Protein 6RXD (pdb70)

Secondary structure (DSSP, 8-state):
----GGGPPP-PPPHHHHT-PPPPPTTEEEEEEEEEEE---B--SSSSHHHHHHHHHHHHHHHT-BS-HHHHHHHHHHHHHHHHHHHHH-TTPBPHHHHHHHHHHHHHHHHHTHHHHHHHHHHT-EEEEEE-S-HHHHHHHHHHHHHHHHHTTTTTGGGBPPPSSBS-SSTTTTEEE-HHHHSTT-SB-TTS-BPPTTSHHHHHHHHHHHHHHH-HHHHHHHHHHHT-HHHHHHHHHHHTTTB-HHHHHHHHTTS--EESSTTSSTTSPP---TT--TTT-GGGS--TT-EE-SHHHHHHHHHHHHHHHHHTGGGSBTTB---GGGGSSGGGHHHHHHHHHHHHHHHHHHHSS-BTT--TTTGGGHHHHHHHHHHHHHHHTT-SEEEEEEEE-HHHHHHHHHHHT-TT---PBPS-SSS---TTT----HHHHS-TT-EEEEEEEEE-SEETTTTEEPPPEEEEEETTEEEPPPTT---SSTT---EEHHHHHHHTSTT----GGGG--/----GGGPPP-PPPHHHHH-PPPPPTTEEEEEEEEEEE---B--SSSSHHHHHHHHHHHHHHHT-BS-HHHHHHHHHHHHHHHHHHHHH-TTPBPHHHHHHHHHHHHHHHHHTHHHHHHHHHHT-EEEEEE-S-HHHHHHHHHHHHHHHHHTTTTTTT-BPPPSSBS-SSTTTTEEE-HHHHSTT-SB-TTS-BPPTTSHHHHHHHHHHHHHHH-HHHHHHHHHHHT-HHHHHHHHHHHTTTB-HHHHHHHHTTS--EESBTTSSTTPPB-B-SS--TTT-GGGB--TT-EE-SHHHHHHHHHHHHHHHHHTGGG--STT---GGGGSSGGGHHHHHHHHHHHHHHHHHHHSS-BTT--TTTGGGHHHHHHHHHHHHHHHTT-SEEEEEEEE-HHHHHHHHHHHT-TT---PBPS-SSS---TTT----HHHHS-TT-EEEEEEEEE-SEETTTTEEPPPEEEEEETTEEEPPPTTPPPSSTT---EEHHHHHHHTSTT----GGGG--

Structure (mmCIF, N/CA/C/O backbone):
data_6RXD
#
_entry.id   6RXD
#
_cell.length_a   54.660
_cell.length_b   72.940
_cell.length_c   88.160
_cell.angle_alpha   71.61
_cell.angle_beta   72.10
_cell.angle_gamma   77.17
#
_symmetry.space_group_name_H-M   'P 1'
#
loop_
_entity.id
_entity.type
_entity.pdbx_description
1 polymer 'Histidine acid phosphatase'
2 non-polymer 'ZINC ION'
3 water water
#
loop_
_atom_site.group_PDB
_atom_site.id
_atom_site.type_symbol
_atom_site.label_atom_id
_atom_site.label_alt_id
_atom_site.label_comp_id
_atom_site.label_asym_id
_atom_site.label_entity_id
_atom_site.label_seq_id
_atom_site.pdbx_PDB_ins_code
_atom_site.Cartn_x
_atom_site.Cartn_y
_atom_site.Cartn_z
_atom_site.occupancy
_atom_site.B_iso_or_equiv
_atom_site.auth_seq_id
_atom_site.auth_comp_id
_atom_site.auth_asym_id
_atom_site.auth_atom_id
_atom_site.pdbx_PDB_model_num
ATOM 1 N N . GLY A 1 7 ? -11.589 12.105 9.226 1.00 47.40 7 GLY A N 1
ATOM 2 C CA . GLY A 1 7 ? -10.304 11.477 8.965 1.00 49.43 7 GLY A CA 1
ATOM 3 C C . GLY A 1 7 ? -9.466 11.359 10.222 1.00 44.94 7 GLY A C 1
ATOM 4 O O . GLY A 1 7 ? -9.765 12.077 11.174 1.00 50.90 7 GLY A O 1
ATOM 5 N N . ARG A 1 8 ? -8.493 10.426 10.223 1.00 34.27 8 ARG A N 1
ATOM 6 C CA . ARG A 1 8 ? -7.353 10.332 11.178 1.00 29.15 8 ARG A CA 1
ATOM 7 C C . ARG A 1 8 ? -6.875 8.946 11.606 1.00 17.15 8 ARG A C 1
ATOM 8 O O . ARG A 1 8 ? -7.668 8.076 11.990 1.00 21.23 8 ARG A O 1
ATOM 16 N N . TYR A 1 9 ? -5.556 8.797 11.626 1.00 18.59 9 TYR A N 1
ATOM 17 C CA . TYR A 1 9 ? -4.898 7.567 12.033 1.00 14.65 9 TYR A CA 1
ATOM 18 C C . TYR A 1 9 ? -5.446 6.352 11.319 1.00 13.58 9 TYR A C 1
ATOM 19 O O . TYR A 1 9 ? -5.859 5.378 11.933 1.00 15.56 9 TYR A O 1
ATOM 28 N N . TYR A 1 10 ? -5.423 6.430 9.995 1.00 11.98 10 TYR A N 1
ATOM 29 C CA . TYR A 1 10 ? -5.857 5.333 9.151 1.00 11.81 10 TYR A CA 1
ATOM 30 C C . TYR A 1 10 ? -4.735 4.367 8.804 1.00 13.21 10 TYR A C 1
ATOM 31 O O . TYR A 1 10 ? -4.986 3.350 8.160 1.00 12.62 10 TYR A O 1
ATOM 40 N N . SER A 1 11 ? -3.496 4.676 9.205 1.00 11.29 11 SER A N 1
ATOM 41 C CA . SER A 1 11 ? -2.364 3.808 8.887 1.00 11.53 11 SER A CA 1
ATOM 42 C C . SER A 1 11 ? -2.309 3.598 7.371 1.00 10.09 11 SER A C 1
ATOM 43 O O . SER A 1 11 ? -2.676 4.487 6.618 1.00 10.86 11 SER A O 1
ATOM 46 N N . SER A 1 12 ? -1.867 2.436 6.910 1.00 9.58 12 SER A N 1
ATOM 47 C CA . SER A 1 12 ? -1.748 2.219 5.461 1.00 11.05 12 SER A CA 1
ATOM 48 C C . SER A 1 12 ? -3.103 2.030 4.747 1.00 14.70 12 SER A C 1
ATOM 49 O O . SER A 1 12 ? -3.143 1.722 3.560 1.00 12.76 12 SER A O 1
ATOM 52 N N . LYS A 1 13 ? -4.204 2.227 5.468 1.00 12.17 13 LYS A N 1
ATOM 53 C CA . LYS A 1 13 ? -5.526 2.293 4.837 1.00 9.80 13 LYS A CA 1
ATOM 54 C C . LYS A 1 13 ? -5.889 3.729 4.490 1.00 11.49 13 LYS A C 1
ATOM 55 O O . LYS A 1 13 ? -6.980 3.991 4.012 1.00 11.78 13 LYS A O 1
ATOM 61 N N . GLN A 1 14 ? -4.976 4.666 4.721 1.00 11.36 14 GLN A N 1
ATOM 62 C CA . GLN A 1 14 ? -5.220 6.057 4.356 1.00 11.26 14 GLN A CA 1
ATOM 63 C C . GLN A 1 14 ? -5.691 6.181 2.899 1.00 11.46 14 GLN A C 1
ATOM 64 O O . GLN A 1 14 ? -5.007 5.729 1.970 1.00 11.51 14 GLN A O 1
ATOM 70 N N . PRO A 1 15 ? -6.870 6.785 2.680 1.00 10.22 15 PRO A N 1
ATOM 71 C CA . PRO A 1 15 ? -7.240 6.969 1.272 1.00 9.39 15 PRO A CA 1
ATOM 72 C C . PRO A 1 15 ? -6.287 7.924 0.539 1.00 11.16 15 PRO A C 1
ATOM 73 O O . PRO A 1 15 ? -5.797 8.908 1.114 1.00 13.79 15 PRO A O 1
ATOM 77 N N . TYR A 1 16 ? -6.013 7.624 -0.726 1.00 11.76 16 TYR A N 1
ATOM 78 C CA . TYR A 1 16 ? -5.136 8.473 -1.523 1.00 11.04 16 TYR A CA 1
ATOM 79 C C . TYR A 1 16 ? -5.604 9.913 -1.509 1.00 11.86 16 TYR A C 1
ATOM 80 O O . TYR A 1 16 ? -6.802 10.188 -1.648 1.00 13.10 16 TYR A O 1
ATOM 89 N N . VAL A 1 17 ? -4.654 10.829 -1.344 1.00 14.24 17 VAL A N 1
ATOM 90 C CA . VAL A 1 17 ? -4.949 12.255 -1.400 1.00 12.59 17 VAL A CA 1
ATOM 91 C C . VAL A 1 17 ? -4.505 12.781 -2.760 1.00 13.52 17 VAL A C 1
ATOM 92 O O . VAL A 1 17 ? -3.316 12.945 -3.008 1.00 16.14 17 VAL A O 1
ATOM 96 N N . ALA A 1 18 ? -5.466 13.020 -3.647 1.00 16.11 18 ALA A N 1
ATOM 97 C CA . ALA A 1 18 ? -5.156 13.505 -4.996 1.00 14.87 18 ALA A CA 1
ATOM 98 C C . ALA A 1 18 ? -4.627 14.936 -4.926 1.00 22.34 18 ALA A C 1
ATOM 99 O O . ALA A 1 18 ? -5.010 15.698 -4.036 1.00 19.24 18 ALA A O 1
ATOM 101 N N . PRO A 1 19 ? -3.732 15.304 -5.854 1.00 16.49 19 PRO A N 1
ATOM 102 C CA . PRO A 1 19 ? -3.191 16.665 -5.794 1.00 18.13 19 PRO A CA 1
ATOM 103 C C . PRO A 1 19 ? -4.259 17.702 -6.110 1.00 25.20 19 PRO A C 1
ATOM 104 O O . PRO A 1 19 ? -5.136 17.458 -6.942 1.00 25.20 19 PRO A O 1
ATOM 108 N N . ASN A 1 20 ? -4.205 18.846 -5.438 1.00 25.85 20 ASN A N 1
ATOM 109 C CA . ASN A 1 20 ? -5.112 19.930 -5.786 1.00 29.79 20 ASN A CA 1
ATOM 110 C C . ASN A 1 20 ? -4.660 20.597 -7.077 1.00 28.59 20 ASN A C 1
ATOM 111 O O . ASN A 1 20 ? -3.553 20.339 -7.559 1.00 25.56 20 ASN A O 1
ATOM 116 N N . ASP A 1 21 ? -5.508 21.454 -7.633 1.00 25.69 21 ASP A N 1
ATOM 117 C CA . ASP A 1 21 ? -5.197 22.112 -8.902 1.00 29.73 21 ASP A CA 1
ATOM 118 C C . ASP A 1 21 ? -3.897 22.922 -8.870 1.00 25.21 21 ASP A C 1
ATOM 119 O O . ASP A 1 21 ? -3.185 22.998 -9.867 1.00 33.33 21 ASP A O 1
ATOM 124 N N . ALA A 1 22 ? -3.593 23.520 -7.722 1.00 28.83 22 ALA A N 1
ATOM 125 C CA . ALA A 1 22 ? -2.361 24.285 -7.561 1.00 32.49 22 ALA A CA 1
ATOM 126 C C . ALA A 1 22 ? -1.135 23.388 -7.715 1.00 35.67 22 ALA A C 1
ATOM 127 O O . ALA A 1 22 ? -0.194 23.714 -8.443 1.00 34.04 22 ALA A O 1
ATOM 129 N N . THR A 1 23 ? -1.150 22.259 -7.017 1.00 31.17 23 THR A N 1
ATOM 130 C CA . THR A 1 23 ? -0.049 21.300 -7.090 1.00 25.42 23 THR A CA 1
ATOM 131 C C . THR A 1 23 ? 0.143 20.767 -8.508 1.00 21.69 23 THR A C 1
ATOM 132 O O . THR A 1 23 ? 1.256 20.777 -9.045 1.00 24.12 23 THR A O 1
ATOM 136 N N . ALA A 1 24 ? -0.946 20.325 -9.127 1.00 20.10 24 ALA A N 1
ATOM 137 C CA . ALA A 1 24 ? -0.868 19.693 -10.440 1.00 26.45 24 ALA A CA 1
ATOM 138 C C . ALA A 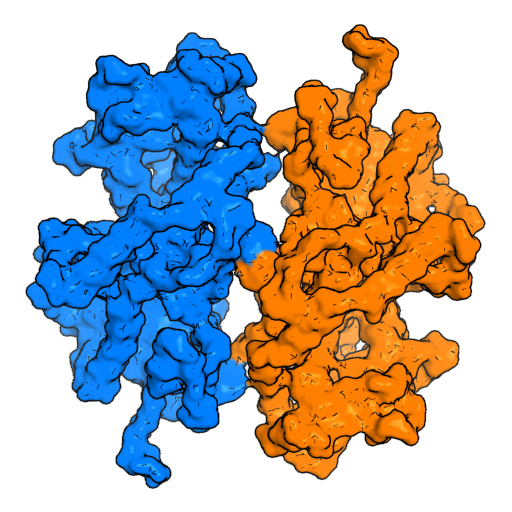1 24 ? -0.452 20.666 -11.543 1.00 27.37 24 ALA A C 1
ATOM 139 O O . ALA A 1 24 ? 0.073 20.248 -12.579 1.00 31.70 24 ALA A O 1
ATOM 141 N N . SER A 1 25 ? -0.693 21.959 -11.319 1.00 24.57 25 SER A N 1
ATOM 142 C CA . SER A 1 25 ? -0.339 22.997 -12.285 1.00 33.89 25 SER A CA 1
ATOM 143 C C . SER A 1 25 ? 1.051 23.587 -12.054 1.00 33.62 25 SER A C 1
ATOM 144 O O . SER A 1 25 ? 1.507 24.418 -12.841 1.00 35.18 25 SER A O 1
ATOM 147 N N . SER A 1 26 ? 1.725 23.168 -10.985 1.00 26.71 26 SER A N 1
ATOM 148 C CA . SER A 1 26 ? 2.986 23.801 -10.610 1.00 29.46 26 SER A CA 1
ATOM 149 C C . SER A 1 26 ? 4.201 22.873 -10.598 1.00 22.52 26 SER A C 1
ATOM 150 O O . SER A 1 26 ? 5.221 23.204 -9.996 1.00 23.75 26 SER A O 1
ATOM 153 N N . TYR A 1 27 ? 4.118 21.728 -11.270 1.00 21.60 27 TYR A N 1
ATOM 154 C CA . TYR A 1 27 ? 5.298 20.866 -11.343 1.00 16.68 27 TYR A CA 1
ATOM 155 C C . TYR A 1 27 ? 6.375 21.611 -12.119 1.00 17.09 27 TYR A C 1
ATOM 156 O O . TYR A 1 27 ? 6.075 22.305 -13.101 1.00 19.91 27 TYR A O 1
ATOM 165 N N . SER A 1 28 ? 7.625 21.476 -11.692 1.00 16.20 28 SER A N 1
ATOM 166 C CA . SER A 1 28 ? 8.702 22.236 -12.325 1.00 17.55 28 SER A CA 1
ATOM 167 C C . SER A 1 28 ? 8.877 21.900 -13.808 1.00 18.60 28 SER A C 1
ATOM 168 O O . SER A 1 28 ? 8.670 20.753 -14.230 1.00 19.79 28 SER A O 1
ATOM 171 N N . LYS A 1 29 ? 9.240 22.908 -14.601 1.00 17.17 29 LYS A N 1
ATOM 172 C CA . LYS A 1 29 ? 9.572 22.701 -16.005 1.00 16.82 29 LYS A CA 1
ATOM 173 C C . LYS A 1 29 ? 11.022 22.232 -16.140 1.00 19.02 29 LYS A C 1
ATOM 174 O O . LYS A 1 29 ? 11.902 22.680 -15.410 1.00 20.99 29 LYS A O 1
ATOM 180 N N . ALA A 1 30 ? 11.269 21.338 -17.087 1.00 20.28 30 ALA A N 1
ATOM 181 C CA . ALA A 1 30 ? 12.629 20.910 -17.371 1.00 21.25 30 ALA A CA 1
ATOM 182 C C . ALA A 1 30 ? 13.425 22.100 -17.891 1.00 19.76 30 ALA A C 1
ATOM 183 O O . ALA A 1 30 ? 12.847 23.035 -18.465 1.00 20.79 30 ALA A O 1
ATOM 185 N N . PRO A 1 31 ? 14.751 22.082 -17.684 1.00 16.56 31 PRO A N 1
ATOM 186 C CA . PRO A 1 31 ? 15.590 23.186 -18.160 1.00 21.02 31 PRO A CA 1
ATOM 187 C C . PRO A 1 31 ? 15.494 23.389 -19.670 1.00 22.24 31 PRO A C 1
ATOM 188 O O . PRO A 1 31 ? 15.165 22.460 -20.421 1.00 20.20 31 PRO A O 1
ATOM 192 N N . LYS A 1 32 ? 15.764 24.620 -20.097 1.00 23.68 32 LYS A N 1
ATOM 193 C CA . LYS A 1 32 ? 15.697 25.010 -21.501 1.00 22.51 32 LYS A CA 1
ATOM 194 C C . LYS A 1 32 ? 16.386 24.012 -22.429 1.00 21.63 32 LYS A C 1
ATOM 195 O O . LYS A 1 32 ? 17.511 23.592 -22.175 1.00 23.87 32 LYS A O 1
ATOM 201 N N . GLY A 1 33 ? 15.699 23.626 -23.498 1.00 22.06 33 GLY A N 1
ATOM 202 C CA . GLY A 1 33 ? 16.281 22.742 -24.494 1.00 22.21 33 GLY A CA 1
ATOM 203 C C . GLY A 1 33 ? 15.926 21.280 -24.306 1.00 23.29 33 GLY A C 1
ATOM 204 O O . GLY A 1 33 ? 16.187 20.456 -25.186 1.00 19.35 33 GLY A O 1
ATOM 205 N N . TYR A 1 34 ? 15.340 20.951 -23.157 1.00 17.13 34 TYR A N 1
ATOM 206 C CA . TYR A 1 34 ? 14.981 19.561 -22.858 1.00 13.96 34 TYR A CA 1
ATOM 207 C C . TYR A 1 34 ? 13.501 19.288 -23.123 1.00 19.75 34 TYR A C 1
ATOM 208 O O . TYR A 1 34 ? 12.640 20.070 -22.723 1.00 19.78 34 TYR A O 1
ATOM 217 N N . GLY A 1 35 ? 13.220 18.178 -23.805 1.00 17.82 35 GLY A N 1
ATOM 218 C CA . GLY A 1 35 ? 11.858 17.772 -24.116 1.00 19.94 35 GLY A CA 1
ATOM 219 C C . GLY A 1 35 ? 11.604 16.352 -23.639 1.00 16.99 35 GLY A C 1
ATOM 220 O O . GLY A 1 35 ? 12.548 15.580 -23.443 1.00 14.68 35 GLY A O 1
ATOM 221 N N . PRO A 1 36 ? 10.327 15.995 -23.453 1.00 17.53 36 PRO A N 1
ATOM 222 C CA . PRO A 1 36 ? 9.969 14.702 -22.857 1.00 17.24 36 PRO A CA 1
ATOM 223 C C . PRO A 1 36 ? 10.289 13.516 -23.768 1.00 18.94 36 PRO A C 1
ATOM 224 O O . PRO A 1 36 ? 10.023 13.586 -24.973 1.00 17.43 36 PRO A O 1
ATOM 228 N N . ILE A 1 37 ? 10.850 12.442 -23.208 1.00 12.84 37 ILE A N 1
ATOM 229 C CA . ILE A 1 37 ? 11.054 11.205 -23.976 1.00 14.45 37 ILE A CA 1
ATOM 230 C C . ILE A 1 37 ? 10.462 9.943 -23.326 1.00 14.76 37 ILE A C 1
ATOM 231 O O . ILE A 1 37 ? 10.290 8.928 -23.994 1.00 15.85 37 ILE A O 1
ATOM 236 N N . TYR A 1 38 ? 10.166 9.986 -22.028 1.00 14.69 38 TYR A N 1
ATOM 237 C CA . TYR A 1 38 ? 9.712 8.778 -21.349 1.00 14.06 38 TYR A CA 1
ATOM 238 C C . TYR A 1 38 ? 9.031 9.130 -20.039 1.00 17.35 38 TYR A C 1
ATOM 239 O O . TYR A 1 38 ? 9.355 10.144 -19.420 1.00 14.48 38 TYR A O 1
ATOM 248 N N . THR A 1 39 ? 8.083 8.303 -19.616 1.00 12.34 39 THR A N 1
ATOM 249 C CA . THR A 1 39 ? 7.588 8.406 -18.245 1.00 13.03 39 THR A CA 1
ATOM 250 C C . THR A 1 39 ? 7.286 7.018 -17.703 1.00 12.80 39 THR A C 1
ATOM 251 O O . THR A 1 39 ? 7.079 6.088 -18.474 1.00 14.91 39 THR A O 1
ATOM 255 N N . GLU A 1 40 ? 7.275 6.853 -16.383 1.00 11.54 40 GLU A N 1
ATOM 256 C CA . GLU A 1 40 ? 6.974 5.532 -15.837 1.00 10.70 40 GLU A CA 1
ATOM 257 C C . GLU A 1 40 ? 6.467 5.628 -14.415 1.00 13.34 40 GLU A C 1
ATOM 258 O O . GLU A 1 40 ? 6.622 6.651 -13.759 1.00 12.69 40 GLU A O 1
ATOM 264 N N . SER A 1 41 ? 5.862 4.545 -13.948 1.00 11.22 41 SER A N 1
ATOM 265 C CA . SER A 1 41 ? 5.213 4.571 -12.646 1.00 13.00 41 SER A CA 1
ATOM 266 C C . SER A 1 41 ? 5.188 3.204 -12.001 1.00 12.95 41 SER A C 1
ATOM 267 O O . SER A 1 41 ? 5.308 2.174 -12.671 1.00 14.63 41 SER A O 1
ATOM 270 N N . MET A 1 42 ? 5.031 3.191 -10.684 1.00 9.96 42 MET A N 1
ATOM 271 C CA . MET A 1 42 ? 4.536 1.993 -10.021 1.00 13.17 42 MET A CA 1
ATOM 272 C C . MET A 1 42 ? 3.556 2.482 -8.974 1.00 12.62 42 MET A C 1
ATOM 273 O O . MET A 1 42 ? 3.862 3.395 -8.199 1.00 12.36 42 MET A O 1
ATOM 278 N N . ALA A 1 43 ? 2.376 1.879 -8.959 1.00 12.22 43 ALA A N 1
ATOM 279 C CA . ALA A 1 43 ? 1.327 2.261 -8.026 1.00 11.28 43 ALA A CA 1
ATOM 280 C C . ALA A 1 43 ? 0.784 1.048 -7.309 1.00 13.30 43 ALA A C 1
ATOM 281 O O . ALA A 1 43 ? 0.608 -0.019 -7.905 1.00 14.55 43 ALA A O 1
ATOM 283 N N . ARG A 1 44 ? 0.522 1.219 -6.016 1.00 12.58 44 ARG A N 1
ATOM 284 C CA . ARG A 1 44 ? -0.222 0.241 -5.243 1.00 10.44 44 ARG A CA 1
ATOM 285 C C . ARG A 1 44 ? -1.670 0.227 -5.723 1.00 12.49 44 ARG A C 1
ATOM 286 O O . ARG A 1 44 ? -2.171 1.224 -6.238 1.00 14.79 44 ARG A O 1
ATOM 294 N N . HIS A 1 45 ? -2.336 -0.910 -5.575 1.00 12.87 45 HIS A N 1
ATOM 295 C CA . HIS A 1 45 ? -3.762 -0.994 -5.899 1.00 14.26 45 HIS A CA 1
ATOM 296 C C . HIS A 1 45 ? -4.549 0.019 -5.065 1.00 13.92 45 HIS A C 1
ATOM 297 O O . HIS A 1 45 ? -4.070 0.521 -4.044 1.00 13.12 45 HIS A O 1
ATOM 304 N N . GLY A 1 46 ? -5.773 0.304 -5.492 1.00 11.91 46 GLY A N 1
ATOM 305 C CA . GLY A 1 46 ? -6.611 1.245 -4.779 1.00 12.89 46 GLY A CA 1
ATOM 306 C C . GLY A 1 46 ? -7.301 0.603 -3.586 1.00 15.48 46 GLY A C 1
ATOM 307 O O . GLY A 1 46 ? -7.157 -0.598 -3.322 1.00 12.02 46 GLY A O 1
ATOM 308 N N . SER A 1 47 ? -8.050 1.427 -2.863 1.00 12.82 47 SER A N 1
ATOM 309 C CA . SER A 1 47 ? -8.884 0.988 -1.749 1.00 13.04 47 SER A CA 1
ATOM 310 C C . SER A 1 47 ? -9.718 -0.250 -2.065 1.00 12.19 47 SER A C 1
ATOM 311 O O . SER A 1 47 ? -10.314 -0.354 -3.138 1.00 14.51 47 SER A O 1
ATOM 314 N N . ARG A 1 48 ? -9.742 -1.174 -1.104 1.00 11.57 48 ARG A N 1
ATOM 315 C CA . ARG A 1 48 ? -10.472 -2.437 -1.193 1.00 10.91 48 ARG A CA 1
ATOM 316 C C . ARG A 1 48 ? -11.398 -2.553 -0.002 1.00 16.24 48 ARG A C 1
ATOM 317 O O . ARG A 1 48 ? -11.233 -1.841 0.983 1.00 15.87 48 ARG A O 1
ATOM 325 N N . GLY A 1 49 ? -12.361 -3.467 -0.075 1.00 16.94 49 GLY A N 1
ATOM 326 C CA . GLY A 1 49 ? -13.203 -3.735 1.079 1.00 15.82 49 GLY A CA 1
ATOM 327 C C . GLY A 1 49 ? -12.529 -4.674 2.060 1.00 16.75 49 GLY A C 1
ATOM 328 O O . GLY A 1 49 ? -11.328 -4.936 1.957 1.00 16.06 49 GLY A O 1
ATOM 329 N N . LEU A 1 50 ? -13.292 -5.175 3.030 1.00 12.66 50 LEU A N 1
ATOM 330 C CA . LEU A 1 50 ? -12.771 -6.182 3.949 1.00 11.69 50 LEU A CA 1
ATOM 331 C C . LEU A 1 50 ? -12.346 -7.407 3.153 1.00 14.61 50 LEU A C 1
ATOM 332 O O . LEU A 1 50 ? -12.974 -7.747 2.149 1.00 17.36 50 LEU A O 1
ATOM 337 N N . SER A 1 51 ? -11.277 -8.074 3.589 1.00 17.35 51 SER A N 1
ATOM 338 C CA A SER A 1 51 ? -10.746 -9.215 2.847 0.55 15.99 51 SER A CA 1
ATOM 339 C CA B SER A 1 51 ? -10.751 -9.213 2.844 0.45 16.27 51 SER A CA 1
ATOM 340 C C . SER A 1 51 ? -11.667 -10.427 2.958 1.00 16.11 51 SER A C 1
ATOM 341 O O . SER A 1 51 ? -11.742 -11.250 2.043 1.00 16.76 51 SER A O 1
ATOM 346 N N . SER A 1 52 ? -12.374 -10.530 4.081 1.00 14.48 52 SER A N 1
ATOM 347 C CA . SER A 1 52 ? -13.316 -11.619 4.301 1.00 14.20 52 SER A CA 1
ATOM 348 C C . SER A 1 52 ? -14.284 -11.271 5.421 1.00 15.16 52 SER A C 1
ATOM 349 O O . SER A 1 52 ? -14.130 -10.243 6.087 1.00 14.40 52 SER A O 1
ATOM 352 N N . TYR A 1 53 ? -15.298 -12.114 5.598 1.00 13.84 53 TYR A N 1
ATOM 353 C CA . TYR A 1 53 ? -16.261 -11.965 6.680 1.00 13.21 53 TYR A CA 1
ATOM 354 C C . TYR A 1 53 ? -15.567 -12.411 7.958 1.00 18.19 53 TYR A C 1
ATOM 355 O O . TYR A 1 53 ? -15.500 -13.609 8.267 1.00 15.39 53 TYR A O 1
ATOM 364 N N . LYS A 1 54 ? -15.028 -11.444 8.691 1.00 12.97 54 LYS A N 1
ATOM 365 C CA . LYS A 1 54 ? -14.092 -11.752 9.769 1.00 12.81 54 LYS A CA 1
ATOM 366 C C . LYS A 1 54 ? -14.171 -10.725 10.892 1.00 12.11 54 LYS A C 1
ATOM 367 O O . LYS A 1 54 ? -14.730 -11.019 11.954 1.00 13.71 54 LYS A O 1
ATOM 373 N N . TYR A 1 55 ? -13.614 -9.534 10.670 1.00 14.64 55 TYR A N 1
ATOM 374 C CA . TYR A 1 55 ? -13.658 -8.484 11.688 1.00 10.64 55 TYR A CA 1
ATOM 375 C C . TYR A 1 55 ? -15.104 -8.089 11.962 1.00 12.97 55 TYR A C 1
ATOM 376 O O . TYR A 1 55 ? -15.513 -7.895 13.116 1.00 13.49 55 TYR A O 1
ATOM 385 N N . ASP A 1 56 ? -15.874 -7.952 10.888 1.00 12.85 56 ASP A N 1
ATOM 386 C CA . ASP A 1 56 ? -17.292 -7.649 11.018 1.00 10.97 56 ASP A CA 1
ATOM 387 C C . ASP A 1 56 ? -18.085 -8.828 11.578 1.00 13.10 56 ASP A C 1
ATOM 388 O O . ASP A 1 56 ? -19.021 -8.641 12.363 1.00 14.77 56 ASP A O 1
ATOM 393 N N . ALA A 1 57 ? -17.687 -10.043 11.203 1.00 13.38 57 ALA A N 1
ATOM 394 C CA . ALA A 1 57 ? -18.338 -11.241 11.723 1.00 11.39 57 ALA A CA 1
ATOM 395 C C . ALA A 1 57 ? -18.136 -11.352 13.230 1.00 13.90 57 ALA A C 1
ATOM 396 O O . ALA A 1 57 ? -19.094 -11.522 13.993 1.00 13.49 57 ALA A O 1
ATOM 398 N N . LEU A 1 58 ? -16.878 -11.276 13.654 1.00 13.55 58 LEU A N 1
ATOM 399 C CA . LEU A 1 58 ? -16.554 -11.512 15.056 1.00 11.92 58 LEU A CA 1
ATOM 400 C C . LEU A 1 58 ? -17.190 -10.471 15.963 1.00 12.57 58 LEU A C 1
ATOM 401 O O . LEU A 1 58 ? -17.665 -10.796 17.060 1.00 12.86 58 LEU A O 1
ATOM 406 N N . LEU A 1 59 ? -17.200 -9.213 15.520 1.00 11.48 59 LEU A N 1
ATOM 407 C CA . LEU A 1 59 ? -17.791 -8.176 16.339 1.00 9.21 59 LEU A CA 1
ATOM 408 C C . LEU A 1 59 ? -19.312 -8.311 16.425 1.00 12.21 59 LEU A C 1
ATOM 409 O O . LEU A 1 59 ? -19.904 -7.973 17.444 1.00 13.09 59 LEU A O 1
ATOM 414 N N . MET A 1 60 ? -19.946 -8.817 15.368 1.00 12.02 60 MET A N 1
ATOM 415 C CA . MET A 1 60 ? -21.376 -9.146 15.467 1.00 12.91 60 MET A CA 1
ATOM 416 C C . MET A 1 60 ? -21.645 -10.321 16.406 1.00 11.21 60 MET A C 1
ATOM 417 O O . MET A 1 60 ? -22.634 -10.315 17.126 1.00 13.47 60 MET A O 1
ATOM 422 N N . ARG A 1 61 ? -20.776 -11.331 16.419 1.00 10.66 61 ARG A N 1
ATOM 423 C CA . ARG A 1 61 ? -20.951 -12.414 17.388 1.00 13.88 61 ARG A CA 1
ATOM 424 C C . ARG A 1 61 ? -20.830 -11.866 18.813 1.00 11.53 61 ARG A C 1
ATOM 425 O O . ARG A 1 61 ? -21.590 -12.252 19.705 1.00 13.31 61 ARG A O 1
ATOM 433 N N . MET A 1 62 ? -19.900 -10.938 19.019 1.00 12.33 62 MET A N 1
ATOM 434 C CA . MET A 1 62 ? -19.729 -10.311 20.328 1.00 11.45 62 MET A CA 1
ATOM 435 C C . MET A 1 62 ? -20.979 -9.505 20.682 1.00 12.03 62 MET A C 1
ATOM 436 O O . MET A 1 62 ? -21.458 -9.535 21.829 1.00 13.37 62 MET A O 1
ATOM 441 N N . ALA A 1 63 ? -21.529 -8.818 19.685 1.00 14.51 63 ALA A N 1
ATOM 442 C CA . ALA A 1 63 ? -22.705 -7.986 19.885 1.00 13.68 63 ALA A CA 1
ATOM 443 C C . ALA A 1 63 ? -23.900 -8.829 20.283 1.00 13.58 63 ALA A C 1
ATOM 444 O O . ALA A 1 63 ? -24.698 -8.422 21.137 1.00 16.05 63 ALA A O 1
ATOM 446 N N . GLU A 1 64 ? -24.027 -10.009 19.674 1.00 12.67 64 GLU A N 1
ATOM 447 C CA . GLU A 1 64 ? -25.157 -10.878 19.985 1.00 14.88 64 GLU A CA 1
ATOM 448 C C . GLU A 1 64 ? -25.090 -11.349 21.442 1.00 16.43 64 GLU A C 1
ATOM 449 O O . GLU A 1 64 ? -26.112 -11.419 22.138 1.00 14.91 64 GLU A O 1
ATOM 455 N N . THR A 1 65 ? -23.884 -11.652 21.912 1.00 14.41 65 THR A N 1
ATOM 456 C CA . THR A 1 65 ? -23.699 -12.050 23.305 1.00 14.18 65 THR A CA 1
ATOM 457 C C . THR A 1 65 ? -23.979 -10.882 24.260 1.00 12.82 65 THR A C 1
ATOM 458 O O . THR A 1 65 ? -24.652 -11.040 25.285 1.00 16.46 65 THR A O 1
ATOM 462 N N . ALA A 1 66 ? -23.474 -9.700 23.919 1.00 13.77 66 ALA A N 1
ATOM 463 C CA . ALA A 1 66 ? -23.766 -8.507 24.715 1.00 16.75 66 ALA A CA 1
ATOM 464 C C . ALA A 1 66 ? -25.268 -8.227 24.806 1.00 16.81 66 ALA A C 1
ATOM 465 O O . ALA A 1 66 ? -25.775 -7.838 25.858 1.00 17.02 66 ALA A O 1
ATOM 467 N N . ALA A 1 67 ? -25.982 -8.413 23.702 1.00 15.05 67 ALA A N 1
ATOM 468 C CA . ALA A 1 67 ? -27.428 -8.195 23.709 1.00 17.54 67 ALA A CA 1
ATOM 469 C C . ALA A 1 67 ? -28.124 -9.188 24.630 1.00 20.66 67 ALA A C 1
ATOM 470 O O . ALA A 1 67 ? -29.046 -8.829 25.368 1.00 22.66 67 ALA A O 1
ATOM 472 N N . ARG A 1 68 ? -27.688 -10.440 24.574 1.00 17.04 68 ARG A N 1
ATOM 473 C CA . ARG A 1 68 ? -28.260 -11.487 25.419 1.00 17.35 68 ARG A CA 1
ATOM 474 C C . ARG A 1 68 ? -27.983 -11.236 26.899 1.00 19.71 68 ARG A C 1
ATOM 475 O O . ARG A 1 68 ? -28.844 -11.482 27.751 1.00 23.91 68 ARG A O 1
ATOM 483 N N . ASP A 1 69 ? -26.776 -10.772 27.205 1.00 19.11 69 ASP A N 1
ATOM 484 C CA . ASP A 1 69 ? -26.323 -10.666 28.591 1.00 18.11 69 ASP A CA 1
ATOM 485 C C . ASP A 1 69 ? -26.403 -9.257 29.192 1.00 19.80 69 ASP A C 1
ATOM 486 O O . ASP A 1 69 ? -25.918 -9.027 30.298 1.00 22.24 69 ASP A O 1
ATOM 491 N N . GLY A 1 70 ? -27.021 -8.325 28.478 1.00 16.70 70 GLY A N 1
ATOM 492 C CA . GLY A 1 70 ? -27.150 -6.962 28.976 1.00 19.99 70 GLY A CA 1
ATOM 493 C C . GLY A 1 70 ? -25.803 -6.270 29.091 1.00 20.95 70 GLY A C 1
ATOM 494 O O . GLY A 1 70 ? -25.547 -5.518 30.045 1.00 18.89 70 GLY A O 1
ATOM 495 N N . GLY A 1 71 ? -24.946 -6.506 28.104 1.00 16.43 71 GLY A N 1
ATOM 496 C CA . GLY A 1 71 ? -23.590 -5.979 28.126 1.00 15.32 71 GLY A CA 1
ATOM 497 C C . GLY A 1 71 ? -23.347 -4.673 27.390 1.00 16.91 71 GLY A C 1
ATOM 498 O O . GLY A 1 71 ? -22.215 -4.194 27.354 1.00 14.65 71 GLY A O 1
ATOM 499 N N . PHE A 1 72 ? -24.379 -4.094 26.781 1.00 14.14 72 PHE A N 1
ATOM 500 C CA . PHE A 1 72 ? -24.226 -2.774 26.183 1.00 15.04 72 PHE A CA 1
ATOM 501 C C . PHE A 1 72 ? -24.525 -1.698 27.218 1.00 16.36 72 PHE A C 1
ATOM 502 O O . PHE A 1 72 ? -25.308 -1.916 28.152 1.00 17.34 72 PHE A O 1
ATOM 510 N N . LYS A 1 73 ? -23.909 -0.533 27.052 1.00 15.21 73 LYS A N 1
ATOM 511 C CA . LYS A 1 73 ? -24.133 0.565 27.995 1.00 18.46 73 LYS A CA 1
ATOM 512 C C . LYS A 1 73 ? -25.542 1.154 27.935 1.00 22.64 73 LYS A C 1
ATOM 513 O O . LYS A 1 73 ? -26.049 1.676 28.935 1.00 21.65 73 LYS A O 1
ATOM 519 N N . SER A 1 74 ? -26.179 1.057 26.771 1.00 16.59 74 SER A N 1
ATOM 520 C CA . SER A 1 74 ? -27.569 1.496 26.617 1.00 21.25 74 SER A CA 1
ATOM 521 C C . SER A 1 74 ? -28.218 0.838 25.405 1.00 19.03 74 SER A C 1
ATOM 522 O O . SER A 1 74 ? -27.530 0.250 24.560 1.00 17.01 74 SER A O 1
ATOM 525 N N . GLU A 1 75 ? -29.544 0.943 25.330 1.00 18.04 75 GLU A N 1
ATOM 526 C CA . GLU A 1 75 ? -30.304 0.425 24.198 1.00 19.98 75 GLU A CA 1
ATOM 527 C C . GLU A 1 75 ? -29.950 1.159 22.917 1.00 19.34 75 GLU A C 1
ATOM 528 O O . GLU A 1 75 ? -29.838 0.547 21.852 1.00 19.65 75 GLU A O 1
ATOM 534 N N . ALA A 1 76 ? -29.791 2.476 23.005 1.00 20.08 76 ALA A N 1
ATOM 535 C CA . ALA A 1 76 ? -29.380 3.249 21.837 1.00 19.74 76 ALA A CA 1
ATOM 536 C C . ALA A 1 76 ? -27.983 2.856 21.359 1.00 18.20 76 ALA A C 1
ATOM 537 O O . ALA A 1 76 ? -27.739 2.761 20.162 1.00 15.46 76 ALA A O 1
ATOM 539 N N . ILE A 1 77 ? -27.064 2.638 22.296 1.00 16.65 77 ILE A N 1
ATOM 540 C CA . ILE A 1 77 ? -25.702 2.215 21.946 1.00 14.07 77 ILE A CA 1
ATOM 541 C C . ILE A 1 77 ? -25.682 0.826 21.287 1.00 12.26 77 ILE A C 1
ATOM 542 O O . ILE A 1 77 ? -24.966 0.602 20.300 1.00 15.40 77 ILE A O 1
ATOM 547 N N . LYS A 1 78 ? -26.480 -0.096 21.821 1.00 14.68 78 LYS A N 1
ATOM 548 C CA . LYS A 1 78 ? -26.646 -1.423 21.229 1.00 11.36 78 LYS A CA 1
ATOM 549 C C . LYS A 1 78 ? -27.108 -1.293 19.790 1.00 15.26 78 LYS A C 1
ATOM 550 O O . LYS A 1 78 ? -26.499 -1.842 18.872 1.00 15.51 78 LYS A O 1
ATOM 556 N N . ALA A 1 79 ? -28.209 -0.571 19.593 1.00 14.92 79 ALA A N 1
ATOM 557 C CA . ALA A 1 79 ? -28.768 -0.439 18.252 1.00 15.70 79 ALA A CA 1
ATOM 558 C C . ALA A 1 79 ? -27.778 0.172 17.271 1.00 17.50 79 ALA A C 1
ATOM 559 O O . ALA A 1 79 ? -27.698 -0.250 16.119 1.00 16.05 79 ALA A O 1
ATOM 561 N N . GLU A 1 80 ? -27.024 1.165 17.729 1.00 14.22 80 GLU A N 1
ATOM 562 C CA A GLU A 1 80 ? -26.089 1.848 16.836 0.66 17.17 80 GLU A CA 1
ATOM 563 C CA B GLU A 1 80 ? -26.048 1.872 16.914 0.34 17.13 80 GLU A CA 1
ATOM 564 C C . GLU A 1 80 ? -24.921 0.944 16.458 1.00 14.13 80 GLU A C 1
ATOM 565 O O . GLU A 1 80 ? -24.507 0.925 15.286 1.00 13.21 80 GLU A O 1
ATOM 576 N N . PHE A 1 81 ? -24.418 0.176 17.414 1.00 14.43 81 PHE A N 1
ATOM 577 C CA . PHE A 1 81 ? -23.304 -0.736 17.154 1.00 12.75 81 PHE A CA 1
ATOM 578 C C . PHE A 1 81 ? -23.719 -1.806 16.140 1.00 13.56 81 PHE A C 1
ATOM 579 O O . PHE A 1 81 ? -23.015 -2.058 15.162 1.00 13.16 81 PHE A O 1
ATOM 587 N N . VAL A 1 82 ? -24.884 -2.418 16.347 1.00 13.49 82 VAL A N 1
ATOM 588 C CA A VAL A 1 82 ? -25.326 -3.450 15.423 0.28 15.30 82 VAL A CA 1
ATOM 589 C CA B VAL A 1 82 ? -25.379 -3.447 15.437 0.72 16.30 82 VAL A CA 1
ATOM 590 C C . VAL A 1 82 ? -25.662 -2.861 14.045 1.00 14.46 82 VAL A C 1
ATOM 591 O O . VAL A 1 82 ? -25.422 -3.501 13.022 1.00 15.37 82 VAL A O 1
ATOM 598 N N . LYS A 1 83 ? -26.161 -1.625 14.002 1.00 13.35 83 LYS A N 1
ATOM 599 C CA . LYS A 1 83 ? -26.416 -0.963 12.711 1.00 14.15 83 LYS A CA 1
ATOM 600 C C . LYS A 1 83 ? -25.118 -0.741 11.932 1.00 14.64 83 LYS A C 1
ATOM 601 O O . LYS A 1 83 ? -25.065 -0.927 10.710 1.00 14.89 83 LYS A O 1
ATOM 607 N N . ASN A 1 84 ? -24.070 -0.328 12.639 1.00 12.39 84 ASN A N 1
ATOM 608 C CA . ASN A 1 84 ? -22.784 -0.074 11.987 1.00 10.91 84 ASN A CA 1
ATOM 609 C C . ASN A 1 84 ? -22.224 -1.362 11.399 1.00 11.82 84 ASN A C 1
ATOM 610 O O . ASN A 1 84 ? -21.775 -1.400 10.245 1.00 13.61 84 ASN A O 1
ATOM 615 N N . LEU A 1 85 ? -22.280 -2.427 12.191 1.00 11.30 85 LEU A N 1
ATOM 616 C CA . LEU A 1 85 ? -21.760 -3.723 11.740 1.00 13.73 85 LEU A CA 1
ATOM 617 C C . LEU A 1 85 ? -22.564 -4.260 10.566 1.00 14.44 85 LEU A C 1
ATOM 618 O O . LEU A 1 85 ? -21.992 -4.664 9.560 1.00 14.18 85 LEU A O 1
ATOM 623 N N . SER A 1 86 ? -23.897 -4.250 10.672 1.00 12.10 86 SER A N 1
ATOM 624 C CA A SER A 1 86 ? -24.762 -4.719 9.587 0.51 14.56 86 SER A CA 1
ATOM 625 C CA B SER A 1 86 ? -24.715 -4.765 9.577 0.49 13.27 86 SER A CA 1
ATOM 626 C C . SER A 1 86 ? -24.513 -3.939 8.307 1.00 17.68 86 SER A C 1
ATOM 627 O O . SER A 1 86 ? -24.507 -4.494 7.209 1.00 16.00 86 SER A O 1
ATOM 632 N N . GLY A 1 87 ? -24.307 -2.630 8.459 1.00 14.50 87 GLY A N 1
ATOM 633 C CA . GLY A 1 87 ? -24.071 -1.759 7.322 1.00 16.43 87 GLY A CA 1
ATOM 634 C C . GLY A 1 87 ? -22.782 -2.059 6.572 1.00 15.71 87 GLY A C 1
ATOM 635 O O . GLY A 1 87 ? -22.789 -2.134 5.345 1.00 14.21 87 GLY A O 1
ATOM 636 N N . ILE A 1 88 ? -21.669 -2.223 7.287 1.00 12.49 88 ILE A N 1
ATOM 637 C CA . ILE A 1 88 ? -20.410 -2.496 6.592 1.00 12.50 88 ILE A CA 1
ATOM 638 C C . ILE A 1 88 ? -20.409 -3.907 5.996 1.00 14.93 88 ILE A C 1
ATOM 639 O O . ILE A 1 88 ? -19.841 -4.155 4.925 1.00 14.87 88 ILE A O 1
ATOM 644 N N . THR A 1 89 ? -21.083 -4.829 6.668 1.00 13.63 89 THR A N 1
ATOM 645 C CA . THR A 1 89 ? -21.209 -6.176 6.129 1.00 12.04 89 THR A CA 1
ATOM 646 C C . THR A 1 89 ? -22.029 -6.150 4.842 1.00 12.38 89 THR A C 1
ATOM 647 O O . THR A 1 89 ? -21.637 -6.734 3.830 1.00 13.52 89 THR A O 1
ATOM 651 N N . ALA A 1 90 ? -23.153 -5.437 4.866 1.00 12.22 90 ALA A N 1
ATOM 652 C CA . ALA A 1 90 ? -23.993 -5.342 3.680 1.00 12.89 90 ALA A CA 1
ATOM 653 C C . ALA A 1 90 ? -23.268 -4.688 2.510 1.00 12.75 90 ALA A C 1
ATOM 654 O O . ALA A 1 90 ? -23.462 -5.075 1.364 1.00 16.15 90 ALA A O 1
ATOM 656 N N . ALA A 1 91 ? -22.440 -3.691 2.792 1.00 12.12 91 ALA A N 1
ATOM 657 C CA . ALA A 1 91 ? -21.673 -3.030 1.744 1.00 15.76 91 ALA A CA 1
ATOM 658 C C . ALA A 1 91 ? -20.689 -4.011 1.100 1.00 14.75 91 ALA A C 1
ATOM 659 O O . ALA A 1 91 ? -20.504 -4.028 -0.126 1.00 15.46 91 ALA A O 1
ATOM 661 N N . ASN A 1 92 ? -20.055 -4.825 1.932 1.00 12.26 92 ASN A N 1
ATOM 662 C CA . ASN A 1 92 ? -19.126 -5.832 1.432 1.00 13.12 92 ASN A CA 1
ATOM 663 C C . ASN A 1 92 ? -19.788 -6.983 0.691 1.00 15.15 92 ASN A C 1
ATOM 664 O O . ASN A 1 92 ? -19.244 -7.491 -0.296 1.00 15.74 92 ASN A O 1
ATOM 669 N N . VAL A 1 93 ? -20.964 -7.388 1.150 1.00 16.01 93 VAL A N 1
ATOM 670 C CA . VAL A 1 93 ? -21.690 -8.456 0.477 1.00 15.34 93 VAL A CA 1
ATOM 671 C C . VAL A 1 93 ? -22.050 -8.015 -0.936 1.00 15.57 93 VAL A C 1
ATOM 672 O O . VAL A 1 93 ? -21.879 -8.760 -1.905 1.00 17.73 93 VAL A O 1
ATOM 676 N N . GLU A 1 94 ? -22.487 -6.771 -1.062 1.00 14.70 94 GLU A N 1
ATOM 677 C CA . GLU A 1 94 ? -22.852 -6.248 -2.372 1.00 18.25 94 GLU A CA 1
ATOM 678 C C . GLU A 1 94 ? -21.654 -6.091 -3.304 1.00 16.37 94 GLU A C 1
ATOM 679 O O . GLU A 1 94 ? -21.730 -6.417 -4.490 1.00 21.98 94 GLU A O 1
ATOM 685 N N . ASN A 1 95 ? -20.552 -5.579 -2.778 1.00 17.74 95 ASN A N 1
ATOM 686 C CA A ASN A 1 95 ? -19.356 -5.335 -3.575 0.49 20.79 95 ASN A CA 1
ATOM 687 C CA B ASN A 1 95 ? -19.375 -5.353 -3.604 0.51 21.28 95 ASN A CA 1
ATOM 688 C C . ASN A 1 95 ? -18.603 -6.627 -3.881 1.00 22.28 95 ASN A C 1
ATOM 689 O O . ASN A 1 95 ? -17.949 -6.753 -4.916 1.00 23.60 95 ASN A O 1
ATOM 698 N N . GLY A 1 96 ? -18.704 -7.579 -2.962 1.00 17.81 96 GLY A N 1
ATOM 699 C CA . GLY A 1 96 ? -17.902 -8.780 -3.006 1.00 17.59 96 GLY A CA 1
ATOM 700 C C . GLY A 1 96 ? -16.762 -8.525 -2.046 1.00 16.23 96 GLY A C 1
ATOM 701 O O . GLY A 1 96 ? -16.093 -7.491 -2.129 1.00 17.64 96 GLY A O 1
ATOM 702 N N . TYR A 1 97 ? -16.549 -9.432 -1.107 1.00 14.72 97 TYR A N 1
ATOM 703 C CA . TYR A 1 97 ? -15.440 -9.241 -0.188 1.00 15.70 97 TYR A CA 1
ATOM 704 C C . TYR A 1 97 ? -14.110 -9.211 -0.943 1.00 19.41 97 TYR A C 1
ATOM 705 O O . TYR A 1 97 ? -13.913 -9.960 -1.912 1.00 18.18 97 TYR A O 1
ATOM 714 N N . GLY A 1 98 ? -13.229 -8.304 -0.516 1.00 14.88 98 GLY A N 1
ATOM 715 C CA . GLY A 1 98 ? -11.889 -8.182 -1.067 1.00 16.26 98 GLY A CA 1
ATOM 716 C C . GLY A 1 98 ? -11.787 -7.321 -2.310 1.00 19.89 98 GLY A C 1
ATOM 717 O O . GLY A 1 98 ? -10.685 -7.008 -2.762 1.00 21.38 98 GLY A O 1
ATOM 718 N N . MET A 1 99 ? -12.929 -6.929 -2.864 1.00 15.70 99 MET A N 1
ATOM 719 C CA . MET A 1 99 ? -12.933 -6.237 -4.150 1.00 14.10 99 MET A CA 1
ATOM 720 C C . MET A 1 99 ? -12.569 -4.759 -4.029 1.00 13.75 99 MET A C 1
ATOM 721 O O . MET A 1 99 ? -12.661 -4.171 -2.947 1.00 14.03 99 MET A O 1
ATOM 726 N N . LEU A 1 100 ? -12.137 -4.168 -5.142 1.00 15.88 100 LEU A N 1
ATOM 727 C CA A LEU A 1 100 ? -11.890 -2.729 -5.205 0.57 13.69 100 LEU A CA 1
ATOM 728 C CA B LEU A 1 100 ? -11.881 -2.735 -5.196 0.43 13.71 100 LEU A CA 1
ATOM 729 C C . LEU A 1 100 ? -13.166 -2.005 -4.834 1.00 15.47 100 LEU A C 1
ATOM 730 O O . LEU A 1 100 ? -14.253 -2.418 -5.230 1.00 17.50 100 LEU A O 1
ATOM 739 N N . THR A 1 101 ? -13.039 -0.924 -4.080 1.00 15.13 101 THR A N 1
ATOM 740 C CA . THR A 1 101 ? -14.202 -0.108 -3.756 1.00 14.27 101 THR A CA 1
ATOM 741 C C . THR A 1 101 ? -14.372 0.976 -4.817 1.00 16.70 101 THR A C 1
ATOM 742 O O . THR A 1 101 ? -13.499 1.151 -5.673 1.00 16.09 101 THR A O 1
ATOM 746 N N . GLY A 1 102 ? -15.497 1.697 -4.771 1.00 16.67 102 GLY A N 1
ATOM 747 C CA . GLY A 1 102 ? -15.702 2.824 -5.662 1.00 17.32 102 GLY A CA 1
ATOM 748 C C . GLY A 1 102 ? -14.590 3.847 -5.513 1.00 16.45 102 GLY A C 1
ATOM 749 O O . GLY A 1 102 ? -14.121 4.424 -6.501 1.00 15.75 102 GLY A O 1
ATOM 750 N N . GLN A 1 103 ? -14.169 4.080 -4.274 1.00 13.11 103 GLN A N 1
ATOM 751 C CA . GLN A 1 103 ? -13.069 5.004 -4.021 1.00 13.49 103 GLN A CA 1
ATOM 752 C C . GLN A 1 103 ? -11.780 4.509 -4.675 1.00 15.72 103 GLN A C 1
ATOM 753 O O . GLN A 1 103 ? -11.023 5.292 -5.251 1.00 12.86 103 GLN A O 1
ATOM 759 N N . GLY A 1 104 ? -11.521 3.207 -4.566 1.00 12.15 104 GLY A N 1
ATOM 760 C CA . GLY A 1 104 ? -10.302 2.638 -5.140 1.00 12.51 104 GLY A CA 1
ATOM 761 C C . GLY A 1 104 ? -10.267 2.780 -6.653 1.00 14.95 104 GLY A C 1
ATOM 762 O O . GLY A 1 104 ? -9.215 2.993 -7.256 1.00 14.72 104 GLY A O 1
ATOM 763 N N . ALA A 1 105 ? -11.427 2.649 -7.276 1.00 13.02 105 ALA A N 1
ATOM 764 C CA . ALA A 1 105 ? -11.530 2.835 -8.713 1.00 14.52 105 ALA A CA 1
ATOM 765 C C . ALA A 1 105 ? -11.265 4.296 -9.071 1.00 13.46 105 ALA A C 1
ATOM 766 O O . ALA A 1 105 ? -10.522 4.601 -10.031 1.00 16.60 105 ALA A O 1
ATOM 768 N N . GLN A 1 106 ? -11.875 5.203 -8.309 1.00 15.31 106 GLN A N 1
ATOM 769 C CA . GLN A 1 106 ? -11.716 6.637 -8.559 1.00 17.98 106 GLN A CA 1
ATOM 770 C C . GLN A 1 106 ? -10.282 7.102 -8.365 1.00 18.01 106 GLN A C 1
ATOM 771 O O . GLN A 1 106 ? -9.816 7.989 -9.094 1.00 16.83 106 GLN A O 1
ATOM 777 N N . GLN A 1 107 ? -9.590 6.510 -7.392 1.00 14.48 107 GLN A N 1
ATOM 778 C CA . GLN A 1 107 ? -8.183 6.844 -7.134 1.00 12.38 107 GLN A CA 1
ATOM 779 C C . GLN A 1 107 ? -7.365 6.630 -8.387 1.00 12.91 107 GLN A C 1
ATOM 780 O O . GLN A 1 107 ? -6.667 7.528 -8.843 1.00 14.47 107 GLN A O 1
ATOM 786 N N . HIS A 1 108 ? -7.473 5.436 -8.954 1.00 15.68 108 HIS A N 1
ATOM 787 C CA . HIS A 1 108 ? -6.688 5.096 -10.133 1.00 12.10 108 HIS A CA 1
ATOM 788 C C . HIS A 1 108 ? -7.156 5.802 -11.397 1.00 14.22 108 HIS A C 1
ATOM 789 O O . HIS A 1 108 ? -6.342 6.173 -12.243 1.00 14.90 108 HIS A O 1
ATOM 796 N N . TYR A 1 109 ? -8.459 6.016 -11.515 1.00 15.71 109 TYR A N 1
ATOM 797 C CA . TYR A 1 109 ? -8.980 6.775 -12.648 1.00 14.56 109 TYR A CA 1
ATOM 798 C C . TYR A 1 109 ? -8.346 8.170 -12.672 1.00 12.94 109 TYR A C 1
ATOM 799 O O . TYR A 1 109 ? -7.889 8.640 -13.715 1.00 14.32 109 TYR A O 1
ATOM 808 N N . GLY A 1 110 ? -8.287 8.820 -11.512 1.00 14.76 110 GLY A N 1
ATOM 809 C CA . GLY A 1 110 ? -7.727 10.160 -11.435 1.00 17.17 110 GLY A CA 1
ATOM 810 C C . GLY A 1 110 ? -6.232 10.181 -11.679 1.00 13.94 110 GLY A C 1
ATOM 811 O O . GLY A 1 110 ? -5.712 11.060 -12.364 1.00 15.40 110 GLY A O 1
ATOM 812 N N . ILE A 1 111 ? -5.527 9.209 -11.116 1.00 11.19 111 ILE A N 1
ATOM 813 C CA . ILE A 1 111 ? -4.085 9.121 -11.329 1.00 13.21 111 ILE A CA 1
ATOM 814 C C . ILE A 1 111 ? -3.789 8.959 -12.829 1.00 13.80 111 ILE A C 1
ATOM 815 O O . ILE A 1 111 ? -2.874 9.601 -13.360 1.00 15.22 111 ILE A O 1
ATOM 820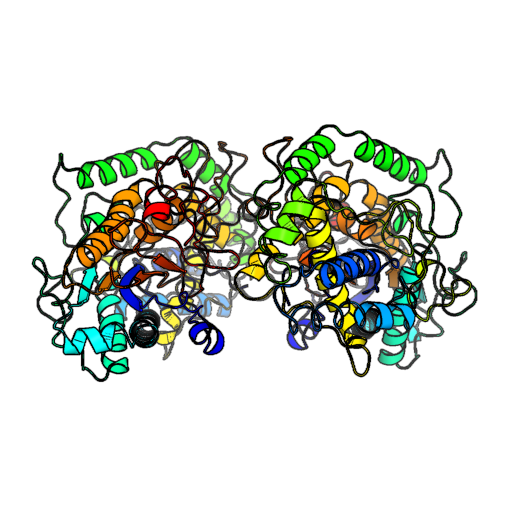 N N . GLY A 1 112 ? -4.579 8.126 -13.505 1.00 13.17 112 GLY A N 1
ATOM 821 C CA . GLY A 1 112 ? -4.448 7.926 -14.947 1.00 11.31 112 GLY A CA 1
ATOM 822 C C . GLY A 1 112 ? -4.751 9.162 -15.779 1.00 15.37 112 GLY A C 1
ATOM 823 O O . GLY A 1 112 ? -4.002 9.479 -16.712 1.00 17.81 112 GLY A O 1
ATOM 824 N N . GLU A 1 113 ? -5.847 9.852 -15.460 1.00 16.04 113 GLU A N 1
ATOM 825 C CA . GLU A 1 113 ? -6.163 11.131 -16.108 1.00 15.08 113 GLU A CA 1
ATOM 826 C C . GLU A 1 113 ? -4.984 12.087 -16.010 1.00 15.88 113 GLU A C 1
ATOM 827 O O . GLU A 1 113 ? -4.571 12.693 -17.001 1.00 16.21 113 GLU A O 1
ATOM 833 N N . ARG A 1 114 ? -4.459 12.250 -14.797 1.00 15.33 114 ARG A N 1
ATOM 834 C CA . ARG A 1 114 ? -3.399 13.225 -14.571 1.00 13.46 114 ARG A CA 1
ATOM 835 C C . ARG A 1 114 ? -2.048 12.776 -15.133 1.00 15.84 114 ARG A C 1
ATOM 836 O O . ARG A 1 114 ? -1.191 13.607 -15.435 1.00 17.84 114 ARG A O 1
ATOM 844 N N . ALA A 1 115 ? -1.855 11.468 -15.281 1.00 15.48 115 ALA A N 1
ATOM 845 C CA . ALA A 1 115 ? -0.645 10.976 -15.931 1.00 16.44 115 ALA A CA 1
ATOM 846 C C . ALA A 1 115 ? -0.610 11.422 -17.395 1.00 17.46 115 ALA A C 1
ATOM 847 O O . ALA A 1 115 ? 0.433 11.857 -17.897 1.00 16.26 115 ALA A O 1
ATOM 849 N N . TYR A 1 116 ? -1.741 11.332 -18.085 1.00 15.35 116 TYR A N 1
ATOM 850 C CA . TYR A 1 116 ? -1.769 11.841 -19.452 1.00 15.18 116 TYR A CA 1
ATOM 851 C C . TYR A 1 116 ? -1.556 13.350 -19.462 1.00 19.43 116 TYR A C 1
ATOM 852 O O . TYR A 1 116 ? -0.762 13.871 -20.252 1.00 16.80 116 TYR A O 1
ATOM 861 N N . GLN A 1 117 ? -2.275 14.043 -18.585 1.00 18.94 117 GLN A N 1
ATOM 862 C CA . GLN A 1 117 ? -2.280 15.501 -18.582 1.00 20.57 117 GLN A CA 1
ATOM 863 C C . GLN A 1 117 ? -0.896 16.088 -18.327 1.00 21.00 117 GLN A C 1
ATOM 864 O O . GLN A 1 117 ? -0.493 17.053 -18.988 1.00 20.00 117 GLN A O 1
ATOM 870 N N . ARG A 1 118 ? -0.159 15.489 -17.395 1.00 16.71 118 ARG A N 1
ATOM 871 C CA . ARG A 1 118 ? 1.178 15.976 -17.068 1.00 16.45 118 ARG A CA 1
ATOM 872 C C . ARG A 1 118 ? 2.147 15.787 -18.225 1.00 22.41 118 ARG A C 1
ATOM 873 O O . ARG A 1 118 ? 3.083 16.573 -18.404 1.00 23.74 118 ARG A O 1
ATOM 881 N N . ASN A 1 119 ? 1.925 14.736 -19.007 1.00 16.98 119 ASN A N 1
ATOM 882 C CA . ASN A 1 119 ? 2.812 14.430 -20.115 1.00 16.55 119 ASN A CA 1
ATOM 883 C C . ASN A 1 119 ? 2.091 14.470 -21.437 1.00 18.02 119 ASN A C 1
ATOM 884 O O . ASN A 1 119 ? 2.335 13.641 -22.308 1.00 17.51 119 ASN A O 1
ATOM 889 N N . ARG A 1 120 ? 1.215 15.455 -21.577 1.00 17.99 120 ARG A N 1
ATOM 890 C CA . ARG A 1 120 ? 0.446 15.636 -22.798 1.00 21.72 120 ARG A CA 1
ATOM 891 C C . ARG A 1 120 ? 1.345 15.708 -24.034 1.00 23.00 120 ARG A C 1
ATOM 892 O O . ARG A 1 120 ? 1.057 15.075 -25.053 1.00 21.41 120 ARG A O 1
ATOM 900 N N . SER A 1 121 ? 2.447 16.451 -23.947 1.00 19.11 121 SER A N 1
ATOM 901 C CA . SER A 1 121 ? 3.329 16.581 -25.104 1.00 20.86 121 SER A CA 1
ATOM 902 C C . SER A 1 121 ? 3.924 15.230 -25.499 1.00 21.27 121 SER A C 1
ATOM 903 O O . SER A 1 121 ? 3.910 14.858 -26.675 1.00 20.26 121 SER A O 1
ATOM 906 N N . LEU A 1 122 ? 4.428 14.493 -24.513 1.00 17.44 122 LEU A N 1
ATOM 907 C CA . LEU A 1 122 ? 4.984 13.161 -24.756 1.00 16.05 122 LEU A CA 1
ATOM 908 C C . LEU A 1 122 ? 3.996 12.240 -25.456 1.00 17.67 122 LEU A C 1
ATOM 909 O O . LEU A 1 122 ? 4.326 11.570 -26.439 1.00 18.16 122 LEU A O 1
ATOM 914 N N . PHE A 1 123 ? 2.773 12.202 -24.948 1.00 15.89 123 PHE A N 1
ATOM 915 C CA . PHE A 1 123 ? 1.803 11.256 -25.469 1.00 16.15 123 PHE A CA 1
ATOM 916 C C . PHE A 1 123 ? 1.178 11.691 -26.782 1.00 19.58 123 PHE A C 1
ATOM 917 O O . PHE A 1 123 ? 0.840 10.846 -27.602 1.00 21.69 123 PHE A O 1
ATOM 925 N N . ASP A 1 124 ? 1.035 12.995 -26.994 1.00 19.37 124 ASP A N 1
ATOM 926 C CA . ASP A 1 124 ? 0.585 13.471 -28.305 1.00 19.88 124 ASP A CA 1
ATOM 927 C C . ASP A 1 124 ? 1.619 13.173 -29.388 1.00 19.29 124 ASP A C 1
ATOM 928 O O . ASP A 1 124 ? 1.259 12.864 -30.524 1.00 20.19 124 ASP A O 1
ATOM 933 N N . GLN A 1 125 ? 2.904 13.262 -29.049 1.00 19.27 125 GLN A N 1
ATOM 934 C CA A GLN A 1 125 ? 3.958 12.884 -29.985 0.50 22.42 125 GLN A CA 1
ATOM 935 C CA B GLN A 1 125 ? 3.958 12.884 -29.985 0.50 22.42 125 GLN A CA 1
ATOM 936 C C . GLN A 1 125 ? 3.908 11.387 -30.258 1.00 21.66 125 GLN A C 1
ATOM 937 O O . GLN A 1 125 ? 4.053 10.950 -31.397 1.00 23.48 125 GLN A O 1
ATOM 948 N N . ALA A 1 126 ? 3.695 10.606 -29.203 1.00 18.24 126 ALA A N 1
ATOM 949 C CA . ALA A 1 126 ? 3.612 9.150 -29.319 1.00 20.38 126 ALA A CA 1
ATOM 950 C C . ALA A 1 126 ? 2.469 8.731 -30.228 1.00 21.58 126 ALA A C 1
ATOM 951 O O . ALA A 1 126 ? 2.615 7.810 -31.029 1.00 24.31 126 ALA A O 1
ATOM 953 N N . ALA A 1 127 ? 1.327 9.401 -30.089 1.00 21.79 127 ALA A N 1
ATOM 954 C CA . ALA A 1 127 ? 0.170 9.127 -30.943 1.00 19.93 127 ALA A CA 1
ATOM 955 C C . ALA A 1 127 ? 0.506 9.357 -32.409 1.00 24.71 127 ALA A C 1
ATOM 956 O O . ALA A 1 127 ? -0.016 8.675 -33.286 1.00 26.25 127 ALA A O 1
ATOM 958 N N . ALA A 1 128 ? 1.381 10.319 -32.673 1.00 21.22 128 ALA A N 1
ATOM 959 C CA . ALA A 1 128 ? 1.758 10.640 -34.054 1.00 23.20 128 ALA A CA 1
ATOM 960 C C . ALA A 1 128 ? 2.918 9.782 -34.582 1.00 28.63 128 ALA A C 1
ATOM 961 O O . ALA A 1 128 ? 3.010 9.520 -35.789 1.00 31.88 128 ALA A O 1
ATOM 963 N N . ASP A 1 129 ? 3.808 9.361 -33.685 1.00 23.89 129 ASP A N 1
ATOM 964 C CA . ASP A 1 129 ? 5.074 8.727 -34.077 1.00 28.93 129 ASP A CA 1
ATOM 965 C C . ASP A 1 129 ? 5.130 7.228 -33.805 1.00 29.12 129 ASP A C 1
ATOM 966 O O . ASP A 1 129 ? 6.140 6.584 -34.083 1.00 34.63 129 ASP A O 1
ATOM 971 N N . GLY A 1 130 ? 4.054 6.677 -33.254 1.00 35.06 130 GLY A N 1
ATOM 972 C CA . GLY A 1 130 ? 3.990 5.250 -33.003 1.00 35.23 130 GLY A CA 1
ATOM 973 C C . GLY A 1 130 ? 4.578 4.808 -31.674 1.00 32.27 130 GLY A C 1
ATOM 974 O O . GLY A 1 130 ? 4.912 3.638 -31.499 1.00 36.27 130 GLY A O 1
ATOM 975 N N . GLY A 1 131 ? 4.698 5.732 -30.729 1.00 25.91 131 GLY A N 1
ATOM 976 C CA . GLY A 1 131 ? 5.234 5.387 -29.422 1.00 24.73 131 GLY A CA 1
ATOM 977 C C . GLY A 1 131 ? 4.249 4.491 -28.700 1.00 25.61 131 GLY A C 1
ATOM 978 O O . GLY A 1 131 ? 3.043 4.681 -28.843 1.00 30.34 131 GLY A O 1
ATOM 979 N N . THR A 1 132 ? 4.741 3.514 -27.941 1.00 19.74 132 THR A N 1
ATOM 980 C CA . THR A 1 132 ? 3.836 2.567 -27.293 1.00 19.76 132 THR A CA 1
ATOM 981 C C . THR A 1 132 ? 3.849 2.653 -25.769 1.00 21.90 132 THR A C 1
ATOM 982 O O . THR A 1 132 ? 4.827 3.104 -25.151 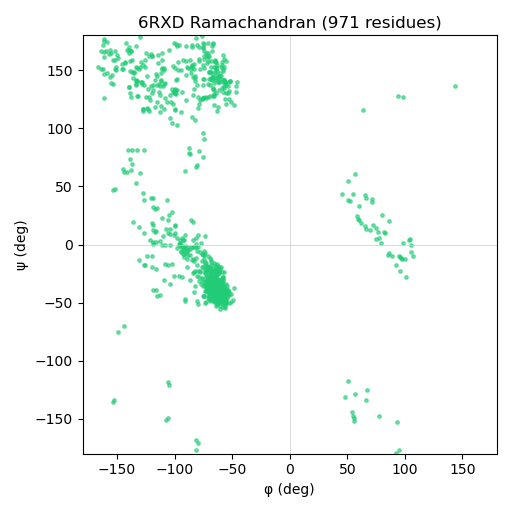1.00 21.57 132 THR A O 1
ATOM 986 N N . ILE A 1 133 ? 2.751 2.205 -25.173 1.00 15.97 133 ILE A N 1
ATOM 987 C CA . ILE A 1 133 ? 2.584 2.238 -23.721 1.00 14.65 133 ILE A CA 1
ATOM 988 C C . ILE A 1 133 ? 2.533 0.808 -23.187 1.00 19.69 133 ILE A C 1
ATOM 989 O O . ILE A 1 133 ? 1.794 -0.028 -23.714 1.00 18.50 133 ILE A O 1
ATOM 994 N N . ALA A 1 134 ? 3.313 0.513 -22.151 1.00 17.02 134 ALA A N 1
ATOM 995 C CA . ALA A 1 134 ? 3.282 -0.826 -21.549 1.00 14.20 134 ALA A CA 1
ATOM 996 C C . ALA A 1 134 ? 2.581 -0.781 -20.208 1.00 16.52 134 ALA A C 1
ATOM 997 O O . ALA A 1 134 ? 2.982 -0.020 -19.331 1.00 15.42 134 ALA A O 1
ATOM 999 N N . TYR A 1 135 ? 1.529 -1.583 -20.056 1.00 15.32 135 TYR A N 1
ATOM 1000 C CA . TYR A 1 135 ? 0.841 -1.723 -18.776 1.00 14.23 135 TYR A CA 1
ATOM 1001 C C . TYR A 1 135 ? 1.283 -3.023 -18.132 1.00 14.60 135 TYR A C 1
ATOM 1002 O O . TYR A 1 135 ? 1.342 -4.057 -18.797 1.00 16.31 135 TYR A O 1
ATOM 1011 N N . GLN A 1 136 ? 1.607 -2.980 -16.844 1.00 14.73 136 GLN A N 1
ATOM 1012 C CA . GLN A 1 136 ? 2.046 -4.184 -16.148 1.00 14.06 136 GLN A CA 1
ATOM 1013 C C . GLN A 1 136 ? 1.371 -4.307 -14.804 1.00 14.77 136 GLN A C 1
ATOM 1014 O O . GLN A 1 136 ? 1.073 -3.302 -14.165 1.00 15.08 136 GLN A O 1
ATOM 1020 N N . SER A 1 137 ? 1.131 -5.545 -14.382 1.00 13.63 137 SER A N 1
ATOM 1021 C CA . SER A 1 137 ? 0.703 -5.793 -13.009 1.00 13.46 137 SER A CA 1
ATOM 1022 C C . SER A 1 137 ? 1.391 -7.029 -12.437 1.00 15.51 137 SER A C 1
ATOM 1023 O O . SER A 1 137 ? 2.068 -7.756 -13.151 1.00 16.57 137 SER A O 1
ATOM 1026 N N . SER A 1 138 ? 1.235 -7.241 -11.132 1.00 14.43 138 SER A N 1
ATOM 1027 C CA . SER A 1 138 ? 1.788 -8.413 -10.479 1.00 12.83 138 SER A CA 1
ATOM 1028 C C . SER A 1 138 ? 1.070 -9.668 -10.956 1.00 16.87 138 SER A C 1
ATOM 1029 O O . SER A 1 138 ? 1.595 -10.777 -10.829 1.00 19.60 138 SER A O 1
ATOM 1032 N N . GLY A 1 139 ? -0.144 -9.498 -11.477 1.00 18.76 139 GLY A N 1
ATOM 1033 C CA . GLY A 1 139 ? -0.964 -10.638 -11.865 1.00 15.13 139 GLY A CA 1
ATOM 1034 C C . GLY A 1 139 ? -2.070 -10.858 -10.853 1.00 18.07 139 GLY A C 1
ATOM 1035 O O . GLY A 1 139 ? -2.955 -11.704 -11.039 1.00 22.21 139 GLY A O 1
ATOM 1036 N N . GLU A 1 140 ? -2.020 -10.102 -9.764 1.00 15.78 140 GLU A N 1
ATOM 1037 C CA . GLU A 1 140 ? -3.064 -10.196 -8.747 1.00 16.47 140 GLU A CA 1
ATOM 1038 C C . GLU A 1 140 ? -4.259 -9.366 -9.220 1.00 18.08 140 GLU A C 1
ATOM 1039 O O . GLU A 1 140 ? -4.086 -8.266 -9.734 1.00 19.05 140 GLU A O 1
ATOM 1045 N N . ALA A 1 141 ? -5.467 -9.892 -9.047 1.00 17.51 141 ALA A N 1
ATOM 1046 C CA . ALA A 1 141 ? -6.647 -9.297 -9.668 1.00 20.34 141 ALA A CA 1
ATOM 1047 C C . ALA A 1 141 ? -6.940 -7.853 -9.266 1.00 15.61 141 ALA A C 1
ATOM 1048 O O . ALA A 1 141 ? -7.308 -7.044 -10.113 1.00 18.08 141 ALA A O 1
ATOM 1050 N N . ARG A 1 142 ? -6.795 -7.520 -7.984 1.00 15.44 142 ARG A N 1
ATOM 1051 C CA . ARG A 1 142 ? -7.065 -6.148 -7.549 1.00 16.99 142 ARG A CA 1
ATOM 1052 C C . ARG A 1 142 ? -6.029 -5.156 -8.083 1.00 18.25 142 ARG A C 1
ATOM 1053 O O . ARG A 1 142 ? -6.357 -4.001 -8.353 1.00 17.39 142 ARG A O 1
ATOM 1061 N N . ALA A 1 143 ? -4.788 -5.604 -8.246 1.00 15.78 143 ALA A N 1
ATOM 1062 C CA . ALA A 1 143 ? -3.768 -4.739 -8.842 1.00 18.00 143 ALA A CA 1
ATOM 1063 C C . ALA A 1 143 ? -4.080 -4.506 -10.322 1.00 15.71 143 ALA A C 1
ATOM 1064 O O . ALA A 1 143 ? -3.975 -3.389 -10.829 1.00 16.89 143 ALA A O 1
ATOM 1066 N N . THR A 1 144 ? -4.493 -5.566 -11.006 1.00 15.53 144 THR A N 1
ATOM 1067 C CA . THR A 1 144 ? -4.832 -5.472 -12.421 1.00 17.32 144 THR A CA 1
ATOM 1068 C C . THR A 1 144 ? -6.068 -4.588 -12.596 1.00 16.72 144 THR A C 1
ATOM 1069 O O . THR A 1 144 ? -6.099 -3.713 -13.470 1.00 16.98 144 THR A O 1
ATOM 1073 N N . GLU A 1 145 ? -7.075 -4.794 -11.747 1.00 17.94 145 GLU A N 1
ATOM 1074 C CA . GLU A 1 145 ? -8.286 -3.975 -11.810 1.00 17.34 145 GLU A CA 1
ATOM 1075 C C . GLU A 1 145 ? -8.010 -2.506 -11.503 1.00 16.34 145 GLU A C 1
ATOM 1076 O O . GLU A 1 145 ? -8.642 -1.613 -12.065 1.00 15.55 145 GLU A O 1
ATOM 1082 N N . SER A 1 146 ? -7.069 -2.251 -10.603 1.00 14.90 146 SER A N 1
ATOM 1083 C CA . SER A 1 146 ? -6.650 -0.874 -10.364 1.00 13.15 146 SER A CA 1
ATOM 1084 C C . SER A 1 146 ? -6.054 -0.300 -11.637 1.00 16.27 146 SER A C 1
ATOM 1085 O O . SER A 1 146 ? -6.399 0.812 -12.052 1.00 15.48 146 SER A O 1
ATOM 1088 N N . GLY A 1 147 ? -5.178 -1.077 -12.267 1.00 16.05 147 GLY A N 1
ATOM 1089 C CA . GLY A 1 147 ? -4.606 -0.699 -13.545 1.00 15.36 147 GLY A CA 1
ATOM 1090 C C . GLY A 1 147 ? -5.667 -0.427 -14.598 1.00 14.36 147 GLY A C 1
ATOM 1091 O O . GLY A 1 147 ? -5.536 0.513 -15.386 1.00 16.99 147 GLY A O 1
ATOM 1092 N N . GLU A 1 148 ? -6.724 -1.234 -14.611 1.00 15.17 148 GLU A N 1
ATOM 1093 C CA . GLU A 1 148 ? -7.781 -1.063 -15.606 1.00 17.03 148 GLU A CA 1
ATOM 1094 C C . GLU A 1 148 ? -8.475 0.282 -15.433 1.00 16.13 148 GLU A C 1
ATOM 1095 O O . GLU A 1 148 ? -8.836 0.938 -16.405 1.00 19.01 148 GLU A O 1
ATOM 1101 N N . ASN A 1 149 ? -8.641 0.706 -14.185 1.00 15.52 149 ASN A N 1
ATOM 1102 C CA . ASN A 1 149 ? -9.217 2.020 -13.937 1.00 13.21 149 ASN A CA 1
ATOM 1103 C C . ASN A 1 149 ? -8.285 3.166 -14.319 1.00 16.47 149 ASN A C 1
ATOM 1104 O O . ASN A 1 149 ? -8.735 4.187 -14.834 1.00 17.30 149 ASN A O 1
ATOM 1109 N N . PHE A 1 150 ? -6.991 2.997 -14.060 1.00 14.92 150 PHE A N 1
ATOM 1110 C CA . PHE A 1 150 ? -5.990 3.961 -14.495 1.00 15.64 150 PHE A CA 1
ATOM 1111 C C . PHE A 1 150 ? -6.071 4.079 -16.020 1.00 15.10 150 PHE A C 1
ATOM 1112 O O . PHE A 1 150 ? -6.059 5.183 -16.580 1.00 15.96 150 PHE A O 1
ATOM 1120 N N . GLU A 1 151 ? -6.141 2.932 -16.687 1.00 16.64 151 GLU A N 1
ATOM 1121 C CA . GLU A 1 151 ? -6.192 2.898 -18.142 1.00 18.57 151 GLU A CA 1
ATOM 1122 C C . GLU A 1 151 ? -7.430 3.626 -18.682 1.00 17.78 151 GLU A C 1
ATOM 1123 O O . GLU A 1 151 ? -7.343 4.393 -19.638 1.00 18.98 151 GLU A O 1
ATOM 1129 N N . LYS A 1 152 ? -8.573 3.406 -18.041 1.00 18.60 152 LYS A N 1
ATOM 1130 C CA . LYS A 1 152 ? -9.801 4.101 -18.406 0.85 19.39 152 LYS A CA 1
ATOM 1131 C C . LYS A 1 152 ? -9.681 5.613 -18.252 1.00 17.91 152 LYS A C 1
ATOM 1132 O O . LYS A 1 152 ? -10.085 6.366 -19.135 1.00 21.38 152 LYS A O 1
ATOM 1138 N N . GLY A 1 153 ? -9.121 6.053 -17.127 1.00 15.82 153 GLY A N 1
ATOM 1139 C CA . GLY A 1 153 ? -8.920 7.468 -16.889 1.00 16.17 153 GLY A CA 1
ATOM 1140 C C . GLY A 1 153 ? -7.950 8.084 -17.878 1.00 17.31 153 GLY A C 1
ATOM 1141 O O . GLY A 1 153 ? -8.184 9.184 -18.375 1.00 17.75 153 GLY A O 1
ATOM 1142 N N . PHE A 1 154 ? -6.855 7.381 -18.147 1.00 14.86 154 PHE A N 1
ATOM 1143 C CA . PHE A 1 154 ? -5.856 7.849 -19.095 1.00 15.56 154 PHE A CA 1
ATOM 1144 C C . PHE A 1 154 ? -6.486 8.010 -20.473 1.00 18.39 154 PHE A C 1
ATOM 1145 O O . PHE A 1 154 ? -6.267 9.017 -21.161 1.00 19.15 154 PHE A O 1
ATOM 1153 N N . ASN A 1 155 ? -7.258 7.013 -20.886 1.00 17.66 155 ASN A N 1
ATOM 1154 C CA . ASN A 1 155 ? -7.881 7.053 -22.204 1.00 18.52 155 ASN A CA 1
ATOM 1155 C C . ASN A 1 155 ? -8.964 8.122 -22.336 1.00 20.90 155 ASN A C 1
ATOM 1156 O O . ASN A 1 155 ? -9.104 8.727 -23.397 1.00 23.87 155 ASN A O 1
ATOM 1161 N N . GLU A 1 156 ? -9.729 8.352 -21.270 1.00 17.72 156 GLU A N 1
ATOM 1162 C CA . GLU A 1 156 ? -10.735 9.409 -21.288 1.00 21.67 156 GLU A CA 1
ATOM 1163 C C . GLU A 1 156 ? -10.057 10.771 -21.428 1.00 24.64 156 GLU A C 1
ATOM 1164 O O . GLU A 1 156 ? -10.493 11.613 -22.212 1.00 24.47 156 GLU A O 1
ATOM 1170 N N . ALA A 1 157 ? -8.979 10.981 -20.676 1.00 18.98 157 ALA A N 1
ATOM 1171 C CA . ALA A 1 157 ? -8.279 12.261 -20.704 1.00 17.70 157 ALA A CA 1
ATOM 1172 C C . ALA A 1 157 ? -7.654 12.560 -22.070 1.00 21.94 157 ALA A C 1
ATOM 1173 O O . ALA A 1 157 ? -7.494 13.718 -22.446 1.00 21.89 157 ALA A O 1
ATOM 1175 N N . SER A 1 158 ? -7.295 11.513 -22.804 1.00 20.79 158 SER A N 1
ATOM 1176 C CA . SER A 1 158 ? -6.625 11.682 -24.088 1.00 20.96 158 SER A CA 1
ATOM 1177 C C . SER A 1 158 ? -7.579 11.424 -25.245 1.00 20.58 158 SER A C 1
ATOM 1178 O O . SER A 1 158 ? -7.152 11.336 -26.398 1.00 25.07 158 SER A O 1
ATOM 1181 N N . GLY A 1 159 ? -8.864 11.279 -24.933 1.00 21.83 159 GLY A N 1
ATOM 1182 C CA . GLY A 1 159 ? -9.878 11.104 -25.963 1.00 26.72 159 GLY A CA 1
ATOM 1183 C C . GLY A 1 159 ? -9.678 9.874 -26.830 1.00 27.87 159 GLY A C 1
ATOM 1184 O O . GLY A 1 159 ? -10.010 9.885 -28.022 1.00 28.15 159 GLY A O 1
ATOM 1185 N N . GLY A 1 160 ? -9.132 8.817 -26.234 1.00 23.82 160 GLY A N 1
ATOM 1186 C CA . GLY A 1 160 ? -8.947 7.550 -26.922 1.00 28.96 160 GLY A CA 1
ATOM 1187 C C . GLY A 1 160 ? -7.806 7.503 -27.927 1.00 28.14 160 GLY A C 1
ATOM 1188 O O . GLY A 1 160 ? -7.617 6.491 -28.606 1.00 27.32 160 GLY A O 1
ATOM 1189 N N . ARG A 1 161 ? -7.032 8.580 -28.013 1.00 24.27 161 ARG A N 1
ATOM 1190 C CA . ARG A 1 161 ? -6.010 8.702 -29.054 1.00 23.73 161 ARG A CA 1
ATOM 1191 C C . ARG A 1 161 ? -4.773 7.828 -28.835 1.00 25.88 161 ARG A C 1
ATOM 1192 O O . ARG A 1 161 ? -3.908 7.747 -29.721 1.00 24.15 161 ARG A O 1
ATOM 1200 N N . LEU A 1 162 ? -4.684 7.184 -27.668 1.00 21.77 162 LEU A N 1
ATOM 1201 C CA . LEU A 1 162 ? -3.564 6.280 -27.375 1.00 18.93 162 LEU A CA 1
ATOM 1202 C C . LEU A 1 162 ? -3.988 4.814 -27.267 1.00 21.15 162 LEU A C 1
ATOM 1203 O O . LEU A 1 162 ? -3.160 3.947 -26.987 1.00 22.75 162 LEU A O 1
ATOM 1208 N N . ILE A 1 163 ? -5.265 4.534 -27.514 1.00 20.04 163 ILE A N 1
ATOM 1209 C CA . ILE A 1 163 ? -5.768 3.165 -27.456 1.00 25.17 163 ILE A CA 1
ATOM 1210 C C . ILE A 1 163 ? -5.030 2.223 -28.424 1.00 26.25 163 ILE A C 1
ATOM 1211 O O . ILE A 1 163 ? -4.745 1.072 -28.090 1.00 29.02 163 ILE A O 1
ATOM 1216 N N . GLY A 1 164 ? -4.691 2.716 -29.608 1.00 22.69 164 GLY A N 1
ATOM 1217 C CA . GLY A 1 164 ? -3.971 1.906 -30.578 1.00 22.70 164 GLY A CA 1
ATOM 1218 C C . GLY A 1 164 ? -2.477 1.851 -30.303 1.00 28.41 164 GLY A C 1
ATOM 1219 O O . GLY A 1 164 ? -1.735 1.205 -31.043 1.00 28.49 164 GLY A O 1
ATOM 1220 N N . ASN A 1 165 ? -2.036 2.526 -29.241 1.00 23.41 165 ASN A N 1
ATOM 1221 C CA . ASN A 1 165 ? -0.610 2.588 -28.895 1.00 22.55 165 ASN A CA 1
ATOM 1222 C C . ASN A 1 165 ? -0.220 1.732 -27.691 1.00 24.46 165 ASN A C 1
ATOM 1223 O O . ASN A 1 165 ? 0.793 1.991 -27.061 1.00 27.65 165 ASN A O 1
ATOM 1228 N N . VAL A 1 166 ? -1.022 0.728 -27.355 1.00 23.02 166 VAL A N 1
ATOM 1229 C CA . VAL A 1 166 ? -0.717 -0.106 -26.193 1.00 22.82 166 VAL A CA 1
ATOM 1230 C C . VAL A 1 166 ? 0.083 -1.331 -26.622 1.00 25.18 166 VAL A C 1
ATOM 1231 O O . VAL A 1 166 ? -0.286 -2.002 -27.587 1.00 27.96 166 VAL A O 1
ATOM 1235 N N . SER A 1 167 ? 1.183 -1.609 -25.924 1.00 21.14 167 SER A N 1
ATOM 1236 C CA . SER A 1 167 ? 1.962 -2.814 -26.204 1.00 23.81 167 SER A CA 1
ATOM 1237 C C . SER A 1 167 ? 1.143 -4.056 -25.856 1.00 23.95 167 SER A C 1
ATOM 1238 O O . SER A 1 167 ? 0.585 -4.155 -24.761 1.00 22.81 167 SER A O 1
ATOM 1241 N N . ALA A 1 168 ? 1.070 -5.002 -26.784 1.00 27.76 168 ALA A N 1
ATOM 1242 C CA . ALA A 1 168 ? 0.380 -6.262 -26.522 1.00 24.70 168 ALA A CA 1
ATOM 1243 C C . ALA A 1 168 ? 1.234 -7.106 -25.585 1.00 23.01 168 ALA A C 1
ATOM 1244 O O . ALA A 1 168 ? 2.420 -7.324 -25.854 1.00 23.02 168 ALA A O 1
ATOM 1246 N N . PRO A 1 169 ? 0.645 -7.577 -24.471 1.00 23.92 169 PRO A N 1
ATOM 1247 C CA . PRO A 1 169 ? 1.428 -8.418 -23.555 1.00 23.45 169 PRO A CA 1
ATOM 1248 C C . PRO A 1 169 ? 1.802 -9.763 -24.160 1.00 24.52 169 PRO A C 1
ATOM 1249 O O . PRO A 1 169 ? 1.036 -10.310 -24.958 1.00 27.97 169 PRO A O 1
ATOM 1253 N N . THR A 1 170 ? 2.970 -10.278 -23.785 1.00 22.26 170 THR A N 1
ATOM 1254 C CA . THR A 1 170 ? 3.342 -11.647 -24.131 1.00 24.91 170 THR A CA 1
ATOM 1255 C C . THR A 1 170 ? 2.741 -12.614 -23.119 1.00 25.81 170 THR A C 1
ATOM 1256 O O . THR A 1 170 ? 2.530 -13.786 -23.421 1.00 27.54 170 THR A O 1
ATOM 1260 N N . ASN A 1 171 ? 2.469 -12.111 -21.916 1.00 26.09 171 ASN A N 1
ATOM 1261 C CA . ASN A 1 171 ? 1.816 -12.897 -20.871 1.00 25.82 171 ASN A CA 1
ATOM 1262 C C . ASN A 1 171 ? 0.738 -12.076 -20.157 1.00 24.94 171 ASN A C 1
ATOM 1263 O O . ASN A 1 171 ? 0.974 -11.540 -19.069 1.00 24.15 171 ASN A O 1
ATOM 1268 N N . PRO A 1 172 ? -0.456 -11.978 -20.768 1.00 24.26 172 PRO A N 1
ATOM 1269 C CA . PRO A 1 172 ? -1.498 -11.089 -20.245 1.00 22.10 172 PRO A CA 1
ATOM 1270 C C . PRO A 1 172 ? -2.115 -11.557 -18.929 1.00 24.01 172 PRO A C 1
ATOM 1271 O O . PRO A 1 172 ? -2.237 -12.763 -18.685 1.00 24.45 172 PRO A O 1
ATOM 1275 N N . ALA A 1 173 ? -2.528 -10.598 -18.106 1.00 19.24 173 ALA A N 1
ATOM 1276 C CA . ALA A 1 173 ? -3.192 -10.896 -16.835 1.00 22.38 173 ALA A CA 1
ATOM 1277 C C . ALA A 1 173 ? -4.455 -11.744 -17.020 1.00 27.88 173 ALA A C 1
ATOM 1278 O O . ALA A 1 173 ? -4.716 -12.658 -16.232 1.00 28.01 173 ALA A O 1
ATOM 1280 N N . ASP A 1 174 ? -5.246 -11.414 -18.041 1.00 27.08 174 ASP A N 1
ATOM 1281 C CA . ASP A 1 174 ? -6.388 -12.236 -18.445 1.00 27.23 174 ASP A CA 1
ATOM 1282 C C . ASP A 1 174 ? -6.792 -11.875 -19.876 1.00 29.78 174 ASP A C 1
ATOM 1283 O O . ASP A 1 174 ? -6.212 -10.972 -20.466 1.00 26.70 174 ASP A O 1
ATOM 1288 N N . SER A 1 175 ? -7.780 -12.573 -20.434 1.00 29.24 175 SER A N 1
ATOM 1289 C CA . SER A 1 175 ? -8.157 -12.368 -21.830 1.00 30.77 175 SER A CA 1
ATOM 1290 C C . SER A 1 175 ? -9.295 -11.368 -21.986 1.00 31.62 175 SER A C 1
ATOM 1291 O O . SER A 1 175 ? -9.719 -11.070 -23.103 1.00 38.46 175 SER A O 1
ATOM 1294 N N . GLY A 1 176 ? -9.789 -10.855 -20.865 1.00 29.69 176 GLY A N 1
ATOM 1295 C CA . GLY A 1 176 ? -10.896 -9.913 -20.885 1.00 33.99 176 GLY A CA 1
ATOM 1296 C C . GLY A 1 176 ? -10.476 -8.482 -20.593 1.00 29.97 176 GLY A C 1
ATOM 1297 O O . GLY A 1 176 ? -9.688 -7.893 -21.341 1.00 26.55 176 GLY A O 1
ATOM 1298 N N . ASN A 1 177 ? -11.006 -7.924 -19.507 1.00 27.12 177 ASN A N 1
ATOM 1299 C CA . ASN A 1 177 ? -10.729 -6.541 -19.129 1.00 26.40 177 ASN A CA 1
ATOM 1300 C C . ASN A 1 177 ? -9.259 -6.270 -18.846 1.00 25.98 177 ASN A C 1
ATOM 1301 O O . ASN A 1 177 ? -8.802 -5.131 -18.952 1.00 24.95 177 ASN A O 1
ATOM 1306 N N . GLY A 1 178 ? -8.518 -7.315 -18.493 1.00 24.55 178 GLY A N 1
ATOM 1307 C CA . GLY A 1 178 ? -7.102 -7.158 -18.195 1.00 24.07 178 GLY A CA 1
ATOM 1308 C C . GLY A 1 178 ? -6.146 -7.543 -19.310 1.00 22.44 178 GLY A C 1
ATOM 1309 O O . GLY A 1 178 ? -4.954 -7.730 -19.060 1.00 22.15 178 GLY A O 1
ATOM 1310 N N . LYS A 1 179 ? -6.655 -7.647 -20.541 1.00 20.25 179 LYS A N 1
ATOM 1311 C CA . LYS A 1 179 ? -5.850 -8.091 -21.683 1.00 22.49 179 LYS A CA 1
ATOM 1312 C C . LYS A 1 179 ? -4.637 -7.217 -22.010 1.00 22.78 179 LYS A C 1
ATOM 1313 O O . LYS A 1 179 ? -3.705 -7.672 -22.676 1.00 24.10 179 LYS A O 1
ATOM 1319 N N . ASP A 1 180 ? -4.643 -5.968 -21.559 1.00 20.40 180 ASP A N 1
ATOM 1320 C CA . ASP A 1 180 ? -3.540 -5.069 -21.876 1.00 20.87 180 ASP A CA 1
ATOM 1321 C C . ASP A 1 180 ? -2.399 -5.148 -20.874 1.00 20.45 180 ASP A C 1
ATOM 1322 O O . ASP A 1 180 ? -1.358 -4.515 -21.065 1.00 19.60 180 ASP A O 1
ATOM 1327 N N . PHE A 1 181 ? -2.590 -5.932 -19.817 1.00 18.91 181 PHE A N 1
ATOM 1328 C CA . PHE A 1 181 ? -1.636 -5.966 -18.711 1.00 17.17 181 PHE A CA 1
ATOM 1329 C C . PHE A 1 181 ? -0.673 -7.142 -18.742 1.00 18.66 181 PHE A C 1
ATOM 1330 O O . PHE A 1 181 ? -1.085 -8.294 -18.662 1.00 22.52 181 PHE A O 1
ATOM 1338 N N . GLN A 1 182 ? 0.613 -6.830 -18.872 1.00 17.13 182 GLN A N 1
ATOM 1339 C CA . GLN A 1 182 ? 1.671 -7.831 -18.831 1.00 17.44 182 GLN A CA 1
ATOM 1340 C C . GLN A 1 182 ? 1.973 -8.218 -17.385 1.00 17.76 182 GLN A C 1
ATOM 1341 O O . GLN A 1 182 ? 2.238 -7.361 -16.555 1.00 18.03 182 GLN A O 1
ATOM 1347 N N . LYS A 1 183 ? 1.940 -9.510 -17.082 1.00 16.14 183 LYS A N 1
ATOM 1348 C CA . LYS A 1 183 ? 2.281 -9.961 -15.737 1.00 16.78 183 LYS A CA 1
ATOM 1349 C C . LYS A 1 183 ? 3.795 -9.907 -15.535 1.00 15.90 183 LYS A C 1
ATOM 1350 O O . LYS A 1 183 ? 4.561 -10.440 -16.349 1.00 18.59 183 LYS A O 1
ATOM 1356 N N . ASN A 1 184 ? 4.229 -9.226 -14.477 1.00 16.94 184 ASN A N 1
ATOM 1357 C CA . ASN A 1 184 ? 5.655 -9.141 -14.159 1.00 14.82 184 ASN A CA 1
ATOM 1358 C C . ASN A 1 184 ? 5.894 -9.289 -12.661 1.00 17.07 184 ASN A C 1
ATOM 1359 O O . ASN A 1 184 ? 6.216 -8.318 -11.974 1.00 18.09 184 ASN A O 1
ATOM 1364 N N . PRO A 1 185 ? 5.758 -10.515 -12.145 1.00 17.28 185 PRO A N 1
ATOM 1365 C CA . PRO A 1 185 ? 5.874 -10.673 -10.694 1.00 13.65 185 PRO A CA 1
ATOM 1366 C C . PRO A 1 185 ? 7.321 -10.600 -10.196 1.00 16.82 185 PRO A C 1
ATOM 1367 O O . PRO A 1 185 ? 7.519 -10.544 -8.982 1.00 16.12 185 PRO A O 1
ATOM 1371 N N . ASP A 1 186 ? 8.309 -10.589 -11.092 1.00 17.33 186 ASP A N 1
ATOM 1372 C CA . ASP A 1 186 ? 9.690 -10.425 -10.653 1.00 16.56 186 ASP A CA 1
ATOM 1373 C C . ASP A 1 186 ? 9.938 -8.997 -10.201 1.00 16.41 186 ASP A C 1
ATOM 1374 O O . ASP A 1 186 ? 10.761 -8.746 -9.325 1.00 17.08 186 ASP A O 1
ATOM 1379 N N . THR A 1 187 ? 9.219 -8.057 -10.794 1.00 14.42 187 THR A N 1
ATOM 1380 C CA . THR A 1 187 ? 9.401 -6.661 -10.392 1.00 14.62 187 THR A CA 1
ATOM 1381 C C . THR A 1 187 ? 8.247 -6.141 -9.548 1.00 16.25 187 THR A C 1
ATOM 1382 O O . THR A 1 187 ? 8.387 -5.120 -8.887 1.00 14.52 187 THR A O 1
ATOM 1386 N N . LEU A 1 188 ? 7.109 -6.830 -9.575 1.00 12.26 188 LEU A N 1
ATOM 1387 C CA . LEU A 1 188 ? 5.932 -6.347 -8.868 1.00 16.59 188 LEU A CA 1
ATOM 1388 C C . LEU A 1 188 ? 5.394 -7.319 -7.814 1.00 16.95 188 LEU A C 1
ATOM 1389 O O . LEU A 1 188 ? 4.359 -7.064 -7.200 1.00 14.04 188 LEU A O 1
ATOM 1394 N N . TYR A 1 189 ? 6.098 -8.425 -7.609 1.00 13.36 189 TYR A N 1
ATOM 1395 C CA . TYR A 1 189 ? 5.748 -9.359 -6.541 1.00 13.73 189 TYR A CA 1
ATOM 1396 C C . TYR A 1 189 ? 7.018 -10.076 -6.096 1.00 16.89 189 TYR A C 1
ATOM 1397 O O . TYR A 1 189 ? 7.043 -11.299 -5.950 1.00 16.40 189 TYR A O 1
ATOM 1406 N N . PHE A 1 190 ? 8.074 -9.294 -5.874 1.00 15.73 190 PHE A N 1
ATOM 1407 C CA . PHE A 1 190 ? 9.400 -9.838 -5.588 1.00 14.47 190 PHE A CA 1
ATOM 1408 C C . PHE A 1 190 ? 9.531 -10.393 -4.179 1.00 15.15 190 PHE A C 1
ATOM 1409 O O . PHE A 1 190 ? 10.557 -10.983 -3.835 1.00 16.13 190 PHE A O 1
ATOM 1417 N N . HIS A 1 191 ? 8.492 -10.217 -3.369 1.00 14.18 191 HIS A N 1
ATOM 1418 C CA . HIS A 1 191 ? 8.569 -10.540 -1.947 1.00 15.33 191 HIS A CA 1
ATOM 1419 C C . HIS A 1 191 ? 8.161 -11.986 -1.658 1.00 19.08 191 HIS A C 1
ATOM 1420 O O . HIS A 1 191 ? 8.302 -12.461 -0.535 1.00 18.00 191 HIS A O 1
ATOM 1427 N N . LYS A 1 192 ? 7.664 -12.685 -2.674 1.00 16.51 192 LYS A N 1
ATOM 1428 C CA . LYS A 1 192 ? 7.206 -14.071 -2.485 1.00 14.79 192 LYS A CA 1
ATOM 1429 C C . LYS A 1 192 ? 7.616 -14.962 -3.624 1.00 17.57 192 LYS A C 1
ATOM 1430 O O . LYS A 1 192 ? 7.717 -14.517 -4.765 1.00 20.05 192 LYS A O 1
ATOM 1436 N N . VAL A 1 193 ? 7.828 -16.238 -3.316 1.00 18.20 193 VAL A N 1
ATOM 1437 C CA . VAL A 1 193 ? 8.146 -17.211 -4.349 1.00 17.21 193 VAL A CA 1
ATOM 1438 C C . VAL A 1 193 ? 6.908 -17.512 -5.183 1.00 19.39 193 VAL A C 1
ATOM 1439 O O . VAL A 1 193 ? 6.982 -17.642 -6.409 1.00 20.99 193 VAL A O 1
ATOM 1443 N N . GLN A 1 194 ? 5.764 -17.604 -4.512 1.00 20.31 194 GLN A N 1
ATOM 1444 C CA . GLN A 1 194 ? 4.504 -17.896 -5.181 1.00 23.82 194 GLN A CA 1
ATOM 1445 C C . GLN A 1 194 ? 3.923 -16.652 -5.842 1.00 22.32 194 GLN A C 1
ATOM 1446 O O . GLN A 1 194 ? 3.587 -15.681 -5.159 1.00 23.44 194 GLN A O 1
ATOM 1452 N N . ASN A 1 195 ? 3.798 -16.692 -7.168 1.00 20.11 195 ASN A N 1
ATOM 1453 C CA . ASN A 1 195 ? 3.212 -15.597 -7.930 1.00 19.96 195 ASN A CA 1
ATOM 1454 C C . ASN A 1 195 ? 1.696 -15.609 -7.833 1.00 20.76 195 ASN A C 1
ATOM 1455 O O . ASN A 1 195 ? 1.093 -16.671 -7.659 1.00 22.83 195 ASN A O 1
ATOM 1460 N N . PRO A 1 196 ? 1.065 -14.432 -7.941 1.00 19.78 196 PRO A N 1
ATOM 1461 C CA . PRO A 1 196 ? -0.399 -14.348 -7.829 1.00 19.50 196 PRO A CA 1
ATOM 1462 C C . PRO A 1 196 ? -1.157 -15.190 -8.865 1.00 21.00 196 PRO A C 1
ATOM 1463 O O . PRO A 1 196 ? -2.275 -15.619 -8.581 1.00 24.26 196 PRO A O 1
ATOM 1467 N N . ASP A 1 197 ? -0.575 -15.418 -10.039 1.00 20.61 197 ASP A N 1
ATOM 1468 C CA . ASP A 1 197 ? -1.263 -16.155 -11.104 1.00 27.91 197 ASP A CA 1
ATOM 1469 C C . ASP A 1 197 ? -1.199 -17.676 -10.936 1.00 28.50 197 ASP A C 1
ATOM 1470 O O . ASP A 1 197 ? -1.632 -18.423 -11.811 1.00 28.51 197 ASP A O 1
ATOM 1475 N N . GLY A 1 198 ? -0.640 -18.132 -9.823 1.00 26.81 198 GLY A N 1
ATOM 1476 C CA . GLY A 1 198 ? -0.560 -19.558 -9.566 1.00 25.40 198 GLY A CA 1
ATOM 1477 C C . GLY A 1 198 ? 0.748 -20.204 -9.977 1.00 32.58 198 GLY A C 1
ATOM 1478 O O . GLY A 1 198 ? 0.988 -21.367 -9.658 1.00 34.86 198 GLY A O 1
ATOM 1479 N N . THR A 1 199 ? 1.587 -19.467 -10.704 1.00 28.76 199 THR A N 1
ATOM 1480 C CA . THR A 1 199 ? 2.928 -19.944 -11.020 1.00 22.98 199 THR A CA 1
ATOM 1481 C C . THR A 1 199 ? 3.879 -19.609 -9.871 1.00 24.77 199 THR A C 1
ATOM 1482 O O . THR A 1 199 ? 3.512 -18.881 -8.950 1.00 23.85 199 THR A O 1
ATOM 1486 N N . SER A 1 200 ? 5.092 -20.153 -9.918 1.00 25.74 200 SER A N 1
ATOM 1487 C CA . SER A 1 200 ? 6.097 -19.835 -8.908 1.00 28.91 200 SER A CA 1
ATOM 1488 C C . SER A 1 200 ? 7.428 -19.469 -9.545 1.00 24.48 200 SER A C 1
ATOM 1489 O O . SER A 1 200 ? 7.752 -19.935 -10.639 1.00 27.00 200 SER A O 1
ATOM 1492 N N . LYS A 1 201 ? 8.193 -18.625 -8.860 1.00 22.55 201 LYS A N 1
ATOM 1493 C CA . LYS A 1 201 ? 9.532 -18.287 -9.316 1.00 21.73 201 LYS A CA 1
ATOM 1494 C C . LYS A 1 201 ? 10.384 -19.552 -9.367 1.00 27.31 201 LYS A C 1
ATOM 1495 O O . LYS A 1 201 ? 10.170 -20.483 -8.586 1.00 24.21 201 LYS A O 1
ATOM 1501 N N . VAL A 1 202 ? 11.320 -19.594 -10.311 1.00 26.52 202 VAL A N 1
ATOM 1502 C CA . VAL A 1 202 ? 12.071 -20.814 -10.615 1.00 25.69 202 VAL A CA 1
ATOM 1503 C C . VAL A 1 202 ? 13.330 -20.900 -9.768 1.00 23.20 202 VAL A C 1
ATOM 1504 O O . VAL A 1 202 ? 14.147 -19.984 -9.795 1.00 25.39 202 VAL A O 1
ATOM 1508 N N . PRO A 1 203 ? 13.496 -22.005 -9.013 1.00 28.41 203 PRO A N 1
ATOM 1509 C CA . PRO A 1 203 ? 14.694 -22.134 -8.172 1.00 23.99 203 PRO A CA 1
ATOM 1510 C C . PRO A 1 203 ? 15.964 -22.001 -8.996 1.00 31.44 203 PRO A C 1
ATOM 1511 O O . PRO A 1 203 ? 16.015 -22.506 -10.122 1.00 30.71 203 PRO A O 1
ATOM 1515 N N . GLY A 1 204 ? 16.963 -21.311 -8.457 1.00 34.44 204 GLY A N 1
ATOM 1516 C CA . GLY A 1 204 ? 18.206 -21.098 -9.177 1.00 35.21 204 GLY A CA 1
ATOM 1517 C C . GLY A 1 204 ? 18.274 -19.778 -9.924 1.00 35.17 204 GLY A C 1
ATOM 1518 O O . GLY A 1 204 ? 19.334 -19.394 -10.417 1.00 39.91 204 GLY A O 1
ATOM 1519 N N . THR A 1 205 ? 17.136 -19.093 -10.016 1.00 25.74 205 THR A N 1
ATOM 1520 C CA . THR A 1 205 ? 17.078 -17.763 -10.611 1.00 29.46 205 THR A CA 1
ATOM 1521 C C . THR A 1 205 ? 17.237 -16.718 -9.518 1.00 25.41 205 THR A C 1
ATOM 1522 O O . THR A 1 205 ? 16.987 -16.995 -8.338 1.00 22.34 205 THR A O 1
ATOM 1526 N N . LYS A 1 206 ? 17.646 -15.519 -9.911 1.00 21.78 206 LYS A N 1
ATOM 1527 C CA . LYS A 1 206 ? 17.780 -14.418 -8.970 0.88 21.51 206 LYS A CA 1
ATOM 1528 C C . LYS A 1 206 ? 16.454 -14.117 -8.280 1.00 20.23 206 LYS A C 1
ATOM 1529 O O . LYS A 1 206 ? 16.411 -13.917 -7.068 1.00 19.41 206 LYS A O 1
ATOM 1535 N N . ALA A 1 207 ? 15.371 -14.100 -9.050 1.00 18.34 207 ALA A N 1
ATOM 1536 C CA . ALA A 1 207 ? 14.066 -13.762 -8.484 1.00 20.71 207 ALA A CA 1
ATOM 1537 C C . ALA A 1 207 ? 13.685 -14.722 -7.355 1.00 22.50 207 ALA A C 1
ATOM 1538 O O . ALA A 1 207 ? 13.182 -14.298 -6.313 1.00 20.75 207 ALA A O 1
ATOM 1540 N N . TYR A 1 208 ? 13.944 -16.012 -7.553 1.00 18.79 208 TYR A N 1
ATOM 1541 C CA . TYR A 1 208 ? 13.615 -16.999 -6.532 1.00 20.82 208 TYR A CA 1
ATOM 1542 C C . TYR A 1 208 ? 14.388 -16.748 -5.242 1.00 19.42 208 TYR A C 1
ATOM 1543 O O . TYR A 1 208 ? 13.809 -16.763 -4.154 1.00 20.75 208 TYR A O 1
ATOM 1552 N N . ASP A 1 209 ? 15.698 -16.530 -5.360 1.00 17.62 209 ASP A N 1
ATOM 1553 C CA . ASP A 1 209 ? 16.539 -16.357 -4.182 1.00 19.19 209 ASP A CA 1
ATOM 1554 C C . ASP A 1 209 ? 16.169 -15.095 -3.415 1.00 19.58 209 ASP A C 1
ATOM 1555 O O . ASP A 1 209 ? 16.152 -15.089 -2.187 1.00 20.15 209 ASP A O 1
ATOM 1560 N N . ILE A 1 210 ? 15.873 -14.026 -4.145 1.00 16.40 210 ILE A N 1
ATOM 1561 C CA . ILE A 1 210 ? 15.475 -12.772 -3.509 1.00 18.39 210 ILE A CA 1
ATOM 1562 C C . ILE A 1 210 ? 14.255 -12.982 -2.624 1.00 19.18 210 ILE A C 1
ATOM 1563 O O . ILE A 1 210 ? 14.246 -12.589 -1.461 1.00 18.30 210 ILE A O 1
ATOM 1568 N N . ALA A 1 211 ? 13.234 -13.636 -3.168 1.00 16.51 211 ALA A N 1
ATOM 1569 C CA . ALA A 1 211 ? 11.999 -13.865 -2.435 1.00 18.87 211 ALA A CA 1
ATOM 1570 C C . ALA A 1 211 ? 12.183 -14.879 -1.315 1.00 18.79 211 ALA A C 1
ATOM 1571 O O . ALA A 1 211 ? 11.713 -14.671 -0.199 1.00 19.36 211 ALA A O 1
ATOM 1573 N N . ASN A 1 212 ? 12.850 -15.992 -1.619 1.00 18.46 212 ASN A N 1
ATOM 1574 C CA . ASN A 1 212 ? 13.027 -17.054 -0.639 1.00 21.26 212 ASN A CA 1
ATOM 1575 C C . ASN A 1 212 ? 13.894 -16.634 0.551 1.00 18.46 212 ASN A C 1
ATOM 1576 O O . ASN A 1 212 ? 13.546 -16.907 1.708 1.00 19.89 212 ASN A O 1
ATOM 1581 N N . ASN A 1 213 ? 15.021 -15.987 0.269 1.00 18.86 213 ASN A N 1
ATOM 1582 C CA . ASN A 1 213 ? 15.894 -15.515 1.341 1.00 19.63 213 ASN A CA 1
ATOM 1583 C C . ASN A 1 213 ? 15.168 -14.497 2.214 1.00 21.44 213 ASN A C 1
ATOM 1584 O O . ASN A 1 213 ? 15.316 -14.504 3.431 1.00 18.89 213 ASN A O 1
ATOM 1589 N N . TYR A 1 214 ? 14.351 -13.648 1.597 1.00 18.99 214 TYR A N 1
ATOM 1590 C CA . TYR A 1 214 ? 13.588 -12.670 2.369 1.00 16.71 214 TYR A CA 1
ATOM 1591 C C . TYR A 1 214 ? 12.541 -13.329 3.275 1.00 15.25 214 TYR A C 1
ATOM 1592 O O . TYR A 1 214 ? 12.436 -12.987 4.455 1.00 18.12 214 TYR A O 1
ATOM 1601 N N . GLN A 1 215 ? 11.764 -14.264 2.738 1.00 16.24 215 GLN A N 1
ATOM 1602 C CA . GLN A 1 215 ? 10.756 -14.936 3.561 1.00 18.18 215 GLN A CA 1
ATOM 1603 C C . GLN A 1 215 ? 11.397 -15.704 4.719 1.00 21.99 215 GLN A C 1
ATOM 1604 O O . GLN A 1 215 ? 10.882 -15.685 5.841 1.00 18.58 215 GLN A O 1
ATOM 1610 N N . ASN A 1 216 ? 12.519 -16.370 4.453 1.00 20.54 216 ASN A N 1
ATOM 1611 C CA . ASN A 1 216 ? 13.252 -17.054 5.520 1.00 22.38 216 ASN A CA 1
ATOM 1612 C C . ASN A 1 216 ? 13.807 -16.076 6.552 1.00 21.65 216 ASN A C 1
ATOM 1613 O O . ASN A 1 216 ? 13.781 -16.344 7.758 1.00 20.62 216 ASN A O 1
ATOM 1618 N N . PHE A 1 217 ? 14.280 -14.930 6.077 1.00 19.17 217 PHE A N 1
ATOM 1619 C CA . PHE A 1 217 ? 14.812 -13.914 6.973 1.00 22.41 217 PHE A CA 1
ATOM 1620 C C . PHE A 1 217 ? 13.778 -13.416 7.976 1.00 19.41 217 PHE A C 1
ATOM 1621 O O . PHE A 1 217 ? 14.006 -13.468 9.189 1.00 23.06 217 PHE A O 1
ATOM 1629 N N . VAL A 1 218 ? 12.641 -12.936 7.480 1.00 21.49 218 VAL A N 1
ATOM 1630 C CA . VAL A 1 218 ? 11.633 -12.369 8.372 1.00 18.51 218 VAL A CA 1
ATOM 1631 C C . VAL A 1 218 ? 10.997 -13.416 9.284 1.00 21.97 218 VAL A C 1
ATOM 1632 O O . VAL A 1 218 ? 10.631 -13.108 10.418 1.00 21.80 218 VAL A O 1
ATOM 1636 N N . ALA A 1 219 ? 10.893 -14.655 8.805 1.00 22.15 219 ALA A N 1
ATOM 1637 C CA . ALA A 1 219 ? 10.294 -15.716 9.607 1.00 21.78 219 ALA A CA 1
ATOM 1638 C C . ALA A 1 219 ? 11.145 -16.052 10.826 1.00 22.23 219 ALA A C 1
ATOM 1639 O O . ALA A 1 219 ? 10.612 -16.410 11.879 1.00 26.15 219 ALA A O 1
ATOM 1641 N N . ASN A 1 220 ? 12.462 -15.930 10.683 1.00 20.69 220 ASN A N 1
ATOM 1642 C CA . ASN A 1 220 ? 13.388 -16.415 11.701 1.00 24.05 220 ASN A CA 1
ATOM 1643 C C . ASN A 1 220 ? 14.244 -15.362 12.389 1.00 22.22 220 ASN A C 1
ATOM 1644 O O . ASN A 1 220 ? 15.076 -15.703 13.214 1.00 25.36 220 ASN A O 1
ATOM 1649 N N . ASP A 1 221 ? 14.057 -14.088 12.057 1.00 17.28 221 ASP A N 1
ATOM 1650 C CA . ASP A 1 221 ? 14.922 -13.057 12.630 1.00 22.13 221 ASP A CA 1
ATOM 1651 C C . ASP A 1 221 ? 14.576 -12.765 14.091 1.00 21.71 221 ASP A C 1
ATOM 1652 O O . ASP A 1 221 ? 13.429 -12.456 14.419 1.00 19.23 221 ASP A O 1
ATOM 1657 N N . ALA A 1 222 ? 15.583 -12.854 14.959 1.00 20.02 222 ALA A N 1
ATOM 1658 C CA . ALA A 1 222 ? 15.380 -12.713 16.400 1.00 20.51 222 ALA A CA 1
ATOM 1659 C C . ALA A 1 222 ? 15.046 -11.281 16.814 1.00 18.30 222 ALA A C 1
ATOM 1660 O O . ALA A 1 222 ? 14.293 -11.069 17.765 1.00 22.22 222 ALA A O 1
ATOM 1662 N N . THR A 1 223 ? 15.613 -10.301 16.114 1.00 15.57 223 THR A N 1
ATOM 1663 C CA . THR A 1 223 ? 15.369 -8.906 16.468 1.00 13.32 223 THR A CA 1
ATOM 1664 C C . THR A 1 223 ? 13.938 -8.520 16.151 1.00 14.50 223 THR A C 1
ATOM 1665 O O . THR A 1 223 ? 13.243 -7.944 16.989 1.00 17.70 223 THR A O 1
ATOM 1669 N N . ILE A 1 224 ? 13.495 -8.841 14.937 1.00 15.70 224 ILE A N 1
ATOM 1670 C CA . ILE A 1 224 ? 12.109 -8.579 14.547 1.00 12.61 224 ILE A CA 1
ATOM 1671 C C . ILE A 1 224 ? 11.129 -9.270 15.494 1.00 15.05 224 ILE A C 1
ATOM 1672 O O . ILE A 1 224 ? 10.152 -8.663 15.930 1.00 16.73 224 ILE A O 1
ATOM 1677 N N . ALA A 1 225 ? 11.398 -10.531 15.820 1.00 15.32 225 ALA A N 1
ATOM 1678 C CA . ALA A 1 225 ? 10.530 -11.291 16.709 1.00 21.71 225 ALA A CA 1
ATOM 1679 C C . ALA A 1 225 ? 10.465 -10.651 18.094 1.00 17.99 225 ALA A C 1
ATOM 1680 O O . ALA A 1 225 ? 9.384 -10.521 18.671 1.00 20.28 225 ALA A O 1
ATOM 1682 N N . GLY A 1 226 ? 11.618 -10.244 18.618 1.00 17.78 226 GLY A N 1
ATOM 1683 C CA . GLY A 1 226 ? 11.669 -9.651 19.946 1.00 15.84 226 GLY A CA 1
ATOM 1684 C C . GLY A 1 226 ? 11.017 -8.280 19.996 1.00 16.08 226 GLY A C 1
ATOM 1685 O O . GLY A 1 226 ? 10.317 -7.963 20.953 1.00 18.16 226 GLY A O 1
ATOM 1686 N N . ALA A 1 227 ? 11.263 -7.462 18.974 1.00 16.12 227 ALA A N 1
ATOM 1687 C CA . ALA A 1 227 ? 10.691 -6.123 18.924 1.00 13.53 227 ALA A CA 1
ATOM 1688 C C . ALA A 1 227 ? 9.175 -6.210 18.838 1.00 14.68 227 ALA A C 1
ATOM 1689 O O . ALA A 1 227 ? 8.454 -5.420 19.463 1.00 19.16 227 ALA A O 1
ATOM 1691 N N . GLU A 1 228 ? 8.691 -7.156 18.039 1.00 19.26 228 GLU A N 1
ATOM 1692 C CA . GLU A 1 228 ? 7.254 -7.327 17.877 1.00 16.88 228 GLU A CA 1
ATOM 1693 C C . GLU A 1 228 ? 6.593 -7.827 19.157 1.00 19.31 228 GLU A C 1
ATOM 1694 O O . GLU A 1 228 ? 5.464 -7.439 19.454 1.00 18.47 228 GLU A O 1
ATOM 1700 N N . LYS A 1 229 ? 7.283 -8.684 19.909 1.00 19.14 229 LYS A N 1
ATOM 1701 C CA . LYS A 1 229 ? 6.781 -9.088 21.223 1.00 17.69 229 LYS A CA 1
ATOM 1702 C C . LYS A 1 229 ? 6.670 -7.888 22.160 1.00 18.62 229 LYS A C 1
ATOM 1703 O O . LYS A 1 229 ? 5.653 -7.703 22.833 1.00 23.16 229 LYS A O 1
ATOM 1709 N N . THR A 1 230 ? 7.717 -7.066 22.191 1.00 16.52 230 THR A N 1
ATOM 1710 C CA . THR A 1 230 ? 7.717 -5.865 23.017 1.00 17.26 230 THR A CA 1
ATOM 1711 C C . THR A 1 230 ? 6.520 -4.982 22.661 1.00 17.11 230 THR A C 1
ATOM 1712 O O . THR A 1 230 ? 5.811 -4.478 23.535 1.00 19.62 230 THR A O 1
ATOM 1716 N N . ILE A 1 231 ? 6.287 -4.816 21.367 1.00 13.84 231 ILE A N 1
ATOM 1717 C CA . ILE A 1 231 ? 5.193 -3.969 20.917 1.00 14.88 231 ILE A CA 1
ATOM 1718 C C . ILE A 1 231 ? 3.846 -4.619 21.218 1.00 17.47 231 ILE A C 1
ATOM 1719 O O . ILE A 1 231 ? 2.905 -3.948 21.649 1.00 17.43 231 ILE A O 1
ATOM 1724 N N . GLY A 1 232 ? 3.764 -5.932 21.027 1.00 18.45 232 GLY A N 1
ATOM 1725 C CA . GLY A 1 232 ? 2.533 -6.656 21.302 1.00 18.29 232 GLY A CA 1
ATOM 1726 C C . GLY A 1 232 ? 2.141 -6.631 22.767 1.00 23.45 232 GLY A C 1
ATOM 1727 O O . GLY A 1 232 ? 0.962 -6.753 23.108 1.00 25.49 232 GLY A O 1
ATOM 1728 N N . ASP A 1 233 ? 3.128 -6.484 23.644 1.00 20.01 233 ASP A N 1
ATOM 1729 C CA . ASP A 1 233 ? 2.858 -6.462 25.075 1.00 21.99 233 ASP A CA 1
ATOM 1730 C C . ASP A 1 233 ? 2.671 -5.046 25.612 1.00 21.78 233 ASP A C 1
ATOM 1731 O O . ASP A 1 233 ? 2.531 -4.851 26.819 1.00 24.07 233 ASP A O 1
ATOM 1736 N N . ASN A 1 234 ? 2.665 -4.061 24.720 1.00 20.38 234 ASN A N 1
ATOM 1737 C CA . ASN A 1 234 ? 2.576 -2.665 25.145 1.00 17.91 234 ASN A CA 1
ATOM 1738 C C . ASN A 1 234 ? 1.358 -2.397 26.025 1.00 19.20 234 ASN A C 1
ATOM 1739 O O . ASN A 1 234 ? 0.221 -2.623 25.607 1.00 18.45 234 ASN A O 1
ATOM 1744 N N . VAL A 1 235 ? 1.595 -1.920 27.243 1.00 19.96 235 VAL A N 1
ATOM 1745 C CA . VAL A 1 235 ? 0.513 -1.736 28.210 1.00 21.34 235 VAL A CA 1
ATOM 1746 C C . VAL A 1 235 ? -0.435 -0.612 27.799 1.00 19.84 235 VAL A C 1
ATOM 1747 O O . VAL A 1 235 ? -1.646 -0.678 28.046 1.00 23.04 235 VAL A O 1
ATOM 1751 N N . ASP A 1 236 ? 0.106 0.428 27.172 1.00 21.25 236 ASP A N 1
ATOM 1752 C CA . ASP A 1 236 ? -0.722 1.551 26.745 1.00 19.83 236 ASP A CA 1
ATOM 1753 C C . ASP A 1 236 ? -1.693 1.186 25.611 1.00 18.69 236 ASP A C 1
ATOM 1754 O O . ASP A 1 236 ? -2.804 1.731 25.543 1.00 19.88 236 ASP A O 1
ATOM 1759 N N . VAL A 1 237 ? -1.297 0.260 24.742 1.00 19.03 237 VAL A N 1
ATOM 1760 C CA . VAL A 1 237 ? -2.227 -0.236 23.725 1.00 16.42 237 VAL A CA 1
ATOM 1761 C C . VAL A 1 237 ? -3.359 -1.015 24.399 1.00 15.74 237 VAL A C 1
ATOM 1762 O O . VAL A 1 237 ? -4.527 -0.899 24.007 1.00 14.05 237 VAL A O 1
ATOM 1766 N N . LYS A 1 238 ? -3.020 -1.786 25.431 1.00 16.32 238 LYS A N 1
ATOM 1767 C CA . LYS A 1 238 ? -4.043 -2.522 26.173 1.00 16.95 238 LYS A CA 1
ATOM 1768 C C . LYS A 1 238 ? -4.986 -1.558 26.886 1.00 17.38 238 LYS A C 1
ATOM 1769 O O . LYS A 1 238 ? -6.201 -1.774 26.937 1.00 15.44 238 LYS A O 1
ATOM 1775 N N . ARG A 1 239 ? -4.429 -0.483 27.432 1.00 16.07 239 ARG A N 1
ATOM 1776 C CA A ARG A 1 239 ? -5.236 0.546 28.073 0.41 17.71 239 ARG A CA 1
ATOM 1777 C CA B ARG A 1 239 ? -5.256 0.535 28.074 0.59 16.24 239 ARG A CA 1
ATOM 1778 C C . ARG A 1 239 ? -6.180 1.191 27.051 1.00 16.97 239 ARG A C 1
ATOM 1779 O O . ARG A 1 239 ? -7.365 1.386 27.318 1.00 16.54 239 ARG A O 1
ATOM 1794 N N . ALA A 1 240 ? -5.646 1.504 25.873 1.00 13.01 240 ALA A N 1
ATOM 1795 C CA . ALA A 1 240 ? -6.431 2.119 24.802 1.00 13.97 240 ALA A CA 1
ATOM 1796 C C . ALA A 1 240 ? -7.532 1.186 24.336 1.00 14.39 240 ALA A C 1
ATOM 1797 O O . ALA A 1 240 ? -8.620 1.626 23.967 1.00 14.47 240 ALA A O 1
ATOM 1799 N N . SER A 1 241 ? -7.246 -0.109 24.362 1.00 13.61 241 SER A N 1
ATOM 1800 C CA . SER A 1 241 ? -8.236 -1.096 23.954 1.00 13.64 241 SER A CA 1
ATOM 1801 C C . SER A 1 241 ? -9.436 -1.060 24.891 1.00 14.83 241 SER A C 1
ATOM 1802 O O . SER A 1 241 ? -10.582 -1.076 24.451 1.00 14.92 241 SER A O 1
ATOM 1805 N N . HIS A 1 242 ? -9.167 -1.035 26.190 1.00 13.49 242 HIS A N 1
ATOM 1806 C CA . HIS A 1 242 ? -10.234 -0.958 27.161 1.00 11.20 242 HIS A CA 1
ATOM 1807 C C . HIS A 1 242 ? -11.008 0.349 27.014 1.00 13.46 242 HIS A C 1
ATOM 1808 O O . HIS A 1 242 ? -12.242 0.362 27.050 1.00 16.03 242 HIS A O 1
ATOM 1815 N N . ASP A 1 243 ? -10.277 1.449 26.859 1.00 13.37 243 ASP A N 1
ATOM 1816 C CA A ASP A 1 243 ? -10.869 2.775 26.697 0.52 13.51 243 ASP A CA 1
ATOM 1817 C CA B ASP A 1 243 ? -10.908 2.760 26.720 0.48 13.63 243 ASP A CA 1
ATOM 1818 C C . ASP A 1 243 ? -11.874 2.789 25.544 1.00 16.63 243 ASP A C 1
ATOM 1819 O O . ASP A 1 243 ? -13.020 3.249 25.678 1.00 15.26 243 ASP A O 1
ATOM 1828 N N . LEU A 1 244 ? -11.431 2.278 24.406 1.00 14.32 244 LEU A N 1
ATOM 1829 C CA . LEU A 1 244 ? -12.248 2.280 23.207 1.00 15.42 244 LEU A CA 1
ATOM 1830 C C . LEU A 1 244 ? -13.534 1.510 23.430 1.00 13.83 244 LEU A C 1
ATOM 1831 O O . LEU A 1 244 ? -14.624 1.987 23.120 1.00 13.58 244 LEU A O 1
ATOM 1836 N N . LEU A 1 245 ? -13.404 0.308 23.973 1.00 11.52 245 LEU A N 1
ATOM 1837 C CA . LEU A 1 245 ? -14.555 -0.582 24.102 1.00 12.87 245 LEU A CA 1
ATOM 1838 C C . LEU A 1 245 ? -15.531 -0.115 25.169 1.00 14.80 245 LEU A C 1
ATOM 1839 O O . LEU A 1 245 ? -16.713 -0.450 25.116 1.00 13.31 245 LEU A O 1
ATOM 1844 N N . SER A 1 246 ? -15.058 0.672 26.130 1.00 13.18 246 SER A N 1
ATOM 1845 C CA A SER A 1 246 ? -15.915 1.104 27.230 0.47 15.31 246 SER A CA 1
ATOM 1846 C CA B SER A 1 246 ? -15.924 1.092 27.233 0.53 15.16 246 SER A CA 1
ATOM 1847 C C . SER A 1 246 ? -16.976 2.115 26.802 1.00 14.43 246 SER A C 1
ATOM 1848 O O . SER A 1 246 ? -17.895 2.403 27.556 1.00 17.78 246 SER A O 1
ATOM 1853 N N . GLN A 1 247 ? -16.844 2.643 25.581 1.00 12.26 247 GLN A N 1
ATOM 1854 C CA . GLN A 1 247 ? -17.857 3.521 24.993 1.00 14.52 247 GLN A CA 1
ATOM 1855 C C . GLN A 1 247 ? -19.104 2.741 24.658 1.00 16.94 247 GLN A C 1
ATOM 1856 O O . GLN A 1 247 ? -20.188 3.307 24.508 1.00 17.03 247 GLN A O 1
ATOM 1862 N N . ILE A 1 248 ? -18.932 1.437 24.481 1.00 14.24 248 ILE A N 1
ATOM 1863 C CA . ILE A 1 248 ? -19.988 0.591 23.949 1.00 15.54 248 ILE A CA 1
ATOM 1864 C C . ILE A 1 248 ? -20.451 -0.428 24.981 1.00 12.79 248 ILE A C 1
ATOM 1865 O O . ILE A 1 248 ? -21.651 -0.640 25.171 1.00 15.90 248 ILE A O 1
ATOM 1870 N N . PHE A 1 249 ? -19.497 -1.058 25.661 1.00 13.24 249 PHE A N 1
ATOM 1871 C CA . PHE A 1 249 ? -19.805 -2.196 26.517 1.00 12.79 249 PHE A CA 1
ATOM 1872 C C . PHE A 1 249 ? -19.618 -1.848 27.981 1.00 12.01 249 PHE A C 1
ATOM 1873 O O . PHE A 1 249 ? -18.785 -1.003 28.325 1.00 15.20 249 PHE A O 1
ATOM 1881 N N . THR A 1 250 ? -20.375 -2.519 28.850 1.00 13.67 250 THR A N 1
ATOM 1882 C CA . THR A 1 250 ? -20.263 -2.267 30.289 1.00 14.59 250 THR A CA 1
ATOM 1883 C C . THR A 1 250 ? -18.965 -2.795 30.872 1.00 18.71 250 THR A C 1
ATOM 1884 O O . THR A 1 250 ? -18.342 -3.695 30.316 1.00 18.08 250 THR A O 1
ATOM 1888 N N . GLU A 1 251 ? -18.575 -2.240 32.014 1.00 19.82 251 GLU A N 1
ATOM 1889 C CA . GLU A 1 251 ? -17.389 -2.705 32.726 1.00 16.77 251 GLU A CA 1
ATOM 1890 C C . GLU A 1 251 ? -17.497 -4.173 33.065 1.00 17.79 251 GLU A C 1
ATOM 1891 O O . GLU A 1 251 ? -16.541 -4.937 32.921 1.00 21.01 251 GLU A O 1
ATOM 1897 N N . GLU A 1 252 ? -18.679 -4.564 33.522 1.00 20.01 252 GLU A N 1
ATOM 1898 C CA . GLU A 1 252 ? -18.944 -5.947 33.887 1.00 20.37 252 GLU A CA 1
ATOM 1899 C C . GLU A 1 252 ? -18.779 -6.894 32.693 1.00 20.60 252 GLU A C 1
ATOM 1900 O O . GLU A 1 252 ? -18.198 -7.969 32.812 1.00 21.00 252 GLU A O 1
ATOM 1906 N N . PHE A 1 253 ? -19.273 -6.487 31.531 1.00 16.64 253 PHE A N 1
ATOM 1907 C CA . PHE A 1 253 ? -19.124 -7.310 30.336 1.00 14.34 253 PHE A CA 1
ATOM 1908 C C . PHE A 1 253 ? -17.649 -7.434 29.945 1.00 18.66 253 PHE A C 1
ATOM 1909 O O . PHE A 1 253 ? -17.149 -8.529 29.677 1.00 17.80 253 PHE A O 1
ATOM 1917 N N . LEU A 1 254 ? -16.945 -6.312 29.937 1.00 16.12 254 LEU A N 1
ATOM 1918 C CA . LEU A 1 254 ? -15.549 -6.309 29.511 1.00 15.01 254 LEU A CA 1
ATOM 1919 C C . LEU A 1 254 ? -14.665 -7.026 30.519 1.00 19.84 254 LEU A C 1
ATOM 1920 O O . LEU A 1 254 ? -13.645 -7.585 30.155 1.00 19.19 254 LEU A O 1
ATOM 1925 N N . ALA A 1 255 ? -15.054 -7.005 31.789 1.00 20.72 255 ALA A N 1
ATOM 1926 C CA . ALA A 1 255 ? -14.285 -7.721 32.801 1.00 21.02 255 ALA A CA 1
ATOM 1927 C C . ALA A 1 255 ? -14.357 -9.230 32.580 1.00 23.26 255 ALA A C 1
ATOM 1928 O O . ALA A 1 255 ? -13.379 -9.940 32.803 1.00 26.54 255 ALA A O 1
ATOM 1930 N N . LYS A 1 256 ? -15.518 -9.723 32.152 1.00 22.35 256 LYS A N 1
ATOM 1931 C CA . LYS A 1 256 ? -15.642 -11.137 31.808 1.00 19.2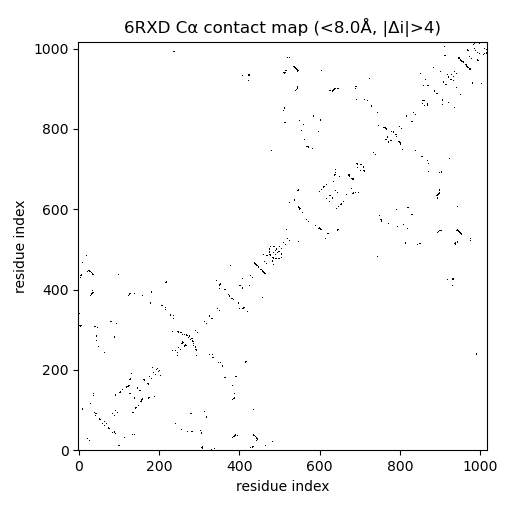0 256 LYS A CA 1
ATOM 1932 C C . LYS A 1 256 ? -14.810 -11.513 30.590 1.00 26.22 256 LYS A C 1
ATOM 1933 O O . LYS A 1 256 ? -14.308 -12.631 30.495 1.00 24.16 256 LYS A O 1
ATOM 1939 N N . LEU A 1 257 ? -14.677 -10.585 29.647 1.00 23.03 257 LEU A N 1
ATOM 1940 C CA . LEU A 1 257 ? -13.828 -10.821 28.489 1.00 23.46 257 LEU A CA 1
ATOM 1941 C C . LEU A 1 257 ? -12.364 -10.909 28.929 1.00 20.79 257 LEU A C 1
ATOM 1942 O O . LEU A 1 257 ? -11.657 -11.838 28.554 1.00 25.67 257 LEU A O 1
ATOM 1947 N N . GLU A 1 258 ? -11.931 -9.956 29.750 1.00 25.62 258 GLU A N 1
ATOM 1948 C CA . GLU A 1 258 ? -10.532 -9.906 30.189 1.00 28.81 258 GLU A CA 1
ATOM 1949 C C . GLU A 1 258 ? -10.071 -11.080 31.056 1.00 37.63 258 GLU A C 1
ATOM 1950 O O . GLU A 1 258 ? -8.873 -11.368 31.117 1.00 38.23 258 GLU A O 1
ATOM 1956 N N . ASN A 1 259 ? -11.003 -11.763 31.716 1.00 33.58 259 ASN A N 1
ATOM 1957 C CA . ASN A 1 259 ? -10.619 -12.946 32.486 1.00 40.14 259 ASN A CA 1
ATOM 1958 C C . ASN A 1 259 ? -11.121 -14.271 31.901 1.00 38.10 259 ASN A C 1
ATOM 1959 O O . ASN A 1 259 ? -11.251 -15.269 32.615 1.00 36.97 259 ASN A O 1
ATOM 1964 N N . GLY A 1 260 ? -11.403 -14.268 30.598 1.00 30.23 260 GLY A N 1
ATOM 1965 C CA . GLY A 1 260 ? -11.581 -15.497 29.838 1.00 29.77 260 GLY A CA 1
ATOM 1966 C C . GLY A 1 260 ? -12.934 -16.174 29.890 1.00 29.48 260 GLY A C 1
ATOM 1967 O O . GLY A 1 260 ? -13.090 -17.302 29.413 1.00 37.25 260 GLY A O 1
ATOM 1968 N N . GLU A 1 261 ? -13.920 -15.497 30.465 1.00 25.95 261 GLU A N 1
ATOM 1969 C CA . GLU A 1 261 ? -15.269 -16.039 30.510 1.00 27.39 261 GLU A CA 1
ATOM 1970 C C . GLU A 1 261 ? -15.947 -15.908 29.154 1.00 25.64 261 GLU A C 1
ATOM 1971 O O . GLU A 1 261 ? -16.828 -16.702 28.811 1.00 29.49 261 GLU A O 1
ATOM 1977 N N . TYR A 1 262 ? -15.544 -14.895 28.391 1.00 20.99 262 TYR A N 1
ATOM 1978 C CA . TYR A 1 262 ? -16.068 -14.707 27.046 1.00 20.23 262 TYR A CA 1
ATOM 1979 C C . TYR A 1 262 ? -14.984 -14.966 26.021 1.00 20.84 262 TYR A C 1
ATOM 1980 O O . TYR A 1 262 ? -13.809 -14.673 26.250 1.00 23.63 262 TYR A O 1
ATOM 1989 N N . LYS A 1 263 ? -15.409 -15.480 24.876 1.00 20.88 263 LYS A N 1
ATOM 1990 C CA A LYS A 1 263 ? -14.504 -15.851 23.802 0.55 25.13 263 LYS A CA 1
ATOM 1991 C CA B LYS A 1 263 ? -14.511 -15.898 23.815 0.45 25.85 263 LYS A CA 1
ATOM 1992 C C . LYS A 1 263 ? -15.378 -16.062 22.573 1.00 26.76 263 LYS A C 1
ATOM 1993 O O . LYS A 1 263 ? -16.386 -16.763 22.628 1.00 32.40 263 LYS A O 1
ATOM 2004 N N . TRP A 1 264 ? -15.020 -15.429 21.462 1.00 12.54 264 TRP A N 1
ATOM 2005 C CA . TRP A 1 264 ? -15.835 -15.594 20.259 1.00 12.89 264 TRP A CA 1
ATOM 2006 C C . TRP A 1 264 ? -15.031 -16.117 19.102 1.00 18.02 264 TRP A C 1
ATOM 2007 O O . TRP A 1 264 ? -13.929 -15.634 18.845 1.00 16.12 264 TRP A O 1
ATOM 2018 N N . TYR A 1 265 ? -15.583 -17.115 18.417 1.00 16.17 265 TYR A N 1
ATOM 2019 C CA . TYR A 1 265 ? -14.971 -17.656 17.211 1.00 11.42 265 TYR A CA 1
ATOM 2020 C C . TYR A 1 265 ? -15.815 -17.299 16.012 1.00 16.87 265 TYR A C 1
ATOM 2021 O O . TYR A 1 265 ? -17.004 -17.003 16.136 1.00 15.08 265 TYR A O 1
ATOM 2030 N N . ASN A 1 266 ? -15.194 -17.336 14.843 1.00 14.27 266 ASN A N 1
ATOM 2031 C CA . ASN A 1 266 ? -15.869 -16.958 13.610 1.00 12.10 266 ASN A CA 1
ATOM 2032 C C . ASN A 1 266 ? -16.722 -18.103 13.059 1.00 17.94 266 ASN A C 1
ATOM 2033 O O . ASN A 1 266 ? -16.446 -18.657 11.992 1.00 14.17 266 ASN A O 1
ATOM 2038 N N . THR A 1 267 ? -17.774 -18.432 13.804 1.00 14.04 267 THR A N 1
ATOM 2039 C CA . THR A 1 267 ? -18.677 -19.524 13.462 1.00 16.15 267 THR A CA 1
ATOM 2040 C C . THR A 1 267 ? -20.118 -19.028 13.517 1.00 14.02 267 THR A C 1
ATOM 2041 O O . THR A 1 267 ? -20.369 -17.876 13.867 1.00 14.48 267 THR A O 1
ATOM 2045 N N . THR A 1 268 ? -21.061 -19.913 13.199 1.00 14.78 268 THR A N 1
ATOM 2046 C CA . THR A 1 268 ? -22.471 -19.544 13.139 1.00 14.33 268 THR A CA 1
ATOM 2047 C C . THR A 1 268 ? -23.006 -18.989 14.456 1.00 18.51 268 THR A C 1
ATOM 2048 O O . THR A 1 268 ? -23.839 -18.084 14.446 1.00 22.15 268 THR A O 1
ATOM 2052 N N . ASP A 1 269 ? -22.533 -19.518 15.580 1.00 15.62 269 ASP A N 1
ATOM 2053 C CA . ASP A 1 269 ? -23.024 -19.062 16.883 1.00 18.84 269 ASP A CA 1
ATOM 2054 C C . ASP A 1 269 ? -21.954 -18.451 17.775 1.00 18.15 269 ASP A C 1
ATOM 2055 O O . ASP A 1 269 ? -22.178 -18.248 18.971 1.00 19.03 269 ASP A O 1
ATOM 2060 N N . GLY A 1 270 ? -20.790 -18.175 17.197 1.00 16.42 270 GLY A N 1
ATOM 2061 C CA . GLY A 1 270 ? -19.709 -17.540 17.931 1.00 17.29 270 GLY A CA 1
ATOM 2062 C C . GLY A 1 270 ? -18.928 -18.485 18.822 1.00 16.64 270 GLY A C 1
ATOM 2063 O O . GLY A 1 270 ? -18.010 -18.061 19.515 1.00 17.87 270 GLY A O 1
ATOM 2064 N N . THR A 1 271 ? -19.284 -19.768 18.813 1.00 17.40 271 THR A N 1
ATOM 2065 C CA . THR A 1 271 ? -18.576 -20.731 19.637 1.00 17.75 271 THR A CA 1
ATOM 2066 C C . THR A 1 271 ? -17.767 -21.705 18.796 1.00 16.95 271 THR A C 1
ATOM 2067 O O . THR A 1 271 ? -17.960 -21.820 17.579 1.00 17.56 271 THR A O 1
ATOM 2071 N N . LYS A 1 272 ? -16.858 -22.415 19.448 1.00 17.43 272 LYS A N 1
ATOM 2072 C CA A LYS A 1 272 ? -15.982 -23.352 18.759 0.47 19.04 272 LYS A CA 1
ATOM 2073 C CA B LYS A 1 272 ? -15.981 -23.345 18.748 0.53 18.96 272 LYS A CA 1
ATOM 2074 C C . LYS A 1 272 ? -16.762 -24.481 18.100 1.00 16.24 272 LYS A C 1
ATOM 2075 O O . LYS A 1 272 ? -16.362 -25.001 17.058 1.00 18.40 272 LYS A O 1
ATOM 2086 N N . LYS A 1 273 ? -17.886 -24.857 18.704 1.00 17.66 273 LYS A N 1
ATOM 2087 C CA . LYS A 1 273 ? -18.691 -25.952 18.158 1.00 17.65 273 LYS A CA 1
ATOM 2088 C C . LYS A 1 273 ? -19.668 -25.477 17.076 1.00 17.46 273 LYS A C 1
ATOM 2089 O O . LYS A 1 273 ? -20.385 -26.287 16.481 1.00 17.57 273 LYS A O 1
ATOM 2095 N N . GLY A 1 274 ? -19.692 -24.172 16.821 1.00 17.14 274 GLY A N 1
ATOM 2096 C CA . GLY A 1 274 ? -20.527 -23.646 15.758 1.00 15.11 274 GLY A CA 1
ATOM 2097 C C . GLY A 1 274 ? -20.033 -24.104 14.399 1.00 16.83 274 GLY A C 1
ATOM 2098 O O . GLY A 1 274 ? -18.952 -24.681 14.278 1.00 19.73 274 GLY A O 1
ATOM 2099 N N . GLY A 1 275 ? -20.825 -23.839 13.367 1.00 18.41 275 GLY A N 1
ATOM 2100 C CA . GLY A 1 275 ? -20.461 -24.262 12.032 1.00 18.87 275 GLY A CA 1
ATOM 2101 C C . GLY A 1 275 ? -19.846 -23.137 11.239 1.00 21.75 275 GLY A C 1
ATOM 2102 O O . GLY A 1 275 ? -19.808 -21.989 11.689 1.00 19.20 275 GLY A O 1
ATOM 2103 N N . LYS A 1 276 ? -19.341 -23.462 10.056 1.00 20.90 276 LYS A N 1
ATOM 2104 C CA A LYS A 1 276 ? -18.834 -22.461 9.132 0.53 17.89 276 LYS A CA 1
ATOM 2105 C CA B LYS A 1 276 ? -18.808 -22.410 9.209 0.47 15.70 276 LYS A CA 1
ATOM 2106 C C . LYS A 1 276 ? -19.921 -21.437 8.849 1.00 17.06 276 LYS A C 1
ATOM 2107 O O . LYS A 1 276 ? -21.072 -21.816 8.644 1.00 22.17 276 LYS A O 1
ATOM 2118 N N . ASN A 1 277 ? -19.567 -20.161 8.831 1.00 17.87 277 ASN A N 1
ATOM 2119 C CA . ASN A 1 277 ? -20.571 -19.118 8.653 1.00 18.94 277 ASN A CA 1
ATOM 2120 C C . ASN A 1 277 ? -20.384 -18.360 7.345 1.00 20.81 277 ASN A C 1
ATOM 2121 O O . ASN A 1 277 ? -19.336 -18.442 6.706 1.00 26.40 277 ASN A O 1
ATOM 2126 N N . CYS A 1 278 ? -21.426 -17.649 6.939 1.00 19.71 278 CYS A N 1
ATOM 2127 C CA A CYS A 1 278 ? -21.401 -16.847 5.723 0.60 19.63 278 CYS A CA 1
ATOM 2128 C CA B CYS A 1 278 ? -21.372 -16.826 5.740 0.40 18.94 278 CYS A CA 1
ATOM 2129 C C . CYS A 1 278 ? -22.087 -15.523 6.027 1.00 18.02 278 CYS A C 1
ATOM 2130 O O . CYS A 1 278 ? -23.068 -15.500 6.767 1.00 20.01 278 CYS A O 1
ATOM 2135 N N . ALA A 1 279 ? -21.573 -14.430 5.466 1.00 16.41 279 ALA A N 1
ATOM 2136 C CA . ALA A 1 279 ? -22.196 -13.121 5.656 1.00 13.62 279 ALA A CA 1
ATOM 2137 C C . ALA A 1 279 ? -23.664 -13.156 5.218 1.00 18.36 279 ALA A C 1
ATOM 2138 O O . ALA A 1 279 ? -23.989 -13.783 4.205 1.00 19.03 279 ALA A O 1
ATOM 2140 N N . PRO A 1 280 ? -24.554 -12.493 5.981 1.00 18.60 280 PRO A N 1
ATOM 2141 C CA . PRO A 1 280 ? -25.980 -12.469 5.624 1.00 20.96 280 PRO A CA 1
ATOM 2142 C C . PRO A 1 280 ? -26.182 -11.945 4.205 1.00 20.99 280 PRO A C 1
ATOM 2143 O O . PRO A 1 280 ? -25.611 -10.906 3.854 1.00 17.70 280 PRO A O 1
ATOM 2147 N N . GLY A 1 281 ? -26.960 -12.667 3.399 1.00 22.86 281 GLY A N 1
ATOM 2148 C CA . GLY A 1 281 ? -27.267 -12.242 2.041 1.00 24.51 281 GLY A CA 1
ATOM 2149 C C . GLY A 1 281 ? -26.256 -12.659 0.990 1.00 21.33 281 GLY A C 1
ATOM 2150 O O . GLY A 1 281 ? -26.473 -12.478 -0.212 1.00 26.35 281 GLY A O 1
ATOM 2151 N N . ALA A 1 282 ? -25.139 -13.223 1.432 1.00 20.67 282 ALA A N 1
ATOM 2152 C CA . ALA A 1 282 ? -24.084 -13.607 0.512 1.00 19.62 282 ALA A CA 1
ATOM 2153 C C . ALA A 1 282 ? -24.314 -14.994 -0.076 1.00 24.39 282 ALA A C 1
ATOM 2154 O O . ALA A 1 282 ? -24.909 -15.860 0.564 1.00 26.30 282 ALA A O 1
ATOM 2156 N N . ASP A 1 283 ? -23.817 -15.190 -1.293 1.00 22.47 283 ASP A N 1
ATOM 2157 C CA . ASP A 1 283 ? -23.856 -16.479 -1.971 1.00 26.38 283 ASP A CA 1
ATOM 2158 C C . ASP A 1 283 ? -22.454 -17.061 -1.899 1.00 25.20 283 ASP A C 1
ATOM 2159 O O . ASP A 1 283 ? -21.540 -16.569 -2.571 1.00 27.81 283 ASP A O 1
ATOM 2164 N N . ALA A 1 284 ? -22.288 -18.109 -1.096 1.00 25.85 284 ALA A N 1
ATOM 2165 C CA . ALA A 1 284 ? -20.973 -18.699 -0.845 1.00 32.05 284 ALA A CA 1
ATOM 2166 C C . ALA A 1 284 ? -20.273 -19.180 -2.115 1.00 34.48 284 ALA A C 1
ATOM 2167 O O . ALA A 1 284 ? -19.042 -19.193 -2.183 1.00 38.12 284 ALA A O 1
ATOM 2169 N N . SER A 1 285 ? -21.050 -19.584 -3.118 1.00 31.16 285 SER A N 1
ATOM 2170 C CA . SER A 1 285 ? -20.465 -20.122 -4.346 1.00 34.23 285 SER A CA 1
ATOM 2171 C C . SER A 1 285 ? -19.929 -19.023 -5.262 1.00 35.31 285 SER A C 1
ATOM 2172 O O . SER A 1 285 ? -19.057 -19.270 -6.094 1.00 41.94 285 SER A O 1
ATOM 2175 N N . LYS A 1 286 ? -20.450 -17.812 -5.109 1.00 27.60 286 LYS A N 1
ATOM 2176 C CA . LYS A 1 286 ? -19.998 -16.692 -5.923 1.00 29.38 286 LYS A CA 1
ATOM 2177 C C . LYS A 1 286 ? -19.014 -15.794 -5.173 1.00 29.69 286 LYS A C 1
ATOM 2178 O O . LYS A 1 286 ? -18.171 -15.142 -5.784 1.00 29.99 286 LYS A O 1
ATOM 2184 N N . ASP A 1 287 ? -19.118 -15.770 -3.848 1.00 25.29 287 ASP A N 1
ATOM 2185 C CA . ASP A 1 287 ? -18.188 -14.983 -3.039 1.00 20.28 287 ASP A CA 1
ATOM 2186 C C . ASP A 1 287 ? -17.658 -15.806 -1.865 1.00 21.52 287 ASP A C 1
ATOM 2187 O O . ASP A 1 287 ? -18.134 -15.663 -0.739 1.00 22.73 287 ASP A O 1
ATOM 2192 N N . PRO A 1 288 ? -16.648 -16.657 -2.122 1.00 26.32 288 PRO A N 1
ATOM 2193 C CA . PRO A 1 288 ? -16.084 -17.546 -1.096 1.00 24.77 288 PRO A CA 1
ATOM 2194 C C . PRO A 1 288 ? -15.549 -16.780 0.109 1.00 20.10 288 PRO A C 1
ATOM 2195 O O . PRO A 1 288 ? -15.523 -17.310 1.224 1.00 24.65 288 PRO A O 1
ATOM 2199 N N . ASP A 1 289 ? -15.124 -15.543 -0.120 1.00 20.10 289 ASP A N 1
ATOM 2200 C CA . ASP A 1 289 ? -14.561 -14.727 0.948 1.00 20.22 289 ASP A CA 1
ATOM 2201 C C . ASP A 1 289 ? -15.628 -14.199 1.895 1.00 21.78 289 ASP A C 1
ATOM 2202 O O . ASP A 1 289 ? -15.311 -13.644 2.945 1.00 20.02 289 ASP A O 1
ATOM 2207 N N . ALA A 1 290 ? -16.896 -14.389 1.543 1.00 19.80 290 ALA A N 1
ATOM 2208 C CA . ALA A 1 290 ? -17.979 -14.016 2.452 1.00 18.80 290 ALA A CA 1
ATOM 2209 C C . ALA A 1 290 ? -18.158 -15.056 3.556 1.00 15.44 290 ALA A C 1
ATOM 2210 O O . ALA A 1 290 ? -18.943 -14.868 4.486 1.00 17.62 290 ALA A O 1
ATOM 2212 N N . CYS A 1 291 ? -17.421 -16.155 3.444 1.00 18.56 291 CYS A N 1
ATOM 2213 C CA . CYS A 1 291 ? -17.403 -17.182 4.461 1.00 21.05 291 CYS A CA 1
ATOM 2214 C C . CYS A 1 291 ? -16.022 -17.199 5.101 1.00 25.78 291 CYS A C 1
ATOM 2215 O O . CYS A 1 291 ? -15.037 -17.542 4.448 1.00 31.06 291 CYS A O 1
ATOM 2218 N N . GLY A 1 292 ? -15.955 -16.841 6.379 1.00 21.59 292 GLY A N 1
ATOM 2219 C CA . GLY A 1 292 ? -14.679 -16.670 7.052 1.00 23.16 292 GLY A CA 1
ATOM 2220 C C . GLY A 1 292 ? -14.094 -17.950 7.619 1.00 23.46 292 GLY A C 1
ATOM 2221 O O . GLY A 1 292 ? -14.744 -18.997 7.630 1.00 20.17 292 GLY A O 1
ATOM 2222 N N . GLU A 1 293 ? -12.855 -17.865 8.092 1.00 19.99 293 GLU A N 1
ATOM 2223 C CA . GLU A 1 293 ? -12.195 -19.017 8.695 1.00 17.15 293 GLU A CA 1
ATOM 2224 C C . GLU A 1 293 ? -12.620 -19.123 10.145 1.00 15.54 293 GLU A C 1
ATOM 2225 O O . GLU A 1 293 ? -12.596 -18.135 10.869 1.00 14.53 293 GLU A O 1
ATOM 2231 N N . VAL A 1 294 ? -12.974 -20.330 10.577 1.00 14.19 294 VAL A N 1
ATOM 2232 C CA . VAL A 1 294 ? -13.565 -20.506 11.900 1.00 13.14 294 VAL A CA 1
ATOM 2233 C C . VAL A 1 294 ? -12.578 -20.298 13.039 1.00 15.62 294 VAL A C 1
ATOM 2234 O O . VAL A 1 294 ? -12.984 -20.060 14.161 1.00 15.99 294 VAL A O 1
ATOM 2238 N N . SER A 1 295 ? -11.281 -20.380 12.771 1.00 12.65 295 SER A N 1
ATOM 2239 C CA A SER A 1 295 ? -10.282 -20.268 13.827 0.58 13.45 295 SER A CA 1
ATOM 2240 C CA B SER A 1 295 ? -10.339 -20.280 13.877 0.42 12.90 295 SER A CA 1
ATOM 2241 C C . SER A 1 295 ? -10.066 -18.827 14.261 1.00 15.60 295 SER A C 1
ATOM 2242 O O . SER A 1 295 ? -9.492 -18.571 15.313 1.00 16.26 295 SER A O 1
ATOM 2247 N N . LYS A 1 296 ? -10.506 -17.885 13.426 1.00 14.72 296 LYS A N 1
ATOM 2248 C CA . LYS A 1 296 ? -10.394 -16.466 13.764 1.00 17.21 296 LYS A CA 1
ATOM 2249 C C . LYS A 1 296 ? -11.224 -16.202 15.027 1.00 16.18 296 LYS A C 1
ATOM 2250 O O . LYS A 1 296 ? -12.336 -16.734 15.173 1.00 13.31 296 LYS A O 1
ATOM 2256 N N . LYS A 1 297 ? -10.700 -15.375 15.931 1.00 15.78 297 LYS A N 1
ATOM 2257 C CA . LYS A 1 297 ? -11.306 -15.248 17.254 1.00 13.51 297 LYS A CA 1
ATOM 2258 C C . LYS A 1 297 ? -11.076 -13.910 17.955 1.00 14.50 297 LYS A C 1
ATOM 2259 O O . LYS A 1 297 ? -10.154 -13.161 17.617 1.00 15.14 297 LYS A O 1
ATOM 2265 N N . ILE A 1 298 ? -11.948 -13.618 18.919 1.00 11.92 298 ILE A N 1
ATOM 2266 C CA . ILE A 1 298 ? -11.761 -12.512 19.852 1.00 11.42 298 ILE A CA 1
ATOM 2267 C C . ILE A 1 298 ? -11.644 -13.142 21.242 1.00 14.93 298 ILE A C 1
ATOM 2268 O O . ILE A 1 298 ? -12.578 -13.811 21.704 1.00 14.52 298 ILE A O 1
ATOM 2273 N N . LYS A 1 299 ? -10.505 -12.965 21.910 1.00 13.48 299 LYS A N 1
ATOM 2274 C CA A LYS A 1 299 ? -10.367 -13.539 23.248 0.51 18.27 299 LYS A CA 1
ATOM 2275 C CA B LYS A 1 299 ? -10.284 -13.558 23.231 0.49 18.47 299 LYS A CA 1
ATOM 2276 C C . LYS A 1 299 ? -9.889 -12.530 24.279 1.00 19.28 299 LYS A C 1
ATOM 2277 O O . LYS A 1 299 ? -9.649 -12.871 25.434 1.00 18.44 299 LYS A O 1
ATOM 2288 N N . SER A 1 300 ? -9.793 -11.274 23.873 1.00 15.65 300 SER A N 1
ATOM 2289 C CA . SER A 1 300 ? -9.362 -10.239 24.788 1.00 13.86 300 SER A CA 1
ATOM 2290 C C . SER A 1 300 ? -9.882 -8.907 24.322 1.00 12.35 300 SER A C 1
ATOM 2291 O O . SER A 1 300 ? -10.319 -8.778 23.173 1.00 14.49 300 SER A O 1
ATOM 2294 N N . GLU A 1 301 ? -9.782 -7.901 25.191 1.00 12.86 301 GLU A N 1
ATOM 2295 C CA . GLU A 1 301 ? -10.111 -6.535 24.780 1.00 12.06 301 GLU A CA 1
ATOM 2296 C C . GLU A 1 301 ? -9.243 -6.051 23.625 1.00 12.48 301 GLU A C 1
ATOM 2297 O O . GLU A 1 301 ? -9.738 -5.382 22.724 1.00 14.45 301 GLU A O 1
ATOM 2303 N N . TYR A 1 302 ? -7.949 -6.365 23.663 1.00 12.77 302 TYR A N 1
ATOM 2304 C CA . TYR A 1 302 ? -7.076 -6.047 22.543 1.00 14.69 302 TYR A CA 1
ATOM 2305 C C . TYR A 1 302 ? -7.651 -6.549 21.218 1.00 14.25 302 TYR A C 1
ATOM 2306 O O . TYR A 1 302 ? -7.711 -5.796 20.255 1.00 14.51 302 TYR A O 1
ATOM 2315 N N . ASP A 1 303 ? -8.063 -7.815 21.166 1.00 12.74 303 ASP A N 1
ATOM 2316 C CA . ASP A 1 303 ? -8.620 -8.371 19.937 1.00 11.30 303 ASP A CA 1
ATOM 2317 C C . ASP A 1 303 ? -9.849 -7.618 19.464 1.00 11.15 303 ASP A C 1
ATOM 2318 O O . ASP A 1 303 ? -9.970 -7.311 18.273 1.00 12.90 303 ASP A O 1
ATOM 2323 N N . ALA A 1 304 ? -10.781 -7.358 20.375 1.00 12.56 304 ALA A N 1
ATOM 2324 C CA . ALA A 1 304 ? -12.017 -6.677 19.992 1.00 13.14 304 ALA A CA 1
ATOM 2325 C C . ALA A 1 304 ? -11.753 -5.249 19.531 1.00 11.89 304 ALA A C 1
ATOM 2326 O O . ALA A 1 304 ? -12.313 -4.806 18.522 1.00 11.63 304 ALA A O 1
ATOM 2328 N N . ALA A 1 305 ? -10.888 -4.532 20.248 1.00 11.67 305 ALA A N 1
ATOM 2329 C CA . ALA A 1 305 ? -10.597 -3.143 19.901 1.00 11.70 305 ALA A CA 1
ATOM 2330 C C . ALA A 1 305 ? -9.861 -3.050 18.567 1.00 14.25 305 ALA A C 1
ATOM 2331 O O . ALA A 1 305 ? -10.153 -2.170 17.747 1.00 11.74 305 ALA A O 1
ATOM 2333 N N . MET A 1 306 ? -8.894 -3.941 18.345 1.00 10.75 306 MET A N 1
ATOM 2334 C CA . MET A 1 306 ? -8.173 -3.918 17.081 0.93 11.38 306 MET A CA 1
ATOM 2335 C C . MET A 1 306 ? -9.092 -4.309 15.932 1.00 12.79 306 MET A C 1
ATOM 2336 O O . MET A 1 306 ? -8.945 -3.791 14.829 1.00 12.90 306 MET A O 1
ATOM 2341 N N . ASP A 1 307 ? -10.048 -5.199 16.178 1.00 11.55 307 ASP A N 1
ATOM 2342 C CA . ASP A 1 307 ? -11.038 -5.510 15.146 1.00 14.19 307 ASP A CA 1
ATOM 2343 C C . ASP A 1 307 ? -11.904 -4.290 14.835 1.00 12.56 307 ASP A C 1
ATOM 2344 O O . ASP A 1 307 ? -12.184 -4.010 13.661 1.00 11.07 307 ASP A O 1
ATOM 2349 N N . LEU A 1 308 ? -12.293 -3.554 15.872 1.00 12.26 308 LEU A N 1
ATOM 2350 C CA . LEU A 1 308 ? -13.108 -2.352 15.691 1.00 10.98 308 LEU A CA 1
ATOM 2351 C C . LEU A 1 308 ? -12.302 -1.285 14.950 1.00 11.83 308 LEU A C 1
ATOM 2352 O O . LEU A 1 308 ? -12.825 -0.605 14.061 1.00 13.05 308 LEU A O 1
ATOM 2357 N N . TYR A 1 309 ? -11.027 -1.147 15.309 1.00 9.54 309 TYR A N 1
ATOM 2358 C CA . TYR A 1 309 ? -10.148 -0.227 14.596 1.00 11.11 309 TYR A CA 1
ATOM 2359 C C . TYR A 1 309 ? -10.017 -0.630 13.131 1.00 10.90 309 TYR A C 1
ATOM 2360 O O . TYR A 1 309 ? -10.025 0.224 12.245 1.00 10.99 309 TYR A O 1
ATOM 2369 N N . ASN A 1 310 ? -9.904 -1.929 12.856 1.00 8.86 310 ASN A N 1
ATOM 2370 C CA . ASN A 1 310 ? -9.827 -2.367 11.461 1.00 10.41 310 ASN A CA 1
ATOM 2371 C C . ASN A 1 310 ? -11.086 -2.016 10.667 1.00 12.23 310 ASN A C 1
ATOM 2372 O O . ASN A 1 310 ? -11.015 -1.737 9.465 1.00 12.11 310 ASN A O 1
ATOM 2377 N N . LEU A 1 311 ? -12.238 -2.025 11.326 1.00 10.20 311 LEU A N 1
ATOM 2378 C CA . LEU A 1 311 ? -13.465 -1.636 10.626 1.00 11.09 311 LEU A CA 1
ATOM 2379 C C . LEU A 1 311 ? -13.481 -0.136 10.376 1.00 13.62 311 LEU A C 1
ATOM 2380 O O . LEU A 1 311 ? -13.909 0.313 9.316 1.00 12.93 311 LEU A O 1
ATOM 2385 N N . TYR A 1 312 ? -12.998 0.634 11.344 1.00 10.83 312 TYR A N 1
ATOM 2386 C CA . TYR A 1 312 ? -12.891 2.088 11.203 1.00 12.04 312 TYR A CA 1
ATOM 2387 C C . TYR A 1 312 ? -12.022 2.483 10.013 1.00 13.13 312 TYR A C 1
ATOM 2388 O O . TYR A 1 312 ? -12.387 3.377 9.220 1.00 13.10 312 TYR A O 1
ATOM 2397 N N . ILE A 1 313 ? -10.877 1.830 9.863 1.00 10.22 313 ILE A N 1
ATOM 2398 C CA . ILE A 1 313 ? -10.005 2.226 8.773 1.00 10.36 313 ILE A CA 1
ATOM 2399 C C . ILE A 1 313 ? -10.503 1.732 7.416 1.00 11.83 313 ILE A C 1
ATOM 2400 O O . ILE A 1 313 ? -10.360 2.429 6.409 1.00 14.17 313 ILE A O 1
ATOM 2405 N N . ILE A 1 314 ? -11.103 0.544 7.376 1.00 11.37 314 ILE A N 1
ATOM 2406 C CA . ILE A 1 314 ? -11.661 0.058 6.111 1.00 10.36 314 ILE A CA 1
ATOM 2407 C C . ILE A 1 314 ? -12.899 0.878 5.720 1.00 11.19 314 ILE A C 1
ATOM 2408 O O . ILE A 1 314 ? -13.166 1.086 4.543 1.00 12.31 314 ILE A O 1
ATOM 2413 N N . ALA A 1 315 ? -13.646 1.346 6.716 1.00 11.65 315 ALA A N 1
ATOM 2414 C CA . ALA A 1 315 ? -14.816 2.193 6.466 1.00 13.15 315 ALA A CA 1
ATOM 2415 C C . ALA A 1 315 ? -14.422 3.432 5.680 1.00 17.43 315 ALA A C 1
ATOM 2416 O O . ALA A 1 315 ? -15.167 3.875 4.806 1.00 14.68 315 ALA A O 1
ATOM 2418 N N . ALA A 1 316 ? -13.255 3.996 5.982 1.00 12.92 316 ALA A N 1
ATOM 2419 C CA . ALA A 1 316 ? -12.781 5.166 5.236 1.00 12.28 316 ALA A CA 1
ATOM 2420 C C . ALA A 1 316 ? -12.556 4.819 3.769 1.00 13.37 316 ALA A C 1
ATOM 2421 O O . ALA A 1 316 ? -12.792 5.641 2.879 1.00 15.77 316 ALA A O 1
ATOM 2423 N N . ASP A 1 317 ? -12.067 3.607 3.523 1.00 10.98 317 ASP A N 1
ATOM 2424 C CA . ASP A 1 317 ? -11.801 3.137 2.164 1.00 10.79 317 ASP A CA 1
ATOM 2425 C C . ASP A 1 317 ? -13.095 2.817 1.452 1.00 11.35 317 ASP A C 1
ATOM 2426 O O . ASP A 1 317 ? -13.142 2.797 0.219 1.00 13.61 317 ASP A O 1
ATOM 2431 N N . MET A 1 318 ? -14.147 2.569 2.232 1.00 10.74 318 MET A N 1
ATOM 2432 C CA . MET A 1 318 ? -15.457 2.232 1.679 1.00 10.83 318 MET A CA 1
ATOM 2433 C C . MET A 1 318 ? -16.406 3.422 1.719 1.00 12.87 318 MET A C 1
ATOM 2434 O O . MET A 1 318 ? -17.631 3.262 1.799 1.00 14.51 318 MET A O 1
ATOM 2439 N N . HIS A 1 319 ? -15.836 4.618 1.667 1.00 12.43 319 HIS A N 1
ATOM 2440 C CA . HIS A 1 319 ? -16.631 5.840 1.700 1.00 13.00 319 HIS A CA 1
ATOM 2441 C C . HIS A 1 319 ? -17.757 5.842 0.669 1.00 14.07 319 HIS A C 1
ATOM 2442 O O . HIS A 1 319 ? -18.879 6.260 0.968 1.00 14.61 319 HIS A O 1
ATOM 2449 N N . ASN A 1 320 ? -17.472 5.384 -0.548 1.00 13.63 320 ASN A N 1
ATOM 2450 C CA . ASN A 1 320 ? -18.489 5.443 -1.600 1.00 14.07 320 ASN A CA 1
ATOM 2451 C C . ASN A 1 320 ? -19.648 4.491 -1.347 1.00 16.95 320 ASN A C 1
ATOM 2452 O O . ASN A 1 320 ? -20.738 4.686 -1.864 1.00 19.35 320 ASN A O 1
ATOM 2457 N N . GLU A 1 321 ? -19.396 3.447 -0.570 1.00 13.62 321 GLU A N 1
ATOM 2458 C CA . GLU A 1 321 ? -20.406 2.458 -0.250 1.00 16.19 321 GLU A CA 1
ATOM 2459 C C . GLU A 1 321 ? -21.126 2.825 1.036 1.00 14.83 321 GLU A C 1
ATOM 2460 O O . GLU A 1 321 ? -22.054 2.140 1.449 1.00 15.12 321 GLU A O 1
ATOM 2466 N N . ASN A 1 322 ? -20.679 3.894 1.686 1.00 14.75 322 ASN A N 1
ATOM 2467 C CA . ASN A 1 322 ? -21.273 4.304 2.954 1.00 13.61 322 ASN A CA 1
ATOM 2468 C C . ASN A 1 322 ? -22.438 5.220 2.639 1.00 16.31 322 ASN A C 1
ATOM 2469 O O . ASN A 1 322 ? -22.304 6.443 2.648 1.00 18.54 322 ASN A O 1
ATOM 2474 N N . THR A 1 323 ? -23.582 4.616 2.346 1.00 15.88 323 THR A N 1
ATOM 2475 C CA . THR A 1 323 ? -24.632 5.349 1.655 1.00 18.22 323 THR A CA 1
ATOM 2476 C C . THR A 1 323 ? -25.960 4.620 1.704 1.00 20.28 323 THR A C 1
ATOM 2477 O O . THR A 1 323 ? -26.014 3.388 1.803 1.00 19.64 323 THR A O 1
ATOM 2481 N N . GLY A 1 324 ? -27.034 5.400 1.637 1.00 21.46 324 GLY A N 1
ATOM 2482 C CA . GLY A 1 324 ? -28.377 4.859 1.563 1.00 24.03 324 GLY A CA 1
ATOM 2483 C C . GLY A 1 324 ? -28.720 3.813 2.602 1.00 22.38 324 GLY A C 1
ATOM 2484 O O . GLY A 1 324 ? -28.690 4.071 3.802 1.00 23.91 324 GLY A O 1
ATOM 2485 N N . ASP A 1 325 ? -29.019 2.615 2.113 1.00 20.53 325 ASP A N 1
ATOM 2486 C CA . ASP A 1 325 ? -29.557 1.527 2.914 1.00 24.31 325 ASP A CA 1
ATOM 2487 C C . ASP A 1 325 ? -28.454 0.730 3.631 1.00 27.17 325 ASP A C 1
ATOM 2488 O O . ASP A 1 325 ? -28.721 -0.186 4.409 1.00 23.60 325 ASP A O 1
ATOM 2493 N N . HIS A 1 326 ? -27.201 1.099 3.394 1.00 18.22 326 HIS A N 1
ATOM 2494 C CA . HIS A 1 326 ? -26.115 0.451 4.123 1.00 20.47 326 HIS A CA 1
ATOM 2495 C C . HIS A 1 326 ? -25.069 1.471 4.566 1.00 19.09 326 HIS A C 1
ATOM 2496 O O . HIS A 1 326 ? -23.917 1.446 4.133 1.00 18.14 326 HIS A O 1
ATOM 2503 N N . THR A 1 327 ? -25.494 2.379 5.439 1.00 19.31 327 THR A N 1
ATOM 2504 C CA . THR A 1 327 ? -24.574 3.339 6.029 1.00 13.75 327 THR A CA 1
ATOM 2505 C C . THR A 1 327 ? -23.899 2.769 7.275 1.00 16.31 327 THR A C 1
ATOM 2506 O O . THR A 1 327 ? -24.383 1.819 7.893 1.00 15.86 327 THR A O 1
ATOM 2510 N N . PHE A 1 328 ? -22.758 3.347 7.620 1.00 14.89 328 PHE A N 1
ATOM 2511 C CA . PHE A 1 328 ? -22.048 2.967 8.833 1.00 13.33 328 PHE A CA 1
ATOM 2512 C C . PHE A 1 328 ? -21.275 4.193 9.307 1.00 13.18 328 PHE A C 1
ATOM 2513 O O . PHE A 1 328 ? -20.921 5.059 8.505 1.00 17.07 328 PHE A O 1
ATOM 2521 N N . ALA A 1 329 ? -21.029 4.274 10.612 1.00 14.06 329 ALA A N 1
ATOM 2522 C CA . ALA A 1 329 ? -20.410 5.457 11.190 1.00 14.36 329 ALA A CA 1
ATOM 2523 C C . ALA A 1 329 ? -19.425 5.074 12.289 1.00 17.65 329 ALA A C 1
ATOM 2524 O O . ALA A 1 329 ? -19.597 5.435 13.459 1.00 17.56 329 ALA A O 1
ATOM 2526 N N . PHE A 1 330 ? -18.391 4.329 11.910 1.00 15.90 330 PHE A N 1
ATOM 2527 C CA . PHE A 1 330 ? -17.394 3.879 12.878 1.00 13.14 330 PHE A CA 1
ATOM 2528 C C . PHE A 1 330 ? -16.533 5.022 13.395 1.00 17.38 330 PHE A C 1
ATOM 2529 O O . PHE A 1 330 ? -15.946 4.925 14.486 1.00 15.98 330 PHE A O 1
ATOM 2537 N N . ASP A 1 331 ? -16.475 6.118 12.640 1.00 16.64 331 ASP A N 1
ATOM 2538 C CA . ASP A 1 331 ? -15.699 7.264 13.093 1.00 19.87 331 ASP A CA 1
ATOM 2539 C C . ASP A 1 331 ? -16.215 7.840 14.411 1.00 15.90 331 ASP A C 1
ATOM 2540 O O . ASP A 1 331 ? -15.454 8.469 15.142 1.00 18.34 331 ASP A O 1
ATOM 2545 N N . GLN A 1 332 ? -17.486 7.592 14.737 1.00 15.40 332 GLN A N 1
ATOM 2546 C CA A GLN A 1 332 ? -18.088 8.059 15.985 0.41 17.56 332 GLN A CA 1
ATOM 2547 C CA B GLN A 1 332 ? -18.046 8.107 15.981 0.59 17.34 332 GLN A CA 1
ATOM 2548 C C . GLN A 1 332 ? -17.385 7.523 17.226 1.00 15.09 332 GLN A C 1
ATOM 2549 O O . GLN A 1 332 ? -17.497 8.104 18.307 1.00 17.49 332 GLN A O 1
ATOM 2560 N N . TYR A 1 333 ? -16.699 6.388 17.083 1.00 14.35 333 TYR A N 1
ATOM 2561 C CA . TYR A 1 333 ? -16.036 5.760 18.223 1.00 15.00 333 TYR A CA 1
ATOM 2562 C C . TYR A 1 333 ? -14.610 6.250 18.377 1.00 16.09 333 TYR A C 1
ATOM 2563 O O . TYR A 1 333 ? -13.911 5.851 19.310 1.00 14.00 333 TYR A O 1
ATOM 2572 N N . PHE A 1 334 ? -14.179 7.120 17.468 1.00 12.32 334 PHE A N 1
ATOM 2573 C CA . PHE A 1 334 ? -12.785 7.569 17.479 1.00 13.80 334 PHE A CA 1
ATOM 2574 C C . PHE A 1 334 ? -12.659 9.093 17.495 1.00 19.46 334 PHE A C 1
ATOM 2575 O O . PHE A 1 334 ? -11.767 9.656 16.859 1.00 21.80 334 PHE A O 1
ATOM 2583 N N . GLN A 1 335 ? -13.548 9.737 18.244 1.00 18.31 335 GLN A N 1
ATOM 2584 C CA . GLN A 1 335 ? -13.617 11.200 18.335 1.00 21.51 335 GLN A CA 1
ATOM 2585 C C . GLN A 1 335 ? -12.977 11.688 19.629 1.00 27.14 335 GLN A C 1
ATOM 2586 O O . GLN A 1 335 ? -12.934 10.957 20.616 1.00 19.10 335 GLN A O 1
ATOM 2592 N N . GLY A 1 336 ? -12.483 12.923 19.625 1.00 30.45 336 GLY A N 1
ATOM 2593 C CA . GLY A 1 336 ? -11.908 13.506 20.825 1.00 28.45 336 GLY A CA 1
ATOM 2594 C C . GLY A 1 336 ? -10.781 12.677 21.397 1.00 22.49 336 GLY A C 1
ATOM 2595 O O . GLY A 1 336 ? -9.855 12.293 20.680 1.00 26.54 336 GLY A O 1
ATOM 2596 N N . ALA A 1 337 ? -10.866 12.376 22.690 1.00 27.16 337 ALA A N 1
ATOM 2597 C CA . ALA A 1 337 ? -9.817 11.623 23.366 1.00 23.29 337 ALA A CA 1
ATOM 2598 C C . ALA A 1 337 ? -9.629 10.224 22.774 1.00 23.11 337 ALA A C 1
ATOM 2599 O O . ALA A 1 337 ? -8.552 9.636 22.869 1.00 27.03 337 ALA A O 1
ATOM 2601 N N . TYR A 1 338 ? -10.679 9.701 22.147 1.00 20.86 338 TYR A N 1
ATOM 2602 C CA . TYR A 1 338 ? -10.612 8.377 21.533 1.00 17.11 338 TYR A CA 1
ATOM 2603 C C . TYR A 1 338 ? -9.801 8.368 20.237 1.00 16.17 338 TYR A C 1
ATOM 2604 O O . TYR A 1 338 ? -9.357 7.316 19.788 1.00 17.97 338 TYR A O 1
ATOM 2613 N N . ALA A 1 339 ? -9.586 9.541 19.647 1.00 17.36 339 ALA A N 1
ATOM 2614 C CA . ALA A 1 339 ? -8.726 9.634 18.466 1.00 23.51 339 ALA A CA 1
ATOM 2615 C C . ALA A 1 339 ? -7.303 9.236 18.837 1.00 24.73 339 ALA A C 1
ATOM 2616 O O . ALA A 1 339 ? -6.572 8.659 18.029 1.00 20.96 339 ALA A O 1
ATOM 2618 N N . ASP A 1 340 ? -6.908 9.541 20.068 1.00 22.91 340 ASP A N 1
ATOM 2619 C CA . ASP A 1 340 ? -5.586 9.149 20.537 1.00 23.79 340 ASP A CA 1
ATOM 2620 C C . ASP A 1 340 ? -5.477 7.637 20.688 1.00 21.96 340 ASP A C 1
ATOM 2621 O O . ASP A 1 340 ? -4.381 7.071 20.623 1.00 21.46 340 ASP A O 1
ATOM 2626 N N . ASP A 1 341 ? -6.610 6.974 20.886 1.00 17.99 341 ASP A N 1
ATOM 2627 C CA . ASP A 1 341 ? -6.598 5.521 20.887 1.00 16.67 341 ASP A CA 1
ATOM 2628 C C . ASP A 1 341 ? -6.334 5.019 19.469 1.00 17.13 341 ASP A C 1
ATOM 2629 O O . ASP A 1 341 ? -5.552 4.093 19.280 1.00 16.46 341 ASP A O 1
ATOM 2634 N N . ALA A 1 342 ? -6.992 5.627 18.479 1.00 14.29 342 ALA A N 1
ATOM 2635 C CA . ALA A 1 342 ? -6.732 5.283 17.075 1.00 13.49 342 ALA A CA 1
ATOM 2636 C C . ALA A 1 342 ? -5.247 5.410 16.746 1.00 15.22 342 ALA A C 1
ATOM 2637 O O . ALA A 1 342 ? -4.690 4.582 16.019 1.00 16.21 342 ALA A O 1
ATOM 2639 N N . ARG A 1 343 ? -4.606 6.445 17.282 1.00 14.36 343 ARG A N 1
ATOM 2640 C CA A ARG A 1 343 ? -3.180 6.657 17.042 0.43 14.89 343 ARG A CA 1
ATOM 2641 C CA B ARG A 1 343 ? -3.185 6.664 17.045 0.57 14.90 343 ARG A CA 1
ATOM 2642 C C . ARG A 1 343 ? -2.358 5.504 17.612 1.00 13.68 343 ARG A C 1
ATOM 2643 O O . ARG A 1 343 ? -1.394 5.064 16.998 1.00 15.00 343 ARG A O 1
ATOM 2658 N N . MET A 1 344 ? -2.749 5.005 18.787 1.00 13.81 344 MET A N 1
ATOM 2659 C CA . MET A 1 344 ? -2.081 3.842 19.375 0.94 16.85 344 MET A CA 1
ATOM 2660 C C . MET A 1 344 ? -2.249 2.604 18.491 1.00 14.01 344 MET A C 1
ATOM 2661 O O . MET A 1 344 ? -1.303 1.841 18.295 1.00 13.81 344 MET A O 1
ATOM 2666 N N . PHE A 1 345 ? -3.463 2.380 17.989 1.00 12.08 345 PHE A N 1
ATOM 2667 C CA . PHE A 1 345 ? -3.728 1.215 17.142 1.00 12.35 345 PHE A CA 1
ATOM 2668 C C . PHE A 1 345 ? -3.001 1.327 15.808 1.00 14.33 345 PHE A C 1
ATOM 2669 O O . PHE A 1 345 ? -2.498 0.333 15.276 1.00 12.69 345 PHE A O 1
ATOM 2677 N N . ALA A 1 346 ? -2.949 2.544 15.272 1.00 11.48 346 ALA A N 1
ATOM 2678 C CA . ALA A 1 346 ? -2.181 2.804 14.060 1.00 11.46 346 ALA A CA 1
ATOM 2679 C C . ALA A 1 346 ? -0.710 2.488 14.263 1.00 13.57 346 ALA A C 1
ATOM 2680 O O . ALA A 1 346 ? -0.060 1.961 13.367 1.00 13.43 346 ALA A O 1
ATOM 2682 N N . TRP A 1 347 ? -0.173 2.831 15.428 1.00 10.56 347 TRP A N 1
ATOM 2683 C CA . TRP A 1 347 ? 1.227 2.504 15.690 1.00 11.46 347 TRP A CA 1
ATOM 2684 C C . TRP A 1 347 ? 1.417 1.005 15.732 1.00 14.00 347 TRP A C 1
ATOM 2685 O O . TRP A 1 347 ? 2.377 0.490 15.173 1.00 13.70 347 TRP A O 1
ATOM 2696 N N . ALA A 1 348 ? 0.510 0.303 16.406 1.00 12.26 348 ALA A N 1
ATOM 2697 C CA . ALA A 1 348 ? 0.598 -1.153 16.474 1.00 14.53 348 ALA A CA 1
ATOM 2698 C C . ALA A 1 348 ? 0.618 -1.769 15.062 1.00 13.74 348 ALA A C 1
ATOM 2699 O O . ALA A 1 348 ? 1.414 -2.671 14.789 1.00 17.49 348 ALA A O 1
ATOM 2701 N N . LEU A 1 349 ? -0.235 -1.283 14.164 1.00 12.40 349 LEU A N 1
ATOM 2702 C CA . LEU A 1 349 ? -0.237 -1.805 12.792 1.00 14.00 349 LEU A CA 1
ATOM 2703 C C . LEU A 1 349 ? 1.010 -1.385 12.010 1.00 14.26 349 LEU A C 1
ATOM 2704 O O . LEU A 1 349 ? 1.625 -2.203 11.301 1.00 13.09 349 LEU A O 1
ATOM 2709 N N . ASP A 1 350 ? 1.374 -0.112 12.129 1.00 9.86 350 ASP A N 1
ATOM 2710 C CA . ASP A 1 350 ? 2.516 0.407 11.394 1.00 9.69 350 ASP A CA 1
ATOM 2711 C C . ASP A 1 350 ? 3.780 -0.311 11.823 1.00 12.67 350 ASP A C 1
ATOM 2712 O O . ASP A 1 350 ? 4.639 -0.574 11.004 1.00 13.67 350 ASP A O 1
ATOM 2717 N N . ALA A 1 351 ? 3.903 -0.609 13.115 1.00 10.17 351 ALA A N 1
ATOM 2718 C CA . ALA A 1 351 ? 5.111 -1.276 13.600 1.00 12.15 351 ALA A CA 1
ATOM 2719 C C . ALA A 1 351 ? 5.373 -2.619 12.920 1.00 13.47 351 ALA A C 1
ATOM 2720 O O . ALA A 1 351 ? 6.519 -2.967 12.605 1.00 12.35 351 ALA A O 1
ATOM 2722 N N . GLU A 1 352 ? 4.322 -3.390 12.702 1.00 12.00 352 GLU A N 1
ATOM 2723 C CA A GLU A 1 352 ? 4.479 -4.687 12.063 0.45 14.98 352 GLU A CA 1
ATOM 2724 C CA B GLU A 1 352 ? 4.479 -4.690 12.064 0.55 14.80 352 GLU A CA 1
ATOM 2725 C C . GLU A 1 352 ? 4.966 -4.524 10.630 1.00 14.20 352 GLU A C 1
ATOM 2726 O O . GLU A 1 352 ? 5.867 -5.233 10.183 1.00 15.38 352 GLU A O 1
ATOM 2737 N N . ASP A 1 353 ? 4.365 -3.584 9.913 1.00 11.57 353 ASP A N 1
ATOM 2738 C CA . ASP A 1 353 ? 4.783 -3.331 8.531 1.00 10.66 353 ASP A CA 1
ATOM 2739 C C . ASP A 1 353 ? 6.205 -2.782 8.490 1.00 9.65 353 ASP A C 1
ATOM 2740 O O . ASP A 1 353 ? 7.015 -3.187 7.658 1.00 12.38 353 ASP A O 1
ATOM 2745 N N . PHE A 1 354 ? 6.498 -1.847 9.391 1.00 9.72 354 PHE A N 1
ATOM 2746 C CA . PHE A 1 354 ? 7.814 -1.233 9.448 1.00 10.94 354 PHE A CA 1
ATOM 2747 C C . PHE A 1 354 ? 8.914 -2.276 9.616 1.00 11.28 354 PHE A C 1
ATOM 2748 O O . PHE A 1 354 ? 9.926 -2.238 8.910 1.00 11.72 354 PHE A O 1
ATOM 2756 N N . TYR A 1 355 ? 8.723 -3.191 10.563 1.00 10.71 355 TYR A N 1
ATOM 2757 C CA . TYR A 1 355 ? 9.746 -4.190 10.870 1.00 9.87 355 TYR A CA 1
ATOM 2758 C C . TYR A 1 355 ? 9.888 -5.297 9.832 1.00 9.77 355 TYR A C 1
ATOM 2759 O O . TYR A 1 355 ? 10.989 -5.819 9.634 1.00 13.86 355 TYR A O 1
ATOM 2768 N N . GLU A 1 356 ? 8.785 -5.664 9.187 1.00 11.73 356 GLU A N 1
ATOM 2769 C CA . GLU A 1 356 ? 8.790 -6.811 8.288 1.00 12.66 356 GLU A CA 1
ATOM 2770 C C . GLU A 1 356 ? 8.999 -6.418 6.832 1.00 12.53 356 GLU A C 1
ATOM 2771 O O . GLU A 1 356 ? 9.507 -7.204 6.035 1.00 16.68 356 GLU A O 1
ATOM 2777 N N . LYS A 1 357 ? 8.607 -5.190 6.487 1.00 12.00 357 LYS A N 1
ATOM 2778 C CA . LYS A 1 357 ? 8.556 -4.764 5.087 0.97 10.48 357 LYS A CA 1
ATOM 2779 C C . LYS A 1 357 ? 9.220 -3.419 4.789 1.00 11.75 357 LYS A C 1
ATOM 2780 O O . LYS A 1 357 ? 9.451 -3.088 3.623 1.00 12.99 357 LYS A O 1
ATOM 2786 N N . GLY A 1 358 ? 9.520 -2.654 5.829 1.00 12.86 358 GLY A N 1
ATOM 2787 C CA . GLY A 1 358 ? 10.067 -1.320 5.657 1.00 12.34 358 GLY A CA 1
ATOM 2788 C C . GLY A 1 358 ? 11.537 -1.268 6.029 1.00 12.47 358 GLY A C 1
ATOM 2789 O O . GLY A 1 358 ? 12.243 -2.270 5.918 1.00 14.56 358 GLY A O 1
ATOM 2790 N N . PRO A 1 359 ? 12.008 -0.100 6.486 1.00 9.97 359 PRO A N 1
ATOM 2791 C CA . PRO A 1 359 ? 13.428 0.049 6.836 1.00 10.43 359 PRO A CA 1
ATOM 2792 C C . PRO A 1 359 ? 13.845 -0.924 7.945 1.00 11.46 359 PRO A C 1
ATOM 2793 O O . PRO A 1 359 ? 15.000 -1.380 7.977 1.00 15.20 359 PRO A O 1
ATOM 2797 N N . SER A 1 360 ? 12.905 -1.225 8.843 1.00 11.13 360 SER A N 1
ATOM 2798 C CA . SER A 1 360 ? 13.142 -2.167 9.941 1.00 12.64 360 SER A CA 1
ATOM 2799 C C . SER A 1 360 ? 14.353 -1.739 10.771 1.00 12.50 360 SER A C 1
ATOM 2800 O O . SER A 1 360 ? 14.634 -0.547 10.895 1.00 12.88 360 SER A O 1
ATOM 2803 N N . TYR A 1 361 ? 15.063 -2.704 11.346 1.00 12.83 361 TYR A N 1
ATOM 2804 C CA . TYR A 1 361 ? 16.098 -2.394 12.334 1.00 13.69 361 TYR A CA 1
ATOM 2805 C C . TYR A 1 361 ? 17.487 -2.151 11.739 1.00 15.13 361 TYR A C 1
ATOM 2806 O O . TYR A 1 361 ? 17.824 -2.682 10.680 1.00 13.63 361 TYR A O 1
ATOM 2815 N N . ALA A 1 362 ? 18.288 -1.348 12.435 1.00 13.92 362 ALA A N 1
ATOM 2816 C CA . ALA A 1 362 ? 19.634 -1.008 11.973 1.00 16.33 362 ALA A CA 1
ATOM 2817 C C . ALA A 1 362 ? 20.544 -2.231 11.999 1.00 17.29 362 ALA A C 1
ATOM 2818 O O . ALA A 1 362 ? 20.470 -3.042 12.917 1.00 21.06 362 ALA A O 1
ATOM 2820 N N . GLY A 1 363 ? 21.405 -2.349 10.994 1.00 18.09 363 GLY A N 1
ATOM 2821 C CA . GLY A 1 363 ? 22.322 -3.473 10.920 1.00 22.76 363 GLY A CA 1
ATOM 2822 C C . GLY A 1 363 ? 21.931 -4.501 9.873 1.00 24.70 363 GLY A C 1
ATOM 2823 O O . GLY A 1 363 ? 22.618 -5.511 9.710 1.00 26.14 363 GLY A O 1
ATOM 2824 N N . GLN A 1 364 ? 20.822 -4.262 9.175 1.00 21.31 364 GLN A N 1
ATOM 2825 C CA . GLN A 1 364 ? 20.389 -5.146 8.098 1.00 16.88 364 GLN A CA 1
ATOM 2826 C C . GLN A 1 364 ? 19.772 -4.343 6.951 1.00 14.89 364 GLN A C 1
ATOM 2827 O O . GLN A 1 364 ? 19.303 -3.214 7.154 1.00 16.59 364 GLN A O 1
ATOM 2833 N N . ASN A 1 365 ? 19.778 -4.917 5.751 1.00 16.82 365 ASN A N 1
ATOM 2834 C CA . ASN A 1 365 ? 19.000 -4.356 4.645 1.00 17.11 365 ASN A CA 1
ATOM 2835 C C . ASN A 1 365 ? 18.175 -5.424 3.952 1.00 19.70 365 ASN A C 1
ATOM 2836 O O . ASN A 1 365 ? 17.691 -5.217 2.838 1.00 19.34 365 ASN A O 1
ATOM 2841 N N . GLU A 1 366 ? 18.032 -6.572 4.609 1.00 15.20 366 GLU A N 1
ATOM 2842 C CA A GLU A 1 366 ? 17.309 -7.711 4.051 0.50 18.85 366 GLU A CA 1
ATOM 2843 C CA B GLU A 1 366 ? 17.318 -7.694 4.015 0.50 18.85 366 GLU A CA 1
ATOM 2844 C C . GLU A 1 366 ? 15.839 -7.400 3.814 1.00 20.04 366 GLU A C 1
ATOM 2845 O O . GLU A 1 366 ? 15.220 -7.931 2.893 1.00 18.51 366 GLU A O 1
ATOM 2856 N N . THR A 1 367 ? 15.269 -6.547 4.656 1.00 14.65 367 THR A N 1
ATOM 2857 C CA . THR A 1 367 ? 13.845 -6.243 4.513 1.00 14.34 367 THR A CA 1
ATOM 2858 C C . THR A 1 367 ? 13.497 -5.460 3.249 1.00 17.53 367 THR A C 1
ATOM 2859 O O . THR A 1 367 ? 12.388 -5.579 2.742 1.00 19.15 367 THR A O 1
ATOM 2863 N N . TYR A 1 368 ? 14.425 -4.649 2.740 1.00 14.85 368 TYR A N 1
ATOM 2864 C CA . TYR A 1 368 ? 14.081 -3.824 1.583 1.00 14.24 368 TYR A CA 1
ATOM 2865 C C . TYR A 1 368 ? 14.955 -3.970 0.352 1.00 16.69 368 TYR A C 1
ATOM 2866 O O . TYR A 1 368 ? 14.608 -3.453 -0.712 1.00 14.58 368 TYR A O 1
ATOM 2875 N N . SER A 1 369 ? 16.076 -4.674 0.482 1.00 14.31 369 SER A N 1
ATOM 2876 C CA . SER A 1 369 ? 16.926 -4.936 -0.679 1.00 17.10 369 SER A CA 1
ATOM 2877 C C . SER A 1 369 ? 16.151 -5.711 -1.739 1.00 18.83 369 SER A C 1
ATOM 2878 O O . SER A 1 369 ? 16.524 -5.718 -2.921 1.00 16.70 369 SER A O 1
ATOM 2881 N N . ILE A 1 370 ? 15.056 -6.347 -1.322 1.00 15.19 370 ILE A N 1
ATOM 2882 C CA . ILE A 1 370 ? 14.231 -7.135 -2.230 1.00 11.44 370 ILE A CA 1
ATOM 2883 C C . ILE A 1 370 ? 13.634 -6.295 -3.357 1.00 12.42 370 ILE A C 1
ATOM 2884 O O . ILE A 1 370 ? 13.230 -6.835 -4.385 1.00 14.21 370 ILE A O 1
ATOM 2889 N N . ALA A 1 371 ? 13.573 -4.976 -3.168 1.00 15.20 371 ALA A N 1
ATOM 2890 C CA . ALA A 1 371 ? 12.964 -4.114 -4.184 1.00 12.08 371 ALA A CA 1
ATOM 2891 C C . ALA A 1 371 ? 13.939 -3.798 -5.321 1.00 13.87 371 ALA A C 1
ATOM 2892 O O . ALA A 1 371 ? 13.582 -3.111 -6.274 1.00 14.35 371 ALA A O 1
ATOM 2894 N N . GLN A 1 372 ? 15.168 -4.292 -5.217 1.00 13.05 372 GLN A N 1
ATOM 2895 C CA . GLN A 1 372 ? 16.169 -4.020 -6.250 1.00 14.84 372 GLN A CA 1
ATOM 2896 C C . GLN A 1 372 ? 15.737 -4.356 -7.692 1.00 15.18 372 GLN A C 1
ATOM 2897 O O . GLN A 1 372 ? 16.020 -3.576 -8.597 1.00 16.94 372 GLN A O 1
ATOM 2903 N N . PRO A 1 373 ? 15.034 -5.489 -7.910 1.00 15.28 373 PRO A N 1
ATOM 2904 C CA . PRO A 1 373 ? 14.605 -5.766 -9.289 1.00 14.74 373 PRO A CA 1
ATOM 2905 C C . PRO A 1 373 ? 13.708 -4.672 -9.859 1.00 15.59 373 PRO A C 1
ATOM 2906 O O . PRO A 1 373 ? 13.730 -4.450 -11.076 1.00 13.34 373 PRO A O 1
ATOM 2910 N N . LEU A 1 374 ? 12.908 -4.024 -9.014 1.00 14.17 374 LEU A N 1
ATOM 2911 C CA . LEU A 1 374 ? 12.025 -2.962 -9.490 1.00 14.79 374 LEU A CA 1
ATOM 2912 C C . LEU A 1 374 ? 12.821 -1.696 -9.788 1.00 11.35 374 LEU A C 1
ATOM 2913 O O . LEU A 1 374 ? 12.623 -1.047 -10.825 1.00 13.30 374 LEU A O 1
ATOM 2918 N N . LEU A 1 375 ? 13.731 -1.344 -8.887 1.00 12.04 375 LEU A N 1
ATOM 2919 C CA . LEU A 1 375 ? 14.620 -0.208 -9.123 1.00 13.13 375 LEU A CA 1
ATOM 2920 C C . LEU A 1 375 ? 15.476 -0.461 -10.368 1.00 16.43 375 LEU A C 1
ATOM 2921 O O . LEU A 1 375 ? 15.652 0.436 -11.192 1.00 14.79 375 LEU A O 1
ATOM 2926 N N . ASP A 1 376 ? 15.983 -1.684 -10.520 1.00 13.26 376 ASP A N 1
ATOM 2927 C CA . ASP A 1 376 ? 16.693 -2.053 -11.746 1.00 14.04 376 ASP A CA 1
ATOM 2928 C C . ASP A 1 376 ? 15.821 -1.796 -12.971 1.00 15.27 376 ASP A C 1
ATOM 2929 O O . ASP A 1 376 ? 16.291 -1.250 -13.967 1.00 15.46 376 ASP A O 1
ATOM 2934 N N . ASP A 1 377 ? 14.554 -2.188 -12.912 1.00 13.20 377 ASP A N 1
ATOM 2935 C CA . ASP A 1 377 ? 13.688 -2.031 -14.077 1.00 14.38 377 ASP A CA 1
ATOM 2936 C C . ASP A 1 377 ? 13.314 -0.572 -14.329 1.00 16.14 377 ASP A C 1
ATOM 2937 O O . ASP A 1 377 ? 13.111 -0.169 -15.481 1.00 16.62 377 ASP A O 1
ATOM 2942 N N . PHE A 1 378 ? 13.216 0.212 -13.259 1.00 13.47 378 PHE A N 1
ATOM 2943 C CA . PHE A 1 378 ? 12.951 1.649 -13.402 1.00 10.99 378 PHE A CA 1
ATOM 2944 C C . PHE A 1 378 ? 14.049 2.283 -14.247 1.00 17.41 378 PHE A C 1
ATOM 2945 O O . PHE A 1 378 ? 13.786 3.145 -15.086 1.00 17.62 378 PHE A O 1
ATOM 2953 N N . LEU A 1 379 ? 15.282 1.837 -14.051 1.00 12.65 379 LEU A N 1
ATOM 2954 C CA . LEU A 1 379 ? 16.402 2.395 -14.804 1.00 12.24 379 LEU A CA 1
ATOM 2955 C C . LEU A 1 379 ? 16.517 1.737 -16.174 1.00 13.00 379 LEU A C 1
ATOM 2956 O O . LEU A 1 379 ? 16.769 2.406 -17.180 1.00 16.48 379 LEU A O 1
ATOM 2961 N N . ASN A 1 380 ? 16.319 0.422 -16.216 1.00 13.28 380 ASN A N 1
ATOM 2962 C CA . ASN A 1 380 ? 16.480 -0.322 -17.466 1.00 13.58 380 ASN A CA 1
ATOM 2963 C C . ASN A 1 380 ? 15.484 0.078 -18.550 1.00 17.10 380 ASN A C 1
ATOM 2964 O O . ASN A 1 380 ? 15.818 0.068 -19.733 1.00 18.01 380 ASN A O 1
ATOM 2969 N N . THR A 1 381 ? 14.255 0.394 -18.159 1.00 14.74 381 THR A N 1
ATOM 2970 C CA . THR A 1 381 ? 13.255 0.798 -19.142 1.00 15.73 381 THR A CA 1
ATOM 2971 C C . THR A 1 381 ? 13.538 2.203 -19.677 1.00 13.80 381 THR A C 1
ATOM 2972 O O . THR A 1 381 ? 13.161 2.527 -20.808 1.00 16.04 381 THR A O 1
ATOM 2976 N N . ILE A 1 382 ? 14.197 3.037 -18.875 1.00 13.57 382 ILE A N 1
ATOM 2977 C CA . ILE A 1 382 ? 14.656 4.324 -19.380 1.00 12.73 382 ILE A CA 1
ATOM 2978 C C . ILE A 1 382 ? 15.724 4.067 -20.442 1.00 16.87 382 ILE A C 1
ATOM 2979 O O . ILE A 1 382 ? 15.653 4.616 -21.542 1.00 15.63 382 ILE A O 1
ATOM 2984 N N . ASP A 1 383 ? 16.707 3.225 -20.122 1.00 17.88 383 ASP A N 1
ATOM 2985 C CA . ASP A 1 383 ? 17.743 2.883 -21.097 1.00 17.29 383 ASP A CA 1
ATOM 2986 C C . ASP A 1 383 ? 17.145 2.349 -22.401 1.00 14.92 383 ASP A C 1
ATOM 2987 O O . ASP A 1 383 ? 17.586 2.728 -23.491 1.00 18.57 383 ASP A O 1
ATOM 2992 N N . ALA A 1 384 ? 16.147 1.473 -22.306 1.00 17.25 384 ALA A N 1
ATOM 2993 C CA . ALA A 1 384 ? 15.539 0.904 -23.517 1.00 17.17 384 ALA A CA 1
ATOM 2994 C C . ALA A 1 384 ? 15.005 1.994 -24.446 1.00 18.40 384 ALA A C 1
ATOM 2995 O O . ALA A 1 384 ? 15.137 1.908 -25.667 1.00 18.99 384 ALA A O 1
ATOM 2997 N N . ARG A 1 385 ? 14.410 3.024 -23.854 1.00 17.70 385 ARG A N 1
ATOM 2998 C CA . ARG A 1 385 ? 13.845 4.140 -24.609 1.00 16.26 385 ARG A CA 1
ATOM 2999 C C . ARG A 1 385 ? 14.946 5.040 -25.166 1.00 14.78 385 ARG A C 1
ATOM 3000 O O . ARG A 1 385 ? 14.961 5.364 -26.362 1.00 17.18 385 ARG A O 1
ATOM 3008 N N . VAL A 1 386 ? 15.867 5.440 -24.293 1.00 16.34 386 VAL A N 1
ATOM 3009 C CA . VAL A 1 386 ? 17.012 6.267 -24.687 1.00 16.75 386 VAL A CA 1
ATOM 3010 C C . VAL A 1 386 ? 17.778 5.584 -25.814 1.00 23.13 386 VAL A C 1
ATOM 3011 O O . VAL A 1 386 ? 18.246 6.241 -26.754 1.00 19.71 386 VAL A O 1
ATOM 3015 N N . ASN A 1 387 ? 17.880 4.260 -25.727 1.00 18.27 387 ASN A N 1
ATOM 3016 C CA . ASN A 1 387 ? 18.596 3.474 -26.727 1.00 21.70 387 ASN A CA 1
ATOM 3017 C C . ASN A 1 387 ? 17.791 3.106 -27.969 1.00 18.60 387 ASN A C 1
ATOM 3018 O O . ASN A 1 387 ? 18.154 2.167 -28.678 1.00 19.88 387 ASN A O 1
ATOM 3023 N N . GLY A 1 388 ? 16.705 3.830 -28.227 1.00 18.35 388 GLY A N 1
ATOM 3024 C CA . GLY A 1 388 ? 16.019 3.731 -29.506 1.00 18.89 388 GLY A CA 1
ATOM 3025 C C . GLY A 1 388 ? 14.729 2.937 -29.505 1.00 18.97 388 GLY A C 1
ATOM 3026 O O . GLY A 1 388 ? 14.124 2.734 -30.557 1.00 22.72 388 GLY A O 1
ATOM 3027 N N . GLY A 1 389 ? 14.311 2.477 -28.328 1.00 15.41 389 GLY A N 1
ATOM 3028 C CA . GLY A 1 389 ? 13.072 1.735 -28.192 1.00 14.92 389 GLY A CA 1
ATOM 3029 C C . GLY A 1 389 ? 11.838 2.595 -28.358 1.00 17.87 389 GLY A C 1
ATOM 3030 O O . GLY A 1 389 ? 11.904 3.824 -28.252 1.00 20.51 389 GLY A O 1
ATOM 3031 N N . SER A 1 390 ? 10.702 1.954 -28.606 1.00 18.00 390 SER A N 1
ATOM 3032 C CA A SER A 1 390 ? 9.461 2.658 -28.906 0.59 21.90 390 SER A CA 1
ATOM 3033 C CA B SER A 1 390 ? 9.484 2.708 -28.886 0.41 21.12 390 SER A CA 1
ATOM 3034 C C . SER A 1 390 ? 8.509 2.746 -27.716 1.00 21.05 390 SER A C 1
ATOM 3035 O O . SER A 1 390 ? 7.423 3.297 -27.833 1.00 25.88 390 SER A O 1
ATOM 3040 N N . THR A 1 391 ? 8.906 2.186 -26.579 1.00 20.14 391 THR A N 1
ATOM 3041 C CA . THR A 1 391 ? 8.030 2.231 -25.406 1.00 17.60 391 THR A CA 1
ATOM 3042 C C . THR A 1 391 ? 8.230 3.546 -24.661 1.00 20.19 391 THR A C 1
ATOM 3043 O O . THR A 1 391 ? 9.279 3.770 -24.055 1.00 21.74 391 THR A O 1
ATOM 3047 N N . VAL A 1 392 ? 7.229 4.423 -24.722 1.00 16.32 392 VAL A N 1
ATOM 3048 C CA . VAL A 1 392 ? 7.361 5.762 -24.151 1.00 15.92 392 VAL A CA 1
ATOM 3049 C C . VAL A 1 392 ? 6.883 5.825 -22.701 1.00 14.88 392 VAL A C 1
ATOM 3050 O O . VAL A 1 392 ? 7.100 6.823 -22.014 1.00 15.83 392 VAL A O 1
ATOM 3054 N N . ALA A 1 393 ? 6.224 4.768 -22.244 1.00 14.27 393 ALA A N 1
ATOM 3055 C CA . ALA A 1 393 ? 5.758 4.727 -20.854 1.00 13.04 393 ALA A CA 1
ATOM 3056 C C . ALA A 1 393 ? 5.574 3.310 -20.357 1.00 13.66 393 ALA A C 1
ATOM 3057 O O . ALA A 1 393 ? 5.153 2.424 -21.107 1.00 15.67 393 ALA A O 1
ATOM 3059 N N . THR A 1 394 ? 5.885 3.096 -19.079 1.00 13.41 394 THR A N 1
ATOM 3060 C CA . THR A 1 394 ? 5.608 1.821 -18.444 1.00 12.42 394 THR A CA 1
ATOM 3061 C C . THR A 1 394 ? 4.831 2.134 -17.182 1.00 13.10 394 THR A C 1
ATOM 3062 O O . THR A 1 394 ? 5.354 2.805 -16.290 1.00 12.63 394 THR A O 1
ATOM 3066 N N . PHE A 1 395 ? 3.573 1.690 -17.131 1.00 15.34 395 PHE A N 1
ATOM 3067 C CA . PHE A 1 395 ? 2.705 1.923 -15.975 1.00 17.50 395 PHE A CA 1
ATOM 3068 C C . PHE A 1 395 ? 2.491 0.598 -15.244 1.00 16.29 395 PHE A C 1
ATOM 3069 O O . PHE A 1 395 ? 1.931 -0.349 -15.809 1.00 14.40 395 PHE A O 1
ATOM 3077 N N . ARG A 1 396 ? 2.948 0.528 -13.993 1.00 12.65 396 ARG A N 1
ATOM 3078 C CA . ARG A 1 396 ? 2.962 -0.725 -13.232 1.00 11.95 396 ARG A CA 1
ATOM 3079 C C . ARG A 1 396 ? 2.036 -0.637 -12.031 1.00 16.35 396 ARG A C 1
ATOM 3080 O O . ARG A 1 396 ? 1.930 0.424 -11.406 1.00 11.90 396 ARG A O 1
ATOM 3088 N N . PHE A 1 397 ? 1.402 -1.764 -11.700 1.00 13.79 397 PHE A N 1
ATOM 3089 C CA . PHE A 1 397 ? 0.403 -1.823 -10.630 1.00 12.69 397 PHE A CA 1
ATOM 3090 C C . PHE A 1 397 ? 0.670 -2.999 -9.716 1.00 12.80 397 PHE A C 1
ATOM 3091 O O . PHE A 1 397 ? 0.833 -4.125 -10.176 1.00 13.90 397 PHE A O 1
ATOM 3099 N N . ALA A 1 398 ? 0.745 -2.727 -8.415 1.00 12.73 398 ALA A N 1
ATOM 3100 C CA . ALA A 1 398 ? 1.234 -3.721 -7.473 1.00 11.37 398 ALA A CA 1
ATOM 3101 C C . ALA A 1 398 ? 0.664 -3.504 -6.074 1.00 12.89 398 ALA A C 1
ATOM 3102 O O . ALA A 1 398 ? -0.524 -3.238 -5.924 1.00 13.42 398 ALA A O 1
ATOM 3104 N N . HIS A 1 399 ? 1.515 -3.592 -5.056 1.00 12.27 399 HIS A N 1
ATOM 3105 C CA . HIS A 1 399 ? 1.048 -3.785 -3.679 1.00 9.96 399 HIS A CA 1
ATOM 3106 C C . HIS A 1 399 ? 1.801 -2.981 -2.636 1.00 11.16 399 HIS A C 1
ATOM 3107 O O . HIS A 1 399 ? 2.875 -2.441 -2.903 1.00 12.71 399 HIS A O 1
ATOM 3114 N N . ALA A 1 400 ? 1.257 -2.926 -1.424 1.00 11.57 400 ALA A N 1
ATOM 3115 C CA . ALA A 1 400 ? 1.990 -2.305 -0.325 1.00 9.85 400 ALA A CA 1
ATOM 3116 C C . ALA A 1 400 ? 3.305 -3.027 -0.103 1.00 12.40 400 ALA A C 1
ATOM 3117 O O . ALA A 1 400 ? 4.309 -2.415 0.276 1.00 12.70 400 ALA A O 1
ATOM 3119 N N . GLU A 1 401 ? 3.296 -4.338 -0.336 1.00 12.30 401 GLU A N 1
ATOM 3120 C CA . GLU A 1 401 ? 4.496 -5.147 -0.183 1.00 12.89 401 GLU A CA 1
ATOM 3121 C C . GLU A 1 401 ? 5.537 -4.816 -1.241 1.00 13.67 401 GLU A C 1
ATOM 3122 O O . GLU A 1 401 ? 6.697 -5.223 -1.127 1.00 14.01 401 GLU A O 1
ATOM 3128 N N . THR A 1 402 ? 5.109 -4.107 -2.282 1.00 11.19 402 THR A N 1
ATOM 3129 C CA . THR A 1 402 ? 6.021 -3.610 -3.311 1.00 10.33 402 THR A CA 1
ATOM 3130 C C . THR A 1 402 ? 6.506 -2.218 -2.939 1.00 12.99 402 THR A C 1
ATOM 3131 O O . THR A 1 402 ? 7.696 -1.917 -3.021 1.00 13.04 402 THR A O 1
ATOM 3135 N N . MET A 1 403 ? 5.572 -1.359 -2.541 1.00 12.60 403 MET A N 1
ATOM 3136 C CA . MET A 1 403 ? 5.893 0.037 -2.254 1.00 10.48 403 MET A CA 1
ATOM 3137 C C . MET A 1 403 ? 6.764 0.239 -1.009 1.00 9.96 403 MET A C 1
ATOM 3138 O O . MET A 1 403 ? 7.695 1.040 -1.037 1.00 11.94 403 MET A O 1
ATOM 3143 N N . MET A 1 404 ? 6.476 -0.480 0.073 1.00 9.98 404 MET A N 1
ATOM 3144 C CA . MET A 1 404 ? 7.223 -0.252 1.311 1.00 9.90 404 MET A CA 1
ATOM 3145 C C . MET A 1 404 ? 8.723 -0.505 1.139 1.00 9.24 404 MET A C 1
ATOM 3146 O O . MET A 1 404 ? 9.536 0.329 1.517 1.00 11.79 404 MET A O 1
ATOM 3151 N N . PRO A 1 405 ? 9.109 -1.652 0.568 1.00 10.81 405 PRO A N 1
ATOM 3152 C CA . PRO A 1 405 ? 10.565 -1.793 0.415 1.00 9.59 405 PRO A CA 1
ATOM 3153 C C . PRO A 1 405 ? 11.137 -0.884 -0.671 1.00 13.27 405 PRO A C 1
ATOM 3154 O O . PRO A 1 405 ? 12.279 -0.441 -0.547 1.00 12.21 405 PRO A O 1
ATOM 3158 N N . PHE A 1 406 ? 10.354 -0.592 -1.704 1.00 13.06 406 PHE A N 1
ATOM 3159 C CA . PHE A 1 406 ? 10.813 0.290 -2.779 1.00 11.98 406 PHE A CA 1
ATOM 3160 C C . PHE A 1 406 ? 11.130 1.671 -2.209 1.00 13.54 406 PHE A C 1
ATOM 3161 O O . PHE A 1 406 ? 12.192 2.234 -2.481 1.00 11.51 406 PHE A O 1
ATOM 3169 N N . ALA A 1 407 ? 10.223 2.194 -1.383 1.00 10.20 407 ALA A N 1
ATOM 3170 C CA . ALA A 1 407 ? 10.442 3.482 -0.703 1.00 12.29 407 ALA A CA 1
ATOM 3171 C C . ALA A 1 407 ? 11.683 3.473 0.185 1.00 11.74 407 ALA A C 1
ATOM 3172 O O . ALA A 1 407 ? 12.433 4.445 0.228 1.00 11.09 407 ALA A O 1
ATOM 3174 N N . ALA A 1 408 ? 11.890 2.375 0.908 1.00 10.84 408 ALA A N 1
ATOM 3175 C CA . ALA A 1 408 ? 13.042 2.261 1.788 1.00 13.08 408 ALA A CA 1
ATOM 3176 C C . ALA A 1 408 ? 14.336 2.178 0.980 1.00 11.54 408 ALA A C 1
ATOM 3177 O O . ALA A 1 408 ? 15.350 2.791 1.351 1.00 12.85 408 ALA A O 1
ATOM 3179 N N . LEU A 1 409 ? 14.307 1.438 -0.128 1.00 10.94 409 LEU A N 1
ATOM 3180 C CA . LEU A 1 409 ? 15.506 1.294 -0.968 1.00 9.30 409 LEU A CA 1
ATOM 3181 C C . LEU A 1 409 ? 15.867 2.624 -1.636 1.00 11.40 409 LEU A C 1
ATOM 3182 O O . LEU A 1 409 ? 17.047 2.971 -1.744 1.00 13.94 409 LEU A O 1
ATOM 3187 N N . LEU A 1 410 ? 14.853 3.364 -2.080 1.00 11.12 410 LEU A N 1
ATOM 3188 C CA . LEU A 1 410 ? 15.062 4.676 -2.697 1.00 13.31 410 LEU A CA 1
ATOM 3189 C C . LEU A 1 410 ? 15.375 5.758 -1.677 1.00 18.38 410 LEU A C 1
ATOM 3190 O O . LEU A 1 410 ? 15.876 6.825 -2.038 1.00 16.08 410 LEU A O 1
ATOM 3195 N N . GLY A 1 411 ? 15.045 5.509 -0.414 1.00 14.05 411 GLY A N 1
ATOM 3196 C CA . GLY A 1 411 ? 15.252 6.524 0.611 1.00 12.30 411 GLY A CA 1
ATOM 3197 C C . GLY A 1 411 ? 14.280 7.681 0.473 1.00 12.30 411 GLY A C 1
ATOM 3198 O O . GLY A 1 411 ? 14.641 8.837 0.709 1.00 13.69 411 GLY A O 1
ATOM 3199 N N . LEU A 1 412 ? 13.043 7.361 0.088 1.00 11.36 412 LEU A N 1
ATOM 3200 C CA . LEU A 1 412 ? 11.984 8.358 -0.047 1.00 11.05 412 LEU A CA 1
ATOM 3201 C C . LEU A 1 412 ? 11.640 8.963 1.311 1.00 10.66 412 LEU A C 1
ATOM 3202 O O . LEU A 1 412 ? 11.878 8.357 2.355 1.00 10.67 412 LEU A O 1
ATOM 3207 N N . PRO A 1 413 ? 11.068 10.180 1.309 1.00 11.27 413 PRO A N 1
ATOM 3208 C CA . PRO A 1 413 ? 10.734 10.820 2.587 1.00 15.18 413 PRO A CA 1
ATOM 3209 C C . PRO A 1 413 ? 9.800 9.943 3.412 1.00 10.26 413 PRO A C 1
ATOM 3210 O O . PRO A 1 413 ? 8.848 9.354 2.863 1.00 14.06 413 PRO A O 1
ATOM 3214 N N . GLY A 1 414 ? 10.082 9.838 4.710 1.00 11.78 414 GLY A N 1
ATOM 3215 C CA . GLY A 1 414 ? 9.337 8.931 5.570 1.00 11.86 414 GLY A CA 1
ATOM 3216 C C . GLY A 1 414 ? 9.997 7.574 5.768 1.00 11.39 414 GLY A C 1
ATOM 3217 O O . GLY A 1 414 ? 9.709 6.896 6.753 1.00 11.75 414 GLY A O 1
ATOM 3218 N N . SER A 1 415 ? 10.866 7.168 4.843 1.00 12.16 415 SER A N 1
ATOM 3219 C CA . SER A 1 415 ? 11.465 5.831 4.887 1.00 12.23 415 SER A CA 1
ATOM 3220 C C . SER A 1 415 ? 12.971 5.897 5.030 1.00 10.64 415 SER A C 1
ATOM 3221 O O . SER A 1 415 ? 13.677 5.024 4.524 1.00 14.87 415 SER A O 1
ATOM 3224 N N . THR A 1 416 ? 13.461 6.921 5.724 1.00 11.02 416 THR A N 1
ATOM 3225 C CA . THR A 1 416 ? 14.907 7.136 5.830 1.00 12.57 416 THR A CA 1
ATOM 3226 C C . THR A 1 416 ? 15.497 6.722 7.181 1.00 14.43 416 THR A C 1
ATOM 3227 O O . THR A 1 416 ? 16.705 6.827 7.387 1.00 17.15 416 THR A O 1
ATOM 3231 N N . GLN A 1 417 ? 14.661 6.234 8.092 1.00 11.69 417 GLN A N 1
ATOM 3232 C CA . GLN A 1 417 ? 15.114 5.973 9.458 1.00 11.25 417 GLN A CA 1
ATOM 3233 C C . GLN A 1 417 ? 14.885 4.525 9.885 1.00 9.63 417 GLN A C 1
ATOM 3234 O O . GLN A 1 417 ? 13.744 4.054 9.971 1.00 10.87 417 GLN A O 1
ATOM 3240 N N . GLN A 1 418 ? 15.968 3.815 10.166 1.00 12.02 418 GLN A N 1
ATOM 3241 C CA . GLN A 1 418 ? 15.827 2.488 10.744 1.00 13.61 418 GLN A CA 1
ATOM 3242 C C . GLN A 1 418 ? 15.690 2.562 12.251 1.00 13.25 418 GLN A C 1
ATOM 3243 O O . GLN A 1 418 ? 16.122 3.526 12.869 1.00 14.91 418 GLN A O 1
ATOM 3249 N N . ALA A 1 419 ? 15.056 1.543 12.830 1.00 10.89 419 ALA A N 1
ATOM 3250 C CA . ALA A 1 419 ? 14.926 1.437 14.281 1.00 12.18 419 ALA A CA 1
ATOM 3251 C C . ALA A 1 419 ? 16.250 1.018 14.883 1.00 16.82 419 ALA A C 1
ATOM 3252 O O . ALA A 1 419 ? 17.118 0.504 14.168 1.00 16.94 419 ALA A O 1
ATOM 3254 N N . PRO A 1 420 ? 16.411 1.219 16.202 1.00 14.82 420 PRO A N 1
ATOM 3255 C CA . PRO A 1 420 ? 17.650 0.781 16.844 1.00 18.76 420 PRO A CA 1
ATOM 3256 C C . PRO A 1 420 ? 17.780 -0.728 16.743 1.00 17.86 420 PRO A C 1
ATOM 3257 O O . PRO A 1 420 ? 16.768 -1.420 16.600 1.00 20.54 420 PRO A O 1
ATOM 3261 N N . ALA A 1 421 ? 19.009 -1.228 16.792 1.00 19.64 421 ALA A N 1
ATOM 3262 C CA . ALA A 1 421 ? 19.243 -2.660 16.782 1.00 25.03 421 ALA A CA 1
ATOM 3263 C C . ALA A 1 421 ? 18.969 -3.197 18.180 1.00 25.87 421 ALA A C 1
ATOM 3264 O O . ALA A 1 421 ? 19.893 -3.418 18.966 1.00 27.91 421 ALA A O 1
ATOM 3266 N N . SER A 1 422 ? 17.692 -3.405 18.483 1.00 18.23 422 SER A N 1
ATOM 3267 C CA . SER A 1 422 ? 17.259 -3.677 19.848 1.00 17.95 422 SER A CA 1
ATOM 3268 C C . SER A 1 422 ? 15.881 -4.317 19.854 1.00 19.72 422 SER A C 1
ATOM 3269 O O . SER A 1 422 ? 15.052 -4.014 18.996 1.00 20.51 422 SER A O 1
ATOM 3272 N N . THR A 1 423 ? 15.630 -5.200 20.818 1.00 20.83 423 THR A N 1
ATOM 3273 C CA . THR A 1 423 ? 14.292 -5.776 20.977 1.00 17.42 423 THR A CA 1
ATOM 3274 C C . THR A 1 423 ? 13.456 -5.011 21.999 1.00 17.45 423 THR A C 1
ATOM 3275 O O . THR A 1 423 ? 12.267 -5.288 22.170 1.00 20.57 423 THR A O 1
ATOM 3279 N N . THR A 1 424 ? 14.075 -4.041 22.668 1.00 17.45 424 THR A N 1
ATOM 3280 C CA . THR A 1 424 ? 13.383 -3.232 23.674 1.00 17.86 424 THR A CA 1
ATOM 3281 C C . THR A 1 424 ? 13.283 -1.746 23.295 1.00 18.95 424 THR A C 1
ATOM 3282 O O . THR A 1 424 ? 12.261 -1.104 23.534 1.00 22.10 424 THR A O 1
ATOM 3286 N N . ASP A 1 425 ? 14.347 -1.206 22.711 1.00 17.80 425 ASP A N 1
ATOM 3287 C CA . ASP A 1 425 ? 14.356 0.171 22.210 1.00 19.69 425 ASP A CA 1
ATOM 3288 C C . ASP A 1 425 ? 13.797 0.141 20.787 1.00 16.02 425 ASP A C 1
ATOM 3289 O O . ASP A 1 425 ? 14.550 0.182 19.808 1.00 17.98 425 ASP A O 1
ATOM 3294 N N . VAL A 1 426 ? 12.472 0.043 20.681 1.00 13.88 426 VAL A N 1
ATOM 3295 C CA . VAL A 1 426 ? 11.818 -0.256 19.407 1.00 11.35 426 VAL A CA 1
ATOM 3296 C C . VAL A 1 426 ? 11.293 0.978 18.683 1.00 13.20 426 VAL A C 1
ATOM 3297 O O . VAL A 1 426 ? 11.274 2.075 19.236 1.00 16.73 426 VAL A O 1
ATOM 3301 N N . TYR A 1 427 ? 10.872 0.756 17.435 1.00 11.32 427 TYR A N 1
ATOM 3302 C CA . TYR A 1 427 ? 10.191 1.743 16.605 1.00 12.44 427 TYR A CA 1
ATOM 3303 C C . TYR A 1 427 ? 8.980 2.337 17.315 1.00 11.62 427 TYR A C 1
ATOM 3304 O O . TYR A 1 427 ? 8.094 1.606 17.767 1.00 12.61 427 TYR A O 1
ATOM 3313 N N . THR A 1 428 ? 8.944 3.666 17.417 1.00 10.71 428 THR A N 1
ATOM 3314 C CA . THR A 1 428 ? 7.792 4.356 17.969 1.00 13.13 428 THR A CA 1
ATOM 3315 C C . THR A 1 428 ? 7.533 5.592 17.143 1.00 13.04 428 THR A C 1
ATOM 3316 O O . THR A 1 428 ? 8.384 6.021 16.370 1.00 12.10 428 THR A O 1
ATOM 3320 N N . TYR A 1 429 ? 6.352 6.169 17.316 1.00 10.93 429 TYR A N 1
ATOM 3321 C CA . TYR A 1 429 ? 6.028 7.406 16.638 1.00 10.77 429 TYR A CA 1
ATOM 3322 C C . TYR A 1 429 ? 6.906 8.565 17.109 1.00 11.80 429 TYR A C 1
ATOM 3323 O O . TYR A 1 429 ? 7.115 9.531 16.366 1.00 17.29 429 TYR A O 1
ATOM 3332 N N . GLY A 1 430 ? 7.432 8.468 18.328 1.00 12.71 430 GLY A N 1
ATOM 3333 C CA . GLY A 1 430 ? 8.325 9.490 18.845 1.00 12.07 430 GLY A CA 1
ATOM 3334 C C . GLY A 1 430 ? 9.751 9.413 18.322 1.00 13.46 430 GLY A C 1
ATOM 3335 O O . GLY A 1 430 ? 10.457 10.428 18.322 1.00 11.36 430 GLY A O 1
ATOM 3336 N N . ASN A 1 431 ? 10.187 8.232 17.874 1.00 11.53 431 ASN A N 1
ATOM 3337 C CA . ASN A 1 431 ? 11.578 8.081 17.422 1.00 12.67 431 ASN A CA 1
ATOM 3338 C C . ASN A 1 431 ? 11.772 7.741 15.943 1.00 11.85 431 ASN A C 1
ATOM 3339 O O . ASN A 1 431 ? 12.869 7.388 15.519 1.00 12.63 431 ASN A O 1
ATOM 3344 N N . ASN A 1 432 ? 10.711 7.843 15.156 1.00 11.26 432 ASN A N 1
ATOM 3345 C CA . ASN A 1 432 ? 10.802 7.456 13.757 1.00 9.83 432 ASN A CA 1
ATOM 3346 C C . ASN A 1 432 ? 9.757 8.170 12.911 1.00 10.61 432 ASN A C 1
ATOM 3347 O O . ASN A 1 432 ? 8.601 8.302 13.309 1.00 13.25 432 ASN A O 1
ATOM 3352 N N . GLU A 1 433 ? 10.167 8.599 11.726 1.00 12.71 433 GLU A N 1
ATOM 3353 C CA . GLU A 1 433 ? 9.286 9.339 10.832 1.00 12.24 433 GLU A CA 1
ATOM 3354 C C . GLU A 1 433 ? 8.348 8.441 10.014 1.00 11.49 433 GLU A C 1
ATOM 3355 O O . GLU A 1 433 ? 7.418 8.947 9.378 1.00 10.88 433 GLU A O 1
ATOM 3361 N N . TRP A 1 434 ? 8.578 7.128 10.018 1.00 10.49 434 TRP A N 1
ATOM 3362 C CA . TRP A 1 434 ? 7.781 6.220 9.182 1.00 11.12 434 TRP A CA 1
ATOM 3363 C C . TRP A 1 434 ? 6.316 6.161 9.610 1.00 9.24 434 TRP A C 1
ATOM 3364 O O . TRP A 1 434 ? 5.999 5.921 10.780 1.00 10.80 434 TRP A O 1
ATOM 3375 N N . ARG A 1 435 ? 5.421 6.373 8.652 1.00 10.00 435 ARG A N 1
ATOM 3376 C CA . ARG A 1 435 ? 3.982 6.202 8.892 1.00 8.53 435 ARG A CA 1
ATOM 3377 C C . ARG A 1 435 ? 3.369 5.535 7.683 1.00 11.75 435 ARG A C 1
ATOM 3378 O O . ARG A 1 435 ? 3.657 5.922 6.545 1.00 12.38 435 ARG A O 1
ATOM 3386 N N . GLY A 1 436 ? 2.510 4.546 7.908 1.00 10.08 436 GLY A N 1
ATOM 3387 C CA . GLY A 1 436 ? 1.821 3.915 6.793 1.00 13.48 436 GLY A CA 1
ATOM 3388 C C . GLY A 1 436 ? 1.040 4.906 5.957 1.00 12.24 436 GLY A C 1
ATOM 3389 O O . GLY A 1 436 ? 0.995 4.802 4.719 1.00 10.95 436 GLY A O 1
ATOM 3390 N N . GLU A 1 437 ? 0.442 5.884 6.626 1.00 11.02 437 GLU A N 1
ATOM 3391 C CA . GLU A 1 437 ? -0.466 6.815 5.959 1.00 10.64 437 GLU A CA 1
ATOM 3392 C C . GLU A 1 437 ? 0.253 7.656 4.912 1.00 14.45 437 GLU A C 1
ATOM 3393 O O . GLU A 1 437 ? -0.366 8.116 3.956 1.00 11.96 437 GLU A O 1
ATOM 3399 N N . SER A 1 438 ? 1.555 7.867 5.087 1.00 10.08 438 SER A N 1
ATOM 3400 C CA . SER A 1 438 ? 2.297 8.722 4.163 0.96 12.49 438 SER A CA 1
ATOM 3401 C C . SER A 1 438 ? 3.261 7.935 3.274 1.00 14.69 438 SER A C 1
ATOM 3402 O O . SER A 1 438 ? 3.506 8.305 2.114 1.00 15.32 438 SER A O 1
ATOM 3405 N N . VAL A 1 439 ? 3.785 6.831 3.793 1.00 11.91 439 VAL A N 1
ATOM 3406 C CA . VAL A 1 439 ? 4.668 5.994 2.995 1.00 13.09 439 VAL A CA 1
ATOM 3407 C C . VAL A 1 439 ? 3.902 5.178 1.961 1.00 11.66 439 VAL A C 1
ATOM 3408 O O . VAL A 1 439 ? 4.295 5.097 0.785 1.00 13.41 439 VAL A O 1
ATOM 3412 N N . THR A 1 440 ? 2.792 4.593 2.392 1.00 10.92 440 THR A N 1
ATOM 3413 C CA . THR A 1 440 ? 2.058 3.668 1.536 1.00 10.96 440 THR A CA 1
ATOM 3414 C C . THR A 1 440 ? 0.543 3.762 1.714 1.00 14.53 440 THR A C 1
ATOM 3415 O O . THR A 1 440 ? -0.121 2.807 2.118 1.00 13.34 440 THR A O 1
ATOM 3419 N N . PRO A 1 441 ? -0.024 4.929 1.398 1.00 9.60 441 PRO A N 1
ATOM 3420 C CA . PRO A 1 441 ? -1.483 5.027 1.430 1.00 12.53 441 PRO A CA 1
ATOM 3421 C C . PRO A 1 441 ? -2.060 4.156 0.332 1.00 12.01 441 PRO A C 1
ATOM 3422 O O . PRO A 1 441 ? -1.325 3.608 -0.497 1.00 11.47 441 PRO A O 1
ATOM 3426 N N . MET A 1 442 ? -3.378 4.018 0.317 1.00 10.58 442 MET A N 1
ATOM 3427 C CA . MET A 1 442 ? -3.998 3.381 -0.824 1.00 10.50 442 MET A CA 1
ATOM 3428 C C . MET A 1 442 ? -3.622 4.147 -2.092 1.00 10.36 442 MET A C 1
ATOM 3429 O O . MET A 1 442 ? -3.534 5.391 -2.083 1.00 11.40 442 MET A O 1
ATOM 3434 N N . ALA A 1 443 ? -3.382 3.401 -3.170 1.00 12.89 443 ALA A N 1
ATOM 3435 C CA . ALA A 1 443 ? -2.947 3.942 -4.466 1.00 10.34 443 ALA A CA 1
ATOM 3436 C C . ALA A 1 443 ? -1.625 4.707 -4.419 1.00 10.84 443 ALA A C 1
ATOM 3437 O O . ALA A 1 443 ? -1.336 5.508 -5.299 1.00 11.89 443 ALA A O 1
ATOM 3439 N N . ALA A 1 444 ? -0.809 4.448 -3.406 1.00 10.77 444 ALA A N 1
ATOM 3440 C CA . ALA A 1 444 ? 0.512 5.071 -3.333 1.00 9.60 444 ALA A CA 1
ATOM 3441 C C . ALA A 1 444 ? 1.249 4.841 -4.638 1.00 8.72 444 ALA A C 1
ATOM 3442 O O . ALA A 1 444 ? 1.181 3.763 -5.202 1.00 11.93 444 ALA A O 1
ATOM 3444 N N . ASN A 1 445 ? 1.972 5.849 -5.110 1.00 10.31 445 ASN A N 1
ATOM 3445 C CA . ASN A 1 445 ? 2.661 5.682 -6.372 1.00 11.46 445 ASN A CA 1
ATOM 3446 C C . ASN A 1 445 ? 3.920 6.522 -6.501 1.00 11.39 445 ASN A C 1
ATOM 3447 O O . ASN A 1 445 ? 4.038 7.604 -5.916 1.00 10.28 445 ASN A O 1
ATOM 3452 N N . VAL A 1 446 ? 4.859 6.001 -7.277 1.00 11.17 446 VAL A N 1
ATOM 3453 C CA . VAL A 1 446 ? 6.055 6.738 -7.628 1.00 9.58 446 VAL A CA 1
ATOM 3454 C C . VAL A 1 446 ? 6.034 6.885 -9.138 1.00 12.27 446 VAL A C 1
ATOM 3455 O O . VAL A 1 446 ? 5.767 5.919 -9.846 1.00 14.15 446 VAL A O 1
ATOM 3459 N N . GLN A 1 447 ? 6.284 8.092 -9.631 1.00 9.93 447 GLN A N 1
ATOM 3460 C CA . GLN A 1 447 ? 6.355 8.325 -11.074 1.00 10.67 447 GLN A CA 1
ATOM 3461 C C . GLN A 1 447 ? 7.653 9.056 -11.407 1.00 13.40 447 GLN A C 1
ATOM 3462 O O . GLN A 1 447 ? 8.080 9.947 -10.662 1.00 12.14 447 GLN A O 1
ATOM 3468 N N . TRP A 1 448 ? 8.293 8.681 -12.510 1.00 11.45 448 TRP A N 1
ATOM 3469 C CA . TRP A 1 448 ? 9.474 9.415 -12.967 1.00 11.71 448 TRP A CA 1
ATOM 3470 C C . TRP A 1 448 ? 9.199 9.939 -14.356 1.00 13.15 448 TRP A C 1
ATOM 3471 O O . TRP A 1 448 ? 8.681 9.197 -15.203 1.00 13.60 448 TRP A O 1
ATOM 3482 N N . ASP A 1 449 ? 9.580 11.193 -14.599 1.00 11.13 449 ASP A N 1
ATOM 3483 C CA . ASP A 1 449 ? 9.540 11.767 -15.944 1.00 10.15 449 ASP A CA 1
ATOM 3484 C C . ASP A 1 449 ? 10.957 11.916 -16.470 1.00 13.71 449 ASP A C 1
ATOM 3485 O O . ASP A 1 449 ? 11.848 12.327 -15.729 1.00 13.96 449 ASP A O 1
ATOM 3490 N N . VAL A 1 450 ? 11.160 11.601 -17.751 1.00 11.01 450 VAL A N 1
ATOM 3491 C CA . VAL A 1 450 ? 12.492 11.675 -18.336 1.00 10.55 450 VAL A CA 1
ATOM 3492 C C . VAL A 1 450 ? 12.472 12.559 -19.568 1.00 14.74 450 VAL A C 1
ATOM 3493 O O . VAL A 1 450 ? 11.659 12.357 -20.473 1.00 15.24 450 VAL A O 1
ATOM 3497 N N . TYR A 1 451 ? 13.357 13.548 -19.587 1.00 12.88 451 TYR A N 1
ATOM 3498 C CA . TYR A 1 451 ? 13.457 14.463 -20.714 1.00 13.19 451 TYR A CA 1
ATOM 3499 C C . TYR A 1 451 ? 14.857 14.370 -21.309 1.00 17.17 451 TYR A C 1
ATOM 3500 O O . TYR A 1 451 ? 15.785 13.869 -20.666 1.00 15.37 451 TYR A O 1
ATOM 3509 N N . ALA A 1 452 ? 15.020 14.851 -22.539 1.00 15.07 452 ALA A N 1
ATOM 3510 C CA . ALA A 1 452 ? 16.333 14.817 -23.176 1.00 14.53 452 ALA A CA 1
ATOM 3511 C C . ALA A 1 452 ? 16.527 16.046 -24.031 1.00 15.63 452 ALA A C 1
ATOM 3512 O O . ALA A 1 452 ? 15.557 16.621 -24.533 1.00 17.32 452 ALA A O 1
ATOM 3514 N N . ARG A 1 453 ? 17.782 16.452 -24.179 1.00 14.49 453 ARG A N 1
ATOM 3515 C CA . ARG A 1 453 ? 18.134 17.506 -25.118 1.00 16.15 453 ARG A CA 1
ATOM 3516 C C . ARG A 1 453 ? 18.652 16.833 -26.384 1.00 17.45 453 ARG A C 1
ATOM 3517 O O . ARG A 1 453 ? 19.525 15.954 -26.316 1.00 20.57 453 ARG A O 1
ATOM 3525 N N . LYS A 1 454 ? 18.109 17.234 -27.535 1.00 20.62 454 LYS A N 1
ATOM 3526 C CA . LYS A 1 454 ? 18.430 16.596 -28.809 1.00 25.63 454 LYS A CA 1
ATOM 3527 C C . LYS A 1 454 ? 19.806 16.955 -29.366 1.00 24.35 454 LYS A C 1
ATOM 3528 O O . LYS A 1 454 ? 20.340 18.034 -29.104 1.00 25.47 454 LYS A O 1
ATOM 3534 N N . GLY A 1 455 ? 20.370 16.035 -30.144 1.00 31.40 455 GLY A N 1
ATOM 3535 C CA . GLY A 1 455 ? 21.609 16.294 -30.851 1.00 32.34 455 GLY A CA 1
ATOM 3536 C C . GLY A 1 455 ? 22.862 15.838 -30.132 1.00 30.29 455 GLY A C 1
ATOM 3537 O O . GLY A 1 455 ? 22.811 15.232 -29.058 1.00 32.15 455 GLY A O 1
ATOM 3538 N N . GLU A 1 456 ? 24.001 16.124 -30.742 1.00 29.32 456 GLU A N 1
ATOM 3539 C CA A GLU A 1 456 ? 25.285 15.797 -30.144 0.50 30.21 456 GLU A CA 1
ATOM 3540 C CA B GLU A 1 456 ? 25.285 15.797 -30.144 0.50 30.21 456 GLU A CA 1
ATOM 3541 C C . GLU A 1 456 ? 25.878 17.037 -29.502 1.00 29.62 456 GLU A C 1
ATOM 3542 O O . GLU A 1 456 ? 25.872 18.116 -30.102 1.00 30.29 456 GLU A O 1
ATOM 3553 N N . ASP A 1 457 ? 26.375 16.885 -28.278 1.00 26.48 457 ASP A N 1
ATOM 3554 C CA . ASP A 1 457 ? 27.074 17.974 -27.614 1.00 31.13 457 ASP A CA 1
ATOM 3555 C C . ASP A 1 457 ? 28.348 18.241 -28.409 1.00 29.47 457 ASP A C 1
ATOM 3556 O O . ASP A 1 457 ? 29.187 17.349 -28.538 1.00 30.56 457 ASP A O 1
ATOM 3561 N N . PRO A 1 458 ? 28.500 19.471 -28.938 1.00 30.36 458 PRO A N 1
ATOM 3562 C CA . PRO A 1 458 ? 29.663 19.830 -29.765 1.00 32.17 458 PRO A CA 1
ATOM 3563 C C . PRO A 1 458 ? 30.989 19.610 -29.040 1.00 32.08 458 PRO A C 1
ATOM 3564 O O . PRO A 1 458 ? 32.026 19.435 -29.685 1.00 36.18 458 PRO A O 1
ATOM 3568 N N . ALA A 1 459 ? 30.943 19.615 -27.710 1.00 34.18 459 ALA A N 1
ATOM 3569 C CA . ALA A 1 459 ? 32.136 19.464 -26.885 1.00 35.60 459 ALA A CA 1
ATOM 3570 C C . ALA A 1 459 ? 32.549 18.007 -26.683 1.00 38.55 459 ALA A C 1
ATOM 3571 O O . ALA A 1 459 ? 33.709 17.724 -26.383 1.00 39.73 459 ALA A O 1
ATOM 3573 N N . THR A 1 460 ? 31.594 17.092 -26.826 1.00 36.71 460 THR A N 1
ATOM 3574 C CA . THR A 1 460 ? 31.844 15.672 -26.581 1.00 36.07 460 THR A CA 1
ATOM 3575 C C . THR A 1 460 ? 31.606 14.822 -27.818 1.00 35.53 460 THR A C 1
ATOM 3576 O O . THR A 1 460 ? 32.081 13.686 -27.901 1.00 39.72 460 THR A O 1
ATOM 3580 N N . GLY A 1 461 ? 30.855 15.363 -28.772 1.00 28.95 461 GLY A N 1
ATOM 3581 C CA . GLY A 1 461 ? 30.454 14.598 -29.939 1.00 34.84 461 GLY A CA 1
ATOM 3582 C C . GLY A 1 461 ? 29.516 13.454 -29.591 1.00 33.11 461 GLY A C 1
ATOM 3583 O O . GLY A 1 461 ? 29.286 12.567 -30.414 1.00 31.96 461 GLY A O 1
ATOM 3584 N N . GLN A 1 462 ? 28.977 13.472 -28.373 1.00 28.58 462 GLN A N 1
ATOM 3585 C CA . GLN A 1 462 ? 28.027 12.448 -27.937 1.00 24.15 462 GLN A CA 1
ATOM 3586 C C . GLN A 1 462 ? 26.699 13.079 -27.545 1.00 22.60 462 GLN A C 1
ATOM 3587 O O . GLN A 1 462 ? 26.623 14.286 -27.326 1.00 25.02 462 GLN A O 1
ATOM 3593 N N . ARG A 1 463 ? 25.655 12.265 -27.455 1.00 18.17 463 ARG A N 1
ATOM 3594 C CA . ARG A 1 463 ? 24.346 12.767 -27.053 1.00 15.38 463 ARG A CA 1
ATOM 3595 C C . ARG A 1 463 ? 24.362 13.294 -25.618 1.00 21.18 463 ARG A C 1
ATOM 3596 O O . ARG A 1 463 ? 25.164 12.844 -24.787 1.00 21.02 463 ARG A O 1
ATOM 3604 N N . TYR A 1 464 ? 23.502 14.271 -25.346 1.00 16.92 464 TYR A N 1
ATOM 3605 C CA . TYR A 1 464 ? 23.372 14.833 -24.002 1.00 17.81 464 TYR A CA 1
ATOM 3606 C C . TYR A 1 464 ? 22.725 13.807 -23.073 1.00 19.27 464 TYR A C 1
ATOM 3607 O O . TYR A 1 464 ? 21.819 13.083 -23.473 1.00 19.76 464 TYR A O 1
ATOM 3616 N N . THR A 1 465 ? 23.179 13.758 -21.825 1.00 13.63 465 THR A N 1
ATOM 3617 C CA . THR A 1 465 ? 22.621 12.828 -20.853 1.00 12.75 465 THR A CA 1
ATOM 3618 C C . THR A 1 465 ? 21.166 13.184 -20.556 1.00 13.86 465 THR A C 1
ATOM 3619 O O . THR A 1 465 ? 20.857 14.346 -20.302 1.00 15.58 465 THR A O 1
ATOM 3623 N N . PRO A 1 466 ? 20.268 12.183 -20.567 1.00 13.88 466 PRO A N 1
ATOM 3624 C CA . PRO A 1 466 ? 18.855 12.418 -20.226 1.00 11.46 466 PRO A CA 1
ATOM 3625 C C . PRO A 1 466 ? 18.708 12.835 -18.767 1.00 12.81 466 PRO A C 1
ATOM 3626 O O . PRO A 1 466 ? 19.595 12.567 -17.959 1.00 14.03 466 PRO A O 1
ATOM 3630 N N . ILE A 1 467 ? 17.599 13.486 -18.437 1.00 10.84 467 ILE A N 1
ATOM 3631 C CA . ILE A 1 467 ? 17.388 13.961 -17.075 1.00 9.98 467 ILE A CA 1
ATOM 3632 C C . ILE A 1 467 ? 16.047 13.473 -16.543 1.00 11.58 467 ILE A C 1
ATOM 3633 O O . ILE A 1 467 ? 15.128 13.178 -17.309 1.00 13.74 467 ILE A O 1
ATOM 3638 N N . VAL A 1 468 ? 15.948 13.357 -15.221 1.00 10.58 468 VAL A N 1
ATOM 3639 C CA . VAL A 1 468 ? 14.823 12.662 -14.621 1.00 11.15 468 VAL A CA 1
ATOM 3640 C C . VAL A 1 468 ? 14.291 13.443 -13.429 1.00 13.53 468 VAL A C 1
ATOM 3641 O O . VAL A 1 468 ? 15.071 14.017 -12.667 1.00 12.51 468 VAL A O 1
ATOM 3645 N N . ARG A 1 469 ? 12.972 13.428 -13.247 1.00 11.79 469 ARG A N 1
ATOM 3646 C CA . ARG A 1 469 ? 12.316 14.112 -12.131 1.00 13.42 469 ARG A CA 1
ATOM 3647 C C . ARG A 1 469 ? 11.302 13.152 -11.516 1.00 12.35 469 ARG A C 1
ATOM 3648 O O . ARG A 1 469 ? 10.632 12.432 -12.244 1.00 13.35 469 ARG A O 1
ATOM 3656 N N . MET A 1 470 ? 11.189 13.142 -10.186 1.00 8.80 470 MET A N 1
ATOM 3657 C CA . MET A 1 470 ? 10.285 12.213 -9.494 1.00 11.21 470 MET A CA 1
ATOM 3658 C C . MET A 1 470 ? 9.091 12.891 -8.815 1.00 13.19 470 MET A C 1
ATOM 3659 O O . MET A 1 470 ? 9.224 13.988 -8.248 1.00 11.50 470 MET A O 1
ATOM 3664 N N . LEU A 1 471 ? 7.931 12.230 -8.898 1.00 10.56 471 LEU A N 1
ATOM 3665 C CA . LEU A 1 471 ? 6.753 12.540 -8.078 1.00 10.66 471 LEU A CA 1
ATOM 3666 C C . LEU A 1 471 ? 6.464 11.344 -7.182 1.00 13.97 471 LEU A C 1
ATOM 3667 O O . LEU A 1 471 ? 6.525 10.208 -7.637 1.00 12.55 471 LEU A O 1
ATOM 3672 N N . TYR A 1 472 ? 6.147 11.593 -5.911 1.00 11.34 472 TYR A N 1
ATOM 3673 C CA . TYR A 1 472 ? 5.811 10.540 -4.956 1.00 11.49 472 TYR A CA 1
ATOM 3674 C C . TYR A 1 472 ? 4.436 10.911 -4.419 1.00 11.37 472 TYR A C 1
ATOM 3675 O O . TYR A 1 472 ? 4.258 11.991 -3.829 1.00 11.00 472 TYR A O 1
ATOM 3684 N N . ASN A 1 473 ? 3.455 10.051 -4.670 1.00 10.56 473 ASN A N 1
ATOM 3685 C CA . ASN A 1 473 ? 2.060 10.364 -4.388 1.00 10.53 473 ASN A CA 1
ATOM 3686 C C . ASN A 1 473 ? 1.660 11.715 -4.990 1.00 12.61 473 ASN A C 1
ATOM 3687 O O . ASN A 1 473 ? 0.900 12.496 -4.400 1.00 13.84 473 ASN A O 1
ATOM 3692 N N . GLU A 1 474 ? 2.192 11.952 -6.189 1.00 10.39 474 GLU A N 1
ATOM 3693 C CA . GLU A 1 474 ? 1.942 13.144 -6.994 1.00 15.11 474 GLU A CA 1
ATOM 3694 C C . GLU A 1 474 ? 2.452 14.455 -6.400 1.00 15.03 474 GLU A C 1
ATOM 3695 O O . GLU A 1 474 ? 2.081 15.537 -6.856 1.00 13.97 474 GLU A O 1
ATOM 3701 N N . ASN A 1 475 ? 3.331 14.359 -5.405 1.00 13.34 475 ASN A N 1
ATOM 3702 C CA . ASN A 1 475 ? 4.093 15.519 -4.957 1.00 11.92 475 ASN A CA 1
ATOM 3703 C C . ASN A 1 475 ? 5.477 15.451 -5.576 1.00 13.07 475 ASN A C 1
ATOM 3704 O O . ASN A 1 475 ? 6.120 14.405 -5.534 1.00 12.20 475 ASN A O 1
ATOM 3709 N N . GLU A 1 476 ? 5.935 16.553 -6.157 1.00 13.81 476 GLU A N 1
ATOM 3710 C CA . GLU A 1 476 ? 7.295 16.589 -6.697 1.00 13.66 476 GLU A CA 1
ATOM 3711 C C . GLU A 1 476 ? 8.282 16.606 -5.548 1.00 14.70 476 GLU A C 1
ATOM 3712 O O . GLU A 1 476 ? 8.182 17.436 -4.631 1.00 16.86 476 GLU A O 1
ATOM 3718 N N . VAL A 1 477 ? 9.235 15.677 -5.585 1.00 13.58 477 VAL A N 1
ATOM 3719 C CA . VAL A 1 477 ? 10.212 15.550 -4.515 1.00 13.09 477 VAL A CA 1
ATOM 3720 C C . VAL A 1 477 ? 11.604 15.415 -5.106 1.00 13.45 477 VAL A C 1
ATOM 3721 O O . VAL A 1 477 ? 11.764 14.942 -6.232 1.00 14.04 477 VAL A O 1
ATOM 3725 N N . PRO A 1 478 ? 12.618 15.842 -4.347 1.00 13.06 478 PRO A N 1
ATOM 3726 C CA . PRO A 1 478 ? 13.994 15.547 -4.743 1.00 11.12 478 PRO A CA 1
ATOM 3727 C C . PRO A 1 478 ? 14.253 14.059 -4.618 1.00 13.08 478 PRO A C 1
ATOM 3728 O O . PRO A 1 478 ? 13.554 13.360 -3.878 1.00 15.58 478 PRO A O 1
ATOM 3732 N N . PHE A 1 479 ? 15.246 13.570 -5.342 1.00 12.71 479 PHE A N 1
ATOM 3733 C CA . PHE A 1 479 ? 15.788 12.256 -5.044 1.00 12.42 479 PHE A CA 1
ATOM 3734 C C . PHE A 1 479 ? 16.561 12.347 -3.732 1.00 16.17 479 PHE A C 1
ATOM 3735 O O . PHE A 1 479 ? 16.702 13.441 -3.164 1.00 15.78 479 PHE A O 1
ATOM 3743 N N . ARG A 1 480 ? 17.026 11.208 -3.225 1.00 14.11 480 ARG A N 1
ATOM 3744 C CA . ARG A 1 480 ? 17.671 11.152 -1.911 1.00 14.29 480 ARG A CA 1
ATOM 3745 C C . ARG A 1 480 ? 18.868 12.088 -1.839 1.00 17.62 480 ARG A C 1
ATOM 3746 O O . ARG A 1 480 ? 19.489 12.389 -2.859 1.00 17.14 480 ARG A O 1
ATOM 3754 N N . SER A 1 481 ? 19.181 12.552 -0.631 1.00 16.41 481 SER A N 1
ATOM 3755 C CA . SER A 1 481 ? 20.105 13.672 -0.433 1.00 17.49 481 SER A CA 1
ATOM 3756 C C . SER A 1 481 ? 21.508 13.467 -1.000 1.00 16.29 481 SER A C 1
ATOM 3757 O O . SER A 1 481 ? 22.209 14.437 -1.285 1.00 17.32 481 SER A O 1
ATOM 3760 N N . GLU A 1 482 ? 21.928 12.219 -1.176 1.00 15.34 482 GLU A N 1
ATOM 3761 C CA . GLU A 1 482 ? 23.242 11.982 -1.764 1.00 17.94 482 GLU A CA 1
ATOM 3762 C C . GLU A 1 482 ? 23.287 12.396 -3.237 1.00 18.46 482 GLU A C 1
ATOM 3763 O O . GLU A 1 482 ? 24.358 12.708 -3.778 1.00 18.26 482 GLU A O 1
ATOM 3769 N N . CYS A 1 483 ? 22.127 12.390 -3.892 1.00 13.01 483 CYS A N 1
ATOM 3770 C CA . CYS A 1 483 ? 22.057 12.699 -5.322 1.00 15.43 483 CYS A CA 1
ATOM 3771 C C . CYS A 1 483 ? 22.217 14.183 -5.604 1.00 16.35 483 CYS A C 1
ATOM 3772 O O . CYS A 1 483 ? 21.627 15.012 -4.915 1.00 16.00 483 CYS A O 1
ATOM 3775 N N . THR A 1 484 ? 22.993 14.511 -6.638 1.00 13.91 484 THR A N 1
ATOM 3776 C CA . THR A 1 484 ? 23.203 15.901 -7.046 1.00 13.28 484 THR A CA 1
ATOM 3777 C C . THR A 1 484 ? 22.367 16.206 -8.280 1.00 11.60 484 THR A C 1
ATOM 3778 O O . THR A 1 484 ? 22.509 15.524 -9.287 1.00 12.31 484 THR A O 1
ATOM 3782 N N . PRO A 1 485 ? 21.489 17.227 -8.209 1.00 14.39 485 PRO A N 1
ATOM 3783 C CA . PRO A 1 485 ? 20.669 17.541 -9.389 1.00 14.13 485 PRO A CA 1
ATOM 3784 C C . PRO A 1 485 ? 21.441 18.278 -10.473 1.00 16.16 485 PRO A C 1
ATOM 3785 O O . PRO A 1 485 ? 22.628 18.569 -10.307 1.00 14.94 485 PRO A O 1
ATOM 3789 N N . VAL A 1 486 ? 20.774 18.586 -11.581 1.00 13.42 486 VAL A N 1
ATOM 3790 C CA . VAL A 1 486 ? 21.477 19.124 -12.745 1.00 12.92 486 VAL A CA 1
ATOM 3791 C C . VAL A 1 486 ? 21.953 20.557 -12.548 1.00 14.17 486 VAL A C 1
ATOM 3792 O O . VAL A 1 486 ? 22.822 21.040 -13.276 1.00 14.74 486 VAL A O 1
ATOM 3796 N N . ALA A 1 487 ? 21.377 21.238 -11.565 1.00 12.50 487 ALA A N 1
ATOM 3797 C CA . ALA A 1 487 ? 21.744 22.616 -11.268 1.00 13.81 487 ALA A CA 1
ATOM 3798 C C . ALA A 1 487 ? 21.267 22.933 -9.865 1.00 16.52 487 ALA A C 1
ATOM 3799 O O . ALA A 1 487 ? 20.391 22.246 -9.344 1.00 14.34 487 ALA A O 1
ATOM 3801 N N . ASP A 1 488 ? 21.815 23.980 -9.253 1.00 15.83 488 ASP A N 1
ATOM 3802 C CA . ASP A 1 488 ? 21.255 24.433 -7.987 1.00 16.19 488 ASP A CA 1
ATOM 3803 C C . ASP A 1 488 ? 19.779 24.754 -8.186 1.00 13.98 488 ASP A C 1
ATOM 3804 O O . ASP A 1 488 ? 19.384 25.258 -9.244 1.00 18.09 488 ASP A O 1
ATOM 3809 N N . GLY A 1 489 ? 18.967 24.422 -7.187 1.00 15.86 489 GLY A N 1
ATOM 3810 C CA . GLY A 1 489 ? 17.556 24.757 -7.202 1.00 17.47 489 GLY A CA 1
ATOM 3811 C C . GLY A 1 489 ? 16.701 23.905 -8.128 1.00 17.75 489 GLY A C 1
ATOM 3812 O O . GLY A 1 489 ? 15.556 24.254 -8.411 1.00 23.04 489 GLY A O 1
ATOM 3813 N N . SER A 1 490 ? 17.249 22.786 -8.597 1.00 17.82 490 SER A N 1
ATOM 3814 C CA . SER A 1 490 ? 16.522 21.928 -9.527 1.00 15.37 490 SER A CA 1
ATOM 3815 C C . SER A 1 490 ? 16.133 20.614 -8.867 1.00 14.43 490 SER A C 1
ATOM 3816 O O . SER A 1 490 ? 16.822 20.140 -7.955 1.00 14.18 490 SER A O 1
ATOM 3819 N N . THR A 1 491 ? 15.020 20.045 -9.334 1.00 14.05 491 THR A N 1
ATOM 3820 C CA . THR A 1 491 ? 14.602 18.694 -8.954 1.00 13.19 491 THR A CA 1
ATOM 3821 C C . THR A 1 491 ? 14.796 17.707 -10.095 1.00 12.23 491 THR A C 1
ATOM 3822 O O . THR A 1 491 ? 14.270 16.593 -10.050 1.00 13.79 491 THR A O 1
ATOM 3826 N N . TRP A 1 492 ? 15.535 18.118 -11.127 1.00 11.37 492 TRP A N 1
ATOM 3827 C CA . TRP A 1 492 ? 15.896 17.232 -12.228 1.00 13.04 492 TRP A CA 1
ATOM 3828 C C . TRP A 1 492 ? 17.309 16.697 -12.020 1.00 13.64 492 TRP A C 1
ATOM 3829 O O . TRP A 1 492 ? 18.191 17.431 -11.577 1.00 13.87 492 TRP A O 1
ATOM 3840 N N . TYR A 1 493 ? 17.511 15.422 -12.368 1.00 12.72 493 TYR A N 1
ATOM 3841 C CA . TYR A 1 493 ? 18.787 14.734 -12.157 1.00 11.54 493 TYR A CA 1
ATOM 3842 C C . TYR A 1 493 ? 19.211 13.989 -13.411 1.00 10.77 493 TYR A C 1
ATOM 3843 O O . TYR A 1 493 ? 18.381 13.349 -14.072 1.00 12.02 493 TYR A O 1
ATOM 3852 N N . LYS A 1 494 ? 20.507 14.022 -13.710 1.00 10.90 494 LYS A N 1
ATOM 3853 C CA . LYS A 1 494 ? 21.036 13.248 -14.832 1.00 11.09 494 LYS A CA 1
ATOM 3854 C C . LYS A 1 494 ? 20.839 11.754 -14.605 1.00 12.66 494 LYS A C 1
ATOM 3855 O O . LYS A 1 494 ? 20.956 11.263 -13.471 1.00 13.91 494 LYS A O 1
ATOM 3861 N N . LEU A 1 495 ? 20.555 11.037 -15.688 1.00 10.75 495 LEU A N 1
ATOM 3862 C CA . LEU A 1 495 ? 20.416 9.585 -15.618 1.00 12.34 495 LEU A CA 1
ATOM 3863 C C . LEU A 1 495 ? 21.705 8.936 -15.114 1.00 12.77 495 LEU A C 1
ATOM 3864 O O . LEU A 1 495 ? 21.667 7.980 -14.335 1.00 15.69 495 LEU A O 1
ATOM 3869 N N . THR A 1 496 ? 22.841 9.458 -15.556 1.00 13.07 496 THR A N 1
ATOM 3870 C CA . THR A 1 496 ? 24.132 8.944 -15.096 1.00 15.92 496 THR A CA 1
ATOM 3871 C C . THR A 1 496 ? 24.252 9.093 -13.578 1.00 15.77 496 THR A C 1
ATOM 3872 O O . THR A 1 496 ? 24.759 8.202 -12.890 1.00 17.65 496 THR A O 1
ATOM 3876 N N . GLU A 1 497 ? 23.780 10.225 -13.063 1.00 12.56 497 GLU A N 1
ATOM 3877 C CA . GLU A 1 497 ? 23.862 10.499 -11.635 1.00 13.25 497 GLU A CA 1
ATOM 3878 C C . GLU A 1 497 ? 22.988 9.529 -10.856 1.00 17.16 497 GLU A C 1
ATOM 3879 O O . GLU A 1 497 ? 23.415 9.003 -9.824 1.00 14.66 497 GLU A O 1
ATOM 3885 N N . LEU A 1 498 ? 21.769 9.284 -11.339 1.00 12.47 498 LEU A N 1
ATOM 3886 C CA . LEU A 1 498 ? 20.874 8.354 -10.650 1.00 13.13 498 LEU A CA 1
ATOM 3887 C C . LEU A 1 498 ? 21.450 6.949 -10.620 1.00 14.92 498 LEU A C 1
ATOM 3888 O O . LEU A 1 498 ? 21.329 6.252 -9.614 1.00 15.30 498 LEU A O 1
ATOM 3893 N N . LYS A 1 499 ? 22.082 6.526 -11.708 1.00 13.44 499 LYS A N 1
ATOM 3894 C CA . LYS A 1 499 ? 22.630 5.172 -11.749 1.00 16.51 499 LYS A CA 1
ATOM 3895 C C . LYS A 1 499 ? 23.722 4.985 -10.706 1.00 19.33 499 LYS A C 1
ATOM 3896 O O . LYS A 1 499 ? 23.898 3.897 -10.149 1.00 24.99 499 LYS A O 1
ATOM 3902 N N . SER A 1 500 ? 24.454 6.056 -10.434 1.00 17.92 500 SER A N 1
ATOM 3903 C CA . SER A 1 500 ? 25.464 6.018 -9.390 1.00 14.63 500 SER A CA 1
ATOM 3904 C C . SER A 1 500 ? 24.862 6.201 -8.006 1.00 18.24 500 SER A C 1
ATOM 3905 O O . SER A 1 500 ? 25.139 5.426 -7.089 1.00 18.03 500 SER A O 1
ATOM 3908 N N . CYS A 1 501 ? 24.019 7.213 -7.846 1.00 15.13 501 CYS A N 1
ATOM 3909 C CA A CYS A 1 501 ? 23.588 7.642 -6.516 0.52 15.51 501 CYS A CA 1
ATOM 3910 C CA B CYS A 1 501 ? 23.630 7.592 -6.507 0.48 14.45 501 CYS A CA 1
ATOM 3911 C C . CYS A 1 501 ? 22.451 6.809 -5.932 1.00 14.70 501 CYS A C 1
ATOM 3912 O O . CYS A 1 501 ? 22.225 6.822 -4.719 1.00 16.23 501 CYS A O 1
ATOM 3917 N N . LEU A 1 502 ? 21.728 6.094 -6.789 1.00 14.78 502 LEU A N 1
ATOM 3918 C CA . LEU A 1 502 ? 20.664 5.213 -6.302 1.00 15.07 502 LEU A CA 1
ATOM 3919 C C . LEU A 1 502 ? 21.161 3.803 -6.041 1.00 16.41 502 LEU A C 1
ATOM 3920 O O . LEU A 1 502 ? 20.429 2.980 -5.488 1.00 16.97 502 LEU A O 1
ATOM 3925 N N . ALA A 1 503 ? 22.399 3.522 -6.438 1.00 18.61 503 ALA A N 1
ATOM 3926 C CA . ALA A 1 503 ? 23.023 2.239 -6.111 1.00 16.37 503 ALA A CA 1
ATOM 3927 C C . ALA A 1 503 ? 23.416 2.224 -4.630 1.00 17.88 503 ALA A C 1
ATOM 3928 O O . ALA A 1 503 ? 23.444 3.274 -3.983 1.00 17.04 503 ALA A O 1
ATOM 3930 N N . ALA A 1 504 ? 23.739 1.047 -4.095 1.00 21.36 504 ALA A N 1
ATOM 3931 C CA . ALA A 1 504 ? 23.978 0.896 -2.650 1.00 22.79 504 ALA A CA 1
ATOM 3932 C C . ALA A 1 504 ? 25.090 1.779 -2.061 1.00 22.63 504 ALA A C 1
ATOM 3933 O O . ALA A 1 504 ? 25.014 2.180 -0.895 1.00 20.11 504 ALA A O 1
ATOM 3935 N N . ASP A 1 505 ? 26.125 2.084 -2.847 1.00 18.10 505 ASP A N 1
ATOM 3936 C CA . ASP A 1 505 ? 27.156 2.996 -2.375 1.00 17.83 505 ASP A CA 1
ATOM 3937 C C . ASP A 1 505 ? 26.707 4.458 -2.306 1.00 15.28 505 ASP A C 1
ATOM 3938 O O . ASP A 1 505 ? 27.380 5.280 -1.686 1.00 19.66 505 ASP A O 1
ATOM 3943 N N . HIS A 1 506 ? 25.601 4.787 -2.973 1.00 16.49 506 HIS A N 1
ATOM 3944 C CA . HIS A 1 506 ? 25.095 6.168 -3.003 1.00 18.21 506 HIS A CA 1
ATOM 3945 C C . HIS A 1 506 ? 26.157 7.242 -3.268 1.00 15.68 506 HIS A C 1
ATOM 3946 O O . HIS A 1 506 ? 26.168 8.292 -2.615 1.00 18.46 506 HIS A O 1
ATOM 3953 N N . LYS A 1 507 ? 27.040 6.979 -4.227 1.00 16.01 507 LYS A N 1
ATOM 3954 C CA . LYS A 1 507 ? 28.051 7.954 -4.617 1.00 14.89 507 LYS A CA 1
ATOM 3955 C C . LYS A 1 507 ? 27.473 8.960 -5.597 1.00 22.49 507 LYS A C 1
ATOM 3956 O O . LYS A 1 507 ? 26.706 8.599 -6.498 1.00 21.80 507 LYS A O 1
ATOM 3962 N N . THR A 1 508 ? 27.861 10.220 -5.444 1.00 17.58 508 THR A N 1
ATOM 3963 C CA . THR A 1 508 ? 27.483 11.225 -6.428 1.00 16.48 508 THR A CA 1
ATOM 3964 C C . THR A 1 508 ? 28.588 11.398 -7.465 1.00 21.82 508 THR A C 1
ATOM 3965 O O . THR A 1 508 ? 29.772 11.206 -7.165 1.00 21.07 508 THR A O 1
ATOM 3969 N N . LEU A 1 509 ? 28.206 11.758 -8.687 1.00 16.61 509 LEU A N 1
ATOM 3970 C CA . LEU A 1 509 ? 29.205 12.083 -9.699 1.00 21.63 509 LEU A CA 1
ATOM 3971 C C . LEU A 1 509 ? 29.710 13.508 -9.505 1.00 22.51 509 LEU A C 1
ATOM 3972 O O . LEU A 1 509 ? 30.637 13.936 -10.195 1.00 22.47 509 LEU A O 1
ATOM 3977 N N . GLY A 1 510 ? 29.108 14.244 -8.574 1.00 21.65 510 GLY A N 1
ATOM 3978 C CA . GLY A 1 510 ? 29.592 15.577 -8.241 1.00 19.96 510 GLY A CA 1
ATOM 3979 C C . GLY A 1 510 ? 29.421 16.579 -9.368 1.00 21.80 510 GLY A C 1
ATOM 3980 O O . GLY A 1 510 ? 28.316 16.768 -9.863 1.00 20.87 510 GLY A O 1
ATOM 3981 N N . GLN A 1 511 ? 30.510 17.234 -9.766 1.00 22.24 511 GLN A N 1
ATOM 3982 C CA . GLN A 1 511 ? 30.449 18.211 -10.847 1.00 19.37 511 GLN A CA 1
ATOM 3983 C C . GLN A 1 511 ? 29.938 17.602 -12.154 1.00 19.08 511 GLN A C 1
ATOM 3984 O O . GLN A 1 511 ? 29.285 18.281 -12.951 1.00 23.45 511 GLN A O 1
ATOM 3990 N N . ASP A 1 512 ? 30.215 16.319 -12.376 1.00 17.80 512 ASP A N 1
ATOM 3991 C CA . ASP A 1 512 ? 29.748 15.667 -13.596 1.00 20.00 512 ASP A CA 1
ATOM 3992 C C . ASP A 1 512 ? 28.232 15.436 -13.619 1.00 16.73 512 ASP A C 1
ATOM 3993 O O . ASP A 1 512 ? 27.681 15.059 -14.650 1.00 20.55 512 ASP A O 1
ATOM 3998 N N . ALA A 1 513 ? 27.573 15.664 -12.486 1.00 15.56 513 ALA A N 1
ATOM 3999 C CA . ALA A 1 513 ? 26.114 15.572 -12.419 1.00 15.79 513 ALA A CA 1
ATOM 4000 C C . ALA A 1 513 ? 25.457 16.843 -12.961 1.00 15.76 513 ALA A C 1
ATOM 4001 O O . ALA A 1 513 ? 24.271 16.847 -13.267 1.00 15.51 513 ALA A O 1
ATOM 4003 N N . ARG A 1 514 ? 26.221 17.932 -13.065 1.00 16.49 514 ARG A N 1
ATOM 4004 C CA . ARG A 1 514 ? 25.641 19.213 -13.474 1.00 15.83 514 ARG A CA 1
ATOM 4005 C C . ARG A 1 514 ? 25.547 19.309 -14.993 1.00 17.48 514 ARG A C 1
ATOM 4006 O O . ARG A 1 514 ? 26.417 18.811 -15.701 1.00 17.19 514 ARG A O 1
ATOM 4014 N N . ILE A 1 515 ? 24.491 19.941 -15.498 1.00 16.88 515 ILE A N 1
ATOM 4015 C CA . ILE A 1 515 ? 24.414 20.205 -16.935 1.00 17.18 515 ILE A CA 1
ATOM 4016 C C . ILE A 1 515 ? 25.194 21.469 -17.299 1.00 30.42 515 ILE A C 1
ATOM 4017 O O . ILE A 1 515 ? 25.555 22.264 -16.425 1.00 25.56 515 ILE A O 1
ATOM 4023 N N . GLY B 1 7 ? 4.543 23.512 4.165 1.00 51.63 7 GLY B N 1
ATOM 4024 C CA . GLY B 1 7 ? 5.856 23.480 4.781 1.00 46.03 7 GLY B CA 1
ATOM 4025 C C . GLY B 1 7 ? 6.634 24.761 4.554 1.00 39.19 7 GLY B C 1
ATOM 4026 O O . GLY B 1 7 ? 7.277 24.934 3.516 1.00 40.26 7 GLY B O 1
ATOM 4027 N N . ARG B 1 8 ? 6.571 25.671 5.522 1.00 32.67 8 ARG B N 1
ATOM 4028 C CA . ARG B 1 8 ? 7.366 26.891 5.445 1.00 29.21 8 ARG B CA 1
ATOM 4029 C C . ARG B 1 8 ? 8.613 26.851 6.329 1.00 18.60 8 ARG B C 1
ATOM 4030 O O . ARG B 1 8 ? 9.535 27.645 6.139 1.00 23.27 8 ARG B O 1
ATOM 4038 N N . TYR B 1 9 ? 8.642 25.917 7.271 1.00 21.60 9 TYR B N 1
ATOM 4039 C CA . TYR B 1 9 ? 9.843 25.657 8.071 1.00 15.55 9 TYR B CA 1
ATOM 4040 C C . TYR B 1 9 ? 10.348 26.892 8.804 1.00 18.53 9 TYR B C 1
ATOM 4041 O O . TYR B 1 9 ? 11.483 27.330 8.605 1.00 17.93 9 TYR B O 1
ATOM 4050 N N . TYR B 1 10 ? 9.500 27.432 9.672 1.00 14.85 10 TYR B N 1
ATOM 4051 C CA . TYR B 1 10 ? 9.840 28.635 10.417 1.00 12.71 10 TYR B CA 1
ATOM 4052 C C . TYR B 1 10 ? 10.493 28.311 11.754 1.00 14.53 10 TYR B C 1
ATOM 4053 O O . TYR B 1 10 ? 10.863 29.223 12.482 1.00 12.53 10 TYR B O 1
ATOM 4062 N N . SER B 1 11 ? 10.626 27.022 12.081 1.00 14.29 11 SER B N 1
ATOM 4063 C CA . SER B 1 11 ? 11.218 26.605 13.356 1.00 16.00 11 SER B CA 1
ATOM 4064 C C . SER B 1 11 ? 10.467 27.285 14.505 1.00 13.61 11 SER B C 1
ATOM 4065 O O . SER B 1 11 ? 9.239 27.462 14.429 1.00 14.17 11 SER B O 1
ATOM 4068 N N . SER B 1 12 ? 11.169 27.665 15.564 1.00 14.07 12 SER B N 1
ATOM 4069 C CA . SER B 1 12 ? 10.499 28.259 16.720 1.00 15.15 12 SER B CA 1
ATOM 4070 C C . SER B 1 12 ? 10.167 29.740 16.494 1.00 13.98 12 SER B C 1
ATOM 4071 O O . SER B 1 12 ? 9.728 30.436 17.415 1.00 13.68 12 SER B O 1
ATOM 4074 N N . LYS B 1 13 ? 10.361 30.216 15.262 1.00 13.02 13 LYS B N 1
ATOM 4075 C CA . LYS B 1 13 ? 9.832 31.532 14.878 1.00 11.82 13 LYS B CA 1
ATOM 4076 C C . LYS B 1 13 ? 8.443 31.392 14.249 1.00 15.12 13 LYS B C 1
ATOM 4077 O O . LYS B 1 13 ? 7.854 32.377 13.821 1.00 16.60 13 LYS B O 1
ATOM 4083 N N . GLN B 1 14 ? 7.905 30.171 14.216 1.00 12.01 14 GLN B N 1
ATOM 4084 C CA . GLN B 1 14 ? 6.538 29.950 13.755 1.00 13.17 14 GLN B CA 1
ATOM 4085 C C . GLN B 1 14 ? 5.535 30.907 14.404 1.00 13.72 14 GLN B C 1
ATOM 4086 O O . GLN B 1 14 ? 5.404 30.945 15.635 1.00 13.18 14 GLN B O 1
ATOM 4092 N N . PRO B 1 15 ? 4.840 31.710 13.580 1.00 11.58 15 PRO B N 1
ATOM 4093 C CA . PRO B 1 15 ? 3.778 32.553 14.138 1.00 13.68 15 PRO B CA 1
ATOM 4094 C C . PRO B 1 15 ? 2.692 31.692 14.757 1.00 15.78 15 PRO B C 1
ATOM 4095 O O . PRO B 1 15 ? 2.338 30.647 14.211 1.00 15.52 15 PRO B O 1
ATOM 4099 N N . TYR B 1 16 ? 2.176 32.117 15.903 1.00 13.57 16 TYR B N 1
ATOM 4100 C CA . TYR B 1 16 ? 1.159 31.347 16.603 1.00 13.14 16 TYR B CA 1
ATOM 4101 C C . TYR B 1 16 ? -0.054 31.088 15.728 1.00 18.97 16 TYR B C 1
ATOM 4102 O O . TYR B 1 16 ? -0.549 31.996 15.056 1.00 19.71 16 TYR B O 1
ATOM 4111 N N . VAL B 1 17 ? -0.525 29.843 15.749 1.00 17.27 17 VAL B N 1
ATOM 4112 C CA . VAL B 1 17 ? -1.718 29.440 15.015 1.00 19.53 17 VAL B CA 1
ATOM 4113 C C . VAL B 1 17 ? -2.930 29.422 15.944 1.00 17.56 17 VAL B C 1
ATOM 4114 O O . VAL B 1 17 ? -3.100 28.507 16.750 1.00 19.60 17 VAL B O 1
ATOM 4118 N N . ALA B 1 18 ? -3.765 30.450 15.846 1.00 17.43 18 ALA B N 1
ATOM 4119 C CA . ALA B 1 18 ? -4.940 30.552 16.710 1.00 21.44 18 ALA B CA 1
ATOM 4120 C C . ALA B 1 18 ? -5.907 29.416 16.407 1.00 21.68 18 ALA B C 1
ATOM 4121 O O . ALA B 1 18 ? -6.000 28.971 15.264 1.00 19.96 18 ALA B O 1
ATOM 4123 N N . PRO B 1 19 ? -6.642 28.947 17.425 1.00 19.34 19 PRO B N 1
ATOM 4124 C CA . PRO B 1 19 ? -7.609 27.871 17.186 1.00 20.48 19 PRO B CA 1
ATOM 4125 C C . PRO B 1 19 ? -8.772 28.359 16.332 1.00 26.52 19 PRO B C 1
ATOM 4126 O O . PRO B 1 19 ? -9.199 29.509 16.482 1.00 27.84 19 PRO B O 1
ATOM 4130 N N . ASN B 1 20 ? -9.269 27.515 15.436 1.00 30.30 20 ASN B N 1
ATOM 4131 C CA . ASN B 1 20 ? -10.459 27.885 14.677 1.00 31.00 20 ASN B CA 1
ATOM 4132 C C . ASN B 1 20 ? -11.690 27.839 15.581 1.00 35.02 20 ASN B C 1
ATOM 4133 O O . ASN B 1 20 ? -11.637 27.268 16.672 1.00 30.83 20 ASN B O 1
ATOM 4138 N N . ASP B 1 21 ? -12.790 28.438 15.134 1.00 36.79 21 ASP B N 1
ATOM 4139 C CA . ASP B 1 21 ? -14.002 28.498 15.949 1.00 42.18 21 ASP B CA 1
ATOM 4140 C C . ASP B 1 21 ? -14.481 27.119 16.394 1.00 41.82 21 ASP B C 1
ATOM 4141 O O . ASP B 1 21 ? -15.005 26.967 17.494 1.00 48.22 21 ASP B O 1
ATOM 4146 N N . ALA B 1 22 ? -14.287 26.116 15.546 1.00 38.34 22 ALA B N 1
ATOM 4147 C CA . ALA B 1 22 ? -14.651 24.748 15.894 1.00 32.85 22 ALA B CA 1
ATOM 4148 C C . ALA B 1 22 ? -13.848 24.238 17.091 1.00 34.35 22 ALA B C 1
ATOM 4149 O O . ALA B 1 22 ? -14.419 23.724 18.056 1.00 37.46 22 ALA B O 1
ATOM 4151 N N . THR B 1 23 ? -12.524 24.372 17.016 1.00 31.79 23 THR B N 1
ATOM 4152 C CA . THR B 1 23 ? -11.642 23.949 18.101 1.00 30.94 23 THR B CA 1
ATOM 4153 C C . THR B 1 23 ? -12.000 24.652 19.401 1.00 26.49 23 THR B C 1
ATOM 4154 O O . THR B 1 2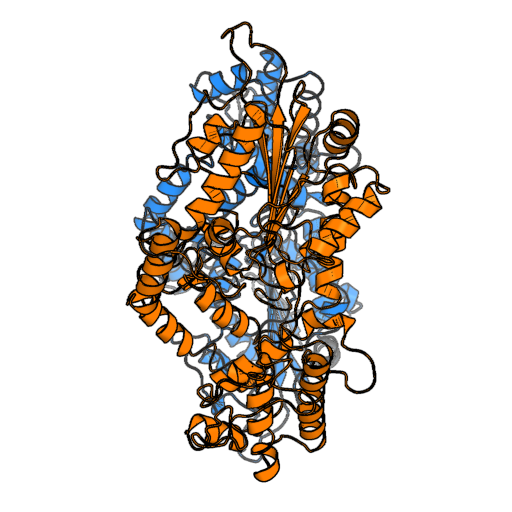3 ? -12.160 24.010 20.436 1.00 32.55 23 THR B O 1
ATOM 4158 N N . ALA B 1 24 ? -12.126 25.973 19.345 1.00 28.70 24 ALA B N 1
ATOM 4159 C CA . ALA B 1 24 ? -12.388 26.764 20.543 1.00 30.95 24 ALA B CA 1
ATOM 4160 C C . ALA B 1 24 ? -13.768 26.481 21.132 1.00 34.81 24 ALA B C 1
ATOM 4161 O O . ALA B 1 24 ? -14.014 26.763 22.303 1.00 36.54 24 ALA B O 1
ATOM 4163 N N . SER B 1 25 ? -14.658 25.923 20.316 1.00 37.83 25 SER B N 1
ATOM 4164 C CA . SER B 1 25 ? -16.020 25.623 20.749 1.00 46.18 25 SER B CA 1
ATOM 4165 C C . SER B 1 25 ? -16.169 24.186 21.243 1.00 47.95 25 SER B C 1
ATOM 4166 O O . SER B 1 25 ? -17.223 23.812 21.757 1.00 53.27 25 SER B O 1
ATOM 4169 N N . SER B 1 26 ? -15.117 23.386 21.093 1.00 43.59 26 SER B N 1
ATOM 4170 C CA . SER B 1 26 ? -15.229 21.940 21.288 1.00 39.20 26 SER B CA 1
ATOM 4171 C C . SER B 1 26 ? -14.368 21.335 22.413 1.00 30.87 26 SER B C 1
ATOM 4172 O O . SER B 1 26 ? -14.161 20.118 22.454 1.00 29.51 26 SER B O 1
ATOM 4175 N N . TYR B 1 27 ? -13.874 22.165 23.328 1.00 26.09 27 TYR B N 1
ATOM 4176 C CA . TYR B 1 27 ? -13.126 21.628 24.465 1.00 23.99 27 TYR B CA 1
ATOM 4177 C C . TYR B 1 27 ? -14.069 20.802 25.325 1.00 27.51 27 TYR B C 1
ATOM 4178 O O . TYR B 1 27 ? -15.215 21.197 25.540 1.00 29.12 27 TYR B O 1
ATOM 4187 N N . SER B 1 28 ? -13.585 19.660 25.807 1.00 23.67 28 SER B N 1
ATOM 4188 C CA . SER B 1 28 ? -14.414 18.726 26.573 1.00 25.28 28 SER B CA 1
ATOM 4189 C C . SER B 1 28 ? -15.016 19.371 27.813 1.00 25.90 28 SER B C 1
ATOM 4190 O O . SER B 1 28 ? -14.460 20.319 28.375 1.00 26.07 28 SER B O 1
ATOM 4193 N N . LYS B 1 29 ? -16.174 18.871 28.224 1.00 25.05 29 LYS B N 1
ATOM 4194 C CA . LYS B 1 29 ? -16.810 19.344 29.441 1.00 21.39 29 LYS B CA 1
ATOM 4195 C C . LYS B 1 29 ? -16.338 18.517 30.624 1.00 25.53 29 LYS B C 1
ATOM 4196 O O . LYS B 1 29 ? -16.079 17.321 30.494 1.00 26.95 29 LYS B O 1
ATOM 4202 N N . ALA B 1 30 ? -16.223 19.154 31.783 1.00 22.54 30 ALA B N 1
ATOM 4203 C CA . ALA B 1 30 ? -15.890 18.425 32.995 1.00 23.31 30 ALA B CA 1
ATOM 4204 C C . ALA B 1 30 ? -17.048 17.484 33.304 1.00 28.34 30 ALA B C 1
ATOM 4205 O O . ALA B 1 30 ? -18.184 17.759 32.915 1.00 29.49 30 ALA B O 1
ATOM 4207 N N . PRO B 1 31 ? -16.766 16.368 33.992 1.00 23.28 31 PRO B N 1
ATOM 4208 C CA . PRO B 1 31 ? -17.836 15.432 34.360 1.00 24.39 31 PRO B CA 1
ATOM 4209 C C . PRO B 1 31 ? -18.911 16.088 35.221 1.00 29.15 31 PRO B C 1
ATOM 4210 O O . PRO B 1 31 ? -18.655 17.103 35.879 1.00 22.61 31 PRO B O 1
ATOM 4214 N N . LYS B 1 32 ? -20.107 15.502 35.200 1.00 28.74 32 LYS B N 1
ATOM 4215 C CA . LYS B 1 32 ? -21.267 16.032 35.914 1.00 26.40 32 LYS B CA 1
ATOM 4216 C C . LYS B 1 32 ? -20.971 16.281 37.387 1.00 22.93 32 LYS B C 1
ATOM 4217 O O . LYS B 1 32 ? -20.407 15.422 38.064 1.00 25.07 32 LYS B O 1
ATOM 4223 N N . GLY B 1 33 ? -21.348 17.458 37.880 1.00 25.86 33 GLY B N 1
ATOM 4224 C CA . GLY B 1 33 ? -21.196 17.780 39.288 1.00 25.90 33 GLY B CA 1
ATOM 4225 C C . GLY B 1 33 ? -19.974 18.633 39.550 1.00 25.13 33 GLY B C 1
ATOM 4226 O O . GLY B 1 33 ? -19.817 19.199 40.628 1.00 24.20 33 GLY B O 1
ATOM 4227 N N . TYR B 1 34 ? -19.104 18.733 38.551 1.00 25.53 34 TYR B N 1
ATOM 4228 C CA . TYR B 1 34 ? -17.862 19.486 38.709 1.00 23.74 34 TYR B CA 1
ATOM 4229 C C . TYR B 1 34 ? -17.977 20.887 38.100 1.00 25.79 34 TYR B C 1
ATOM 4230 O O . TYR B 1 34 ? -18.470 21.049 36.982 1.00 26.39 34 TYR B O 1
ATOM 4239 N N . GLY B 1 35 ? -17.538 21.894 38.851 1.00 24.51 35 GLY B N 1
ATOM 4240 C CA . GLY B 1 35 ? -17.572 23.275 38.395 1.00 23.03 35 GLY B CA 1
ATOM 4241 C C . GLY B 1 35 ? -16.222 23.948 38.558 1.00 18.48 35 GLY B C 1
ATOM 4242 O O . GLY B 1 35 ? -15.409 23.519 39.383 1.00 21.34 35 GLY B O 1
ATOM 4243 N N . PRO B 1 36 ? -15.979 25.014 37.780 1.00 20.78 36 PRO B N 1
ATOM 4244 C CA . PRO B 1 36 ? -14.671 25.678 37.708 1.00 17.19 36 PRO B CA 1
ATOM 4245 C C . PRO B 1 36 ? -14.293 26.366 39.012 1.00 22.27 36 PRO B C 1
ATOM 4246 O O . PRO B 1 36 ? -15.129 27.053 39.621 1.00 22.68 36 PRO B O 1
ATOM 4250 N N . ILE B 1 37 ? -13.043 26.183 39.441 1.00 18.86 37 ILE B N 1
ATOM 4251 C CA . ILE B 1 37 ? -12.525 26.903 40.604 1.00 18.02 37 ILE B CA 1
ATOM 4252 C C . ILE B 1 37 ? -11.225 27.670 40.336 1.00 19.42 37 ILE B C 1
ATOM 4253 O O . ILE B 1 37 ? -10.864 28.565 41.105 1.00 21.05 37 ILE B O 1
ATOM 4258 N N . TYR B 1 38 ? -10.525 27.331 39.253 1.00 18.45 38 TYR B N 1
ATOM 4259 C CA . TYR B 1 38 ? -9.222 27.943 38.987 1.00 16.20 38 TYR B CA 1
ATOM 4260 C C . TYR B 1 38 ? -8.770 27.732 37.544 1.00 16.21 38 TYR B C 1
ATOM 4261 O O . TYR B 1 38 ? -9.139 26.750 36.901 1.00 16.92 38 TYR B O 1
ATOM 4270 N N . THR B 1 39 ? -7.978 28.668 37.031 1.00 13.76 39 THR B N 1
ATOM 4271 C CA . THR B 1 39 ? -7.321 28.442 35.759 1.00 14.53 39 THR B CA 1
ATOM 4272 C C . THR B 1 39 ? -5.961 29.108 35.788 1.00 16.21 39 THR B C 1
ATOM 4273 O O . THR B 1 39 ? -5.749 30.049 36.552 1.00 17.87 39 THR B O 1
ATOM 4277 N N . GLU B 1 40 ? -5.026 28.619 34.980 1.00 15.79 40 GLU B N 1
ATOM 4278 C CA . GLU B 1 40 ? -3.709 29.247 34.950 1.00 14.29 40 GLU B CA 1
ATOM 4279 C C . GLU B 1 40 ? -2.987 29.007 33.631 1.00 15.10 40 GLU B C 1
ATOM 4280 O O . GLU B 1 40 ? -3.351 28.119 32.863 1.00 13.85 40 GLU B O 1
ATOM 4286 N N . SER B 1 41 ? -1.940 29.784 33.385 1.00 14.81 41 SER B N 1
ATOM 4287 C CA . SER B 1 41 ? -1.245 29.690 32.116 1.00 14.32 41 SER B CA 1
ATOM 4288 C C . SER B 1 41 ? 0.229 30.016 32.272 1.00 16.60 41 SER B C 1
ATOM 4289 O O . SER B 1 41 ? 0.643 30.646 33.249 1.00 17.03 41 SER B O 1
ATOM 4292 N N . MET B 1 42 ? 1.018 29.577 31.302 1.00 11.36 42 MET B N 1
ATOM 4293 C CA . MET B 1 42 ? 2.318 30.195 31.059 1.00 10.50 42 MET B CA 1
ATOM 4294 C C . MET B 1 42 ? 2.433 30.298 29.559 1.00 15.53 42 MET B C 1
ATOM 4295 O O . MET B 1 42 ? 2.236 29.313 28.856 1.00 13.92 42 MET B O 1
ATOM 4300 N N . ALA B 1 43 ? 2.728 31.501 29.072 1.00 13.10 43 ALA B N 1
ATOM 4301 C CA . ALA B 1 43 ? 2.845 31.741 27.637 1.00 10.71 43 ALA B CA 1
ATOM 4302 C C . ALA B 1 43 ? 4.183 32.382 27.313 1.00 14.47 43 ALA B C 1
ATOM 4303 O O . ALA B 1 43 ? 4.617 33.298 28.004 1.00 14.27 43 ALA B O 1
ATOM 4305 N N . ARG B 1 44 ? 4.822 31.915 26.248 1.00 12.53 44 ARG B N 1
ATOM 4306 C CA . ARG B 1 44 ? 5.961 32.632 25.673 1.00 12.12 44 ARG B CA 1
ATOM 4307 C C . ARG B 1 44 ? 5.493 33.992 25.139 1.00 13.79 44 ARG B C 1
ATOM 4308 O O . ARG B 1 44 ? 4.340 34.130 24.728 1.00 15.58 44 ARG B O 1
ATOM 4316 N N . HIS B 1 45 ? 6.388 34.982 25.120 1.00 13.58 45 HIS B N 1
ATOM 4317 C CA . HIS B 1 45 ? 6.088 36.260 24.481 1.00 14.83 45 HIS B CA 1
ATOM 4318 C C . HIS B 1 45 ? 5.705 36.022 23.014 1.00 17.24 45 HIS B C 1
ATOM 4319 O O . HIS B 1 45 ? 6.022 34.982 22.439 1.00 14.08 45 HIS B O 1
ATOM 4326 N N . GLY B 1 46 ? 5.023 36.979 22.400 1.00 15.22 46 GLY B N 1
ATOM 4327 C CA . GLY B 1 46 ? 4.648 36.820 20.997 1.00 13.11 46 GLY B CA 1
ATOM 4328 C C . GLY B 1 46 ? 5.777 37.175 20.043 1.00 15.75 46 GLY B C 1
ATOM 4329 O O . GLY B 1 46 ? 6.889 37.482 20.474 1.00 16.68 46 GLY B O 1
ATOM 4330 N N . SER B 1 47 ? 5.489 37.127 18.744 1.00 14.89 47 SER B N 1
ATOM 4331 C CA . SER B 1 47 ? 6.452 37.506 17.716 1.00 15.29 47 SER B CA 1
ATOM 4332 C C . SER B 1 47 ? 7.182 38.820 18.003 1.00 17.83 47 SER B C 1
ATOM 4333 O O . SER B 1 47 ? 6.585 39.799 18.467 1.00 17.11 47 SER B O 1
ATOM 4336 N N . ARG B 1 48 ? 8.475 38.841 17.699 1.00 16.99 48 ARG B N 1
ATOM 4337 C CA . ARG B 1 48 ? 9.285 40.032 17.897 1.00 18.91 48 ARG B CA 1
ATOM 4338 C C . ARG B 1 48 ? 10.286 40.182 16.758 1.00 18.75 48 ARG B C 1
ATOM 4339 O O . ARG B 1 48 ? 10.413 39.292 15.923 1.00 19.01 48 ARG B O 1
ATOM 4347 N N . GLY B 1 49 ? 11.005 41.300 16.741 1.00 17.27 49 GLY B N 1
ATOM 4348 C CA . GLY B 1 49 ? 11.980 41.554 15.694 1.00 16.06 49 GLY B CA 1
ATOM 4349 C C . GLY B 1 49 ? 13.297 40.825 15.903 1.00 18.98 49 GLY B C 1
ATOM 4350 O O . GLY B 1 49 ? 13.411 39.969 16.790 1.00 20.70 49 GLY B O 1
ATOM 4351 N N . LEU B 1 50 ? 14.293 41.157 15.083 1.00 16.06 50 LEU B N 1
ATOM 4352 C CA . LEU B 1 50 ? 15.632 40.592 15.246 1.00 17.43 50 LEU B CA 1
ATOM 4353 C C . LEU B 1 50 ? 16.171 40.921 16.639 1.00 19.24 50 LEU B C 1
ATOM 4354 O O . LEU B 1 50 ? 15.941 42.014 17.151 1.00 23.60 50 LEU B O 1
ATOM 4359 N N . SER B 1 51 ? 16.873 39.969 17.251 1.00 23.46 51 SER B N 1
ATOM 4360 C CA . SER B 1 51 ? 17.349 40.144 18.623 1.00 23.66 51 SER B CA 1
ATOM 4361 C C . SER B 1 51 ? 18.425 41.212 18.701 1.00 27.51 51 SER B C 1
ATOM 4362 O O . SER B 1 51 ? 18.516 41.937 19.694 1.00 30.13 51 SER B O 1
ATOM 4365 N N . SER B 1 52 ? 19.246 41.298 17.659 1.00 20.95 52 SER B N 1
ATOM 4366 C CA . SER B 1 52 ? 20.227 42.368 17.556 1.00 21.08 52 SER B CA 1
ATOM 4367 C C . SER B 1 52 ? 20.684 42.580 16.121 1.00 22.93 52 SER B C 1
ATOM 4368 O O . SER B 1 52 ? 20.300 41.828 15.220 1.00 21.90 52 SER B O 1
ATOM 4371 N N . TYR B 1 53 ? 21.498 43.613 15.915 1.00 23.39 53 TYR B N 1
ATOM 4372 C CA . TYR B 1 53 ? 22.085 43.897 14.605 1.00 20.57 53 TYR B CA 1
ATOM 4373 C C . TYR B 1 53 ? 23.189 42.876 14.364 1.00 27.25 53 TYR B C 1
ATOM 4374 O O . TYR B 1 53 ? 24.344 43.090 14.737 1.00 25.16 53 TYR B O 1
ATOM 4383 N N . LYS B 1 54 ? 22.827 41.755 13.745 1.00 20.66 54 LYS B N 1
ATOM 4384 C CA . LYS B 1 54 ? 23.733 40.615 13.660 1.00 17.89 54 LYS B CA 1
ATOM 4385 C C . LYS B 1 54 ? 23.610 39.864 12.332 1.00 15.93 54 LYS B C 1
ATOM 4386 O O . LYS B 1 54 ? 24.528 39.893 11.517 1.00 22.35 54 LYS B O 1
ATOM 4392 N N . TYR B 1 55 ? 22.492 39.178 12.127 1.00 16.51 55 TYR B N 1
ATOM 4393 C CA . TYR B 1 55 ? 22.298 38.424 10.888 1.00 17.44 55 TYR B CA 1
ATOM 4394 C C . TYR B 1 55 ? 22.191 39.379 9.707 1.00 19.79 55 TYR B C 1
ATOM 4395 O O . TYR B 1 55 ? 22.756 39.134 8.631 1.00 18.81 55 TYR B O 1
ATOM 4404 N N . ASP B 1 56 ? 21.464 40.470 9.917 1.00 18.09 56 ASP B N 1
ATOM 4405 C CA . ASP B 1 56 ? 21.318 41.499 8.896 1.00 17.82 56 ASP B CA 1
ATOM 4406 C C . ASP B 1 56 ? 22.617 42.284 8.702 1.00 20.02 56 ASP B C 1
ATOM 4407 O O . ASP B 1 56 ? 22.972 42.664 7.580 1.00 18.47 56 ASP B O 1
ATOM 4412 N N . ALA B 1 57 ? 23.343 42.499 9.793 1.00 20.52 57 ALA B N 1
ATOM 4413 C CA . ALA B 1 57 ? 24.621 43.202 9.727 1.00 20.38 57 ALA B CA 1
ATOM 4414 C C . ALA B 1 57 ? 25.664 42.405 8.951 1.00 20.65 57 ALA B C 1
ATOM 4415 O O . ALA B 1 57 ? 26.351 42.942 8.075 1.00 23.16 57 ALA B O 1
ATOM 4417 N N . LEU B 1 58 ? 25.795 41.127 9.291 1.00 19.25 58 LEU B N 1
ATOM 4418 C CA . LEU B 1 58 ? 26.825 40.281 8.700 1.00 17.88 58 LEU B CA 1
ATOM 4419 C C . LEU B 1 58 ? 26.593 40.054 7.210 1.00 17.68 58 LEU B C 1
ATOM 4420 O O . LEU B 1 58 ? 27.530 40.087 6.420 1.00 20.81 58 LEU B O 1
ATOM 4425 N N . LEU B 1 59 ? 25.341 39.834 6.820 1.00 17.61 59 LEU B N 1
ATOM 4426 C CA . LEU B 1 59 ? 25.057 39.615 5.405 1.00 16.62 59 LEU B CA 1
ATOM 4427 C C . LEU B 1 59 ? 25.250 40.899 4.593 1.00 15.75 59 LEU B C 1
ATOM 4428 O O . LEU B 1 59 ? 25.550 40.841 3.405 1.00 18.92 59 LEU B O 1
ATOM 4433 N N . MET B 1 60 ? 25.092 42.061 5.228 1.00 17.39 60 MET B N 1
ATOM 4434 C CA . MET B 1 60 ? 25.389 43.311 4.531 1.00 14.60 60 MET B CA 1
ATOM 4435 C C . MET B 1 60 ? 26.903 43.453 4.322 1.00 16.47 60 MET B C 1
ATOM 4436 O O . MET B 1 60 ? 27.351 43.874 3.252 1.00 19.28 60 MET B O 1
ATOM 4441 N N . ARG B 1 61 ? 27.690 43.064 5.325 1.00 22.65 61 ARG B N 1
ATOM 4442 C CA . ARG B 1 61 ? 29.143 43.040 5.162 1.00 20.71 61 ARG B CA 1
ATOM 4443 C C . ARG B 1 61 ? 29.508 42.114 4.012 1.00 20.94 61 ARG B C 1
ATOM 4444 O O . ARG B 1 61 ? 30.352 42.449 3.176 1.00 21.83 61 ARG B O 1
ATOM 4452 N N . MET B 1 62 ? 28.865 40.950 3.964 1.00 19.35 62 MET B N 1
ATOM 4453 C CA . MET B 1 62 ? 29.116 40.005 2.887 1.00 19.73 62 MET B CA 1
ATOM 4454 C C . MET B 1 62 ? 28.717 40.607 1.535 1.00 20.27 62 MET B C 1
ATOM 4455 O O . MET B 1 62 ? 29.444 40.469 0.554 1.00 22.27 62 MET B O 1
ATOM 4460 N N . ALA B 1 63 ? 27.573 41.294 1.498 1.00 19.75 63 ALA B N 1
ATOM 4461 C CA . ALA B 1 63 ? 27.084 41.939 0.278 1.00 19.73 63 ALA B CA 1
ATOM 4462 C C . ALA B 1 63 ? 28.051 43.006 -0.232 1.00 19.02 63 ALA B C 1
ATOM 4463 O O . ALA B 1 63 ? 28.247 43.155 -1.443 1.00 20.82 63 ALA B O 1
ATOM 4465 N N . GLU B 1 64 ? 28.623 43.768 0.695 1.00 21.64 64 GLU B N 1
ATOM 4466 C CA A GLU B 1 64 ? 29.535 44.838 0.307 0.51 21.81 64 GLU B CA 1
ATOM 4467 C CA B GLU B 1 64 ? 29.569 44.833 0.369 0.49 21.91 64 GLU B CA 1
ATOM 4468 C C . GLU B 1 64 ? 30.769 44.264 -0.376 1.00 23.54 64 GLU B C 1
ATOM 4469 O O . GLU B 1 64 ? 31.256 44.840 -1.352 1.00 24.57 64 GLU B O 1
ATOM 4480 N N . THR B 1 65 ? 31.250 43.122 0.104 1.00 23.26 65 THR B N 1
ATOM 4481 C CA . THR B 1 65 ? 32.411 42.487 -0.500 1.00 22.73 65 THR B CA 1
ATOM 4482 C C . THR B 1 65 ? 32.035 41.893 -1.852 1.00 22.06 65 THR B C 1
ATOM 4483 O O . THR B 1 65 ? 32.786 41.997 -2.824 1.00 22.45 65 THR B O 1
ATOM 4487 N N . ALA B 1 66 ? 30.856 41.279 -1.922 1.00 21.02 66 ALA B N 1
ATOM 4488 C CA . ALA B 1 66 ? 30.415 40.688 -3.176 1.00 20.07 66 ALA B CA 1
ATOM 4489 C C . ALA B 1 66 ? 30.207 41.755 -4.255 1.00 21.41 66 ALA B C 1
ATOM 4490 O O . ALA B 1 66 ? 30.502 41.530 -5.427 1.00 23.46 66 ALA B O 1
ATOM 4492 N N . ALA B 1 67 ? 29.713 42.923 -3.861 1.00 18.80 67 ALA B N 1
ATOM 4493 C CA . ALA B 1 67 ? 29.575 44.031 -4.800 1.00 21.93 67 ALA B CA 1
ATOM 4494 C C . ALA B 1 67 ? 30.945 44.430 -5.342 1.00 22.29 67 ALA B C 1
ATOM 4495 O O . ALA B 1 67 ? 31.135 44.563 -6.552 1.00 26.28 67 ALA B O 1
ATOM 4497 N N . ARG B 1 68 ? 31.896 44.610 -4.433 1.00 23.71 68 ARG B N 1
ATOM 4498 C CA . ARG B 1 68 ? 33.255 45.005 -4.794 1.00 25.48 68 ARG B CA 1
ATOM 4499 C C . ARG B 1 68 ? 33.918 44.001 -5.730 1.00 25.60 68 ARG B C 1
ATOM 4500 O O . ARG B 1 68 ? 34.607 44.389 -6.681 1.00 27.53 68 ARG B O 1
ATOM 4508 N N . ASP B 1 69 ? 33.709 42.710 -5.462 1.00 22.32 69 ASP B N 1
ATOM 4509 C CA . ASP B 1 69 ? 34.419 41.657 -6.193 1.00 25.22 69 ASP B CA 1
ATOM 4510 C C . ASP B 1 69 ? 33.610 41.004 -7.320 1.00 21.85 69 ASP B C 1
ATOM 4511 O O . ASP B 1 69 ? 34.040 39.998 -7.890 1.00 28.63 69 ASP B O 1
ATOM 4516 N N . GLY B 1 70 ? 32.457 41.574 -7.653 1.00 24.10 70 GLY B N 1
ATOM 4517 C CA . GLY B 1 70 ? 31.642 41.042 -8.735 1.00 21.85 70 GLY B CA 1
ATOM 4518 C C . GLY B 1 70 ? 31.109 39.663 -8.399 1.00 23.90 70 GLY B C 1
ATOM 4519 O O . GLY B 1 70 ? 31.117 38.753 -9.239 1.00 25.91 70 GLY B O 1
ATOM 4520 N N . GLY B 1 71 ? 30.650 39.501 -7.161 1.00 23.63 71 GLY B N 1
ATOM 4521 C CA . GLY B 1 71 ? 30.226 38.197 -6.671 1.00 22.19 71 GLY B CA 1
ATOM 4522 C C . GLY B 1 71 ? 28.735 37.923 -6.707 1.00 19.80 71 GLY B C 1
ATOM 4523 O O . GLY B 1 71 ? 28.278 36.893 -6.212 1.00 22.81 71 GLY B O 1
ATOM 4524 N N . PHE B 1 72 ? 27.965 38.843 -7.276 1.00 20.25 72 PHE B N 1
ATOM 4525 C CA . PHE B 1 72 ? 26.528 38.616 -7.427 1.00 16.58 72 PHE B CA 1
ATOM 4526 C C . PHE B 1 72 ? 26.205 38.098 -8.821 1.00 23.07 72 PHE B C 1
ATOM 4527 O O . PHE B 1 72 ? 26.887 38.439 -9.793 1.00 26.69 72 PHE B O 1
ATOM 4535 N N . LYS B 1 73 ? 25.144 37.299 -8.909 1.00 23.20 73 LYS B N 1
ATOM 4536 C CA . LYS B 1 73 ? 24.715 36.673 -10.160 1.00 26.45 73 LYS B CA 1
ATOM 4537 C C . LYS B 1 73 ? 24.267 37.677 -11.228 1.00 28.27 73 LYS B C 1
ATOM 4538 O O . LYS B 1 73 ? 24.427 37.427 -12.423 1.00 27.94 73 LYS B O 1
ATOM 4544 N N . SER B 1 74 ? 23.710 38.810 -10.805 1.00 23.03 74 SER B N 1
ATOM 4545 C CA . SER B 1 74 ? 23.303 39.859 -11.740 1.00 25.95 74 SER B CA 1
ATOM 4546 C C . SER B 1 74 ? 23.137 41.170 -10.986 1.00 26.67 74 SER B C 1
ATOM 4547 O O . SER B 1 74 ? 23.082 41.173 -9.753 1.00 21.80 74 SER B O 1
ATOM 4550 N N . GLU B 1 75 ? 23.049 42.283 -11.708 1.00 25.05 75 GLU B N 1
ATOM 4551 C CA . GLU B 1 75 ? 22.822 43.566 -11.048 1.00 25.64 75 GLU B CA 1
ATOM 4552 C C . GLU B 1 75 ? 21.446 43.611 -10.390 1.00 21.47 75 GLU B C 1
ATOM 4553 O O . GLU B 1 75 ? 21.273 44.229 -9.342 1.00 23.05 75 GLU B O 1
ATOM 4559 N N . ALA B 1 76 ? 20.474 42.942 -10.999 1.00 22.05 76 ALA B N 1
ATOM 4560 C CA . ALA B 1 76 ? 19.119 42.913 -10.449 1.00 26.67 76 ALA B CA 1
ATOM 4561 C C . ALA B 1 76 ? 19.087 42.140 -9.139 1.00 25.15 76 ALA B C 1
ATOM 4562 O O . ALA B 1 76 ? 18.410 42.528 -8.184 1.00 23.55 76 ALA B O 1
ATOM 4564 N N . ILE B 1 77 ? 19.810 41.029 -9.110 1.00 20.99 77 ILE B N 1
ATOM 4565 C CA . ILE B 1 77 ? 19.865 40.185 -7.920 1.00 17.44 77 ILE B CA 1
ATOM 4566 C C . ILE B 1 77 ? 20.606 40.885 -6.775 1.00 15.31 77 ILE B C 1
ATOM 4567 O O . ILE B 1 77 ? 20.181 40.829 -5.613 1.00 17.70 77 ILE B O 1
ATOM 4572 N N . LYS B 1 78 ? 21.704 41.556 -7.112 1.00 18.60 78 LYS B N 1
ATOM 4573 C CA . LYS B 1 78 ? 22.429 42.386 -6.154 1.00 18.05 78 LYS B CA 1
ATOM 4574 C C . LYS B 1 78 ? 21.512 43.437 -5.547 1.00 19.97 78 LYS B C 1
ATOM 4575 O O . LYS B 1 78 ? 21.450 43.588 -4.327 1.00 18.93 78 LYS B O 1
ATOM 4581 N N . ALA B 1 79 ? 20.811 44.174 -6.405 1.00 20.23 79 ALA B N 1
ATOM 4582 C CA . ALA B 1 79 ? 19.930 45.242 -5.945 1.00 21.13 79 ALA B CA 1
ATOM 4583 C C . ALA B 1 79 ? 18.890 44.722 -4.973 1.00 19.20 79 ALA B C 1
ATOM 4584 O O . ALA B 1 79 ? 18.636 45.343 -3.937 1.00 19.93 79 ALA B O 1
ATOM 4586 N N . GLU B 1 80 ? 18.287 43.590 -5.319 1.00 20.86 80 GLU B N 1
ATOM 4587 C CA . GLU B 1 80 ? 17.209 43.028 -4.510 1.00 18.97 80 GLU B CA 1
ATOM 4588 C C . GLU B 1 80 ? 17.729 42.512 -3.170 1.00 15.00 80 GLU B C 1
ATOM 4589 O O . GLU B 1 80 ? 17.079 42.672 -2.138 1.00 15.90 80 GLU B O 1
ATOM 4595 N N . PHE B 1 81 ? 18.917 41.919 -3.178 1.00 16.01 81 PHE B N 1
ATOM 4596 C CA . PHE B 1 81 ? 19.489 41.405 -1.937 1.00 16.26 81 PHE B CA 1
ATOM 4597 C C . PHE B 1 81 ? 19.800 42.545 -0.968 1.00 16.95 81 PHE B C 1
ATOM 4598 O O . PHE B 1 81 ? 19.442 42.493 0.210 1.00 15.19 81 PHE B O 1
ATOM 4606 N N . VAL B 1 82 ? 20.459 43.586 -1.470 1.00 18.05 82 VAL B N 1
ATOM 4607 C CA . VAL B 1 82 ? 20.794 44.748 -0.653 1.00 17.82 82 VAL B CA 1
ATOM 4608 C C . VAL B 1 82 ? 19.535 45.460 -0.155 1.00 17.40 82 VAL B C 1
ATOM 4609 O O . VAL B 1 82 ? 19.456 45.863 1.005 1.00 16.81 82 VAL B O 1
ATOM 4613 N N . LYS B 1 83 ? 18.534 45.552 -1.022 1.00 15.81 83 LYS B N 1
ATOM 4614 C CA . LYS B 1 83 ? 17.250 46.162 -0.673 1.00 16.37 83 LYS B CA 1
ATOM 4615 C C . LYS B 1 83 ? 16.530 45.396 0.436 1.00 16.28 83 LYS B C 1
ATOM 4616 O O . LYS B 1 83 ? 15.962 45.997 1.351 1.00 16.46 83 LYS B O 1
ATOM 4622 N N . ASN B 1 84 ? 16.546 44.068 0.350 1.00 14.74 84 ASN B N 1
ATOM 4623 C CA . ASN B 1 84 ? 15.955 43.239 1.393 1.00 11.97 84 ASN B CA 1
ATOM 4624 C C . ASN B 1 84 ? 16.656 43.434 2.734 1.00 14.26 84 ASN B C 1
ATOM 4625 O O . ASN B 1 84 ? 16.002 43.567 3.769 1.00 15.33 84 ASN B O 1
ATOM 4630 N N . LEU B 1 85 ? 17.988 43.438 2.719 1.00 12.36 85 LEU B N 1
ATOM 4631 C CA . LEU B 1 85 ? 18.741 43.637 3.957 1.00 16.65 85 LEU B CA 1
ATOM 4632 C C . LEU B 1 85 ? 18.501 45.007 4.575 1.00 18.52 85 LEU B C 1
ATOM 4633 O O . LEU B 1 85 ? 18.211 45.114 5.769 1.00 17.90 85 LEU B O 1
ATOM 4638 N N . SER B 1 86 ? 18.645 46.056 3.774 1.00 18.48 86 SER B N 1
ATOM 4639 C CA A SER B 1 86 ? 18.415 47.429 4.231 0.42 17.74 86 SER B CA 1
ATOM 4640 C CA B SER B 1 86 ? 18.450 47.401 4.308 0.58 17.75 86 SER B CA 1
ATOM 4641 C C . SER B 1 86 ? 17.015 47.589 4.798 1.00 18.59 86 SER B C 1
ATOM 4642 O O . SER B 1 86 ? 16.794 48.274 5.795 1.00 18.05 86 SER B O 1
ATOM 4647 N N . GLY B 1 87 ? 16.061 46.949 4.130 1.00 16.89 87 GLY B N 1
ATOM 4648 C CA . GLY B 1 87 ? 14.669 47.014 4.529 1.00 14.98 87 GLY B CA 1
ATOM 4649 C C . GLY B 1 87 ? 14.407 46.394 5.882 1.00 15.16 87 GLY B C 1
ATOM 4650 O O . GLY B 1 87 ? 13.730 46.987 6.720 1.00 15.75 87 GLY B O 1
ATOM 4651 N N . ILE B 1 88 ? 14.911 45.181 6.110 1.00 14.32 88 ILE B N 1
ATOM 4652 C CA . ILE B 1 88 ? 14.655 44.543 7.395 0.83 13.52 88 ILE B CA 1
ATOM 4653 C C . ILE B 1 88 ? 15.445 45.219 8.517 1.00 12.09 88 ILE B C 1
ATOM 4654 O O . ILE B 1 88 ? 14.984 45.303 9.659 1.00 15.22 88 ILE B O 1
ATOM 4659 N N . THR B 1 89 ? 16.624 45.739 8.189 1.00 16.92 89 THR B N 1
ATOM 4660 C CA . THR B 1 89 ? 17.376 46.492 9.182 1.00 17.51 89 THR B CA 1
ATOM 4661 C C . THR B 1 89 ? 16.608 47.748 9.577 1.00 16.90 89 THR B C 1
ATOM 4662 O O . THR B 1 89 ? 16.429 48.021 10.765 1.00 17.28 89 THR B O 1
ATOM 4666 N N . ALA B 1 90 ? 16.110 48.477 8.582 1.00 14.89 90 ALA B N 1
ATOM 4667 C CA . ALA B 1 90 ? 15.360 49.707 8.848 1.00 17.58 90 ALA B CA 1
ATOM 4668 C C . ALA B 1 90 ? 14.111 49.415 9.668 1.00 19.46 90 ALA B C 1
ATOM 4669 O O . ALA B 1 90 ? 13.759 50.177 10.563 1.00 19.45 90 ALA B O 1
ATOM 4671 N N . ALA B 1 91 ? 13.433 48.310 9.381 1.00 15.68 91 ALA B N 1
ATOM 4672 C CA . ALA B 1 91 ? 12.219 48.009 10.127 1.00 16.57 91 ALA B CA 1
ATOM 4673 C C . ALA B 1 91 ? 12.527 47.712 11.600 1.00 17.21 91 ALA B C 1
ATOM 4674 O O . ALA B 1 91 ? 11.748 48.060 12.491 1.00 17.74 91 ALA B O 1
ATOM 4676 N N . ASN B 1 92 ? 13.671 47.079 11.857 1.00 15.80 92 ASN B N 1
ATOM 4677 C CA . ASN B 1 92 ? 14.077 46.794 13.236 1.00 14.36 92 ASN B CA 1
ATOM 4678 C C . ASN B 1 92 ? 14.554 48.031 13.994 1.00 14.28 92 ASN B C 1
ATOM 4679 O O . ASN B 1 92 ? 14.342 48.148 15.204 1.00 19.57 92 ASN B O 1
ATOM 4684 N N . VAL B 1 93 ? 15.213 48.941 13.290 1.00 16.82 93 VAL B N 1
ATOM 4685 C CA . VAL B 1 93 ? 15.603 50.211 13.894 1.00 19.67 93 VAL B CA 1
ATOM 4686 C C . VAL B 1 93 ? 14.358 50.964 14.353 1.00 24.13 93 VAL B C 1
ATOM 4687 O O . VAL B 1 93 ? 14.313 51.512 15.463 1.00 21.24 93 VAL B O 1
ATOM 4691 N N . GLU B 1 94 ? 13.336 50.956 13.505 1.00 20.37 94 GLU B N 1
ATOM 4692 C CA . GLU B 1 94 ? 12.090 51.667 13.793 1.00 19.02 94 GLU B CA 1
ATOM 4693 C C . GLU B 1 94 ? 11.277 51.046 14.916 1.00 22.79 94 GLU B C 1
ATOM 4694 O O . GLU B 1 94 ? 10.709 51.753 15.748 1.00 21.51 94 GLU B O 1
ATOM 4700 N N . ASN B 1 95 ? 11.178 49.724 14.917 1.00 19.87 95 ASN B N 1
ATOM 4701 C CA . ASN B 1 95 ? 10.426 49.054 15.958 1.00 17.49 95 ASN B CA 1
ATOM 4702 C C . ASN B 1 95 ? 11.246 48.931 17.234 1.00 21.62 95 ASN B C 1
ATOM 4703 O O . ASN B 1 95 ? 10.695 48.788 18.327 1.00 21.53 95 ASN B O 1
ATOM 4708 N N . GLY B 1 96 ? 12.569 48.991 17.087 1.00 21.43 96 GLY B N 1
ATOM 4709 C CA . GLY B 1 96 ? 13.478 48.648 18.172 1.00 23.12 96 GLY B CA 1
ATOM 4710 C C . GLY B 1 96 ? 13.906 47.192 18.078 1.00 22.43 96 GLY B C 1
ATOM 4711 O O . GLY B 1 96 ? 13.068 46.296 17.975 1.00 20.95 96 GLY B O 1
ATOM 4712 N N . TYR B 1 97 ? 15.208 46.935 18.107 1.00 22.44 97 TYR B N 1
ATOM 4713 C CA . TYR B 1 97 ? 15.669 45.548 18.011 1.00 19.16 97 TYR B CA 1
ATOM 4714 C C . TYR B 1 97 ? 15.157 44.701 19.169 1.00 21.34 97 TYR B C 1
ATOM 4715 O O . TYR B 1 97 ? 15.209 45.119 20.330 1.00 28.15 97 TYR B O 1
ATOM 4724 N N . GLY B 1 98 ? 14.638 43.519 18.838 1.00 23.09 98 GLY B N 1
ATOM 4725 C CA . GLY B 1 98 ? 14.154 42.580 19.834 1.00 29.14 98 GLY B CA 1
ATOM 4726 C C . GLY B 1 98 ? 12.793 42.900 20.428 1.00 27.69 98 GLY B C 1
ATOM 4727 O O . GLY B 1 98 ? 12.350 42.211 21.348 1.00 26.00 98 GLY B O 1
ATOM 4728 N N . MET B 1 99 ? 12.127 43.931 19.911 1.00 24.51 99 MET B N 1
ATOM 4729 C CA . MET B 1 99 ? 10.828 44.331 20.446 1.00 22.04 99 MET B CA 1
ATOM 4730 C C . MET B 1 99 ? 9.674 43.536 19.855 1.00 20.01 99 MET B C 1
ATOM 4731 O O . MET B 1 99 ? 9.745 43.069 18.720 1.00 20.13 99 MET B O 1
ATOM 4736 N N . LEU B 1 100 ? 8.602 43.411 20.635 1.00 20.42 100 LEU B N 1
ATOM 4737 C CA . LEU B 1 100 ? 7.365 42.788 20.176 1.00 15.73 100 LEU B CA 1
ATOM 4738 C C . LEU B 1 100 ? 6.901 43.436 18.867 1.00 16.47 100 LEU B C 1
ATOM 4739 O O . LEU B 1 100 ? 7.042 44.645 18.689 1.00 18.19 100 LEU B O 1
ATOM 4744 N N . THR B 1 101 ? 6.399 42.637 17.932 1.00 14.28 101 THR B N 1
ATOM 4745 C CA . THR B 1 101 ? 5.864 43.189 16.686 1.00 14.45 101 THR B CA 1
ATOM 4746 C C . THR B 1 101 ? 4.346 43.239 16.774 1.00 16.08 101 THR B C 1
ATOM 4747 O O . THR B 1 101 ? 3.763 42.738 17.734 1.00 15.57 101 THR B O 1
ATOM 4751 N N . GLY B 1 102 ? 3.707 43.836 15.772 1.00 17.27 102 GLY B N 1
ATOM 4752 C CA . GLY B 1 102 ? 2.252 43.872 15.722 1.00 14.06 102 GLY B CA 1
ATOM 4753 C C . GLY B 1 102 ? 1.648 42.478 15.763 1.00 17.68 102 GLY B C 1
ATOM 4754 O O . GLY B 1 102 ? 0.625 42.253 16.425 1.00 15.92 102 GLY B O 1
ATOM 4755 N N . GLN B 1 103 ? 2.268 41.541 15.047 1.00 14.79 103 GLN B N 1
ATOM 4756 C CA . GLN B 1 103 ? 1.821 40.151 15.069 1.00 15.61 103 GLN B CA 1
ATOM 4757 C C . GLN B 1 103 ? 1.861 39.606 16.503 1.00 15.82 103 GLN B C 1
ATOM 4758 O O . GLN B 1 103 ? 0.923 38.945 16.959 1.00 15.11 103 GLN B O 1
ATOM 4764 N N . GLY B 1 104 ? 2.957 39.883 17.200 1.00 14.04 104 GLY B N 1
ATOM 4765 C CA . GLY B 1 104 ? 3.110 39.477 18.590 1.00 16.62 104 GLY B CA 1
ATOM 4766 C C . GLY B 1 104 ? 2.021 40.007 19.503 1.00 20.13 104 GLY B C 1
ATOM 4767 O O . GLY B 1 104 ? 1.523 39.296 20.380 1.00 19.78 104 GLY B O 1
ATOM 4768 N N . ALA B 1 105 ? 1.650 41.269 19.314 1.00 16.91 105 ALA B N 1
ATOM 4769 C CA . ALA B 1 105 ? 0.603 41.858 20.132 1.00 13.01 105 ALA B CA 1
ATOM 4770 C C . ALA B 1 105 ? -0.742 41.204 19.828 1.00 15.17 105 ALA B C 1
ATOM 4771 O O . ALA B 1 105 ? -1.529 40.934 20.734 1.00 14.83 105 ALA B O 1
ATOM 4773 N N . GLN B 1 106 ? -0.994 40.953 18.547 1.00 13.84 106 GLN B N 1
ATOM 4774 C CA . GLN B 1 106 ? -2.261 40.386 18.105 1.00 14.16 106 GLN B CA 1
ATOM 4775 C C . GLN B 1 106 ? -2.420 38.952 18.603 1.00 16.62 106 GLN B C 1
ATOM 4776 O O . GLN B 1 106 ? -3.521 38.539 18.979 1.00 16.55 106 GLN B O 1
ATOM 4782 N N . GLN B 1 107 ? -1.313 38.219 18.641 1.00 15.90 107 GLN B N 1
ATOM 4783 C CA . GLN B 1 107 ? -1.326 36.845 19.151 1.00 13.43 107 GLN B CA 1
ATOM 4784 C C . GLN B 1 107 ? -1.841 36.830 20.578 1.00 15.30 107 GLN B C 1
ATOM 4785 O O . GLN B 1 107 ? -2.802 36.124 20.900 1.00 15.62 107 GLN B O 1
ATOM 4791 N N . HIS B 1 108 ? -1.222 37.638 21.426 1.00 13.67 108 HIS B N 1
ATOM 4792 C CA . HIS B 1 108 ? -1.607 37.678 22.833 1.00 13.61 108 HIS B CA 1
ATOM 4793 C C . HIS B 1 108 ? -2.977 38.308 23.102 1.00 16.39 108 HIS B C 1
ATOM 4794 O O . HIS B 1 108 ? -3.678 37.885 24.028 1.00 16.96 108 HIS B O 1
ATOM 4801 N N . TYR B 1 109 ? -3.363 39.306 22.302 1.00 13.05 109 TYR B N 1
ATOM 4802 C CA . TYR B 1 109 ? -4.712 39.852 22.385 1.00 16.57 109 TYR B CA 1
ATOM 4803 C C . TYR B 1 109 ? -5.725 38.729 22.186 1.00 19.72 109 TYR B C 1
ATOM 4804 O O . TYR B 1 109 ? -6.667 38.592 22.973 1.00 17.58 109 TYR B O 1
ATOM 4813 N N . GLY B 1 110 ? -5.508 37.912 21.153 1.00 18.13 110 GLY B N 1
ATOM 4814 C CA . GLY B 1 110 ? -6.392 36.798 20.853 1.00 15.00 110 GLY B CA 1
ATOM 4815 C C . GLY B 1 110 ? -6.422 35.756 21.954 1.00 20.07 110 GLY B C 1
ATOM 4816 O O . GLY B 1 110 ? -7.494 35.274 22.328 1.00 19.16 110 GLY B O 1
ATOM 4817 N N . ILE B 1 111 ? -5.248 35.393 22.468 1.00 15.39 111 ILE B N 1
ATOM 4818 C CA . ILE B 1 111 ? -5.174 34.397 23.538 1.00 16.71 111 ILE B CA 1
ATOM 4819 C C . ILE B 1 111 ? -5.905 34.870 24.804 1.00 16.50 111 ILE B C 1
ATOM 4820 O O . ILE B 1 111 ? -6.640 34.098 25.425 1.00 15.88 111 ILE B O 1
ATOM 4825 N N . GLY B 1 112 ? -5.743 36.143 25.167 1.00 14.87 112 GLY B N 1
ATOM 4826 C CA . GLY B 1 112 ? -6.402 36.677 26.357 1.00 16.37 112 GLY B CA 1
ATOM 4827 C C . GLY B 1 112 ? -7.908 36.735 26.191 1.00 15.23 112 GLY B C 1
ATOM 4828 O O . GLY B 1 112 ? -8.678 36.464 27.115 1.00 16.69 112 GLY B O 1
ATOM 4829 N N . GLU B 1 113 ? -8.322 37.100 24.987 1.00 14.95 113 GLU B N 1
ATOM 4830 C CA A GLU B 1 113 ? -9.733 37.109 24.630 0.45 21.77 113 GLU B CA 1
ATOM 4831 C CA B GLU B 1 113 ? -9.728 37.104 24.616 0.55 21.80 113 GLU B CA 1
ATOM 4832 C C . GLU B 1 113 ? -10.344 35.744 24.892 1.00 20.15 113 GLU B C 1
ATOM 4833 O O . GLU B 1 113 ? -11.354 35.622 25.597 1.00 20.81 113 GLU B O 1
ATOM 4844 N N . ARG B 1 114 ? -9.722 34.720 24.327 1.00 18.66 114 ARG B N 1
ATOM 4845 C CA . ARG B 1 114 ? -10.239 33.361 24.422 1.00 17.97 114 ARG B CA 1
ATOM 4846 C C . ARG B 1 114 ? -10.091 32.763 25.809 1.00 19.19 114 ARG B C 1
ATOM 4847 O O . ARG B 1 114 ? -10.815 31.841 26.170 1.00 21.34 114 ARG B O 1
ATOM 4855 N N . ALA B 1 115 ? -9.161 33.300 26.590 1.00 17.82 115 ALA B N 1
ATOM 4856 C CA . ALA B 1 115 ? -8.974 32.841 27.960 1.00 16.87 115 ALA B CA 1
ATOM 4857 C C . ALA B 1 115 ? -10.174 33.237 28.815 1.00 19.54 115 ALA B C 1
ATOM 4858 O O . ALA B 1 115 ? -10.639 32.451 29.646 1.00 21.65 115 ALA B O 1
ATOM 4860 N N . TYR B 1 116 ? -10.688 34.450 28.613 1.00 17.31 116 TYR B N 1
ATOM 4861 C CA . TYR B 1 116 ? -11.907 34.832 29.316 1.00 16.94 116 TYR B CA 1
ATOM 4862 C C . TYR B 1 116 ? -13.079 33.985 28.844 1.00 16.50 116 TYR B C 1
ATOM 4863 O O . TYR B 1 116 ? -13.850 33.473 29.656 1.00 20.50 116 TYR B O 1
ATOM 4872 N N . GLN B 1 117 ? -13.217 33.853 27.527 1.00 18.60 117 GLN B N 1
ATOM 4873 C CA . GLN B 1 117 ? -14.379 33.187 26.945 1.00 21.53 117 GLN B CA 1
ATOM 4874 C C . GLN B 1 117 ? -14.502 31.711 27.356 1.00 25.47 117 GLN B C 1
ATOM 4875 O O . GLN B 1 117 ? -15.601 31.233 27.647 1.00 28.91 117 GLN B O 1
ATOM 4881 N N . ARG B 1 118 ? -13.381 30.997 27.406 1.00 15.50 118 ARG B N 1
ATOM 4882 C CA . ARG B 1 118 ? -13.403 29.582 27.792 1.00 21.21 118 ARG B CA 1
ATOM 4883 C C . ARG B 1 118 ? -13.825 29.420 29.245 1.00 24.92 118 ARG B C 1
ATOM 4884 O O . ARG B 1 118 ? -14.421 28.408 29.625 1.00 27.08 118 ARG B O 1
ATOM 4892 N N . ASN B 1 119 ? -13.530 30.427 30.058 1.00 19.27 119 ASN B N 1
ATOM 4893 C CA . ASN B 1 119 ? -13.839 30.356 31.482 1.00 22.39 119 ASN B CA 1
ATOM 4894 C C . ASN B 1 119 ? -14.770 31.456 31.974 1.00 20.21 119 ASN B C 1
ATOM 4895 O O . ASN B 1 119 ? -14.607 31.988 33.074 1.00 20.73 119 ASN B O 1
ATOM 4900 N N . ARG B 1 120 ? -15.764 31.772 31.154 1.00 20.28 120 ARG B N 1
ATOM 4901 C CA . ARG B 1 120 ? -16.733 32.808 31.474 1.00 21.15 120 ARG B CA 1
ATOM 4902 C C . ARG B 1 120 ? -17.395 32.602 32.842 1.00 25.02 120 ARG B C 1
ATOM 4903 O O . ARG B 1 120 ? -17.611 33.558 33.583 1.00 28.11 120 ARG B O 1
ATOM 4911 N N . SER B 1 121 ? -17.694 31.354 33.185 1.00 27.49 121 SER B N 1
ATOM 4912 C CA A SER B 1 121 ? -18.336 31.042 34.461 0.57 27.62 121 SER B CA 1
ATOM 4913 C CA B SER B 1 121 ? -18.339 31.059 34.459 0.43 27.80 121 SER B CA 1
ATOM 4914 C C . SER B 1 121 ? -17.438 31.356 35.654 1.00 26.32 121 SER B C 1
ATOM 4915 O O . SER B 1 121 ? -17.871 31.977 36.621 1.00 27.42 121 SER B O 1
ATOM 4920 N N . LEU B 1 122 ? -16.185 30.917 35.583 1.00 21.26 122 LEU B N 1
ATOM 4921 C CA . LEU B 1 122 ? -15.226 31.161 36.657 1.00 21.96 122 LEU B CA 1
ATOM 4922 C C . LEU B 1 122 ? -15.089 32.654 36.909 1.00 23.81 122 LEU B C 1
ATOM 4923 O O . LEU B 1 122 ? -15.162 33.125 38.047 1.00 22.30 122 LEU B O 1
ATOM 4928 N N . PHE B 1 123 ? -14.922 33.399 35.823 1.00 23.25 123 PHE B N 1
ATOM 4929 C CA . PHE B 1 123 ? -14.629 34.822 35.914 1.00 20.96 123 PHE B CA 1
ATOM 4930 C C . PHE B 1 123 ? -15.839 35.689 36.249 1.00 23.44 123 PHE B C 1
ATOM 4931 O O . PHE B 1 123 ? -15.707 36.680 36.966 1.00 26.84 123 PHE B O 1
ATOM 4939 N N . ASP B 1 124 ? -17.014 35.308 35.763 1.00 25.02 124 ASP B N 1
ATOM 4940 C CA . ASP B 1 124 ? -18.234 36.020 36.150 1.00 24.30 124 ASP B CA 1
ATOM 4941 C C . ASP B 1 124 ? -18.556 35.783 37.632 1.00 27.11 124 ASP B C 1
ATOM 4942 O O . ASP B 1 124 ? -19.071 36.673 38.310 1.00 28.02 124 ASP B O 1
ATOM 4947 N N . GLN B 1 125 ? -18.245 34.589 38.131 1.00 25.57 125 GLN B N 1
ATOM 4948 C CA . GLN B 1 125 ? -18.396 34.301 39.554 1.00 27.13 125 GLN B CA 1
ATOM 4949 C C . GLN B 1 125 ? -17.374 35.107 40.357 1.00 29.75 125 GLN B C 1
ATOM 4950 O O . GLN B 1 125 ? -17.666 35.606 41.447 1.00 33.25 125 GLN B O 1
ATOM 4956 N N . ALA B 1 126 ? -16.172 35.238 39.806 1.00 26.80 126 ALA B N 1
ATOM 4957 C CA . ALA B 1 126 ? -15.111 36.000 40.456 1.00 25.88 126 ALA B CA 1
ATOM 4958 C C . ALA B 1 126 ? -15.492 37.464 40.622 1.00 30.13 126 ALA B C 1
ATOM 4959 O O . ALA B 1 126 ? -15.259 38.052 41.679 1.00 29.63 126 ALA B O 1
ATOM 4961 N N . ALA B 1 127 ? -16.065 38.051 39.573 1.00 28.95 127 ALA B N 1
ATOM 4962 C CA . ALA B 1 127 ? -16.500 39.447 39.620 1.00 34.08 127 ALA B CA 1
ATOM 4963 C C . ALA B 1 127 ? -17.479 39.664 40.767 1.00 38.17 127 ALA B C 1
ATOM 4964 O O . ALA B 1 127 ? -17.468 40.706 41.420 1.00 38.65 127 ALA B O 1
ATOM 4966 N N . ALA B 1 128 ? -18.320 38.666 41.011 1.00 32.82 128 ALA B N 1
ATOM 4967 C CA . ALA B 1 128 ? -19.358 38.767 42.032 1.00 29.75 128 ALA B CA 1
ATOM 4968 C C . ALA B 1 128 ? -18.833 38.508 43.446 1.00 35.82 128 ALA B C 1
ATOM 4969 O O . ALA B 1 128 ? -19.398 39.006 44.418 1.00 35.25 128 ALA B O 1
ATOM 4971 N N . ASP B 1 129 ? -17.759 37.727 43.557 1.00 33.72 129 ASP B N 1
ATOM 4972 C CA . ASP B 1 129 ? -17.306 37.208 44.851 1.00 35.15 129 ASP B CA 1
ATOM 4973 C C . ASP B 1 129 ? -15.980 37.772 45.372 1.00 35.44 129 ASP B C 1
ATOM 4974 O O . ASP B 1 129 ? -15.516 37.384 46.445 1.00 42.59 129 ASP B O 1
ATOM 4979 N N . GLY B 1 130 ? -15.362 38.669 44.619 1.00 31.03 130 GLY B N 1
ATOM 4980 C CA . GLY B 1 130 ? -14.095 39.232 45.046 1.00 40.59 130 GLY B CA 1
ATOM 4981 C C . GLY B 1 130 ? -12.938 38.293 44.762 1.00 39.17 130 GLY B C 1
ATOM 4982 O O . GLY B 1 130 ? -11.907 38.334 45.436 1.00 39.62 130 GLY B O 1
ATOM 4983 N N . GLY B 1 131 ? -13.123 37.426 43.772 1.00 32.06 131 GLY B N 1
ATOM 4984 C CA . GLY B 1 131 ? -12.037 36.602 43.268 1.00 25.01 131 GLY B CA 1
ATOM 4985 C C . GLY B 1 131 ? -11.070 37.494 42.520 1.00 27.07 131 GLY B C 1
ATOM 4986 O O . GLY B 1 131 ? -11.483 38.487 41.921 1.00 33.73 131 GLY B O 1
ATOM 4987 N N . THR B 1 132 ? -9.785 37.160 42.543 1.00 22.50 132 THR B N 1
ATOM 4988 C CA A THR B 1 132 ? -8.790 38.015 41.903 0.62 23.71 132 THR B CA 1
ATOM 4989 C CA B THR B 1 132 ? -8.791 38.017 41.909 0.38 25.12 132 THR B CA 1
ATOM 4990 C C . THR B 1 132 ? -7.901 37.280 40.905 1.00 22.83 132 THR B C 1
ATOM 4991 O O . THR B 1 132 ? -7.731 36.060 40.980 1.00 22.34 132 THR B O 1
ATOM 4998 N N . ILE B 1 133 ? -7.346 38.048 39.971 1.00 20.58 133 ILE B N 1
ATOM 4999 C CA . ILE B 1 133 ? -6.511 37.545 38.895 1.00 18.49 133 ILE B CA 1
ATOM 5000 C C . ILE B 1 133 ? -5.083 38.028 39.076 1.00 16.32 133 ILE B C 1
ATOM 5001 O O . ILE B 1 133 ? -4.842 39.223 39.288 1.00 19.77 133 ILE B O 1
ATOM 5006 N N . ALA B 1 134 ? -4.136 37.096 39.030 1.00 16.14 134 ALA B N 1
ATOM 5007 C CA . ALA B 1 134 ? -2.723 37.452 39.150 1.00 18.03 134 ALA B CA 1
ATOM 5008 C C . ALA B 1 134 ? -2.046 37.387 37.787 1.00 17.51 134 ALA B C 1
ATOM 5009 O O . ALA B 1 134 ? -2.166 36.386 37.080 1.00 18.35 134 ALA B O 1
ATOM 5011 N N . TYR B 1 135 ? -1.347 38.463 37.425 1.00 18.07 135 TYR B N 1
ATOM 5012 C CA . TYR B 1 135 ? -0.560 38.527 36.198 1.00 16.78 135 TYR B CA 1
ATOM 5013 C C . TYR B 1 135 ? 0.905 38.525 36.590 1.00 19.25 135 TYR B C 1
ATOM 5014 O O . TYR B 1 135 ? 1.288 39.223 37.531 1.00 16.60 135 TYR B O 1
ATOM 5023 N N . GLN B 1 136 ? 1.715 37.746 35.875 1.00 15.03 136 GLN B N 1
ATOM 5024 C CA . GLN B 1 136 ? 3.141 37.624 36.170 1.00 12.13 136 GLN B CA 1
ATOM 5025 C C . GLN B 1 136 ? 3.981 37.662 34.903 1.00 17.76 136 GLN B C 1
ATOM 5026 O O . GLN B 1 136 ? 3.549 37.205 33.847 1.00 16.63 136 GLN B O 1
ATOM 5032 N N . SER B 1 137 ? 5.196 38.192 35.028 1.00 14.07 137 SER B N 1
ATOM 5033 C CA . SER B 1 137 ? 6.127 38.292 33.907 0.93 13.49 137 SER B CA 1
ATOM 5034 C C . SER B 1 137 ? 7.511 37.941 34.414 1.00 16.45 137 SER B C 1
ATOM 5035 O O . SER B 1 137 ? 7.772 38.047 35.609 1.00 16.16 137 SER B O 1
ATOM 5038 N N . SER B 1 138 ? 8.400 37.539 33.506 1.00 15.03 138 SER B N 1
ATOM 5039 C CA . SER B 1 138 ? 9.814 37.364 33.836 1.00 16.73 138 SER B CA 1
ATOM 5040 C C . SER B 1 138 ? 10.438 38.701 34.215 1.00 18.02 138 SER B C 1
ATOM 5041 O O . SER B 1 138 ? 11.470 38.748 34.889 1.00 21.18 138 SER B O 1
ATOM 5044 N N . GLY B 1 139 ? 9.828 39.787 33.749 1.00 19.50 139 GLY B N 1
ATOM 5045 C CA . GLY B 1 139 ? 10.391 41.111 33.940 1.00 24.38 139 GLY B CA 1
ATOM 5046 C C . GLY B 1 139 ? 10.962 41.648 32.644 1.00 22.84 139 GLY B C 1
ATOM 5047 O O . GLY B 1 139 ? 11.319 42.818 32.540 1.00 22.58 139 GLY B O 1
ATOM 5048 N N . GLU B 1 140 ? 11.053 40.788 31.642 1.00 20.11 140 GLU B N 1
ATOM 5049 C CA A GLU B 1 140 ? 11.584 41.229 30.375 0.58 17.83 140 GLU B CA 1
ATOM 5050 C CA B GLU B 1 140 ? 11.559 41.177 30.329 0.42 19.00 140 GLU B CA 1
ATOM 5051 C C . GLU B 1 140 ? 10.485 41.960 29.599 1.00 23.77 140 GLU B C 1
ATOM 5052 O O . GLU B 1 140 ? 9.339 41.523 29.556 1.00 18.69 140 GLU B O 1
ATOM 5063 N N . ALA B 1 141 ? 10.849 43.103 29.019 1.00 23.25 141 ALA B N 1
ATOM 5064 C CA . ALA B 1 141 ? 9.880 43.985 28.361 1.00 30.92 141 ALA B CA 1
ATOM 5065 C C . ALA B 1 141 ? 8.920 43.307 27.369 1.00 21.65 141 ALA B C 1
ATOM 5066 O O . ALA B 1 141 ? 7.711 43.531 27.423 1.00 29.10 141 ALA B O 1
ATOM 5068 N N . ARG B 1 142 ? 9.435 42.474 26.474 1.00 21.61 142 ARG B N 1
ATOM 5069 C CA . ARG B 1 142 ? 8.556 41.843 25.500 1.00 25.79 142 ARG B CA 1
ATOM 5070 C C . ARG B 1 142 ? 7.625 40.807 26.138 1.00 18.74 142 ARG B C 1
ATOM 5071 O O . ARG B 1 142 ? 6.524 40.589 25.644 1.00 18.19 142 ARG B O 1
ATOM 5079 N N . ALA B 1 143 ? 8.049 40.180 27.236 1.00 19.32 143 ALA B N 1
ATOM 5080 C CA . ALA B 1 143 ? 7.136 39.292 27.962 1.00 18.74 143 ALA B CA 1
ATOM 5081 C C . ALA B 1 143 ? 6.035 40.113 28.623 1.00 17.41 143 ALA B C 1
ATOM 5082 O O . ALA B 1 143 ? 4.861 39.753 28.576 1.00 15.70 143 ALA B O 1
ATOM 5084 N N . THR B 1 144 ? 6.413 41.225 29.244 1.00 18.11 144 THR B N 1
ATOM 5085 C CA . THR B 1 144 ? 5.434 42.077 29.895 1.00 18.05 144 THR B CA 1
ATOM 5086 C C . THR B 1 144 ? 4.469 42.675 28.870 1.00 14.58 144 THR B C 1
ATOM 5087 O O . THR B 1 144 ? 3.252 42.689 29.090 1.00 17.17 144 THR B O 1
ATOM 5091 N N . GLU B 1 145 ? 5.013 43.144 27.750 1.00 16.67 145 GLU B N 1
ATOM 5092 C CA A GLU B 1 145 ? 4.202 43.727 26.675 0.48 18.32 145 GLU B CA 1
ATOM 5093 C CA B GLU B 1 145 ? 4.176 43.734 26.712 0.52 19.26 145 GLU B CA 1
ATOM 5094 C C . GLU B 1 145 ? 3.233 42.709 26.088 1.00 19.36 145 GLU B C 1
ATOM 5095 O O . GLU B 1 145 ? 2.100 43.036 25.751 1.00 19.70 145 GLU B O 1
ATOM 5106 N N . SER B 1 146 ? 3.692 41.466 25.956 1.00 14.65 146 SER B N 1
ATOM 5107 C CA . SER B 1 146 ? 2.804 40.390 25.522 1.00 16.39 146 SER B CA 1
ATOM 5108 C C . SER B 1 146 ? 1.664 40.254 26.522 1.00 18.33 146 SER B C 1
ATOM 5109 O O . SER B 1 146 ? 0.496 40.184 26.140 1.00 16.68 146 SER B O 1
ATOM 5112 N N . GLY B 1 147 ? 2.011 40.236 27.807 1.00 14.13 147 GLY B N 1
ATOM 5113 C CA . GLY B 1 147 ? 1.017 40.148 28.864 1.00 14.50 147 GLY B CA 1
ATOM 5114 C C . GLY B 1 147 ? 0.020 41.293 28.822 1.00 14.45 147 GLY B C 1
ATOM 5115 O O . GLY B 1 147 ? -1.174 41.100 29.071 1.00 18.13 147 GLY B O 1
ATOM 5116 N N . GLU B 1 148 ? 0.510 42.492 28.526 1.00 16.01 148 GLU B N 1
ATOM 5117 C CA . GLU B 1 148 ? -0.358 43.660 28.466 1.00 17.80 148 GLU B CA 1
ATOM 5118 C C . GLU B 1 148 ? -1.418 43.485 27.386 1.00 17.35 148 GLU B C 1
ATOM 5119 O O . GLU B 1 148 ? -2.567 43.908 27.549 1.00 21.04 148 GLU B O 1
ATOM 5125 N N . ASN B 1 149 ? -1.024 42.863 26.280 1.00 18.21 149 ASN B N 1
ATOM 5126 C CA . ASN B 1 149 ? -1.959 42.624 25.191 1.00 19.75 149 ASN B CA 1
ATOM 5127 C C . ASN B 1 149 ? -2.963 41.533 25.529 1.00 16.19 149 ASN B C 1
ATOM 5128 O O . ASN B 1 149 ? -4.146 41.642 25.198 1.00 17.85 149 ASN B O 1
ATOM 5133 N N . PHE B 1 150 ? -2.490 40.488 26.201 1.00 16.97 150 PHE B N 1
ATOM 5134 C CA . PHE B 1 150 ? -3.368 39.444 26.724 1.00 14.84 150 PHE B CA 1
ATOM 5135 C C . PHE B 1 150 ? -4.398 40.075 27.659 1.00 14.22 150 PHE B C 1
ATOM 5136 O O . PHE B 1 150 ? -5.603 39.813 27.559 1.00 17.98 150 PHE B O 1
ATOM 5144 N N . GLU B 1 151 ? -3.922 40.927 28.560 1.00 17.60 151 GLU B N 1
ATOM 5145 C CA . GLU B 1 151 ? -4.793 41.577 29.529 1.00 23.12 151 GLU B CA 1
ATOM 5146 C C . GLU B 1 151 ? -5.860 42.418 28.830 1.00 21.98 151 GLU B C 1
ATOM 5147 O O . GLU B 1 151 ? -7.038 42.376 29.200 1.00 19.65 151 GLU B O 1
ATOM 5153 N N . LYS B 1 152 ? -5.454 43.171 27.811 1.00 19.56 152 LYS B N 1
ATOM 5154 C CA . LYS B 1 152 ? -6.417 43.992 27.080 1.00 20.66 152 LYS B CA 1
ATOM 5155 C C . LYS B 1 152 ? -7.455 43.132 26.367 1.00 19.56 152 LYS B C 1
ATOM 5156 O O . LYS B 1 152 ? -8.644 43.458 26.382 1.00 19.96 152 LYS B O 1
ATOM 5162 N N . GLY B 1 153 ? -7.005 42.033 25.764 1.00 19.20 153 GLY B N 1
ATOM 5163 C CA . GLY B 1 153 ? -7.900 41.096 25.106 1.00 19.17 153 GLY B CA 1
ATOM 5164 C C . GLY B 1 153 ? -8.876 40.498 26.100 1.00 22.55 153 GLY B C 1
ATOM 5165 O O . GLY B 1 153 ? -10.072 40.366 25.832 1.00 21.40 153 GLY B O 1
ATOM 5166 N N . PHE B 1 154 ? -8.346 40.136 27.261 1.00 16.45 154 PHE B N 1
ATOM 5167 C CA . PHE B 1 154 ? -9.145 39.549 28.326 1.00 17.04 154 PHE B CA 1
ATOM 5168 C C . PHE B 1 154 ? -10.200 40.552 28.781 1.00 22.63 154 PHE B C 1
ATOM 5169 O O . PHE B 1 154 ? -11.376 40.208 28.957 1.00 20.83 154 PHE B O 1
ATOM 5177 N N . ASN B 1 155 ? -9.774 41.792 28.987 1.00 19.86 155 ASN B N 1
ATOM 5178 C CA . ASN B 1 155 ? -10.682 42.813 29.484 1.00 25.17 155 ASN B CA 1
ATOM 5179 C C . ASN B 1 155 ? -11.741 43.205 28.464 1.00 20.55 155 ASN B C 1
ATOM 5180 O O . ASN B 1 155 ? -12.893 43.436 28.825 1.00 22.87 155 ASN B O 1
ATOM 5185 N N . GLU B 1 156 ? -11.364 43.268 27.190 1.00 19.28 156 GLU B N 1
ATOM 5186 C CA . GLU B 1 156 ? -12.335 43.630 26.162 1.00 25.61 156 GLU B CA 1
ATOM 5187 C C . GLU B 1 156 ? -13.388 42.542 25.964 1.00 28.26 156 GLU B C 1
ATOM 5188 O O . GLU B 1 156 ? -14.571 42.836 25.801 1.00 25.75 156 GLU B O 1
ATOM 5194 N N . ALA B 1 157 ? -12.961 41.285 26.013 1.00 22.64 157 ALA B N 1
ATOM 5195 C CA . ALA B 1 157 ? -13.896 40.173 25.905 1.00 24.23 157 ALA B CA 1
ATOM 5196 C C . ALA B 1 157 ? -14.862 40.145 27.089 1.00 21.52 157 ALA B C 1
ATOM 5197 O O . ALA B 1 157 ? -15.971 39.618 26.978 1.00 27.91 157 ALA B O 1
ATOM 5199 N N . SER B 1 158 ? -14.440 40.696 28.227 1.00 23.17 158 SER B N 1
ATOM 5200 C CA . SER B 1 158 ? -15.276 40.677 29.427 1.00 24.08 158 SER B CA 1
ATOM 5201 C C . SER B 1 158 ? -15.920 42.030 29.716 1.00 25.93 158 SER B C 1
ATOM 5202 O O . SER B 1 158 ? -16.450 42.250 30.807 1.00 27.36 158 SER B O 1
ATOM 5205 N N . GLY B 1 159 ? -15.876 42.928 28.735 1.00 27.97 159 GLY B N 1
ATOM 5206 C CA . GLY B 1 159 ? -16.507 44.232 28.858 1.00 26.30 159 GLY B CA 1
ATOM 5207 C C . GLY B 1 159 ? -15.997 45.050 30.030 1.00 29.67 159 GLY B C 1
ATOM 5208 O O . GLY B 1 159 ? -16.703 45.921 30.543 1.00 33.32 159 GLY B O 1
ATOM 5209 N N . GLY B 1 160 ? -14.771 44.766 30.461 1.00 27.03 160 GLY B N 1
ATOM 5210 C CA . GLY B 1 160 ? -14.152 45.501 31.549 1.00 28.15 160 GLY B CA 1
ATOM 5211 C C . GLY B 1 160 ? -14.656 45.144 32.941 1.00 29.21 160 GLY B C 1
ATOM 5212 O O . GLY B 1 160 ? -14.329 45.827 33.915 1.00 30.42 160 GLY B O 1
ATOM 5213 N N . ARG B 1 161 ? -15.430 44.067 33.047 1.00 24.42 161 ARG B N 1
ATOM 5214 C CA . ARG B 1 161 ? -16.067 43.717 34.320 1.00 25.37 161 ARG B CA 1
ATOM 5215 C C . ARG B 1 161 ? -15.106 43.135 35.358 1.00 30.93 161 ARG B C 1
ATOM 5216 O O . ARG B 1 161 ? -15.462 43.008 36.532 1.00 31.44 161 ARG B O 1
ATOM 5224 N N . LEU B 1 162 ? -13.895 42.781 34.930 1.00 23.81 162 LEU B N 1
ATOM 5225 C CA . LEU B 1 162 ? -12.918 42.170 35.834 1.00 26.12 162 LEU B CA 1
ATOM 5226 C C . LEU B 1 162 ? -11.749 43.107 36.140 1.00 30.34 162 LEU B C 1
ATOM 5227 O O . LEU B 1 162 ? -10.774 42.712 36.784 1.00 28.90 162 LEU B O 1
ATOM 5232 N N . ILE B 1 163 ? -11.858 44.352 35.686 1.00 28.04 163 ILE B N 1
ATOM 5233 C CA . ILE B 1 163 ? -10.771 45.321 35.832 1.00 26.24 163 ILE B CA 1
ATOM 5234 C C . ILE B 1 163 ? -10.478 45.672 37.301 1.00 27.37 163 ILE B C 1
ATOM 5235 O O . ILE B 1 163 ? -9.348 46.021 37.651 1.00 37.76 163 ILE B O 1
ATOM 5240 N N . GLY B 1 164 ? -11.483 45.540 38.165 1.00 28.25 164 GLY B N 1
ATOM 5241 C CA . GLY B 1 164 ? -11.293 45.786 39.585 1.00 28.90 164 GLY B CA 1
ATOM 5242 C C . GLY B 1 164 ? -10.907 44.537 40.353 1.00 33.01 164 GLY B C 1
ATOM 5243 O O . GLY B 1 164 ? -10.859 44.545 41.584 1.00 32.72 164 GLY B O 1
ATOM 5244 N N . ASN B 1 165 ? -10.629 43.457 39.626 1.00 23.00 165 ASN B N 1
ATOM 5245 C CA . ASN B 1 165 ? -10.345 42.169 40.254 1.00 26.47 165 ASN B CA 1
ATOM 5246 C C . ASN B 1 165 ? -8.937 41.663 39.987 1.00 24.03 165 ASN B C 1
ATOM 5247 O O . ASN B 1 165 ? -8.709 40.455 39.940 1.00 26.04 165 ASN B O 1
ATOM 5252 N N . VAL B 1 166 ? -7.993 42.582 39.819 1.00 23.01 166 VAL B N 1
ATOM 5253 C CA . VAL B 1 166 ? -6.603 42.205 39.579 1.00 25.57 166 VAL B CA 1
ATOM 5254 C C . VAL B 1 166 ? -5.759 42.345 40.847 1.00 28.13 166 VAL B C 1
ATOM 5255 O O . VAL B 1 166 ? -5.814 43.370 41.521 1.00 27.90 166 VAL B O 1
ATOM 5259 N N . SER B 1 167 ? -4.987 41.309 41.169 1.00 21.10 167 SER B N 1
ATOM 5260 C CA . SER B 1 167 ? -4.094 41.340 42.331 1.00 24.57 167 SER B CA 1
ATOM 5261 C C . SER B 1 167 ? -3.009 42.398 42.149 1.00 26.68 167 SER B C 1
ATOM 5262 O O . SER B 1 167 ? -2.345 42.437 41.112 1.00 26.35 167 SER B O 1
ATOM 5265 N N . ALA B 1 168 ? -2.817 43.253 43.150 1.00 24.47 168 ALA B N 1
ATOM 5266 C CA . ALA B 1 168 ? -1.742 44.237 43.071 1.00 26.41 168 ALA B CA 1
ATOM 5267 C C . ALA B 1 168 ? -0.393 43.565 43.310 1.00 25.05 168 ALA B C 1
ATOM 5268 O O . ALA B 1 168 ? -0.206 42.870 44.314 1.00 25.71 168 ALA B O 1
ATOM 5270 N N . PRO B 1 169 ? 0.548 43.746 42.368 1.00 22.65 169 PRO B N 1
ATOM 5271 C CA . PRO B 1 169 ? 1.876 43.155 42.540 1.00 23.87 169 PRO B CA 1
ATOM 5272 C C . PRO B 1 169 ? 2.610 43.720 43.748 1.00 22.78 169 PRO B C 1
ATOM 5273 O O . PRO B 1 169 ? 2.402 44.877 44.116 1.00 28.84 169 PRO B O 1
ATOM 5277 N N . THR B 1 170 ? 3.454 42.895 44.359 1.00 22.86 170 THR B N 1
ATOM 5278 C CA . THR B 1 170 ? 4.369 43.379 45.385 1.00 28.01 170 THR B CA 1
ATOM 5279 C C . THR B 1 170 ? 5.684 43.827 44.741 1.00 28.63 170 THR B C 1
ATOM 5280 O O . THR B 1 170 ? 6.454 44.581 45.337 1.00 29.89 170 THR B O 1
ATOM 5284 N N . ASN B 1 171 ? 5.932 43.360 43.518 1.00 27.00 171 ASN B N 1
ATOM 5285 C CA . ASN B 1 171 ? 7.075 43.818 42.727 1.00 26.14 171 ASN B CA 1
ATOM 5286 C C . ASN B 1 171 ? 6.677 43.981 41.257 1.00 24.64 171 ASN B C 1
ATOM 5287 O O . ASN B 1 171 ? 6.934 43.096 40.442 1.00 23.89 171 ASN B O 1
ATOM 5292 N N . PRO B 1 172 ? 6.040 45.117 40.917 1.00 21.26 172 PRO B N 1
ATOM 5293 C CA . PRO B 1 172 ? 5.484 45.353 39.573 1.00 19.53 172 PRO B CA 1
ATOM 5294 C C . PRO B 1 172 ? 6.551 45.531 38.496 1.00 22.97 172 PRO B C 1
ATOM 5295 O O . PRO B 1 172 ? 7.638 46.031 38.789 1.00 26.25 172 PRO B O 1
ATOM 5299 N N . ALA B 1 173 ? 6.239 45.115 37.270 1.00 19.58 173 ALA B N 1
ATOM 5300 C CA . ALA B 1 173 ? 7.181 45.207 36.153 1.00 21.76 173 ALA B CA 1
ATOM 5301 C C . ALA B 1 173 ? 7.555 46.652 35.840 1.00 26.30 173 ALA B C 1
ATOM 5302 O O . ALA B 1 173 ? 8.703 46.948 35.490 1.00 28.55 173 ALA B O 1
ATOM 5304 N N . ASP B 1 174 ? 6.570 47.540 35.938 1.00 27.36 174 ASP B N 1
ATOM 5305 C CA . ASP B 1 174 ? 6.801 48.980 35.808 1.00 26.52 174 ASP B CA 1
ATOM 5306 C C . ASP B 1 174 ? 5.621 49.727 36.416 1.00 31.51 174 ASP B C 1
ATOM 5307 O O . ASP B 1 174 ? 4.649 49.102 36.840 1.00 31.19 174 ASP B O 1
ATOM 5312 N N . SER B 1 175 ? 5.706 51.054 36.472 1.00 34.32 175 SER B N 1
ATOM 5313 C CA . SER B 1 175 ? 4.672 51.857 37.126 1.00 37.91 175 SER B CA 1
ATOM 5314 C C . SER B 1 175 ? 3.614 52.341 36.144 1.00 39.61 175 SER B C 1
ATOM 5315 O O . SER B 1 175 ? 2.655 53.013 36.532 1.00 42.08 175 SER B O 1
ATOM 5318 N N . GLY B 1 176 ? 3.798 52.006 34.871 1.00 33.35 176 GLY B N 1
ATOM 5319 C CA . GLY B 1 176 ? 2.868 52.411 33.831 1.00 36.62 176 GLY B CA 1
ATOM 5320 C C . GLY B 1 176 ? 1.987 51.269 33.358 1.00 26.53 176 GLY B C 1
ATOM 5321 O O . GLY B 1 176 ? 1.242 50.682 34.139 1.00 27.78 176 GLY B O 1
ATOM 5322 N N . ASN B 1 177 ? 2.071 50.961 32.070 1.00 25.74 177 ASN B N 1
ATOM 5323 C CA . ASN B 1 177 ? 1.242 49.914 31.482 1.00 27.72 177 ASN B CA 1
ATOM 5324 C C . ASN B 1 177 ? 1.461 48.515 32.056 1.00 30.95 177 ASN B C 1
ATOM 5325 O O . ASN B 1 177 ? 0.593 47.654 31.919 1.00 25.78 177 ASN B O 1
ATOM 5330 N N . GLY B 1 178 ? 2.610 48.286 32.689 1.00 28.72 178 GLY B N 1
ATOM 5331 C CA . GLY B 1 178 ? 2.916 46.981 33.254 1.00 28.04 178 GLY B CA 1
ATOM 5332 C C . GLY B 1 178 ? 2.672 46.868 34.751 1.00 27.35 178 GLY B C 1
ATOM 5333 O O . GLY B 1 178 ? 3.140 45.926 35.394 1.00 24.87 178 GLY B O 1
ATOM 5334 N N . LYS B 1 179 ? 1.928 47.818 35.316 1.00 23.52 179 LYS B N 1
ATOM 5335 C CA . LYS B 1 179 ? 1.749 47.885 36.767 1.00 25.25 179 LYS B CA 1
ATOM 5336 C C . LYS B 1 179 ? 1.028 46.685 37.373 1.00 23.21 179 LYS B C 1
ATOM 5337 O O . LYS B 1 179 ? 1.120 46.449 38.580 1.00 27.00 179 LYS B O 1
ATOM 5343 N N . ASP B 1 180 ? 0.303 45.932 36.548 1.00 22.94 180 ASP B N 1
ATOM 5344 C CA . ASP B 1 180 ? -0.415 44.761 37.044 1.00 23.37 180 ASP B CA 1
ATOM 5345 C C . ASP B 1 180 ? 0.440 43.504 37.054 1.00 22.86 180 ASP B C 1
ATOM 5346 O O . ASP B 1 180 ? -0.002 42.461 37.522 1.00 18.77 180 ASP B O 1
ATOM 5351 N N . PHE B 1 181 ? 1.664 43.604 36.550 1.00 20.18 181 PHE B N 1
ATOM 5352 C CA . PHE B 1 181 ? 2.506 42.419 36.378 1.00 19.43 181 PHE B CA 1
ATOM 5353 C C . PHE B 1 181 ? 3.548 42.221 37.474 1.00 26.07 181 PHE B C 1
ATOM 5354 O O . PHE B 1 181 ? 4.456 43.029 37.639 1.00 23.66 181 PHE B O 1
ATOM 5362 N N . GLN B 1 182 ? 3.395 41.132 38.218 1.00 20.03 182 GLN B N 1
ATOM 5363 C CA . GLN B 1 182 ? 4.347 40.747 39.245 1.00 19.65 182 GLN B CA 1
ATOM 5364 C C . GLN B 1 182 ? 5.565 40.094 38.590 1.00 22.61 182 GLN B C 1
ATOM 5365 O O . GLN B 1 182 ? 5.433 39.130 37.843 1.00 19.59 182 GLN B O 1
ATOM 5371 N N . LYS B 1 183 ? 6.755 40.617 38.859 1.00 20.46 183 LYS B N 1
ATOM 5372 C CA . LYS B 1 183 ? 7.964 39.991 38.335 1.00 18.77 183 LYS B CA 1
ATOM 5373 C C . LYS B 1 183 ? 8.252 38.695 39.095 1.00 18.21 183 LYS B C 1
ATOM 5374 O O . LYS B 1 183 ? 8.328 38.695 40.325 1.00 20.95 183 LYS B O 1
ATOM 5380 N N . ASN B 1 184 ? 8.402 37.592 38.365 1.00 17.96 184 ASN B N 1
ATOM 5381 C CA . ASN B 1 184 ? 8.732 36.302 38.978 1.00 18.03 184 ASN B CA 1
ATOM 5382 C C . ASN B 1 184 ? 9.791 35.536 38.183 1.00 17.65 184 ASN B C 1
ATOM 5383 O O . ASN B 1 184 ? 9.496 34.497 37.588 1.00 16.89 184 ASN B O 1
ATOM 5388 N N . PRO B 1 185 ? 11.040 36.031 38.187 1.00 20.87 185 PRO B N 1
ATOM 5389 C CA . PRO B 1 185 ? 12.082 35.359 37.400 1.00 18.94 185 PRO B CA 1
ATOM 5390 C C . PRO B 1 185 ? 12.476 33.996 37.963 1.00 20.42 185 PRO B C 1
ATOM 5391 O O . PRO B 1 185 ? 13.164 33.239 37.283 1.00 17.98 185 PRO B O 1
ATOM 5395 N N . ASP B 1 186 ? 12.042 33.673 39.179 1.00 21.15 186 ASP B N 1
ATOM 5396 C CA . ASP B 1 186 ? 12.335 32.352 39.726 1.00 20.39 186 ASP B CA 1
ATOM 5397 C C . ASP B 1 186 ? 11.540 31.255 39.019 1.00 18.20 186 ASP B C 1
ATOM 5398 O O . ASP B 1 186 ? 11.999 30.119 38.923 1.00 18.19 186 ASP B O 1
ATOM 5403 N N . THR B 1 187 ? 10.346 31.590 38.533 1.00 14.51 187 THR B N 1
ATOM 5404 C CA . THR B 1 187 ? 9.524 30.624 37.810 1.00 14.31 187 THR B CA 1
ATOM 5405 C C . THR B 1 187 ? 9.449 30.924 36.311 1.00 14.59 187 THR B C 1
ATOM 5406 O O . THR B 1 187 ? 9.061 30.059 35.527 1.00 16.05 187 THR B O 1
ATOM 5410 N N . LEU B 1 188 ? 9.816 32.146 35.913 1.00 15.35 188 LEU B N 1
ATOM 5411 C CA . LEU B 1 188 ? 9.663 32.580 34.511 1.00 13.56 188 LEU B CA 1
ATOM 5412 C C . LEU B 1 188 ? 10.984 32.945 33.853 1.00 15.01 188 LEU B C 1
ATOM 5413 O O . LEU B 1 188 ? 11.017 33.345 32.689 1.00 15.27 188 LEU B O 1
ATOM 5418 N N . TYR B 1 189 ? 12.079 32.788 34.591 1.00 14.03 189 TYR B N 1
ATOM 5419 C CA . TYR B 1 189 ? 13.407 33.045 34.040 1.00 14.28 189 TYR B CA 1
ATOM 5420 C C . TYR B 1 189 ? 14.420 32.206 34.810 1.00 15.05 189 TYR B C 1
ATOM 5421 O O . TYR B 1 189 ? 15.474 32.685 35.213 1.00 18.30 189 TYR B O 1
ATOM 5430 N N . PHE B 1 190 ? 14.088 30.931 34.989 1.00 15.77 190 PHE B N 1
ATOM 5431 C CA . PHE B 1 190 ? 14.866 30.039 35.842 1.00 16.60 190 PHE B CA 1
ATOM 5432 C C . PHE B 1 190 ? 16.177 29.551 35.236 1.00 16.46 190 PHE B C 1
ATOM 5433 O O . PHE B 1 190 ? 16.975 28.923 35.929 1.00 17.80 190 PHE B O 1
ATOM 5441 N N . HIS B 1 191 ? 16.399 29.840 33.953 1.00 16.79 191 HIS B N 1
ATOM 5442 C CA . HIS B 1 191 ? 17.556 29.330 33.219 1.00 15.20 191 HIS B CA 1
ATOM 5443 C C . HIS B 1 191 ? 18.810 30.204 33.347 1.00 19.48 191 HIS B C 1
ATOM 5444 O O . HIS B 1 191 ? 19.888 29.801 32.906 1.00 21.59 191 HIS B O 1
ATOM 5451 N N . LYS B 1 192 ? 18.670 31.397 33.931 1.00 17.30 192 LYS B N 1
ATOM 5452 C CA . LYS B 1 192 ? 19.796 32.324 34.067 1.00 18.58 192 LYS B CA 1
ATOM 5453 C C . LYS B 1 192 ? 19.862 32.946 35.455 1.00 18.68 192 LYS B C 1
ATOM 5454 O O . LYS B 1 192 ? 18.835 33.162 36.096 1.00 18.56 192 LYS B O 1
ATOM 5460 N N . VAL B 1 193 ? 21.078 33.244 35.908 1.00 17.86 193 VAL B N 1
ATOM 5461 C CA . VAL B 1 193 ? 21.289 33.925 37.191 1.00 17.48 193 VAL B CA 1
ATOM 5462 C C . VAL B 1 193 ? 20.908 35.399 37.091 1.00 19.84 193 VAL B C 1
ATOM 5463 O O . VAL B 1 193 ? 20.287 35.963 37.998 1.00 22.58 193 VAL B O 1
ATOM 5467 N N . GLN B 1 194 ? 21.261 36.018 35.967 1.00 19.41 194 GLN B N 1
ATOM 5468 C CA . GLN B 1 194 ? 20.926 37.418 35.716 1.00 23.75 194 GLN B CA 1
ATOM 5469 C C . GLN B 1 194 ? 19.467 37.598 35.272 1.00 21.33 194 GLN B C 1
ATOM 5470 O O . GLN B 1 194 ? 19.056 37.061 34.244 1.00 26.07 194 GLN B O 1
ATOM 5476 N N . ASN B 1 195 ? 18.694 38.370 36.032 1.00 22.01 195 ASN B N 1
ATOM 5477 C CA . ASN B 1 195 ? 17.286 38.620 35.705 1.00 22.57 195 ASN B CA 1
ATOM 5478 C C . ASN B 1 195 ? 17.116 39.740 34.683 1.00 21.79 195 ASN B C 1
ATOM 5479 O O . ASN B 1 195 ? 17.976 40.610 34.574 1.00 24.12 195 ASN B O 1
ATOM 5484 N N . PRO B 1 196 ? 15.997 39.732 33.933 1.00 25.97 196 PRO B N 1
ATOM 5485 C CA . PRO B 1 196 ? 15.814 40.755 32.895 1.00 27.66 196 PRO B CA 1
ATOM 5486 C C . PRO B 1 196 ? 15.752 42.181 33.434 1.00 27.57 196 PRO B C 1
ATOM 5487 O O . PRO B 1 196 ? 16.071 43.111 32.690 1.00 28.51 196 PRO B O 1
ATOM 5491 N N . ASP B 1 197 ? 15.349 42.357 34.690 1.00 23.50 197 ASP B N 1
ATOM 5492 C CA . ASP B 1 197 ? 15.209 43.701 35.254 1.00 23.76 197 ASP B CA 1
ATOM 5493 C C . ASP B 1 197 ? 16.538 44.245 35.780 1.00 25.78 197 ASP B C 1
ATOM 5494 O O . ASP B 1 197 ? 16.599 45.332 36.365 1.00 29.33 197 ASP B O 1
ATOM 5499 N N . GLY B 1 198 ? 17.602 43.476 35.581 1.00 24.83 198 GLY B N 1
ATOM 5500 C CA . GLY B 1 198 ? 18.927 43.926 35.959 1.00 24.86 198 GLY B CA 1
ATOM 5501 C C . GLY B 1 198 ? 19.382 43.407 37.309 1.00 29.83 198 GLY B C 1
ATOM 5502 O O . GLY B 1 198 ? 20.558 43.514 37.651 1.00 30.99 198 GLY B O 1
ATOM 5503 N N . THR B 1 199 ? 18.455 42.848 38.082 1.00 27.43 199 THR B N 1
ATOM 5504 C CA . THR B 1 199 ? 18.813 42.201 39.339 1.00 22.93 199 THR B CA 1
ATOM 5505 C C . THR B 1 199 ? 19.381 40.824 39.023 1.00 24.65 199 THR B C 1
ATOM 5506 O O . THR B 1 199 ? 19.311 40.368 37.886 1.00 25.47 199 THR B O 1
ATOM 5510 N N . SER B 1 200 ? 19.949 40.163 40.025 1.00 26.40 200 SER B N 1
ATOM 5511 C CA . SER B 1 200 ? 20.474 38.820 39.831 1.00 23.35 200 SER B CA 1
ATOM 5512 C C . SER B 1 200 ? 19.941 37.923 40.925 1.00 22.33 200 SER B C 1
ATOM 5513 O O . SER B 1 200 ? 19.627 38.399 42.016 1.00 25.80 200 SER B O 1
ATOM 5516 N N . LYS B 1 201 ? 19.827 36.633 40.640 1.00 22.45 201 LYS B N 1
ATOM 5517 C CA . LYS B 1 201 ? 19.397 35.703 41.671 1.00 23.83 201 LYS B CA 1
ATOM 5518 C C . LYS B 1 201 ? 20.448 35.712 42.773 1.00 25.97 201 LYS B C 1
ATOM 5519 O O . LYS B 1 201 ? 21.633 35.912 42.505 1.00 21.58 201 LYS B O 1
ATOM 5525 N N . VAL B 1 202 ? 20.005 35.549 44.014 1.00 21.16 202 VAL B N 1
ATOM 5526 C CA . VAL B 1 202 ? 20.897 35.710 45.162 1.00 22.95 202 VAL B CA 1
ATOM 5527 C C . VAL B 1 202 ? 21.679 34.421 45.431 1.00 19.47 202 VAL B C 1
ATOM 5528 O O . VAL B 1 202 ? 21.085 33.345 45.525 1.00 20.61 202 VAL B O 1
ATOM 5532 N N . PRO B 1 203 ? 23.016 34.526 45.541 1.00 20.83 203 PRO B N 1
ATOM 5533 C CA . PRO B 1 203 ? 23.836 33.323 45.736 1.00 20.45 203 PRO B CA 1
ATOM 5534 C C . PRO B 1 203 ? 23.399 32.533 46.960 1.00 23.89 203 PRO B C 1
ATOM 5535 O O . PRO B 1 203 ? 23.083 33.127 47.995 1.00 25.24 203 PRO B O 1
ATOM 5539 N N . GLY B 1 204 ? 23.368 31.213 46.831 1.00 20.97 204 GLY B N 1
ATOM 5540 C CA . GLY B 1 204 ? 22.948 30.355 47.921 1.00 24.82 204 GLY B CA 1
ATOM 5541 C C . GLY B 1 204 ? 21.473 30.006 47.911 1.00 24.39 204 GLY B C 1
ATOM 5542 O O . GLY B 1 204 ? 21.060 29.052 48.569 1.00 26.01 204 GLY B O 1
ATOM 5543 N N . THR B 1 205 ? 20.670 30.769 47.173 1.00 20.57 205 THR B N 1
ATOM 5544 C CA . THR B 1 205 ? 19.246 30.460 47.067 1.00 20.21 205 THR B CA 1
ATOM 5545 C C . THR B 1 205 ? 19.013 29.322 46.081 1.00 23.63 205 THR B C 1
ATOM 5546 O O . THR B 1 205 ? 19.846 29.059 45.205 1.00 21.03 205 THR B O 1
ATOM 5550 N N . LYS B 1 206 ? 17.871 28.657 46.222 1.00 19.13 206 LYS B N 1
ATOM 5551 C CA . LYS B 1 206 ? 17.517 27.558 45.335 1.00 20.75 206 LYS B CA 1
ATOM 5552 C C . LYS B 1 206 ? 17.502 28.011 43.882 1.00 21.76 206 LYS B C 1
ATOM 5553 O O . LYS B 1 206 ? 18.028 27.326 43.011 1.00 19.01 206 LYS B O 1
ATOM 5559 N N . ALA B 1 207 ? 16.914 29.176 43.629 1.00 19.03 207 ALA B N 1
ATOM 5560 C CA . ALA B 1 207 ? 16.793 29.666 42.260 1.00 19.98 207 ALA B CA 1
ATOM 5561 C C . ALA B 1 207 ? 18.173 29.930 41.657 1.00 17.70 207 ALA B C 1
ATOM 5562 O O . ALA B 1 207 ? 18.410 29.636 40.482 1.00 19.04 207 ALA B O 1
ATOM 5564 N N . TYR B 1 208 ? 19.090 30.454 42.464 1.00 21.75 208 TYR B N 1
ATOM 5565 C CA . TYR B 1 208 ? 20.453 30.690 41.994 1.00 19.87 208 TYR B CA 1
ATOM 5566 C C . TYR B 1 208 ? 21.114 29.384 41.568 1.00 22.63 208 TYR B C 1
ATOM 5567 O O . TYR B 1 208 ? 21.728 29.304 40.502 1.00 22.21 208 TYR B O 1
ATOM 5576 N N . ASP B 1 209 ? 21.003 28.363 42.411 1.00 20.81 209 ASP B N 1
ATOM 5577 C CA . ASP B 1 209 ? 21.664 27.094 42.138 1.00 21.52 209 ASP B CA 1
ATOM 5578 C C . ASP B 1 209 ? 21.094 26.412 40.905 1.00 20.17 209 ASP B C 1
ATOM 5579 O O . ASP B 1 209 ? 21.827 25.797 40.132 1.00 23.29 209 ASP B O 1
ATOM 5584 N N . ILE B 1 210 ? 19.783 26.523 40.713 1.00 16.74 210 ILE B N 1
ATOM 5585 C CA . ILE B 1 210 ? 19.161 25.882 39.571 1.00 18.91 210 ILE B CA 1
ATOM 5586 C C . ILE B 1 210 ? 19.719 26.496 38.300 1.00 17.83 210 ILE B C 1
ATOM 5587 O O . ILE B 1 210 ? 20.111 25.784 37.375 1.00 21.24 210 ILE B O 1
ATOM 5592 N N . ALA B 1 211 ? 19.771 27.822 38.271 1.00 17.02 211 ALA B N 1
ATOM 5593 C CA . ALA B 1 211 ? 20.228 28.525 37.078 1.00 19.66 211 ALA B CA 1
ATOM 5594 C C . ALA B 1 211 ? 21.722 28.332 36.875 1.00 21.01 211 ALA B C 1
ATOM 5595 O O . ALA B 1 211 ? 22.174 28.030 35.768 1.00 21.08 211 ALA B O 1
ATOM 5597 N N . ASN B 1 212 ? 22.489 28.499 37.946 1.00 19.01 212 ASN B N 1
ATOM 5598 C CA . ASN B 1 212 ? 23.935 28.391 37.851 1.00 19.25 212 ASN B CA 1
ATOM 5599 C C . ASN B 1 212 ? 24.382 26.980 37.457 1.00 23.14 212 ASN B C 1
ATOM 5600 O O . ASN B 1 212 ? 25.231 26.814 36.580 1.00 23.50 212 ASN B O 1
ATOM 5605 N N . ASN B 1 213 ? 23.794 25.964 38.081 1.00 17.58 213 ASN B N 1
ATOM 5606 C CA . ASN B 1 213 ? 24.174 24.585 37.773 1.00 20.26 213 ASN B CA 1
ATOM 5607 C C . ASN B 1 213 ? 23.838 24.203 36.329 1.00 26.81 213 ASN B C 1
ATOM 5608 O O . ASN B 1 213 ? 24.566 23.438 35.691 1.00 22.85 213 ASN B O 1
ATOM 5613 N N . TYR B 1 214 ? 22.727 24.734 35.829 1.00 21.41 214 TYR B N 1
ATOM 5614 C CA . TYR B 1 214 ? 22.305 24.473 34.459 1.00 18.84 214 TYR B CA 1
ATOM 5615 C C . TYR B 1 214 ? 23.265 25.120 33.476 1.00 20.59 214 TYR B C 1
ATOM 5616 O O . TYR B 1 214 ? 23.687 24.495 32.508 1.00 22.57 214 TYR B O 1
ATOM 5625 N N . GLN B 1 215 ? 23.611 26.379 33.723 1.00 19.24 215 GLN B N 1
ATOM 5626 C CA . GLN B 1 215 ? 24.532 27.077 32.840 1.00 23.29 215 GLN B CA 1
ATOM 5627 C C . GLN B 1 215 ? 25.880 26.374 32.792 1.00 22.16 215 GLN B C 1
ATOM 5628 O O . GLN B 1 215 ? 26.469 26.233 31.721 1.00 23.78 215 GLN B O 1
ATOM 5634 N N . ASN B 1 216 ? 26.358 25.917 33.948 1.00 19.45 216 ASN B N 1
ATOM 5635 C CA . ASN B 1 216 ? 27.629 25.200 34.005 1.00 24.99 216 ASN B CA 1
ATOM 5636 C C . ASN B 1 216 ? 27.558 23.844 33.299 1.00 27.27 216 ASN B C 1
ATOM 5637 O O . ASN B 1 216 ? 28.518 23.422 32.650 1.00 28.94 216 ASN B O 1
ATOM 5642 N N . PHE B 1 217 ? 26.419 23.171 33.426 1.00 26.61 217 PHE B N 1
ATOM 5643 C CA . PHE B 1 217 ? 26.208 21.879 32.782 1.00 25.07 217 PHE B CA 1
ATOM 5644 C C . PHE B 1 217 ? 26.311 21.977 31.265 1.00 22.76 217 PHE B C 1
ATOM 5645 O O . PHE B 1 217 ? 27.057 21.227 30.627 1.00 25.59 217 PHE B O 1
ATOM 5653 N N . VAL B 1 218 ? 25.551 22.902 30.690 1.00 24.08 218 VAL B N 1
ATOM 5654 C CA . VAL B 1 218 ? 25.488 23.034 29.238 1.00 23.74 218 VAL B CA 1
ATOM 5655 C C . VAL B 1 218 ? 26.828 23.493 28.666 1.00 32.57 218 VAL B C 1
ATOM 5656 O O . VAL B 1 218 ? 27.258 23.019 27.613 1.00 31.99 218 VAL B O 1
ATOM 5660 N N . ALA B 1 219 ? 27.499 24.391 29.382 1.00 33.24 219 ALA B N 1
ATOM 5661 C CA . ALA B 1 219 ? 28.793 24.918 28.943 1.00 29.88 219 ALA B CA 1
ATOM 5662 C C . ALA B 1 219 ? 29.879 23.846 28.882 1.00 31.71 219 ALA B C 1
ATOM 5663 O O . ALA B 1 219 ? 30.847 23.971 28.127 1.00 33.98 219 ALA B O 1
ATOM 5665 N N . ASN B 1 220 ? 29.719 22.793 29.675 1.00 27.20 220 ASN B N 1
ATOM 5666 C CA . ASN B 1 220 ? 30.778 21.803 29.839 1.00 33.90 220 ASN B CA 1
ATOM 5667 C C . ASN B 1 220 ? 30.445 20.371 29.416 1.00 33.38 220 ASN B C 1
ATOM 5668 O O . ASN B 1 220 ? 31.288 19.481 29.536 1.00 37.06 220 ASN B O 1
ATOM 5673 N N . ASP B 1 221 ? 29.227 20.143 28.929 1.00 24.86 221 ASP B N 1
ATOM 5674 C CA . ASP B 1 221 ? 28.809 18.792 28.558 1.00 24.53 221 ASP B CA 1
ATOM 5675 C C . ASP B 1 221 ? 29.404 18.334 27.223 1.00 23.67 221 ASP B C 1
ATOM 5676 O O . ASP B 1 221 ? 29.237 19.001 26.200 1.00 24.38 221 ASP B O 1
ATOM 5681 N N . ALA B 1 222 ? 30.083 17.189 27.245 1.00 27.55 222 ALA B N 1
ATOM 5682 C CA . ALA B 1 222 ? 30.774 16.663 26.066 1.00 27.62 222 ALA B CA 1
ATOM 5683 C C . ALA B 1 222 ? 29.818 16.116 24.999 1.00 23.03 222 ALA B C 1
ATOM 5684 O O . ALA B 1 222 ? 30.094 16.214 23.802 1.00 22.72 222 ALA B O 1
ATOM 5686 N N . THR B 1 223 ? 28.702 15.535 25.426 1.00 22.95 223 THR B N 1
ATOM 5687 C CA . THR B 1 223 ? 27.728 15.003 24.475 1.00 19.68 223 THR B CA 1
ATOM 5688 C C . THR B 1 223 ? 27.053 16.125 23.693 1.00 21.83 223 THR B C 1
ATOM 5689 O O . THR B 1 223 ? 26.923 16.057 22.466 1.00 19.84 223 THR B O 1
ATOM 5693 N N . ILE B 1 224 ? 26.622 17.161 24.401 1.00 19.65 224 ILE B N 1
ATOM 5694 C CA . ILE B 1 224 ? 26.008 18.306 23.735 1.00 20.24 224 ILE B CA 1
ATOM 5695 C C . ILE B 1 224 ? 26.984 18.972 22.763 1.00 25.20 224 ILE B C 1
ATOM 5696 O O . ILE B 1 224 ? 26.645 19.216 21.603 1.00 20.91 224 ILE B O 1
ATOM 5701 N N . ALA B 1 225 ? 28.203 19.239 23.223 1.00 27.58 225 ALA B N 1
ATOM 5702 C CA . ALA B 1 225 ? 29.207 19.852 22.360 1.00 24.65 225 ALA B CA 1
ATOM 5703 C C . ALA B 1 225 ? 29.506 18.977 21.143 1.00 20.49 225 ALA B C 1
ATOM 5704 O O . ALA B 1 225 ? 29.619 19.471 20.019 1.00 23.99 225 ALA B O 1
ATOM 5706 N N . GLY B 1 226 ? 29.646 17.674 21.377 1.00 24.78 226 GLY B N 1
ATOM 5707 C CA . GLY B 1 226 ? 29.963 16.734 20.314 1.00 25.91 226 GLY B CA 1
ATOM 5708 C C . GLY B 1 226 ? 28.858 16.578 19.287 1.00 21.89 226 GLY B C 1
ATOM 5709 O O . GLY B 1 226 ? 29.117 16.578 18.084 1.00 20.77 226 GLY B O 1
ATOM 5710 N N . ALA B 1 227 ? 27.623 16.443 19.757 1.00 23.59 227 ALA B N 1
ATOM 5711 C CA . ALA B 1 227 ? 26.480 16.354 18.855 1.00 19.66 227 ALA B CA 1
ATOM 5712 C C . ALA B 1 227 ? 26.326 17.634 18.024 1.00 19.68 227 ALA B C 1
ATOM 5713 O O . ALA B 1 227 ? 26.024 17.576 16.833 1.00 18.79 227 ALA B O 1
ATOM 5715 N N . GLU B 1 228 ? 26.535 18.788 18.652 1.00 19.56 228 GLU B N 1
ATOM 5716 C CA . GLU B 1 228 ? 26.387 20.056 17.946 1.00 24.06 228 GLU B CA 1
ATOM 5717 C C . GLU B 1 228 ? 27.456 20.228 16.876 1.00 23.41 228 GLU B C 1
ATOM 5718 O O . GLU B 1 228 ? 27.193 20.803 15.821 1.00 26.79 228 GLU B O 1
ATOM 5724 N N . LYS B 1 229 ? 28.653 19.721 17.155 1.00 23.16 229 LYS B N 1
ATOM 5725 C CA . LYS B 1 229 ? 29.745 19.741 16.188 1.00 24.72 229 LYS B CA 1
ATOM 5726 C C . LYS B 1 229 ? 29.389 18.882 14.973 1.00 26.11 229 LYS B C 1
ATOM 5727 O O . LYS B 1 229 ? 29.548 19.308 13.825 1.00 27.38 229 LYS B O 1
ATOM 5733 N N . THR B 1 230 ? 28.901 17.673 15.243 1.00 27.07 230 THR B N 1
ATOM 5734 C CA . THR B 1 230 ? 28.446 16.755 14.201 1.00 22.99 230 THR B CA 1
ATOM 5735 C C . THR B 1 230 ? 27.397 17.390 13.294 1.00 22.48 230 THR B C 1
ATOM 5736 O O . THR B 1 230 ? 27.466 17.281 12.063 1.00 22.82 230 THR B O 1
ATOM 5740 N N . ILE B 1 231 ? 26.424 18.055 13.905 1.00 21.84 231 ILE B N 1
ATOM 5741 C CA . ILE B 1 231 ? 25.352 18.673 13.149 1.00 24.76 231 ILE B CA 1
ATOM 5742 C C . ILE B 1 231 ? 25.876 19.889 12.384 1.00 25.45 231 ILE B C 1
ATOM 5743 O O . ILE B 1 231 ? 25.450 20.156 11.253 1.00 25.32 231 ILE B O 1
ATOM 5748 N N . GLY B 1 232 ? 26.836 20.595 12.979 1.00 29.23 232 GLY B N 1
ATOM 5749 C CA . GLY B 1 232 ? 27.454 21.734 12.317 1.00 31.44 232 GLY B CA 1
ATOM 5750 C C . GLY B 1 232 ? 28.244 21.345 11.079 1.00 31.68 232 GLY B C 1
ATOM 5751 O O . GLY B 1 232 ? 28.384 22.140 10.148 1.00 34.18 232 GLY B O 1
ATOM 5752 N N . ASP B 1 233 ? 28.758 20.118 11.067 1.00 26.93 233 ASP B N 1
ATOM 5753 C CA . ASP B 1 233 ? 29.547 19.615 9.947 1.00 35.07 233 ASP B CA 1
ATOM 5754 C C . ASP B 1 233 ? 28.704 18.822 8.953 1.00 27.44 233 ASP B C 1
ATOM 5755 O O . ASP B 1 233 ? 29.236 18.269 7.995 1.00 21.13 233 ASP B O 1
ATOM 5760 N N . ASN B 1 234 ? 27.395 18.759 9.180 1.00 20.61 234 ASN B N 1
ATOM 5761 C CA . ASN B 1 234 ? 26.538 17.899 8.371 1.00 20.24 234 ASN B CA 1
ATOM 5762 C C . ASN B 1 234 ? 26.605 18.209 6.872 1.00 19.86 234 ASN B C 1
ATOM 5763 O O . ASN B 1 234 ? 26.487 19.366 6.465 1.00 20.91 234 ASN B O 1
ATOM 5768 N N . VAL B 1 235 ? 26.784 17.166 6.065 1.00 20.52 235 VAL B N 1
ATOM 5769 C CA . VAL B 1 235 ? 26.964 17.321 4.622 1.00 20.94 235 VAL B CA 1
ATOM 5770 C C . VAL B 1 235 ? 25.672 17.763 3.918 1.00 20.22 235 VAL B C 1
ATOM 5771 O O . VAL B 1 235 ? 25.723 18.488 2.923 1.00 23.49 235 VAL B O 1
ATOM 5775 N N . ASP B 1 236 ? 24.522 17.342 4.439 1.00 19.08 236 ASP B N 1
ATOM 5776 C CA . ASP B 1 236 ? 23.239 17.735 3.857 1.00 19.11 236 ASP B CA 1
ATOM 5777 C C . ASP B 1 236 ? 22.983 19.223 4.091 1.00 19.13 236 ASP B C 1
ATOM 5778 O O . ASP B 1 236 ? 22.490 19.931 3.209 1.00 20.53 236 ASP B O 1
ATOM 5783 N N . VAL B 1 237 ? 23.321 19.702 5.281 1.00 15.73 237 VAL B N 1
ATOM 5784 C CA . VAL B 1 237 ? 23.171 21.132 5.585 1.00 12.11 237 VAL B CA 1
ATOM 5785 C C . VAL B 1 237 ? 24.145 21.986 4.771 1.00 14.98 237 VAL B C 1
ATOM 5786 O O . VAL B 1 237 ? 23.796 23.067 4.301 1.00 16.21 237 VAL B O 1
ATOM 5790 N N . LYS B 1 238 ? 25.377 21.506 4.605 1.00 16.30 238 LYS B N 1
ATOM 5791 C CA . LYS B 1 238 ? 26.355 22.241 3.808 1.00 18.01 238 LYS B CA 1
ATOM 5792 C C . LYS B 1 238 ? 25.919 22.333 2.347 1.00 20.33 238 LYS B C 1
ATOM 5793 O O . LYS B 1 238 ? 26.090 23.363 1.695 1.00 17.47 238 LYS B O 1
ATOM 5799 N N . ARG B 1 239 ? 25.358 21.252 1.823 1.00 19.98 239 ARG B N 1
ATOM 5800 C CA A ARG B 1 239 ? 24.915 21.273 0.437 0.57 21.23 239 ARG B CA 1
ATOM 5801 C CA B ARG B 1 239 ? 24.888 21.229 0.444 0.43 20.80 239 ARG B CA 1
ATOM 5802 C C . ARG B 1 239 ? 23.706 22.181 0.272 1.00 16.94 239 ARG B C 1
ATOM 5803 O O . ARG B 1 239 ? 23.609 22.900 -0.726 1.00 18.23 239 ARG B O 1
ATOM 5818 N N . ALA B 1 240 ? 22.811 22.184 1.258 1.00 15.79 240 ALA B N 1
ATOM 5819 C CA . ALA B 1 240 ? 21.656 23.083 1.234 1.00 12.85 240 ALA B CA 1
ATOM 5820 C C . ALA B 1 240 ? 22.102 24.533 1.298 1.00 14.27 240 ALA B C 1
ATOM 5821 O O . ALA B 1 240 ? 21.485 25.414 0.686 1.00 14.45 240 ALA B O 1
ATOM 5823 N N . SER B 1 241 ? 23.177 24.772 2.041 1.00 15.11 241 SER B N 1
ATOM 5824 C CA . SER B 1 241 ? 23.695 26.113 2.242 1.00 15.55 241 SER B CA 1
ATOM 5825 C C . SER B 1 241 ? 24.202 26.644 0.923 1.00 16.01 241 SER B C 1
ATOM 5826 O O . SER B 1 241 ? 23.917 27.780 0.540 1.00 15.21 241 SER B O 1
ATOM 5829 N N . HIS B 1 242 ? 24.955 25.809 0.222 1.00 16.03 242 HIS B N 1
ATOM 5830 C CA . HIS B 1 242 ? 25.433 26.197 -1.084 1.00 13.35 242 HIS B CA 1
ATOM 5831 C C . HIS B 1 242 ? 24.289 26.440 -2.060 1.00 16.71 242 HIS B C 1
ATOM 5832 O O . HIS B 1 242 ? 24.299 27.418 -2.812 1.00 19.24 242 HIS B O 1
ATOM 5839 N N . ASP B 1 243 ? 23.326 25.523 -2.072 1.00 14.90 243 ASP B N 1
ATOM 5840 C CA . ASP B 1 243 ? 22.168 25.607 -2.963 1.00 16.75 243 ASP B CA 1
ATOM 5841 C C . ASP B 1 243 ? 21.429 26.930 -2.790 1.00 17.75 243 ASP B C 1
ATOM 5842 O O . ASP B 1 243 ? 21.132 27.626 -3.766 1.00 17.89 243 ASP B O 1
ATOM 5847 N N . LEU B 1 244 ? 21.138 27.277 -1.541 1.00 14.95 244 LEU B N 1
ATOM 5848 C CA . LEU B 1 244 ? 20.399 28.497 -1.238 1.00 12.16 244 LEU B CA 1
ATOM 5849 C C . LEU B 1 244 ? 21.156 29.718 -1.724 1.00 14.17 244 LEU B C 1
ATOM 5850 O O . LEU B 1 244 ? 20.589 30.596 -2.380 1.00 15.74 244 LEU B O 1
ATOM 5855 N N . LEU B 1 245 ? 22.448 29.765 -1.414 1.00 14.30 245 LEU B N 1
ATOM 5856 C CA . LEU B 1 245 ? 23.230 30.966 -1.668 1.00 15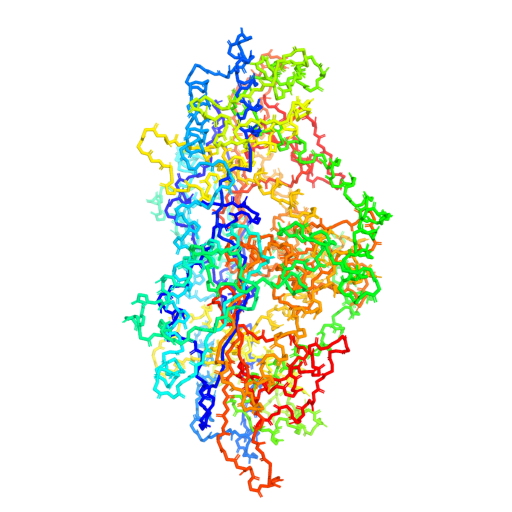.41 245 LEU B CA 1
ATOM 5857 C C . LEU B 1 245 ? 23.510 31.171 -3.145 1.00 17.43 245 LEU B C 1
ATOM 5858 O O . LEU B 1 245 ? 23.780 32.287 -3.566 1.00 16.54 245 LEU B O 1
ATOM 5863 N N . SER B 1 246 ? 23.446 30.101 -3.930 1.00 15.46 246 SER B N 1
ATOM 5864 C CA A SER B 1 246 ? 23.743 30.172 -5.361 0.48 15.86 246 SER B CA 1
ATOM 5865 C CA B SER B 1 246 ? 23.766 30.199 -5.351 0.52 15.20 246 SER B CA 1
ATOM 5866 C C . SER B 1 246 ? 22.695 30.961 -6.137 1.00 17.52 246 SER B C 1
ATOM 5867 O O . SER B 1 246 ? 22.905 31.313 -7.293 1.00 19.62 246 SER B O 1
ATOM 5872 N N . GLN B 1 247 ? 21.554 31.226 -5.501 1.00 14.09 247 GLN B N 1
ATOM 5873 C CA . GLN B 1 247 ? 20.518 32.064 -6.103 1.00 18.22 247 GLN B CA 1
ATOM 5874 C C . GLN B 1 247 ? 20.995 33.490 -6.206 1.00 17.51 247 GLN B C 1
ATOM 5875 O O . GLN B 1 247 ? 20.511 34.261 -7.044 1.00 22.15 247 GLN B O 1
ATOM 5881 N N . ILE B 1 248 ? 21.917 33.842 -5.318 1.00 13.85 248 ILE B N 1
ATOM 5882 C CA . ILE B 1 248 ? 22.317 35.231 -5.133 1.00 13.31 248 ILE B CA 1
ATOM 5883 C C . ILE B 1 248 ? 23.763 35.439 -5.581 1.00 17.23 248 ILE B C 1
ATOM 5884 O O . ILE B 1 248 ? 24.081 36.419 -6.259 1.00 19.95 248 ILE B O 1
ATOM 5889 N N . PHE B 1 249 ? 24.637 34.510 -5.210 1.00 16.09 249 PHE B N 1
ATOM 5890 C CA . PHE B 1 249 ? 26.074 34.703 -5.402 1.00 17.97 249 PHE B CA 1
ATOM 5891 C C . PHE B 1 249 ? 26.650 33.802 -6.485 1.00 19.57 249 PHE B C 1
ATOM 5892 O O . PHE B 1 249 ? 26.143 32.712 -6.724 1.00 19.77 249 PHE B O 1
ATOM 5900 N N . THR B 1 250 ? 27.723 34.248 -7.136 1.00 17.12 250 THR B N 1
ATOM 5901 C CA . THR B 1 250 ? 28.359 33.432 -8.174 1.00 17.47 250 THR B CA 1
ATOM 5902 C C . THR B 1 250 ? 29.093 32.238 -7.586 1.00 18.30 250 THR B C 1
ATOM 5903 O O . THR B 1 250 ? 29.488 32.262 -6.423 1.00 20.86 250 THR B O 1
ATOM 5907 N N . GLU B 1 251 ? 29.277 31.200 -8.395 1.00 16.14 251 GLU B N 1
ATOM 5908 C CA . GLU B 1 251 ? 30.072 30.045 -7.991 1.00 20.10 251 GLU B CA 1
ATOM 5909 C C . GLU B 1 251 ? 31.488 30.440 -7.596 1.00 19.19 251 GLU B C 1
ATOM 5910 O O . GLU B 1 251 ? 32.025 29.917 -6.621 1.00 23.76 251 GLU B O 1
ATOM 5916 N N . GLU B 1 252 ? 32.086 31.360 -8.348 1.00 21.92 252 GLU B N 1
ATOM 5917 C CA . GLU B 1 252 ? 33.444 31.815 -8.056 1.00 23.19 252 GLU B CA 1
ATOM 5918 C C . GLU B 1 252 ? 33.543 32.445 -6.663 1.00 25.02 252 GLU B C 1
ATOM 5919 O O . GLU B 1 252 ? 34.448 32.133 -5.884 1.00 22.87 252 GLU B O 1
ATOM 5925 N N . PHE B 1 253 ? 32.593 33.319 -6.344 1.00 21.50 253 PHE B N 1
ATOM 5926 C CA . PHE B 1 253 ? 32.569 33.976 -5.046 1.00 21.83 253 PHE B CA 1
ATOM 5927 C C . PHE B 1 253 ? 32.375 32.974 -3.917 1.00 21.31 253 PHE B C 1
ATOM 5928 O O . PHE B 1 253 ? 33.058 33.036 -2.887 1.00 20.55 253 PHE B O 1
ATOM 5936 N N . LEU B 1 254 ? 31.430 32.056 -4.096 1.00 20.35 254 LEU B N 1
ATOM 5937 C CA . LEU B 1 254 ? 31.137 31.076 -3.062 1.00 21.55 254 LEU B CA 1
ATOM 5938 C C . LEU B 1 254 ? 32.297 30.093 -2.867 1.00 18.51 254 LEU B C 1
ATOM 5939 O O . LEU B 1 254 ? 32.542 29.636 -1.748 1.00 24.59 254 LEU B O 1
ATOM 5944 N N . ALA B 1 255 ? 33.009 29.791 -3.948 1.00 21.87 255 ALA B N 1
ATOM 5945 C CA . ALA B 1 255 ? 34.173 28.904 -3.874 1.00 25.99 255 ALA B CA 1
ATOM 5946 C C . ALA B 1 255 ? 35.281 29.504 -3.003 1.00 28.67 255 ALA B C 1
ATOM 5947 O O . ALA B 1 255 ? 35.931 28.791 -2.231 1.00 25.12 255 ALA B O 1
ATOM 5949 N N . LYS B 1 256 ? 35.492 30.813 -3.122 1.00 24.28 256 LYS B N 1
ATOM 5950 C CA . LYS B 1 256 ? 36.465 31.506 -2.278 1.00 24.68 256 LYS B CA 1
ATOM 5951 C C . LYS B 1 256 ? 36.072 31.493 -0.804 1.00 28.23 256 LYS B C 1
ATOM 5952 O O . LYS B 1 256 ? 36.924 31.332 0.071 1.00 31.25 256 LYS B O 1
ATOM 5958 N N . LEU B 1 257 ? 34.781 31.659 -0.524 1.00 27.79 257 LEU B N 1
ATOM 5959 C CA . LEU B 1 257 ? 34.301 31.588 0.849 1.00 22.92 257 LEU B CA 1
ATOM 5960 C C . LEU B 1 257 ? 34.528 30.186 1.420 1.00 29.29 257 LEU B C 1
ATOM 5961 O O . LEU B 1 257 ? 34.930 30.027 2.577 1.00 30.45 257 LEU B O 1
ATOM 5966 N N . GLU B 1 258 ? 34.269 29.170 0.604 1.00 28.67 258 GLU B N 1
ATOM 5967 C CA . GLU B 1 258 ? 34.474 27.790 1.032 1.00 26.98 258 GLU B CA 1
ATOM 5968 C C . GLU B 1 258 ? 35.954 27.444 1.162 1.00 31.33 258 GLU B C 1
ATOM 5969 O O . GLU B 1 258 ? 36.309 26.484 1.839 1.00 36.12 258 GLU B O 1
ATOM 5975 N N . ASN B 1 259 ? 36.810 28.232 0.522 1.00 35.74 259 ASN B N 1
ATOM 5976 C CA . ASN B 1 259 ? 38.249 28.009 0.605 1.00 37.47 259 ASN B CA 1
ATOM 5977 C C . ASN B 1 259 ? 38.885 28.882 1.686 1.00 37.76 259 ASN B C 1
ATOM 5978 O O . ASN B 1 259 ? 40.099 28.860 1.876 1.00 39.28 259 ASN B O 1
ATOM 5983 N N . GLY B 1 260 ? 38.064 29.660 2.389 1.00 32.49 260 GLY B N 1
ATOM 5984 C CA . GLY B 1 260 ? 38.556 30.470 3.490 1.00 30.49 260 GLY B CA 1
ATOM 5985 C C . GLY B 1 260 ? 39.183 31.782 3.067 1.00 32.65 260 GLY B C 1
ATOM 5986 O O . GLY B 1 260 ? 39.810 32.471 3.876 1.00 37.71 260 GLY B O 1
ATOM 5987 N N . GLU B 1 261 ? 39.012 32.138 1.798 1.00 31.46 261 GLU B N 1
ATOM 5988 C CA . GLU B 1 261 ? 39.537 33.399 1.293 1.00 32.43 261 GLU B CA 1
ATOM 5989 C C . GLU B 1 261 ? 38.714 34.584 1.806 1.00 31.66 261 GLU B C 1
ATOM 5990 O O . GLU B 1 261 ? 39.155 35.732 1.736 1.00 34.75 261 GLU B O 1
ATOM 5996 N N . TYR B 1 262 ? 37.525 34.291 2.333 1.00 26.58 262 TYR B N 1
ATOM 5997 C CA . TYR B 1 262 ? 36.644 35.319 2.895 1.00 29.47 262 TYR B CA 1
ATOM 5998 C C . TYR B 1 262 ? 36.256 35.049 4.346 1.00 30.97 262 TYR B C 1
ATOM 5999 O O . TYR B 1 262 ? 36.058 33.898 4.754 1.00 32.77 262 TYR B O 1
ATOM 6008 N N . LYS B 1 263 ? 36.119 36.128 5.107 1.00 28.83 263 LYS B N 1
ATOM 6009 C CA . LYS B 1 263 ? 35.695 36.057 6.498 1.00 28.65 263 LYS B CA 1
ATOM 6010 C C . LYS B 1 263 ? 35.197 37.432 6.909 1.00 32.95 263 LYS B C 1
ATOM 6011 O O . LYS B 1 263 ? 35.899 38.428 6.743 1.00 39.00 263 LYS B O 1
ATOM 6017 N N . TRP B 1 264 ? 33.980 37.488 7.436 1.00 28.96 264 TRP B N 1
ATOM 6018 C CA . TRP B 1 264 ? 33.389 38.760 7.822 1.00 22.14 264 TRP B CA 1
ATOM 6019 C C . TRP B 1 264 ? 33.028 38.757 9.291 1.00 26.13 264 TRP B C 1
ATOM 6020 O O . TRP B 1 264 ? 32.307 37.875 9.744 1.00 30.36 264 TRP B O 1
ATOM 6031 N N . TYR B 1 265 ? 33.541 39.736 10.032 1.00 26.78 265 TYR B N 1
ATOM 6032 C CA . TYR B 1 265 ? 33.154 39.929 11.430 1.00 29.70 265 TYR B CA 1
ATOM 6033 C C . TYR B 1 265 ? 32.077 41.001 11.544 1.00 27.92 265 TYR B C 1
ATOM 6034 O O . TYR B 1 265 ? 31.943 41.853 10.665 1.00 27.56 265 TYR B O 1
ATOM 6043 N N . ASN B 1 266 ? 31.317 40.963 12.634 1.00 31.13 266 ASN B N 1
ATOM 6044 C CA . ASN B 1 266 ? 30.261 41.942 12.850 1.00 27.66 266 ASN B CA 1
ATOM 6045 C C . ASN B 1 266 ? 30.867 43.232 13.385 1.00 28.70 266 ASN B C 1
ATOM 6046 O O . ASN B 1 266 ? 30.665 43.593 14.541 1.00 28.59 266 ASN B O 1
ATOM 6051 N N . THR B 1 267 ? 31.627 43.904 12.523 1.00 25.54 267 THR B N 1
ATOM 6052 C CA . THR B 1 267 ? 32.338 45.129 12.853 1.00 27.36 267 THR B CA 1
ATOM 6053 C C . THR B 1 267 ? 32.081 46.125 11.737 1.00 28.87 267 THR B C 1
ATOM 6054 O O . THR B 1 267 ? 31.526 45.761 10.703 1.00 31.67 267 THR B O 1
ATOM 6058 N N . THR B 1 268 ? 32.493 47.374 11.947 1.00 27.92 268 THR B N 1
ATOM 6059 C CA . THR B 1 268 ? 32.255 48.454 10.989 1.00 36.67 268 THR B CA 1
ATOM 6060 C C . THR B 1 268 ? 32.626 48.122 9.548 1.00 39.82 268 THR B C 1
ATOM 6061 O O . THR B 1 268 ? 31.928 48.530 8.622 1.00 46.36 268 THR B O 1
ATOM 6065 N N . ASP B 1 269 ? 33.712 47.376 9.361 1.00 35.67 269 ASP B N 1
ATOM 6066 C CA . ASP B 1 269 ? 34.223 47.105 8.018 1.00 36.61 269 ASP B CA 1
ATOM 6067 C C . ASP B 1 269 ? 34.413 45.620 7.708 1.00 36.05 269 ASP B C 1
ATOM 6068 O O . ASP B 1 269 ? 35.013 45.261 6.692 1.00 38.95 269 ASP B O 1
ATOM 6073 N N . GLY B 1 270 ? 33.917 44.757 8.587 1.00 34.64 270 GLY B N 1
ATOM 6074 C CA . GLY B 1 270 ? 34.011 43.326 8.358 1.00 32.54 270 GLY B CA 1
ATOM 6075 C C . GLY B 1 270 ? 35.271 42.669 8.891 1.00 31.42 270 GLY B C 1
ATOM 6076 O O . GLY B 1 270 ? 35.355 41.445 8.917 1.00 31.48 270 GLY B O 1
ATOM 6077 N N . THR B 1 271 ? 36.248 43.467 9.318 1.00 41.04 271 THR B N 1
ATOM 6078 C CA . THR B 1 271 ? 37.497 42.914 9.845 1.00 42.74 271 THR B CA 1
ATOM 6079 C C . THR B 1 271 ? 37.412 42.693 11.354 1.00 41.49 271 THR B C 1
ATOM 6080 O O . THR B 1 271 ? 36.599 43.323 12.030 1.00 36.52 271 THR B O 1
ATOM 6084 N N . LYS B 1 272 ? 38.257 41.806 11.877 1.00 38.92 272 LYS B N 1
ATOM 6085 C CA . LYS B 1 272 ? 38.196 41.422 13.287 1.00 42.94 272 LYS B CA 1
ATOM 6086 C C . LYS B 1 272 ? 38.376 42.598 14.245 1.00 46.30 272 LYS B C 1
ATOM 6087 O O . LYS B 1 272 ? 37.718 42.663 15.287 1.00 47.79 272 LYS B O 1
ATOM 6093 N N . LYS B 1 273 ? 39.267 43.518 13.891 1.00 44.54 273 LYS B N 1
ATOM 6094 C CA . LYS B 1 273 ? 39.512 44.698 14.715 1.00 53.45 273 LYS B CA 1
ATOM 6095 C C . LYS B 1 273 ? 38.911 45.948 14.085 1.00 56.87 273 LYS B C 1
ATOM 6096 O O . LYS B 1 273 ? 39.497 47.030 14.134 1.00 60.44 273 LYS B O 1
ATOM 6102 N N . GLY B 1 274 ? 37.740 45.790 13.482 1.00 41.34 274 GLY B N 1
ATOM 6103 C CA . GLY B 1 274 ? 36.990 46.934 13.012 1.00 37.79 274 GLY B CA 1
ATOM 6104 C C . GLY B 1 274 ? 36.259 47.539 14.188 1.00 39.92 274 GLY B C 1
ATOM 6105 O O . GLY B 1 274 ? 36.235 46.959 15.273 1.00 40.68 274 GLY B O 1
ATOM 6106 N N . GLY B 1 275 ? 35.656 48.702 13.986 1.00 43.41 275 GLY B N 1
ATOM 6107 C CA . GLY B 1 275 ? 34.923 49.342 15.059 1.00 48.99 275 GLY B CA 1
ATOM 6108 C C . GLY B 1 275 ? 33.644 48.598 15.388 1.00 49.58 275 GLY B C 1
ATOM 6109 O O . GLY B 1 275 ? 33.172 47.778 14.597 1.00 36.86 275 GLY B O 1
ATOM 6110 N N . LYS B 1 276 ? 33.095 48.868 16.569 1.00 58.77 276 LYS B N 1
ATOM 6111 C CA . LYS B 1 276 ? 31.775 48.372 16.938 1.00 55.15 276 LYS B CA 1
ATOM 6112 C C . LYS B 1 276 ? 30.771 48.903 15.921 1.00 49.43 276 LYS B C 1
ATOM 6113 O O . LYS B 1 276 ? 30.808 50.080 15.573 1.00 48.56 276 LYS B O 1
ATOM 6119 N N . ASN B 1 277 ? 29.886 48.037 15.436 1.00 43.21 277 ASN B N 1
ATOM 6120 C CA . ASN B 1 277 ? 28.987 48.395 14.340 1.00 40.61 277 ASN B CA 1
ATOM 6121 C C . ASN B 1 277 ? 27.532 48.559 14.791 1.00 46.34 277 ASN B C 1
ATOM 6122 O O . ASN B 1 277 ? 26.962 47.657 15.410 1.00 50.07 277 ASN B O 1
ATOM 6127 N N . CYS B 1 278 ? 26.935 49.708 14.479 1.00 45.40 278 CYS B N 1
ATOM 6128 C CA . CYS B 1 278 ? 25.539 49.977 14.832 0.87 41.64 278 CYS B CA 1
ATOM 6129 C C . CYS B 1 278 ? 24.692 50.172 13.576 1.00 34.05 278 CYS B C 1
ATOM 6130 O O . CYS B 1 278 ? 25.148 50.763 12.599 1.00 38.10 278 CYS B O 1
ATOM 6133 N N . ALA B 1 279 ? 23.464 49.658 13.599 1.00 29.95 279 ALA B N 1
ATOM 6134 C CA . ALA B 1 279 ? 22.559 49.778 12.456 1.00 25.58 279 ALA B CA 1
ATOM 6135 C C . ALA B 1 279 ? 22.372 51.242 12.073 1.00 31.00 279 ALA B C 1
ATOM 6136 O O . ALA B 1 279 ? 22.303 52.092 12.953 1.00 31.95 279 ALA B O 1
ATOM 6138 N N . PRO B 1 280 ? 22.325 51.548 10.760 1.00 31.07 280 PRO B N 1
ATOM 6139 C CA . PRO B 1 280 ? 22.057 52.933 10.345 1.00 36.24 280 PRO B CA 1
ATOM 6140 C C . PRO B 1 280 ? 20.691 53.400 10.827 1.00 36.32 280 PRO B C 1
ATOM 6141 O O . PRO B 1 280 ? 19.739 52.617 10.849 1.00 28.99 280 PRO B O 1
ATOM 6145 N N . GLY B 1 281 ? 20.597 54.676 11.189 1.00 42.70 281 GLY B N 1
ATOM 6146 C CA . GLY B 1 281 ? 19.553 55.117 12.094 1.00 38.39 281 GLY B CA 1
ATOM 6147 C C . GLY B 1 281 ? 20.088 54.662 13.435 1.00 47.46 281 GLY B C 1
ATOM 6148 O O . GLY B 1 281 ? 21.302 54.641 13.621 1.00 59.33 281 GLY B O 1
ATOM 6149 N N . ALA B 1 282 ? 19.207 54.291 14.354 1.00 51.72 282 ALA B N 1
ATOM 6150 C CA . ALA B 1 282 ? 19.607 53.668 15.620 1.00 45.61 282 ALA B CA 1
ATOM 6151 C C . ALA B 1 282 ? 20.451 54.533 16.558 1.00 45.58 282 ALA B C 1
ATOM 6152 O O . ALA B 1 282 ? 21.587 54.891 16.245 1.00 41.24 282 ALA B O 1
ATOM 6154 N N . ASP B 1 283 ? 19.888 54.845 17.720 1.00 48.29 283 ASP B N 1
ATOM 6155 C CA . ASP B 1 283 ? 20.644 55.437 18.817 1.00 45.39 283 ASP B CA 1
ATOM 6156 C C . ASP B 1 283 ? 21.082 54.292 19.728 1.00 41.20 283 ASP B C 1
ATOM 6157 O O . ASP B 1 283 ? 20.247 53.636 20.351 1.00 44.06 283 ASP B O 1
ATOM 6162 N N . ALA B 1 284 ? 22.389 54.062 19.808 1.00 36.53 284 ALA B N 1
ATOM 6163 C CA . ALA B 1 284 ? 22.943 52.959 20.591 1.00 44.59 284 ALA B CA 1
ATOM 6164 C C . ALA B 1 284 ? 22.658 53.060 22.090 1.00 46.22 284 ALA B C 1
ATOM 6165 O O . ALA B 1 284 ? 22.708 52.061 22.806 1.00 45.71 284 ALA B O 1
ATOM 6167 N N . SER B 1 285 ? 22.387 54.268 22.567 1.00 40.41 285 SER B N 1
ATOM 6168 C CA . SER B 1 285 ? 22.160 54.479 23.990 1.00 44.56 285 SER B CA 1
ATOM 6169 C C . SER B 1 285 ? 20.722 54.133 24.362 1.00 50.15 285 SER B C 1
ATOM 6170 O O . SER B 1 285 ? 20.419 53.841 25.520 1.00 54.05 285 SER B O 1
ATOM 6173 N N . LYS B 1 286 ? 19.841 54.165 23.367 1.00 43.01 286 LYS B N 1
ATOM 6174 C CA . LYS B 1 286 ? 18.420 53.906 23.578 1.00 43.41 286 LYS B CA 1
ATOM 6175 C C . LYS B 1 286 ? 18.024 52.512 23.089 1.00 39.66 286 LYS B C 1
ATOM 6176 O O . LYS B 1 286 ? 17.156 51.859 23.675 1.00 34.99 286 LYS B O 1
ATOM 6182 N N . ASP B 1 287 ? 18.676 52.066 22.020 1.00 31.95 287 ASP B N 1
ATOM 6183 C CA . ASP B 1 287 ? 18.513 50.705 21.523 1.00 25.11 287 ASP B CA 1
ATOM 6184 C C . ASP B 1 287 ? 19.894 50.071 21.407 1.00 34.09 287 ASP B C 1
ATOM 6185 O O . ASP B 1 287 ? 20.466 50.023 20.318 1.00 33.49 287 ASP B O 1
ATOM 6190 N N . PRO B 1 288 ? 20.434 49.574 22.529 1.00 36.34 288 PRO B N 1
ATOM 6191 C CA . PRO B 1 288 ? 21.807 49.056 22.510 1.00 40.18 288 PRO B CA 1
ATOM 6192 C C . PRO B 1 288 ? 21.917 47.767 21.707 1.00 37.86 288 PRO B C 1
ATOM 6193 O O . PRO B 1 288 ? 23.013 47.398 21.275 1.00 36.33 288 PRO B O 1
ATOM 6197 N N . ASP B 1 289 ? 20.786 47.098 21.500 1.00 36.99 289 ASP B N 1
ATOM 6198 C CA . ASP B 1 289 ? 20.757 45.876 20.702 1.00 37.31 289 ASP B CA 1
ATOM 6199 C C . ASP B 1 289 ? 20.886 46.179 19.209 1.00 32.75 289 ASP B C 1
ATOM 6200 O O . ASP B 1 289 ? 21.061 45.273 18.393 1.00 34.34 289 ASP B O 1
ATOM 6205 N N . ALA B 1 290 ? 20.819 47.459 18.852 1.00 30.85 290 ALA B N 1
ATOM 6206 C CA . ALA B 1 290 ? 21.079 47.880 17.473 1.00 29.58 290 ALA B CA 1
ATOM 6207 C C . ALA B 1 290 ? 22.579 47.889 17.180 1.00 33.63 290 ALA B C 1
ATOM 6208 O O . ALA B 1 290 ? 23.004 48.250 16.079 1.00 31.10 290 ALA B O 1
ATOM 6210 N N . CYS B 1 291 ? 23.373 47.504 18.174 1.00 35.65 291 CYS B N 1
ATOM 6211 C CA . CYS B 1 291 ? 24.812 47.346 17.997 1.00 38.73 291 CYS B CA 1
ATOM 6212 C C . CYS B 1 291 ? 25.212 45.885 18.113 1.00 38.90 291 CYS B C 1
ATOM 6213 O O . CYS B 1 291 ? 24.759 45.169 19.008 1.00 42.85 291 CYS B O 1
ATOM 6216 N N . GLY B 1 292 ? 26.077 45.451 17.208 1.00 37.81 292 GLY B N 1
ATOM 6217 C CA . GLY B 1 292 ? 26.445 44.053 17.135 1.00 41.72 292 GLY B CA 1
ATOM 6218 C C . GLY B 1 292 ? 27.576 43.608 18.040 1.00 40.61 292 GLY B C 1
ATOM 6219 O O . GLY B 1 292 ? 28.496 44.368 18.342 1.00 42.02 292 GLY B O 1
ATOM 6220 N N . GLU B 1 293 ? 27.473 42.358 18.478 1.00 38.43 293 GLU B N 1
ATOM 6221 C CA . GLU B 1 293 ? 28.558 41.617 19.103 1.00 45.69 293 GLU B CA 1
ATOM 6222 C C . GLU B 1 293 ? 29.670 41.456 18.070 1.00 42.95 293 GLU B C 1
ATOM 6223 O O . GLU B 1 293 ? 29.480 40.772 17.065 1.00 39.48 293 GLU B O 1
ATOM 6229 N N . VAL B 1 294 ? 30.829 42.063 18.309 1.00 41.06 294 VAL B N 1
ATOM 6230 C CA . VAL B 1 294 ? 31.899 42.064 17.308 1.00 35.33 294 VAL B CA 1
ATOM 6231 C C . VAL B 1 294 ? 32.494 40.679 17.017 1.00 34.63 294 VAL B C 1
ATOM 6232 O O . VAL B 1 294 ? 33.164 40.495 16.005 1.00 31.57 294 VAL B O 1
ATOM 6236 N N . SER B 1 295 ? 32.243 39.711 17.895 1.00 31.28 295 SER B N 1
ATOM 6237 C CA . SER B 1 295 ? 32.853 38.390 17.764 1.00 33.98 295 SER B CA 1
ATOM 6238 C C . SER B 1 295 ? 32.076 37.474 16.813 1.00 34.41 295 SER B C 1
ATOM 6239 O O . SER B 1 295 ? 32.564 36.412 16.424 1.00 35.81 295 SER B O 1
ATOM 6242 N N . LYS B 1 296 ? 30.866 37.882 16.445 1.00 34.17 296 LYS B N 1
ATOM 6243 C CA . LYS B 1 296 ? 30.052 37.105 15.511 1.00 33.98 296 LYS B CA 1
ATOM 6244 C C . LYS B 1 296 ? 30.601 37.253 14.098 1.00 30.07 296 LYS B C 1
ATOM 6245 O O . LYS B 1 296 ? 31.061 38.329 13.709 1.00 29.55 296 LYS B O 1
ATOM 6251 N N . LYS B 1 297 ? 30.560 36.174 13.327 1.00 34.00 297 LYS B N 1
ATOM 6252 C CA . LYS B 1 297 ? 31.188 36.182 12.014 1.00 29.43 297 LYS B CA 1
ATOM 6253 C C . LYS B 1 297 ? 30.500 35.272 11.008 1.00 25.75 297 LYS B C 1
ATOM 6254 O O . LYS B 1 297 ? 29.709 34.408 11.378 1.00 25.55 297 LYS B O 1
ATOM 6260 N N . ILE B 1 298 ? 30.801 35.496 9.732 1.00 24.82 298 ILE B N 1
ATOM 6261 C CA . ILE B 1 298 ? 30.490 34.553 8.668 1.00 21.52 298 ILE B CA 1
ATOM 6262 C C . ILE B 1 298 ? 31.820 34.073 8.107 1.00 26.06 298 ILE B C 1
ATOM 6263 O O . ILE B 1 298 ? 32.640 34.881 7.670 1.00 28.47 298 ILE B O 1
ATOM 6268 N N . LYS B 1 299 ? 32.056 32.767 8.128 1.00 28.01 299 LYS B N 1
ATOM 6269 C CA A LYS B 1 299 ? 33.309 32.225 7.609 0.49 32.97 299 LYS B CA 1
ATOM 6270 C CA B LYS B 1 299 ? 33.306 32.224 7.608 0.51 32.99 299 LYS B CA 1
ATOM 6271 C C . LYS B 1 299 ? 33.081 30.998 6.731 1.00 28.77 299 LYS B C 1
ATOM 6272 O O . LYS B 1 299 ? 34.032 30.360 6.285 1.00 25.35 299 LYS B O 1
ATOM 6283 N N . SER B 1 300 ? 31.817 30.670 6.482 1.00 23.34 300 SER B N 1
ATOM 6284 C CA . SER B 1 300 ? 31.489 29.520 5.650 1.00 20.66 300 SER B CA 1
ATOM 6285 C C . SER B 1 300 ? 30.159 29.783 4.979 1.00 20.00 300 SER B C 1
ATOM 6286 O O . SER B 1 300 ? 29.449 30.714 5.362 1.00 21.97 300 SER B O 1
ATOM 6289 N N . GLU B 1 301 ? 29.833 28.967 3.981 1.00 18.37 301 GLU B N 1
ATOM 6290 C CA . GLU B 1 301 ? 28.514 29.008 3.365 1.00 19.05 301 GLU B CA 1
ATOM 6291 C C . GLU B 1 301 ? 27.443 28.664 4.383 1.00 18.91 301 GLU B C 1
ATOM 6292 O O . GLU B 1 301 ? 26.347 29.206 4.345 1.00 18.80 301 GLU B O 1
ATOM 6298 N N . TYR B 1 302 ? 27.756 27.731 5.272 1.00 19.78 302 TYR B N 1
ATOM 6299 C CA . TYR B 1 302 ? 26.839 27.359 6.338 1.00 19.29 302 TYR B CA 1
ATOM 6300 C C . TYR B 1 302 ? 26.423 28.564 7.176 1.00 20.81 302 TYR B C 1
ATOM 6301 O O . TYR B 1 302 ? 25.232 28.767 7.420 1.00 20.14 302 TYR B O 1
ATOM 6310 N N . ASP B 1 303 ? 27.399 29.352 7.629 1.00 20.37 303 ASP B N 1
ATOM 6311 C CA . ASP B 1 303 ? 27.112 30.580 8.379 1.00 19.37 303 ASP B CA 1
ATOM 6312 C C . ASP B 1 303 ? 26.204 31.530 7.604 1.00 21.96 303 ASP B C 1
ATOM 6313 O O . ASP B 1 303 ? 25.207 32.023 8.132 1.00 20.14 303 ASP B O 1
ATOM 6318 N N . ALA B 1 304 ? 26.563 31.803 6.352 1.00 19.77 304 ALA B N 1
ATOM 6319 C CA . ALA B 1 304 ? 25.822 32.785 5.553 1.00 18.31 304 ALA B CA 1
ATOM 6320 C C . ALA B 1 304 ? 24.388 32.335 5.268 1.00 16.14 304 ALA B C 1
ATOM 6321 O O . ALA B 1 304 ? 23.442 33.142 5.342 1.00 16.35 304 ALA B O 1
ATOM 6323 N N . ALA B 1 305 ? 24.230 31.053 4.946 1.00 14.97 305 ALA B N 1
ATOM 6324 C CA . ALA B 1 305 ? 22.919 30.486 4.671 1.00 15.68 305 ALA B CA 1
ATOM 6325 C C . ALA B 1 305 ? 22.066 30.450 5.925 1.00 16.54 305 ALA B C 1
ATOM 6326 O O . ALA B 1 305 ? 20.878 30.742 5.875 1.00 15.19 305 ALA B O 1
ATOM 6328 N N . MET B 1 306 ? 22.657 30.070 7.055 1.00 16.13 306 MET B N 1
ATOM 6329 C CA . MET B 1 306 ? 21.892 30.097 8.302 1.00 16.10 306 MET B CA 1
ATOM 6330 C C . MET B 1 306 ? 21.476 31.521 8.661 1.00 18.73 306 MET B C 1
ATOM 6331 O O . MET B 1 306 ? 20.363 31.754 9.158 1.00 17.48 306 MET B O 1
ATOM 6336 N N . ASP B 1 307 ? 22.355 32.481 8.393 1.00 15.57 307 ASP B N 1
ATOM 6337 C CA . ASP B 1 307 ? 22.015 33.877 8.655 1.00 16.81 307 ASP B CA 1
ATOM 6338 C C . ASP B 1 307 ? 20.849 34.332 7.777 1.00 14.12 307 ASP B C 1
ATOM 6339 O O . ASP B 1 307 ? 19.946 35.030 8.245 1.00 15.04 307 ASP B O 1
ATOM 6344 N N . LEU B 1 308 ? 20.874 33.938 6.508 1.00 11.97 308 LEU B N 1
ATOM 6345 C CA . LEU B 1 308 ? 19.802 34.299 5.577 1.00 14.08 308 LEU B CA 1
ATOM 6346 C C . LEU B 1 308 ? 18.495 33.616 5.980 1.00 14.82 308 LEU B C 1
ATOM 6347 O O . LEU B 1 308 ? 17.429 34.224 5.937 1.00 13.82 308 LEU B O 1
ATOM 6352 N N . TYR B 1 309 ? 18.582 32.355 6.388 1.00 13.27 309 TYR B N 1
ATOM 6353 C CA . TYR B 1 309 ? 17.416 31.633 6.896 1.00 14.92 309 TYR B CA 1
ATOM 6354 C C . TYR B 1 309 ? 16.820 32.329 8.129 1.00 12.03 309 TYR B C 1
ATOM 6355 O O . TYR B 1 309 ? 15.599 32.417 8.282 1.00 14.51 309 TYR B O 1
ATOM 6364 N N . ASN B 1 310 ? 17.681 32.825 9.008 1.00 13.14 310 ASN B N 1
ATOM 6365 C CA . ASN B 1 310 ? 17.219 33.531 10.197 1.00 13.97 310 ASN B CA 1
ATOM 6366 C C . ASN B 1 310 ? 16.458 34.798 9.841 1.00 13.20 310 ASN B C 1
ATOM 6367 O O . ASN B 1 310 ? 15.505 35.163 10.526 1.00 16.43 310 ASN B O 1
ATOM 6372 N N . LEU B 1 311 ? 16.863 35.466 8.760 1.00 13.86 311 LEU B N 1
ATOM 6373 C CA . LEU B 1 311 ? 16.116 36.641 8.304 1.00 15.43 311 LEU B CA 1
ATOM 6374 C C . LEU B 1 311 ? 14.778 36.254 7.696 1.00 16.17 311 LEU B C 1
ATOM 6375 O O . LEU B 1 311 ? 13.786 36.957 7.873 1.00 16.13 311 LEU B O 1
ATOM 6380 N N . TYR B 1 312 ? 14.751 35.134 6.979 1.00 12.48 312 TYR B N 1
ATOM 6381 C CA . TYR B 1 312 ? 13.516 34.623 6.399 1.00 12.29 312 TYR B CA 1
ATOM 6382 C C . TYR B 1 312 ? 12.474 34.324 7.478 1.00 14.85 312 TYR B C 1
ATOM 6383 O O . TYR B 1 312 ? 11.309 34.700 7.335 1.00 13.04 312 TYR B O 1
ATOM 6392 N N . ILE B 1 313 ? 12.881 33.654 8.554 1.00 14.28 313 ILE B N 1
ATOM 6393 C CA . ILE B 1 313 ? 11.898 33.271 9.571 1.00 15.41 313 ILE B CA 1
ATOM 6394 C C . ILE B 1 313 ? 11.445 34.460 10.409 1.00 15.29 313 ILE B C 1
ATOM 6395 O O . ILE B 1 313 ? 10.278 34.562 10.789 1.00 16.13 313 ILE B O 1
ATOM 6400 N N . ILE B 1 314 ? 12.358 35.381 10.689 1.00 13.45 314 ILE B N 1
ATOM 6401 C CA A ILE B 1 314 ? 11.998 36.571 11.448 0.94 14.70 314 ILE B CA 1
ATOM 6402 C CA B ILE B 1 314 ? 12.005 36.561 11.450 0.06 16.38 314 ILE B CA 1
ATOM 6403 C C . ILE B 1 314 ? 11.135 37.499 10.592 1.00 17.15 314 ILE B C 1
ATOM 6404 O O . ILE B 1 314 ? 10.273 38.210 11.107 1.00 14.25 314 ILE B O 1
ATOM 6413 N N . ALA B 1 315 ? 11.333 37.476 9.273 1.00 13.21 315 ALA B N 1
ATOM 6414 C CA . ALA B 1 315 ? 10.477 38.283 8.399 1.00 16.21 315 ALA B CA 1
ATOM 6415 C C . ALA B 1 315 ? 9.019 37.867 8.543 1.00 15.98 315 ALA B C 1
ATOM 6416 O O . ALA B 1 315 ? 8.124 38.700 8.486 1.00 15.49 315 ALA B O 1
ATOM 6418 N N . ALA B 1 316 ? 8.774 36.576 8.746 1.00 14.16 316 ALA B N 1
ATOM 6419 C CA . ALA B 1 316 ? 7.410 36.103 8.967 1.00 18.72 316 ALA B CA 1
ATOM 6420 C C . ALA B 1 316 ? 6.804 36.704 10.236 1.00 14.84 316 ALA B C 1
ATOM 6421 O O . ALA B 1 316 ? 5.600 36.981 10.293 1.00 18.95 316 ALA B O 1
ATOM 6423 N N . ASP B 1 317 ? 7.640 36.895 11.255 1.00 12.46 317 ASP B N 1
ATOM 6424 C CA . ASP B 1 317 ? 7.190 37.444 12.527 1.00 13.69 317 ASP B CA 1
ATOM 6425 C C . ASP B 1 317 ? 6.963 38.943 12.396 1.00 14.17 317 ASP B C 1
ATOM 6426 O O . ASP B 1 317 ? 6.291 39.545 13.221 1.00 14.98 317 ASP B O 1
ATOM 6431 N N . MET B 1 318 ? 7.554 39.535 11.362 1.00 14.65 318 MET B N 1
ATOM 6432 C CA . MET B 1 318 ? 7.469 40.981 11.148 1.00 13.46 318 MET B CA 1
ATOM 6433 C C . MET B 1 318 ? 6.504 41.311 10.022 1.00 14.63 318 MET B C 1
ATOM 6434 O O . MET B 1 318 ? 6.619 42.350 9.383 1.00 16.28 318 MET B O 1
ATOM 6439 N N . HIS B 1 319 ? 5.540 40.428 9.779 1.00 14.28 319 HIS B N 1
ATOM 6440 C CA . HIS B 1 319 ? 4.576 40.634 8.697 1.00 13.91 319 HIS B CA 1
ATOM 6441 C C . HIS B 1 319 ? 3.863 41.992 8.739 1.00 16.46 319 HIS B C 1
ATOM 6442 O O . HIS B 1 319 ? 3.707 42.648 7.701 1.00 17.80 319 HIS B O 1
ATOM 6449 N N . ASN B 1 320 ? 3.432 42.415 9.925 1.00 15.55 320 ASN B N 1
ATOM 6450 C CA . ASN B 1 320 ? 2.637 43.644 10.031 1.00 13.23 320 ASN B CA 1
ATOM 6451 C C . ASN B 1 320 ? 3.473 44.870 9.689 1.00 15.15 320 ASN B C 1
ATOM 6452 O O . ASN B 1 320 ? 2.943 45.888 9.255 1.00 16.78 320 ASN B O 1
ATOM 6457 N N . GLU B 1 321 ? 4.783 44.751 9.877 1.00 14.88 321 GLU B N 1
ATOM 6458 C CA . GLU B 1 321 ? 5.713 45.852 9.660 1.00 14.63 321 GLU B CA 1
ATOM 6459 C C . GLU B 1 321 ? 6.190 45.882 8.213 1.00 16.56 321 GLU B C 1
ATOM 6460 O O . GLU B 1 321 ? 6.848 46.831 7.782 1.00 20.69 321 GLU B O 1
ATOM 6466 N N . ASN B 1 322 ? 5.851 44.847 7.459 1.00 17.16 322 ASN B N 1
ATOM 6467 C CA . ASN B 1 322 ? 6.420 44.681 6.124 1.00 15.46 322 ASN B CA 1
ATOM 6468 C C . ASN B 1 322 ? 5.551 45.357 5.075 1.00 21.97 322 ASN B C 1
ATOM 6469 O O . ASN B 1 322 ? 4.987 44.698 4.203 1.00 21.71 322 ASN B O 1
ATOM 6474 N N . THR B 1 323 ? 5.434 46.680 5.194 1.00 19.88 323 THR B N 1
ATOM 6475 C CA . THR B 1 323 ? 4.651 47.508 4.280 1.00 20.63 323 THR B CA 1
ATOM 6476 C C . THR B 1 323 ? 5.459 48.758 4.003 1.00 22.57 323 THR B C 1
ATOM 6477 O O . THR B 1 323 ? 6.449 49.035 4.693 1.00 20.11 323 THR B O 1
ATOM 6481 N N . GLY B 1 324 ? 5.049 49.511 2.990 1.00 27.08 324 GLY B N 1
ATOM 6482 C CA . GLY B 1 324 ? 5.680 50.782 2.711 1.00 24.87 324 GLY B CA 1
ATOM 6483 C C . GLY B 1 324 ? 6.804 50.683 1.700 1.00 23.44 324 GLY B C 1
ATOM 6484 O O . GLY B 1 324 ? 6.836 49.778 0.858 1.00 28.77 324 GLY B O 1
ATOM 6485 N N . ASP B 1 325 ? 7.749 51.608 1.799 1.00 23.72 325 ASP B N 1
ATOM 6486 C CA . ASP B 1 325 ? 8.761 51.751 0.756 1.00 27.08 325 ASP B CA 1
ATOM 6487 C C . ASP B 1 325 ? 10.086 51.036 1.013 1.00 29.07 325 ASP B C 1
ATOM 6488 O O . ASP B 1 325 ? 10.996 51.094 0.182 1.00 33.69 325 ASP B O 1
ATOM 6493 N N . HIS B 1 326 ? 10.205 50.350 2.145 1.00 23.36 326 HIS B N 1
ATOM 6494 C CA . HIS B 1 326 ? 11.383 49.515 2.346 1.00 18.81 326 HIS B CA 1
ATOM 6495 C C . HIS B 1 326 ? 10.995 48.131 2.863 1.00 21.94 326 HIS B C 1
ATOM 6496 O O . HIS B 1 326 ? 11.500 47.639 3.879 1.00 20.34 326 HIS B O 1
ATOM 6503 N N . THR B 1 327 ? 10.087 47.508 2.126 1.00 18.93 327 THR B N 1
ATOM 6504 C CA . THR B 1 327 ? 9.678 46.144 2.404 1.00 13.73 327 THR B CA 1
ATOM 6505 C C . THR B 1 327 ? 10.818 45.171 2.139 1.00 18.24 327 THR B C 1
ATOM 6506 O O . THR B 1 327 ? 11.836 45.516 1.528 1.00 22.28 327 THR B O 1
ATOM 6510 N N . PHE B 1 328 ? 10.642 43.950 2.624 1.00 15.74 328 PHE B N 1
ATOM 6511 C CA . PHE B 1 328 ? 11.651 42.911 2.495 1.00 16.01 328 PHE B CA 1
ATOM 6512 C C . PHE B 1 328 ? 10.965 41.629 2.033 1.00 20.52 328 PHE B C 1
ATOM 6513 O O . PHE B 1 328 ? 9.866 41.306 2.489 1.00 22.97 328 PHE B O 1
ATOM 6521 N N . ALA B 1 329 ? 11.597 40.917 1.104 1.00 19.40 329 ALA B N 1
ATOM 6522 C CA . ALA B 1 329 ? 10.973 39.742 0.507 1.00 20.88 329 ALA B CA 1
ATOM 6523 C C . ALA B 1 329 ? 11.917 38.549 0.544 1.00 18.37 329 ALA B C 1
ATOM 6524 O O . ALA B 1 329 ? 12.292 38.008 -0.493 1.00 17.48 329 ALA B O 1
ATOM 6526 N N . PHE B 1 330 ? 12.297 38.144 1.751 1.00 14.44 330 PHE B N 1
ATOM 6527 C CA . PHE B 1 330 ? 13.197 37.009 1.923 1.00 12.93 330 PHE B CA 1
ATOM 6528 C C . PHE B 1 330 ? 12.550 35.691 1.533 1.00 15.20 330 PHE B C 1
ATOM 6529 O O . PHE B 1 330 ? 13.249 34.720 1.230 1.00 16.15 330 PHE B O 1
ATOM 6537 N N . ASP B 1 331 ? 11.222 35.638 1.546 1.00 14.80 331 ASP B N 1
ATOM 6538 C CA . ASP B 1 331 ? 10.547 34.402 1.163 1.00 16.44 331 ASP B CA 1
ATOM 6539 C C . ASP B 1 331 ? 10.804 34.036 -0.298 1.00 18.85 331 ASP B C 1
ATOM 6540 O O . ASP B 1 331 ? 10.663 32.872 -0.677 1.00 18.71 331 ASP B O 1
ATOM 6545 N N . GLN B 1 332 ? 11.209 35.009 -1.108 1.00 15.41 332 GLN B N 1
ATOM 6546 C CA A GLN B 1 332 ? 11.470 34.698 -2.508 0.42 17.45 332 GLN B CA 1
ATOM 6547 C CA B GLN B 1 332 ? 11.531 34.781 -2.521 0.58 17.58 332 GLN B CA 1
ATOM 6548 C C . GLN B 1 332 ? 12.722 33.836 -2.677 1.00 18.50 332 GLN B C 1
ATOM 6549 O O . GLN B 1 332 ? 12.935 33.253 -3.742 1.00 18.03 33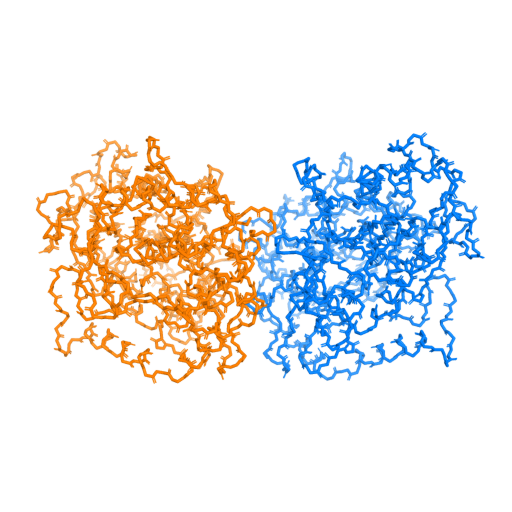2 GLN B O 1
ATOM 6560 N N . TYR B 1 333 ? 13.521 33.709 -1.622 1.00 16.94 333 TYR B N 1
ATOM 6561 C CA . TYR B 1 333 ? 14.698 32.839 -1.694 1.00 12.94 333 TYR B CA 1
ATOM 6562 C C . TYR B 1 333 ? 14.383 31.416 -1.279 1.00 14.06 333 TYR B C 1
ATOM 6563 O O . TYR B 1 333 ? 15.265 30.552 -1.310 1.00 15.28 333 TYR B O 1
ATOM 6572 N N . PHE B 1 334 ? 13.135 31.172 -0.881 1.00 13.57 334 PHE B N 1
ATOM 6573 C CA . PHE B 1 334 ? 12.745 29.858 -0.367 1.00 12.78 334 PHE B CA 1
ATOM 6574 C C . PHE B 1 334 ? 11.520 29.326 -1.106 1.00 17.37 334 PHE B C 1
ATOM 6575 O O . PHE B 1 334 ? 10.593 28.782 -0.500 1.00 25.57 334 PHE B O 1
ATOM 6583 N N . GLN B 1 335 ? 11.547 29.476 -2.423 1.00 16.61 335 GLN B N 1
ATOM 6584 C CA . GLN B 1 335 ? 10.483 28.997 -3.307 1.00 21.10 335 GLN B CA 1
ATOM 6585 C C . GLN B 1 335 ? 10.924 27.733 -4.045 1.00 27.50 335 GLN B C 1
ATOM 6586 O O . GLN B 1 335 ? 12.105 27.392 -4.050 1.00 20.74 335 GLN B O 1
ATOM 6592 N N . GLY B 1 336 ? 9.974 27.044 -4.673 1.00 34.14 336 GLY B N 1
ATOM 6593 C CA . GLY B 1 336 ? 10.284 25.827 -5.409 1.00 33.38 336 GLY B CA 1
ATOM 6594 C C . GLY B 1 336 ? 11.151 24.867 -4.617 1.00 21.45 336 GLY B C 1
ATOM 6595 O O . GLY B 1 336 ? 10.898 24.616 -3.443 1.00 25.50 336 GLY B O 1
ATOM 6596 N N . ALA B 1 337 ? 12.214 24.372 -5.241 1.00 24.14 337 ALA B N 1
ATOM 6597 C CA . ALA B 1 337 ? 13.089 23.404 -4.591 1.00 23.29 337 ALA B CA 1
ATOM 6598 C C . ALA B 1 337 ? 13.894 23.992 -3.427 1.00 23.51 337 ALA B C 1
ATOM 6599 O O . ALA B 1 337 ? 14.405 23.259 -2.584 1.00 21.65 337 ALA B O 1
ATOM 6601 N N . TYR B 1 338 ? 14.005 25.316 -3.369 1.00 20.87 338 TYR B N 1
ATOM 6602 C CA . TYR B 1 338 ? 14.772 25.931 -2.295 1.00 18.79 338 TYR B CA 1
ATOM 6603 C C . TYR B 1 338 ? 14.043 25.826 -0.967 1.00 18.58 338 TYR B C 1
ATOM 6604 O O . TYR B 1 338 ? 14.642 25.969 0.098 1.00 21.45 338 TYR B O 1
ATOM 6613 N N . ALA B 1 339 ? 12.735 25.596 -1.024 1.00 25.94 339 ALA B N 1
ATOM 6614 C CA . ALA B 1 339 ? 11.953 25.487 0.198 1.00 26.54 339 ALA B CA 1
ATOM 6615 C C . ALA B 1 339 ? 12.454 24.312 1.023 1.00 30.81 339 ALA B C 1
ATOM 6616 O O . ALA B 1 339 ? 12.398 24.336 2.249 1.00 34.48 339 ALA B O 1
ATOM 6618 N N . ASP B 1 340 ? 12.966 23.291 0.339 1.00 27.35 340 ASP B N 1
ATOM 6619 C CA A ASP B 1 340 ? 13.534 22.096 0.965 0.44 29.25 340 ASP B CA 1
ATOM 6620 C CA B ASP B 1 340 ? 13.475 22.126 1.045 0.56 29.12 340 ASP B CA 1
ATOM 6621 C C . ASP B 1 340 ? 14.808 22.401 1.735 1.00 30.80 340 ASP B C 1
ATOM 6622 O O . ASP B 1 340 ? 15.151 21.713 2.695 1.00 28.28 340 ASP B O 1
ATOM 6631 N N . ASP B 1 341 ? 15.550 23.403 1.266 1.00 20.97 341 ASP B N 1
ATOM 6632 C CA . ASP B 1 341 ? 16.765 23.792 1.970 1.00 21.75 341 ASP B CA 1
ATOM 6633 C C . ASP B 1 341 ? 16.370 24.279 3.360 1.00 19.70 341 ASP B C 1
ATOM 6634 O O . ASP B 1 341 ? 17.091 24.068 4.329 1.00 20.37 341 ASP B O 1
ATOM 6639 N N . ALA B 1 342 ? 15.204 24.919 3.456 1.00 17.63 342 ALA B N 1
ATOM 6640 C CA . ALA B 1 342 ? 14.753 25.455 4.735 1.00 18.11 342 ALA B CA 1
ATOM 6641 C C . ALA B 1 342 ? 14.544 24.361 5.768 1.00 19.38 342 ALA B C 1
ATOM 6642 O O . ALA B 1 342 ? 14.720 24.609 6.964 1.00 17.18 342 ALA B O 1
ATOM 6644 N N . ARG B 1 343 ? 14.173 23.158 5.329 1.00 18.66 343 ARG B N 1
ATOM 6645 C CA A ARG B 1 343 ? 13.996 22.055 6.268 0.27 21.07 343 ARG B CA 1
ATOM 6646 C CA B ARG B 1 343 ? 13.993 22.052 6.261 0.30 21.18 343 ARG B CA 1
ATOM 6647 C CA C ARG B 1 343 ? 14.001 22.030 6.245 0.43 21.45 343 ARG B CA 1
ATOM 6648 C C . ARG B 1 343 ? 15.320 21.693 6.929 1.00 18.77 343 ARG B C 1
ATOM 6649 O O . ARG B 1 343 ? 15.356 21.391 8.120 1.00 18.47 343 ARG B O 1
ATOM 6671 N N . MET B 1 344 ? 16.410 21.739 6.161 1.00 12.85 344 MET B N 1
ATOM 6672 C CA . MET B 1 344 ? 17.739 21.472 6.722 1.00 14.52 344 MET B CA 1
ATOM 6673 C C . MET B 1 344 ? 18.151 22.565 7.705 1.00 14.65 344 MET B C 1
ATOM 6674 O O . MET B 1 344 ? 18.751 22.276 8.739 1.00 14.89 344 MET B O 1
ATOM 6679 N N . PHE B 1 345 ? 17.824 23.821 7.391 1.00 11.88 345 PHE B N 1
ATOM 6680 C CA . PHE B 1 345 ? 18.207 24.941 8.252 1.00 12.54 345 PHE B CA 1
ATOM 6681 C C . PHE B 1 345 ? 17.367 24.904 9.514 1.00 15.01 345 PHE B C 1
ATOM 6682 O O . PHE B 1 345 ? 17.867 25.165 10.607 1.00 14.35 345 PHE B O 1
ATOM 6690 N N . ALA B 1 346 ? 16.090 24.564 9.358 1.00 11.06 346 ALA B N 1
ATOM 6691 C CA . ALA B 1 346 ? 15.206 24.420 10.510 1.00 15.11 346 ALA B CA 1
ATOM 6692 C C . ALA B 1 346 ? 15.715 23.330 11.453 1.00 13.46 346 ALA B C 1
ATOM 6693 O O . ALA B 1 346 ? 15.671 23.492 12.673 1.00 12.79 346 ALA B O 1
ATOM 6695 N N . TRP B 1 347 ? 16.209 22.233 10.889 1.00 13.12 347 TRP B N 1
ATOM 6696 C CA . TRP B 1 347 ? 16.791 21.169 11.706 1.00 13.92 347 TRP B CA 1
ATOM 6697 C C . TRP B 1 347 ? 18.009 21.665 12.465 1.00 13.07 347 TRP B C 1
ATOM 6698 O O . TRP B 1 347 ? 18.135 21.431 13.673 1.00 15.48 347 TRP B O 1
ATOM 6709 N N . ALA B 1 348 ? 18.898 22.366 11.764 1.00 11.24 348 ALA B N 1
ATOM 6710 C CA . ALA B 1 348 ? 20.105 22.896 12.384 1.00 15.88 348 ALA B CA 1
ATOM 6711 C C . ALA B 1 348 ? 19.787 23.824 13.552 1.00 14.95 348 ALA B C 1
ATOM 6712 O O . ALA B 1 348 ? 20.431 23.761 14.602 1.00 16.45 348 ALA B O 1
ATOM 6714 N N . LEU B 1 349 ? 18.796 24.692 13.357 1.00 13.58 349 LEU B N 1
ATOM 6715 C CA . LEU B 1 349 ? 18.344 25.608 14.401 1.00 15.34 349 LEU B CA 1
ATOM 6716 C C . LEU B 1 349 ? 17.667 24.851 15.539 1.00 16.27 349 LEU B C 1
ATOM 6717 O O . LEU B 1 349 ? 17.963 25.097 16.718 1.00 17.04 349 LEU B O 1
ATOM 6722 N N . ASP B 1 350 ? 16.765 23.929 15.196 1.00 12.73 350 ASP B N 1
ATOM 6723 C CA . ASP B 1 350 ? 16.058 23.148 16.215 1.00 15.59 350 ASP B CA 1
ATOM 6724 C C . ASP B 1 350 ? 17.027 22.327 17.062 1.00 15.96 350 ASP B C 1
ATOM 6725 O O . ASP B 1 350 ? 16.818 22.163 18.260 1.00 15.74 350 ASP B O 1
ATOM 6730 N N . ALA B 1 351 ? 18.072 21.792 16.427 1.00 15.15 351 ALA B N 1
ATOM 6731 C CA . ALA B 1 351 ? 19.015 20.912 17.117 1.00 16.38 351 ALA B CA 1
ATOM 6732 C C . ALA B 1 351 ? 19.684 21.597 18.308 1.00 18.43 351 ALA B C 1
ATOM 6733 O O . ALA B 1 351 ? 19.814 21.009 19.387 1.00 14.90 351 ALA B O 1
ATOM 6735 N N . GLU B 1 352 ? 20.088 22.852 18.136 1.00 19.01 352 GLU B N 1
ATOM 6736 C CA . GLU B 1 352 ? 20.748 23.549 19.236 0.93 20.48 352 GLU B CA 1
ATOM 6737 C C . GLU B 1 352 ? 19.767 23.758 20.396 1.00 20.07 352 GLU B C 1
ATOM 6738 O O . GLU B 1 352 ? 20.110 23.533 21.559 1.00 19.29 352 GLU B O 1
ATOM 6744 N N . ASP B 1 353 ? 18.534 24.148 20.083 1.00 16.47 353 ASP B N 1
ATOM 6745 C CA . ASP B 1 353 ? 17.505 24.280 21.121 1.00 16.07 353 ASP B CA 1
ATOM 6746 C C . ASP B 1 353 ? 17.177 22.946 21.790 1.00 15.13 353 ASP B C 1
ATOM 6747 O O . ASP B 1 353 ? 17.066 22.856 23.020 1.00 16.60 353 ASP B O 1
ATOM 6752 N N . PHE B 1 354 ? 17.048 21.907 20.977 1.00 11.93 354 PHE B N 1
ATOM 6753 C CA . PHE B 1 354 ? 16.742 20.579 21.498 1.00 13.87 354 PHE B CA 1
ATOM 6754 C C . PHE B 1 354 ? 17.812 20.104 22.490 1.00 13.43 354 PHE B C 1
ATOM 6755 O O . PHE B 1 354 ? 17.488 19.623 23.578 1.00 12.29 354 PHE B O 1
ATOM 6763 N N . TYR B 1 355 ? 19.080 20.249 22.119 1.00 12.70 355 TYR B N 1
ATOM 6764 C CA . TYR B 1 355 ? 20.178 19.744 22.942 1.00 14.20 355 TYR B CA 1
ATOM 6765 C C . TYR B 1 355 ? 20.475 20.586 24.174 1.00 16.14 355 TYR B C 1
ATOM 6766 O O . TYR B 1 355 ? 20.914 20.055 25.203 1.00 18.14 355 TYR B O 1
ATOM 6775 N N . GLU B 1 356 ? 20.270 21.897 24.071 1.00 13.80 356 GLU B N 1
ATOM 6776 C CA . GLU B 1 356 ? 20.594 22.788 25.184 1.00 15.29 356 GLU B CA 1
ATOM 6777 C C . GLU B 1 356 ? 19.422 23.071 26.116 1.00 16.68 356 GLU B C 1
ATOM 6778 O O . GLU B 1 356 ? 19.624 23.326 27.296 1.00 18.19 356 GLU B O 1
ATOM 6784 N N . LYS B 1 357 ? 18.199 23.014 25.593 1.00 16.75 357 LYS B N 1
ATOM 6785 C CA A LYS B 1 357 ? 17.029 23.490 26.324 0.42 16.13 357 LYS B CA 1
ATOM 6786 C CA B LYS B 1 357 ? 17.033 23.484 26.333 0.58 16.02 357 LYS B CA 1
ATOM 6787 C C . LYS B 1 357 ? 15.865 22.497 26.393 1.00 15.67 357 LYS B C 1
ATOM 6788 O O . LYS B 1 357 ? 14.955 22.662 27.207 1.00 16.63 357 LYS B O 1
ATOM 6799 N N . GLY B 1 358 ? 15.887 21.471 25.541 1.00 14.58 358 GLY B N 1
ATOM 6800 C CA . GLY B 1 358 ? 14.800 20.493 25.492 1.00 15.52 358 GLY B CA 1
ATOM 6801 C C . GLY B 1 358 ? 15.138 19.147 26.099 1.00 17.91 358 GLY B C 1
ATOM 6802 O O . GLY B 1 358 ? 15.927 19.076 27.047 1.00 15.88 358 GLY B O 1
ATOM 6803 N N . PRO B 1 359 ? 14.529 18.065 25.581 1.00 14.57 359 PRO B N 1
ATOM 6804 C CA . PRO B 1 359 ? 14.823 16.734 26.126 1.00 16.63 359 PRO B CA 1
ATOM 6805 C C . PRO B 1 359 ? 16.307 16.399 26.027 1.00 16.96 359 PRO B C 1
ATOM 6806 O O . PRO B 1 359 ? 16.823 15.703 26.906 1.00 16.36 359 PRO B O 1
ATOM 6810 N N . SER B 1 360 ? 16.976 16.873 24.974 1.00 15.09 360 SER B N 1
ATOM 6811 C CA . SER B 1 360 ? 18.407 16.608 24.800 1.00 15.20 360 SER B CA 1
ATOM 6812 C C . SER B 1 360 ? 18.701 15.103 24.808 1.00 16.59 360 SER B C 1
ATOM 6813 O O . SER B 1 360 ? 17.842 14.305 24.433 1.00 15.93 360 SER B O 1
ATOM 6816 N N . TYR B 1 361 ? 19.906 14.711 25.224 1.00 16.72 361 TYR B N 1
ATOM 6817 C CA . TYR B 1 361 ? 20.328 13.307 25.112 1.00 15.42 361 TYR B CA 1
ATOM 6818 C C . TYR B 1 361 ? 19.889 12.403 26.267 1.00 20.42 361 TYR B C 1
ATOM 6819 O O . TYR B 1 361 ? 19.680 12.859 27.393 1.00 17.91 361 TYR B O 1
ATOM 6828 N N . ALA B 1 362 ? 19.756 11.111 25.980 1.00 17.36 362 ALA B N 1
ATOM 6829 C CA . ALA B 1 362 ? 19.255 10.149 26.966 1.00 17.68 362 ALA B CA 1
ATOM 6830 C C . ALA B 1 362 ? 20.210 9.955 28.144 1.00 21.38 362 ALA B C 1
ATOM 6831 O O . ALA B 1 362 ? 21.424 9.979 27.974 1.00 22.53 362 ALA B O 1
ATOM 6833 N N . GLY B 1 363 ? 19.649 9.760 29.334 1.00 23.18 363 GLY B N 1
ATOM 6834 C CA . GLY B 1 363 ? 20.451 9.478 30.514 1.00 26.22 363 GLY B CA 1
ATOM 6835 C C . GLY B 1 363 ? 20.737 10.676 31.405 1.00 29.17 363 GLY B C 1
ATOM 6836 O O . GLY B 1 363 ? 21.446 10.555 32.412 1.00 30.49 363 GLY B O 1
ATOM 6837 N N . GLN B 1 364 ? 20.204 11.836 31.034 1.00 21.88 364 GLN B N 1
ATOM 6838 C CA . GLN B 1 364 ? 20.324 13.035 31.858 1.00 24.47 364 GLN B CA 1
ATOM 6839 C C . GLN B 1 364 ? 18.981 13.749 31.885 1.00 20.66 364 GLN B C 1
ATOM 6840 O O . GLN B 1 364 ? 18.146 13.535 31.007 1.00 20.15 364 GLN B O 1
ATOM 6846 N N . ASN B 1 365 ? 18.774 14.589 32.890 1.00 19.34 365 ASN B N 1
ATOM 6847 C CA . ASN B 1 365 ? 17.611 15.475 32.885 1.00 20.29 365 ASN B CA 1
ATOM 6848 C C . ASN B 1 365 ? 17.988 16.882 33.316 1.00 18.88 365 ASN B C 1
ATOM 6849 O O . ASN B 1 365 ? 17.129 17.668 33.712 1.00 21.80 365 ASN B O 1
ATOM 6854 N N . GLU B 1 366 ? 19.277 17.195 33.240 1.00 17.18 366 GLU B N 1
ATOM 6855 C CA . GLU B 1 366 ? 19.759 18.504 33.670 1.00 17.89 366 GLU B CA 1
ATOM 6856 C C . GLU B 1 366 ? 19.254 19.618 32.766 1.00 18.41 366 GLU B C 1
ATOM 6857 O O . GLU B 1 366 ? 19.103 20.748 33.211 1.00 18.57 366 GLU B O 1
ATOM 6863 N N . THR B 1 367 ? 19.010 19.309 31.495 1.00 16.58 367 THR B N 1
ATOM 6864 C CA . THR B 1 367 ? 18.559 20.340 30.566 1.00 15.61 367 THR B CA 1
ATOM 6865 C C . THR B 1 367 ? 17.148 20.835 30.878 1.00 16.22 367 THR B C 1
ATOM 6866 O O . THR B 1 367 ? 16.820 21.997 30.621 1.00 18.81 367 THR B O 1
ATOM 6870 N N . TYR B 1 368 ? 16.306 19.964 31.428 1.00 14.77 368 TYR B N 1
ATOM 6871 C CA . TYR B 1 368 ? 14.912 20.342 31.637 1.00 13.67 368 TYR B CA 1
ATOM 6872 C C . TYR B 1 368 ? 14.406 20.330 33.076 1.00 19.46 368 TYR B C 1
ATOM 6873 O O . TYR B 1 368 ? 13.316 20.826 33.350 1.00 18.92 368 TYR B O 1
ATOM 6882 N N . SER B 1 369 ? 15.197 19.792 33.999 1.00 16.08 369 SER B N 1
ATOM 6883 C CA . SER B 1 369 ? 14.809 19.796 35.408 1.00 16.97 369 SER B CA 1
ATOM 6884 C C . SER B 1 369 ? 14.729 21.214 35.956 1.00 18.00 369 SER B C 1
ATOM 6885 O O . SER B 1 369 ? 14.116 21.457 37.006 1.00 19.54 369 SER B O 1
ATOM 6888 N N . ILE B 1 370 ? 15.343 22.154 35.240 1.00 15.17 370 ILE B N 1
ATOM 6889 C CA . ILE B 1 370 ? 15.320 23.557 35.637 1.00 14.96 370 ILE B CA 1
ATOM 6890 C C . ILE B 1 370 ? 13.909 24.125 35.641 1.00 17.58 370 ILE B C 1
ATOM 6891 O O . ILE B 1 370 ? 13.653 25.154 36.261 1.00 14.94 370 ILE B O 1
ATOM 6896 N N . ALA B 1 371 ? 12.985 23.455 34.956 1.00 15.38 371 ALA B N 1
ATOM 6897 C CA . ALA B 1 371 ? 11.614 23.946 34.911 1.00 14.62 371 ALA B CA 1
ATOM 6898 C C . ALA B 1 371 ? 10.810 23.517 36.134 1.00 18.00 371 ALA B C 1
ATOM 6899 O O . ALA B 1 371 ? 9.647 23.881 36.269 1.00 15.96 371 ALA B O 1
ATOM 6901 N N . GLN B 1 372 ? 11.424 22.740 37.026 1.00 15.57 372 GLN B N 1
ATOM 6902 C CA . GLN B 1 372 ? 10.718 22.289 38.230 1.00 18.58 372 GLN B CA 1
ATOM 6903 C C . GLN B 1 372 ? 10.077 23.399 39.086 1.00 17.46 372 GLN B C 1
ATOM 6904 O O . GLN B 1 372 ? 8.961 23.214 39.583 1.00 18.66 372 GLN B O 1
ATOM 6910 N N . PRO B 1 373 ? 10.760 24.549 39.268 1.00 16.38 373 PRO B N 1
ATOM 6911 C CA . PRO B 1 373 ? 10.067 25.602 40.025 1.00 16.77 373 PRO B CA 1
ATOM 6912 C C . PRO B 1 373 ? 8.792 26.097 39.356 1.00 18.06 373 PRO B C 1
ATOM 6913 O O . PRO B 1 373 ? 7.866 26.494 40.071 1.00 17.39 373 PRO B O 1
ATOM 6917 N N . LEU B 1 374 ? 8.736 26.089 38.025 1.00 16.14 374 LEU B N 1
ATOM 6918 C CA . LEU B 1 374 ? 7.494 26.448 37.350 1.00 15.19 374 LEU B CA 1
ATOM 6919 C C . LEU B 1 374 ? 6.429 25.364 37.540 1.00 15.00 374 LEU B C 1
ATOM 6920 O O . LEU B 1 374 ? 5.266 25.669 37.829 1.00 14.03 374 LEU B O 1
ATOM 6925 N N . LEU B 1 375 ? 6.809 24.096 37.394 1.00 14.69 375 LEU B N 1
ATOM 6926 C CA . LEU B 1 375 ? 5.848 23.025 37.635 1.00 15.24 375 LEU B CA 1
ATOM 6927 C C . LEU B 1 375 ? 5.388 23.047 39.092 1.00 13.75 375 LEU B C 1
ATOM 6928 O O . LEU B 1 375 ? 4.199 22.845 39.373 1.00 16.46 375 LEU B O 1
ATOM 6933 N N . ASP B 1 376 ? 6.319 23.279 40.016 1.00 13.87 376 ASP B N 1
ATOM 6934 C CA . ASP B 1 376 ? 5.948 23.409 41.428 1.00 15.50 376 ASP B CA 1
ATOM 6935 C C . ASP B 1 376 ? 4.902 24.500 41.604 1.00 15.90 376 ASP B C 1
ATOM 6936 O O . ASP B 1 376 ? 3.921 24.325 42.335 1.00 18.65 376 ASP B O 1
ATOM 6941 N N . ASP B 1 377 ? 5.122 25.637 40.951 1.00 14.09 377 ASP B N 1
ATOM 6942 C CA . ASP B 1 377 ? 4.178 26.748 41.089 1.00 15.42 377 ASP B CA 1
ATOM 6943 C C . ASP B 1 377 ? 2.812 26.489 40.451 1.00 14.87 377 ASP B C 1
ATOM 6944 O O . ASP B 1 377 ? 1.785 26.945 40.976 1.00 18.19 377 ASP B O 1
ATOM 6949 N N . PHE B 1 378 ? 2.795 25.785 39.321 1.00 14.38 378 PHE B N 1
ATOM 6950 C CA . PHE B 1 378 ? 1.538 25.397 38.682 1.00 12.60 378 PHE B CA 1
ATOM 6951 C C . PHE B 1 378 ? 0.688 24.594 39.662 1.00 19.29 378 PHE B C 1
ATOM 6952 O O . PHE B 1 378 ? -0.534 24.751 39.721 1.00 19.73 378 PHE B O 1
ATOM 6960 N N . LEU B 1 379 ? 1.342 23.729 40.432 1.00 16.99 379 LEU B N 1
ATOM 6961 C CA . LEU B 1 379 ? 0.632 22.912 41.410 1.00 16.06 379 LEU B CA 1
ATOM 6962 C C . LEU B 1 379 ? 0.373 23.662 42.716 1.00 16.32 379 LEU B C 1
ATOM 6963 O O . LEU B 1 379 ? -0.682 23.489 43.335 1.00 17.00 379 LEU B O 1
ATOM 6968 N N . ASN B 1 380 ? 1.316 24.506 43.123 1.00 14.45 380 ASN B N 1
ATOM 6969 C CA . ASN B 1 380 ? 1.164 25.245 44.378 1.00 18.17 380 ASN B CA 1
ATOM 6970 C C . ASN B 1 380 ? 0.050 26.281 44.318 1.00 18.22 380 ASN B C 1
ATOM 6971 O O . ASN B 1 380 ? -0.635 26.512 45.317 1.00 20.80 380 ASN B O 1
ATOM 6976 N N . THR B 1 381 ? -0.134 26.910 43.158 1.00 17.18 381 THR B N 1
ATOM 6977 C CA . THR B 1 381 ? -1.169 27.940 43.037 1.00 17.50 381 THR B CA 1
ATOM 6978 C C . THR B 1 381 ? -2.549 27.294 42.969 1.00 16.44 381 THR B C 1
ATOM 6979 O O . THR B 1 381 ? -3.540 27.886 43.396 1.00 20.12 381 THR B O 1
ATOM 6983 N N . ILE B 1 382 ? -2.613 26.076 42.436 1.00 14.96 382 ILE B N 1
ATOM 6984 C CA . ILE B 1 382 ? -3.855 25.310 42.512 1.00 13.99 382 ILE B CA 1
ATOM 6985 C C . ILE B 1 382 ? -4.187 25.028 43.977 1.00 19.30 382 ILE B C 1
ATOM 6986 O O . ILE B 1 382 ? -5.314 25.268 44.421 1.00 18.66 382 ILE B O 1
ATOM 6991 N N . ASP B 1 383 ? -3.213 24.513 44.724 1.00 17.29 383 ASP B N 1
ATOM 6992 C CA . ASP B 1 383 ? -3.410 24.263 46.158 1.00 18.53 383 ASP B CA 1
ATOM 6993 C C . ASP B 1 383 ? -3.848 25.520 46.916 1.00 15.59 383 ASP B C 1
ATOM 6994 O O . ASP B 1 383 ? -4.711 25.442 47.791 1.00 21.68 383 ASP B O 1
ATOM 6999 N N . ALA B 1 384 ? -3.251 26.666 46.599 1.00 17.13 384 ALA B N 1
ATOM 7000 C CA . ALA B 1 384 ? -3.616 27.912 47.272 1.00 17.83 384 ALA B CA 1
ATOM 7001 C C . ALA B 1 384 ? -5.109 28.206 47.109 1.00 20.00 384 ALA B C 1
ATOM 7002 O O . ALA B 1 384 ? -5.782 28.614 48.059 1.00 20.92 384 ALA B O 1
ATOM 7004 N N . ARG B 1 385 ? -5.627 27.973 45.905 1.00 18.10 385 ARG B N 1
ATOM 7005 C CA . ARG B 1 385 ? -7.037 28.209 45.620 1.00 18.46 385 ARG B CA 1
ATOM 7006 C C . ARG B 1 385 ? -7.923 27.150 46.281 1.00 22.08 385 ARG B C 1
ATOM 7007 O O . ARG B 1 385 ? -8.892 27.486 46.965 1.00 21.86 385 ARG B O 1
ATOM 7015 N N . VAL B 1 386 ? -7.578 25.876 46.095 1.00 16.05 386 VAL B N 1
ATOM 7016 C CA . VAL B 1 386 ? -8.323 24.779 46.710 1.00 16.08 386 VAL B CA 1
ATOM 7017 C C . VAL B 1 386 ? -8.388 24.970 48.218 1.00 20.02 386 VAL B C 1
ATOM 7018 O O . VAL B 1 386 ? -9.426 24.713 48.846 1.00 20.60 386 VAL B O 1
ATOM 7022 N N . ASN B 1 387 ? -7.282 25.448 48.790 1.00 21.39 387 ASN B N 1
ATOM 7023 C CA . ASN B 1 387 ? -7.183 25.633 50.234 1.00 22.20 387 ASN B CA 1
ATOM 7024 C C . ASN B 1 387 ? -7.734 26.975 50.724 1.00 19.16 387 ASN B C 1
ATOM 7025 O O . ASN B 1 387 ? -7.393 27.425 51.818 1.00 20.56 387 ASN B O 1
ATOM 7030 N N . GLY B 1 388 ? -8.594 27.606 49.927 1.00 17.41 388 GLY B N 1
ATOM 7031 C CA . GLY B 1 388 ? -9.371 28.740 50.414 1.00 19.70 388 GLY B CA 1
ATOM 7032 C C . GLY B 1 388 ? -8.926 30.118 49.958 1.00 23.44 388 GLY B C 1
ATOM 7033 O O . GLY B 1 388 ? -9.487 31.134 50.394 1.00 24.05 388 GLY B O 1
ATOM 7034 N N . GLY B 1 389 ? -7.926 30.163 49.079 1.00 19.25 389 GLY B N 1
ATOM 7035 C CA . GLY B 1 389 ? -7.416 31.424 48.560 1.00 19.22 389 GLY B CA 1
ATOM 7036 C C . GLY B 1 389 ? -8.367 32.122 47.598 1.00 22.78 389 GLY B C 1
ATOM 7037 O O . GLY B 1 389 ? -9.302 31.505 47.082 1.00 23.10 389 GLY B O 1
ATOM 7038 N N . SER B 1 390 ? -8.109 33.401 47.337 1.00 19.78 390 SER B N 1
ATOM 7039 C CA A SER B 1 390 ? -9.017 34.183 46.504 0.50 22.14 390 SER B CA 1
ATOM 7040 C CA B SER B 1 390 ? -8.978 34.245 46.519 0.50 21.78 390 SER B CA 1
ATOM 7041 C C . SER B 1 390 ? -8.510 34.366 45.074 1.00 20.11 390 SER B C 1
ATOM 7042 O O . SER B 1 390 ? -9.203 34.935 44.235 1.00 23.14 390 SER B O 1
ATOM 7047 N N . THR B 1 391 ? -7.316 33.864 44.789 1.00 20.28 391 THR B N 1
ATOM 7048 C CA . THR B 1 391 ? -6.763 34.018 43.444 1.00 20.24 391 THR B CA 1
ATOM 7049 C C . THR B 1 391 ? -7.325 32.940 42.519 1.00 22.73 391 THR B C 1
ATOM 7050 O O . THR B 1 391 ? -6.981 31.767 42.650 1.00 21.54 391 THR B O 1
ATOM 7054 N N . VAL B 1 392 ? -8.215 33.334 41.607 1.00 19.58 392 VAL B N 1
ATOM 7055 C CA . VAL B 1 392 ? -8.894 32.379 40.731 1.00 19.22 392 VAL B CA 1
ATOM 7056 C C . VAL B 1 392 ? -8.125 32.110 39.436 1.00 17.31 392 VAL B C 1
ATOM 7057 O O . VAL B 1 392 ? -8.455 31.181 38.700 1.00 18.93 392 VAL B O 1
ATOM 7061 N N . ALA B 1 393 ? -7.112 32.924 39.147 1.00 18.20 393 ALA B N 1
ATOM 7062 C CA . ALA B 1 393 ? -6.291 32.693 37.960 1.00 18.23 393 ALA B CA 1
ATOM 7063 C C . ALA B 1 393 ? -4.898 33.269 38.106 1.00 17.53 393 ALA B C 1
ATOM 7064 O O . ALA B 1 393 ? -4.721 34.313 38.732 1.00 19.17 393 ALA B O 1
ATOM 7066 N N . THR B 1 394 ? -3.916 32.590 37.514 1.00 16.76 394 THR B N 1
ATOM 7067 C CA . THR B 1 394 ? -2.551 33.109 37.422 1.00 14.57 394 THR B CA 1
ATOM 7068 C C . THR B 1 394 ? -2.134 33.034 35.957 1.00 15.98 394 THR B C 1
ATOM 7069 O O . THR B 1 394 ? -2.053 31.949 35.388 1.00 14.90 394 THR B O 1
ATOM 7073 N N . PHE B 1 395 ? -1.878 34.188 35.347 1.00 15.90 395 PHE B N 1
ATOM 7074 C CA . PHE B 1 395 ? -1.499 34.231 33.939 1.00 13.93 395 PHE B CA 1
ATOM 7075 C C . PHE B 1 395 ? -0.052 34.682 33.853 1.00 16.05 395 PHE B C 1
ATOM 7076 O O . PHE B 1 395 ? 0.269 35.790 34.280 1.00 14.11 395 PHE B O 1
ATOM 7084 N N . ARG B 1 396 ? 0.819 33.835 33.302 1.00 13.89 396 ARG B N 1
ATOM 7085 C CA . ARG B 1 396 ? 2.259 34.101 33.320 1.00 13.93 396 ARG B CA 1
ATOM 7086 C C . ARG B 1 396 ? 2.795 34.280 31.918 1.00 15.92 396 ARG B C 1
ATOM 7087 O O . ARG B 1 396 ? 2.325 33.621 30.989 1.00 15.20 396 ARG B O 1
ATOM 7095 N N . PHE B 1 397 ? 3.796 35.147 31.780 1.00 13.35 397 PHE B N 1
ATOM 7096 C CA . PHE B 1 397 ? 4.361 35.468 30.473 1.00 12.93 397 PHE B CA 1
ATOM 7097 C C . PHE B 1 397 ? 5.882 35.395 30.524 1.00 14.45 397 PHE B C 1
ATOM 7098 O O . PHE B 1 397 ? 6.516 35.983 31.406 1.00 14.56 397 PHE B O 1
ATOM 7106 N N . ALA B 1 398 ? 6.457 34.640 29.590 1.00 14.04 398 ALA B N 1
ATOM 7107 C CA . ALA B 1 398 ? 7.873 34.302 29.648 1.00 13.98 398 ALA B CA 1
ATOM 7108 C C . ALA B 1 398 ? 8.485 34.047 28.278 1.00 16.98 398 ALA B C 1
ATOM 7109 O O . ALA B 1 398 ? 8.262 34.812 27.341 1.00 14.49 398 ALA B O 1
ATOM 7111 N N . HIS B 1 399 ? 9.247 32.962 28.157 1.00 14.58 399 HIS B N 1
ATOM 7112 C CA . HIS B 1 399 ? 10.170 32.803 27.034 1.00 12.98 399 HIS B CA 1
ATOM 7113 C C . HIS B 1 399 ? 10.221 31.378 26.505 1.00 12.71 399 HIS B C 1
ATOM 7114 O O . HIS B 1 399 ? 9.716 30.454 27.140 1.00 15.43 399 HIS B O 1
ATOM 7121 N N . ALA B 1 400 ? 10.834 31.203 25.333 1.00 10.96 400 ALA B N 1
ATOM 7122 C CA . ALA B 1 400 ? 11.065 29.855 24.820 1.00 11.17 400 ALA B CA 1
ATOM 7123 C C . ALA B 1 400 ? 11.968 29.083 25.765 1.00 13.81 400 ALA B C 1
ATOM 7124 O O . ALA B 1 400 ? 11.849 27.858 25.878 1.00 14.48 400 ALA B O 1
ATOM 7126 N N . GLU B 1 401 ? 12.877 29.796 26.431 1.00 13.98 401 GLU B N 1
ATOM 7127 C CA . GLU B 1 401 ? 13.770 29.177 27.406 1.00 13.85 401 GLU B CA 1
ATOM 7128 C C . GLU B 1 401 ? 13.007 28.716 28.646 1.00 13.06 401 GLU B C 1
ATOM 7129 O O . GLU B 1 401 ? 13.532 27.953 29.467 1.00 15.76 401 GLU B O 1
ATOM 7135 N N . THR B 1 402 ? 11.766 29.177 28.769 1.00 14.55 402 THR B N 1
ATOM 7136 C CA . THR B 1 402 ? 10.855 28.705 29.810 1.00 13.83 402 THR B CA 1
ATOM 7137 C C . THR B 1 402 ? 10.043 27.528 29.276 1.00 12.00 402 THR B C 1
ATOM 7138 O O . THR B 1 402 ? 9.950 26.481 29.919 1.00 13.14 402 THR B O 1
ATOM 7142 N N . MET B 1 403 ? 9.467 27.694 28.089 1.00 12.53 403 MET B N 1
ATOM 7143 C CA . MET B 1 403 ? 8.586 26.673 27.525 1.00 13.62 403 MET B CA 1
ATOM 7144 C C . MET B 1 403 ? 9.283 25.371 27.147 1.00 13.15 403 MET B C 1
ATOM 7145 O O . MET B 1 403 ? 8.748 24.295 27.395 1.00 12.62 403 MET B O 1
ATOM 7150 N N . MET B 1 404 ? 10.455 25.448 26.522 1.00 11.26 404 MET B N 1
ATOM 7151 C CA . MET B 1 404 ? 11.125 24.205 26.119 1.00 13.13 404 MET B CA 1
ATOM 7152 C C . MET B 1 404 ? 11.414 23.220 27.260 1.00 12.86 404 MET B C 1
ATOM 7153 O O . MET B 1 404 ? 11.055 22.041 27.156 1.00 14.25 404 MET B O 1
ATOM 7158 N N . PRO B 1 405 ? 12.044 23.684 28.357 1.00 15.90 405 PRO B N 1
ATOM 7159 C CA . PRO B 1 405 ? 12.238 22.711 29.436 1.00 13.24 405 PRO B CA 1
ATOM 7160 C C . PRO B 1 405 ? 10.933 22.325 30.139 1.00 12.40 405 PRO B C 1
ATOM 7161 O O . PRO B 1 405 ? 10.804 21.191 30.590 1.00 13.34 405 PRO B O 1
ATOM 7165 N N . PHE B 1 406 ? 9.978 23.247 30.222 1.00 13.33 406 PHE B N 1
ATOM 7166 C CA . PHE B 1 406 ? 8.695 22.956 30.859 1.00 13.93 406 PHE B CA 1
ATOM 7167 C C . PHE B 1 406 ? 8.008 21.829 30.100 1.00 15.19 406 PHE B C 1
ATOM 7168 O O . PHE B 1 406 ? 7.507 20.875 30.704 1.00 11.84 406 PHE B O 1
ATOM 7176 N N . ALA B 1 407 ? 7.990 21.933 28.773 1.00 14.21 407 ALA B N 1
ATOM 7177 C CA . ALA B 1 407 ? 7.392 20.890 27.937 1.00 14.34 407 ALA B CA 1
ATOM 7178 C C . ALA B 1 407 ? 8.101 19.549 28.089 1.00 11.65 407 ALA B C 1
ATOM 7179 O O . ALA B 1 407 ? 7.463 18.498 28.094 1.00 12.49 407 ALA B O 1
ATOM 7181 N N . ALA B 1 408 ? 9.424 19.578 28.195 1.00 12.73 408 ALA B N 1
ATOM 7182 C CA . ALA B 1 408 ? 10.182 18.337 28.344 1.00 13.38 408 ALA B CA 1
ATOM 7183 C C . ALA B 1 408 ? 9.981 17.702 29.716 1.00 11.06 408 ALA B C 1
ATOM 7184 O O . ALA B 1 408 ? 9.945 16.461 29.848 1.00 16.48 408 ALA B O 1
ATOM 7186 N N . LEU B 1 409 ? 9.864 18.541 30.741 1.00 13.94 409 LEU B N 1
ATOM 7187 C CA . LEU B 1 409 ? 9.666 18.059 32.101 1.00 13.49 409 LEU B CA 1
ATOM 7188 C C . LEU B 1 409 ? 8.284 17.422 32.231 1.00 14.13 409 LEU B C 1
ATOM 7189 O O . LEU B 1 409 ? 8.127 16.377 32.873 1.00 17.35 409 LEU B O 1
ATOM 7194 N N . LEU B 1 410 ? 7.287 18.060 31.616 1.00 15.09 410 LEU B N 1
ATOM 7195 C CA . LEU B 1 410 ? 5.917 17.544 31.585 1.00 14.26 410 LEU B CA 1
ATOM 7196 C C . LEU B 1 410 ? 5.747 16.354 30.653 1.00 16.68 410 LEU B C 1
ATOM 7197 O O . LEU B 1 410 ? 4.809 15.574 30.810 1.00 19.77 410 LEU B O 1
ATOM 7202 N N . GLY B 1 411 ? 6.629 16.228 29.665 1.00 17.38 411 GLY B N 1
ATOM 7203 C CA . GLY B 1 411 ? 6.482 15.184 28.663 1.00 18.39 411 GLY B CA 1
ATOM 7204 C C . GLY B 1 411 ? 5.313 15.469 27.729 1.00 15.53 411 GLY B C 1
ATOM 7205 O O . GLY B 1 411 ? 4.568 14.560 27.340 1.00 16.92 411 GLY B O 1
ATOM 7206 N N . LEU B 1 412 ? 5.152 16.738 27.374 1.00 15.18 412 LEU B N 1
ATOM 7207 C CA . LEU B 1 412 ? 4.133 17.161 26.420 1.00 14.21 412 LEU B CA 1
ATOM 7208 C C . LEU B 1 412 ? 4.397 16.562 25.037 1.00 13.08 412 LEU B C 1
ATOM 7209 O O . LEU B 1 412 ? 5.541 16.208 24.725 1.00 16.58 412 LEU B O 1
ATOM 7214 N N . PRO B 1 413 ? 3.342 16.450 24.207 1.00 13.69 413 PRO B N 1
ATOM 7215 C CA . PRO B 1 413 ? 3.510 15.942 22.843 1.00 15.89 413 PRO B CA 1
ATOM 7216 C C . PRO B 1 413 ? 4.587 16.722 22.104 1.00 13.74 413 PRO B C 1
ATOM 7217 O O . PRO B 1 413 ? 4.572 17.959 22.090 1.00 16.74 413 PRO B O 1
ATOM 7221 N N . GLY B 1 414 ? 5.512 15.991 21.485 1.00 13.88 414 GLY B N 1
ATOM 7222 C CA . GLY B 1 414 ? 6.637 16.611 20.812 1.00 12.79 414 GLY B CA 1
ATOM 7223 C C . GLY B 1 414 ? 7.916 16.550 21.632 1.00 10.27 414 GLY B C 1
ATOM 7224 O O . GLY B 1 414 ? 9.010 16.592 21.074 1.00 12.95 414 GLY B O 1
ATOM 7225 N N . SER B 1 415 ? 7.788 16.502 22.954 1.00 12.45 415 SER B N 1
ATOM 7226 C CA . SER B 1 415 ? 8.961 16.542 23.821 1.00 12.70 415 SER B CA 1
ATOM 7227 C C . SER B 1 415 ? 9.120 15.252 24.603 1.00 13.75 415 SER B C 1
ATOM 7228 O O . SER B 1 415 ? 9.618 15.273 25.738 1.00 17.47 415 SER B O 1
ATOM 7231 N N . THR B 1 416 ? 8.702 14.132 24.016 1.00 14.47 416 THR B N 1
ATOM 7232 C CA . THR B 1 416 ? 8.756 12.854 24.726 1.00 15.67 416 THR B CA 1
ATOM 7233 C C . THR B 1 416 ? 9.967 11.992 24.390 1.00 16.10 416 THR B C 1
ATOM 7234 O O . THR B 1 416 ? 10.144 10.915 24.970 1.00 20.63 416 THR B O 1
ATOM 7238 N N . GLN B 1 417 ? 10.796 12.451 23.460 1.00 15.44 417 GLN B N 1
ATOM 7239 C CA . GLN B 1 417 ? 11.879 11.616 22.942 1.00 13.83 417 GLN B CA 1
ATOM 7240 C C . GLN B 1 417 ? 13.249 12.240 23.132 1.00 13.29 417 GLN B C 1
ATOM 7241 O O . GLN B 1 417 ? 13.545 13.292 22.562 1.00 12.13 417 GLN B O 1
ATOM 7247 N N . GLN B 1 418 ? 14.086 11.597 23.945 1.00 13.69 418 GLN B N 1
ATOM 7248 C CA . GLN B 1 418 ? 15.471 12.015 24.071 1.00 12.70 418 GLN B CA 1
ATOM 7249 C C . GLN B 1 418 ? 16.313 11.424 22.943 1.00 17.04 418 GLN B C 1
ATOM 7250 O O . GLN B 1 418 ? 16.002 10.359 22.416 1.00 17.43 418 GLN B O 1
ATOM 7256 N N . ALA B 1 419 ? 17.372 12.132 22.561 1.00 12.91 419 ALA B N 1
ATOM 7257 C CA . ALA B 1 419 ? 18.287 11.650 21.542 1.00 15.45 419 ALA B CA 1
ATOM 7258 C C . ALA B 1 419 ? 19.159 10.549 22.132 1.00 16.92 419 ALA B C 1
ATOM 7259 O O . ALA B 1 419 ? 19.274 10.449 23.356 1.00 19.63 419 ALA B O 1
ATOM 7261 N N . PRO B 1 420 ? 19.750 9.711 21.268 1.00 18.14 420 PRO B N 1
ATOM 7262 C CA . PRO B 1 420 ? 20.684 8.692 21.749 1.00 14.88 420 PRO B CA 1
ATOM 7263 C C . PRO B 1 420 ? 21.853 9.320 22.521 1.00 20.74 420 PRO B C 1
ATOM 7264 O O . PRO B 1 420 ? 22.243 10.463 22.242 1.00 19.17 420 PRO B O 1
ATOM 7268 N N . ALA B 1 421 ? 22.393 8.591 23.493 1.00 24.07 421 ALA B N 1
ATOM 7269 C CA . ALA B 1 421 ? 23.571 9.057 24.223 1.00 27.15 421 ALA B CA 1
ATOM 7270 C C . ALA B 1 421 ? 24.811 8.889 23.351 1.00 25.04 421 ALA B C 1
ATOM 7271 O O . ALA B 1 421 ? 25.618 7.983 23.562 1.00 23.26 421 ALA B O 1
ATOM 7273 N N . SER B 1 422 ? 24.959 9.777 22.372 1.00 21.19 422 SER B N 1
ATOM 7274 C CA . SER B 1 422 ? 25.961 9.630 21.325 1.00 22.76 422 SER B CA 1
ATOM 7275 C C . SER B 1 422 ? 26.227 10.987 20.701 1.00 25.36 422 SER B C 1
ATOM 7276 O O . SER B 1 422 ? 25.329 11.829 20.623 1.00 20.34 422 SER B O 1
ATOM 7279 N N . THR B 1 423 ? 27.461 11.211 20.262 1.00 22.63 423 THR B N 1
ATOM 7280 C CA . THR B 1 423 ? 27.784 12.440 19.551 1.00 17.77 423 THR B CA 1
ATOM 7281 C C . THR B 1 423 ? 27.702 12.244 18.047 1.00 21.79 423 THR B C 1
ATOM 7282 O O . THR B 1 423 ? 27.932 13.184 17.284 1.00 22.11 423 THR B O 1
ATOM 7286 N N . THR B 1 424 ? 27.380 11.026 17.614 1.00 21.54 424 THR B N 1
ATOM 7287 C CA . THR B 1 424 ? 27.272 10.742 16.178 1.00 22.33 424 THR B CA 1
ATOM 7288 C C . THR B 1 424 ? 25.872 10.297 15.750 1.00 20.30 424 THR B C 1
ATOM 7289 O O . THR B 1 424 ? 25.397 10.665 14.671 1.00 24.85 424 THR B O 1
ATOM 7293 N N . ASP B 1 425 ? 25.222 9.486 16.578 1.00 19.49 425 ASP B N 1
ATOM 7294 C CA . ASP B 1 425 ? 23.837 9.097 16.323 1.00 21.35 425 ASP B CA 1
ATOM 7295 C C . ASP B 1 425 ? 22.977 10.181 16.958 1.00 18.80 425 ASP B C 1
ATOM 7296 O O . ASP B 1 425 ? 22.444 10.012 18.057 1.00 18.59 425 ASP B O 1
ATOM 7301 N N . VAL B 1 426 ? 22.863 11.308 16.264 1.00 15.58 426 VAL B N 1
ATOM 7302 C CA . VAL B 1 426 ? 22.304 12.514 16.865 1.00 14.28 426 VAL B CA 1
ATOM 7303 C C . VAL B 1 426 ? 20.816 12.702 16.566 1.00 16.33 426 VAL B C 1
ATOM 7304 O O . VAL B 1 426 ? 20.234 11.968 15.766 1.00 15.56 426 VAL B O 1
ATOM 7308 N N . TYR B 1 427 ? 20.221 13.695 17.226 1.00 13.22 427 TYR B N 1
ATOM 7309 C CA . TYR B 1 427 ? 18.858 14.151 16.961 1.00 14.42 427 TYR B CA 1
ATOM 7310 C C . TYR B 1 427 ? 18.705 14.543 15.492 1.00 14.96 427 TYR B C 1
ATOM 7311 O O . TYR B 1 427 ? 19.469 15.364 14.973 1.00 13.01 427 TYR B O 1
ATOM 7320 N N . THR B 1 428 ? 17.724 13.945 14.826 1.00 10.82 428 THR B N 1
ATOM 7321 C CA . THR B 1 428 ? 17.383 14.321 13.459 1.00 10.69 428 THR B CA 1
ATOM 7322 C C . THR B 1 428 ? 15.874 14.364 13.315 1.00 13.12 428 THR B C 1
ATOM 7323 O O . THR B 1 428 ? 15.144 13.866 14.164 1.00 12.09 428 THR B O 1
ATOM 7327 N N . TYR B 1 429 ? 15.404 14.954 12.222 1.00 11.23 429 TYR B N 1
ATOM 7328 C CA . TYR B 1 429 ? 13.973 14.979 11.981 1.00 13.46 429 TYR B CA 1
ATOM 7329 C C . TYR B 1 429 ? 13.450 13.558 11.747 1.00 12.42 429 TYR B C 1
ATOM 7330 O O . TYR B 1 429 ? 12.284 13.262 12.024 1.00 15.69 429 TYR B O 1
ATOM 7339 N N . GLY B 1 430 ? 14.314 12.674 11.260 1.00 12.32 430 GLY B N 1
ATOM 7340 C CA . GLY B 1 430 ? 13.952 11.280 11.044 1.00 12.25 430 GLY B CA 1
ATOM 7341 C C . GLY B 1 430 ? 13.785 10.428 12.288 1.00 12.57 430 GLY B C 1
ATOM 7342 O O . GLY B 1 430 ? 13.035 9.438 12.264 1.00 11.57 430 GLY B O 1
ATOM 7343 N N . ASN B 1 431 ? 14.483 10.786 13.369 1.00 12.01 431 ASN B N 1
ATOM 7344 C CA . ASN B 1 431 ? 14.464 9.966 14.577 1.00 12.11 431 ASN B CA 1
ATOM 7345 C C . ASN B 1 431 ? 13.882 10.628 15.820 1.00 9.78 431 ASN B C 1
ATOM 7346 O O . ASN B 1 431 ? 13.992 10.099 16.913 1.00 14.32 431 ASN B O 1
ATOM 7351 N N . ASN B 1 432 ? 13.256 11.780 15.653 1.00 11.29 432 ASN B N 1
ATOM 7352 C CA . ASN B 1 432 ? 12.742 12.489 16.808 1.00 11.70 432 ASN B CA 1
ATOM 7353 C C . ASN B 1 432 ? 11.571 13.346 16.394 1.00 14.25 432 ASN B C 1
ATOM 7354 O O . ASN B 1 432 ? 11.606 13.978 15.344 1.00 14.57 432 ASN B O 1
ATOM 7359 N N . GLU B 1 433 ? 10.539 13.350 17.229 1.00 12.86 433 GLU B N 1
ATOM 7360 C CA . GLU B 1 433 ? 9.331 14.136 17.006 1.00 10.36 433 GLU B CA 1
ATOM 7361 C C . GLU B 1 433 ? 9.490 15.627 17.308 1.00 12.19 433 GLU B C 1
ATOM 7362 O O . GLU B 1 433 ? 8.643 16.424 16.931 1.00 13.57 433 GLU B O 1
ATOM 7368 N N . TRP B 1 434 ? 10.561 16.013 17.994 1.00 11.48 434 TRP B N 1
ATOM 7369 C CA . TRP B 1 434 ? 10.687 17.409 18.437 1.00 11.88 434 TRP B CA 1
ATOM 7370 C C . TRP B 1 434 ? 10.846 18.402 17.282 1.00 10.29 434 TRP B C 1
ATOM 7371 O O . TRP B 1 434 ? 11.723 18.247 16.429 1.00 13.06 434 TRP B O 1
ATOM 7382 N N . ARG B 1 435 ? 10.009 19.437 17.277 1.00 12.88 435 ARG B N 1
ATOM 7383 C CA . ARG B 1 435 ? 10.115 20.509 16.288 1.00 12.95 435 ARG B CA 1
ATOM 7384 C C . ARG B 1 435 ? 9.855 21.815 16.992 1.00 14.52 435 ARG B C 1
ATOM 7385 O O . ARG B 1 435 ? 8.905 21.916 17.767 1.00 15.93 435 ARG B O 1
ATOM 7393 N N . GLY B 1 436 ? 10.672 22.820 16.711 1.00 12.37 436 GLY B N 1
ATOM 7394 C CA . GLY B 1 436 ? 10.463 24.124 17.314 1.00 14.57 436 GLY B CA 1
ATOM 7395 C C . GLY B 1 436 ? 9.092 24.690 16.983 1.00 14.16 436 GLY B C 1
ATOM 7396 O O . GLY B 1 436 ? 8.462 25.330 17.830 1.00 12.10 436 GLY B O 1
ATOM 7397 N N . GLU B 1 437 ? 8.623 24.441 15.760 1.00 11.28 437 GLU B N 1
ATOM 7398 C CA . GLU B 1 437 ? 7.370 25.045 15.294 1.00 12.33 437 GLU B CA 1
ATOM 7399 C C . GLU B 1 437 ? 6.149 24.562 16.063 1.00 14.20 437 GLU B C 1
ATOM 7400 O O . GLU B 1 437 ? 5.135 25.258 16.100 1.00 16.32 437 GLU B O 1
ATOM 7406 N N . SER B 1 438 ? 6.227 23.361 16.636 1.00 10.85 438 SER B N 1
ATOM 7407 C CA A SER B 1 438 ? 5.091 22.821 17.372 0.67 11.35 438 SER B CA 1
ATOM 7408 C CA B SER B 1 438 ? 5.110 22.760 17.368 0.33 13.76 438 SER B CA 1
ATOM 7409 C C . SER B 1 438 ? 5.322 22.812 18.880 1.00 14.96 438 SER B C 1
ATOM 7410 O O . SER B 1 438 ? 4.377 22.979 19.646 1.00 19.86 438 SER B O 1
ATOM 7415 N N . VAL B 1 439 ? 6.572 22.637 19.309 1.00 11.57 439 VAL B N 1
ATOM 7416 C CA . VAL B 1 439 ? 6.873 22.629 20.742 1.00 10.24 439 VAL B CA 1
ATOM 7417 C C . VAL B 1 439 ? 6.822 24.045 21.299 1.00 12.12 439 VAL B C 1
ATOM 7418 O O . VAL B 1 439 ? 6.255 24.292 22.373 1.00 16.28 439 VAL B O 1
ATOM 7422 N N . THR B 1 440 ? 7.415 24.973 20.560 1.00 12.95 440 THR B N 1
ATOM 7423 C CA . THR B 1 440 ? 7.534 26.334 21.043 1.00 14.57 440 THR B CA 1
ATOM 7424 C C . THR B 1 440 ? 7.418 27.390 19.939 1.00 17.07 440 THR B C 1
ATOM 7425 O O . THR B 1 440 ? 8.368 28.136 19.676 1.00 16.16 440 THR B O 1
ATOM 7429 N N . PRO B 1 441 ? 6.239 27.480 19.305 1.00 12.59 441 PRO B N 1
ATOM 7430 C CA . PRO B 1 441 ? 6.023 28.605 18.391 1.00 13.44 441 PRO B CA 1
ATOM 7431 C C . PRO B 1 441 ? 5.994 29.920 19.147 1.00 12.35 441 PRO B C 1
ATOM 7432 O O . PRO B 1 441 ? 6.002 29.958 20.389 1.00 11.27 441 PRO B O 1
ATOM 7436 N N . MET B 1 442 ? 5.936 31.019 18.407 1.00 12.85 442 MET B N 1
ATOM 7437 C CA . MET B 1 442 ? 5.706 32.299 19.054 1.00 11.87 442 MET B CA 1
ATOM 7438 C C . MET B 1 442 ? 4.383 32.228 19.816 1.00 10.00 442 MET B C 1
ATOM 7439 O O . MET B 1 442 ? 3.438 31.581 19.367 1.00 13.03 442 MET B O 1
ATOM 7444 N N . ALA B 1 443 ? 4.360 32.823 21.008 1.00 12.10 443 ALA B N 1
ATOM 7445 C CA . ALA B 1 443 ? 3.198 32.787 21.911 1.00 13.93 443 ALA B CA 1
ATOM 7446 C C . ALA B 1 443 ? 2.762 31.390 22.354 1.00 13.62 443 ALA B C 1
ATOM 7447 O O . ALA B 1 443 ? 1.622 31.210 22.773 1.00 14.92 443 ALA B O 1
ATOM 7449 N N . ALA B 1 444 ? 3.657 30.408 22.272 1.00 11.37 444 ALA B N 1
ATOM 7450 C CA . ALA B 1 444 ? 3.350 29.061 22.766 1.00 12.14 444 ALA B CA 1
ATOM 7451 C C . ALA B 1 444 ? 2.842 29.169 24.187 1.00 12.67 444 ALA B C 1
ATOM 7452 O O . ALA B 1 444 ? 3.347 29.970 24.959 1.00 12.20 444 ALA B O 1
ATOM 7454 N N . ASN B 1 445 ? 1.839 28.373 24.534 1.00 12.11 445 ASN B N 1
ATOM 7455 C CA . ASN B 1 445 ? 1.288 28.466 25.877 1.00 11.79 445 ASN B CA 1
ATOM 7456 C C . ASN B 1 445 ? 0.712 27.165 26.392 1.00 13.02 445 ASN B C 1
ATOM 7457 O O . ASN B 1 445 ? 0.234 26.330 25.623 1.00 14.84 445 ASN B O 1
ATOM 7462 N N . VAL B 1 446 ? 0.781 27.003 27.709 1.00 10.90 446 VAL B N 1
ATOM 7463 C CA . VAL B 1 446 ? 0.170 25.878 28.402 1.00 11.49 446 VAL B CA 1
ATOM 7464 C C . VAL B 1 446 ? -0.839 26.479 29.363 1.00 14.49 446 VAL B C 1
ATOM 7465 O O . VAL B 1 446 ? -0.515 27.414 30.104 1.00 13.99 446 VAL B O 1
ATOM 7469 N N . GLN B 1 447 ? -2.064 25.964 29.340 1.00 10.71 447 GLN B N 1
ATOM 7470 C CA . GLN B 1 447 ? -3.116 26.424 30.249 1.00 12.25 447 GLN B CA 1
ATOM 7471 C C . GLN B 1 447 ? -3.716 25.221 30.945 1.00 12.92 447 GLN B C 1
ATOM 7472 O O . GLN B 1 447 ? -3.921 24.186 30.315 1.00 14.31 447 GLN B O 1
ATOM 7478 N N . TRP B 1 448 ? -3.979 25.346 32.244 1.00 13.18 448 TRP B N 1
ATOM 7479 C CA . TRP B 1 448 ? -4.675 24.291 32.980 1.00 14.86 448 TRP B CA 1
ATOM 7480 C C . TRP B 1 448 ? -5.974 24.835 33.541 1.00 15.56 448 TRP B C 1
ATOM 7481 O O . TRP B 1 448 ? -6.006 25.938 34.092 1.00 15.51 448 TRP B O 1
ATOM 7492 N N . ASP B 1 449 ? -7.038 24.043 33.438 1.00 14.02 449 ASP B N 1
ATOM 7493 C CA . ASP B 1 449 ? -8.306 24.400 34.059 1.00 14.49 449 ASP B CA 1
ATOM 7494 C C . ASP B 1 449 ? -8.529 23.467 35.232 1.00 17.69 449 ASP B C 1
ATOM 7495 O O . ASP B 1 449 ? -8.271 22.273 35.127 1.00 15.68 449 ASP B O 1
ATOM 7500 N N . VAL B 1 450 ? -9.007 24.001 36.350 1.00 16.05 450 VAL B N 1
ATOM 7501 C CA . VAL B 1 450 ? -9.238 23.170 37.524 1.00 14.94 450 VAL B CA 1
ATOM 7502 C C . VAL B 1 450 ? -10.696 23.279 37.941 1.00 14.67 450 VAL B C 1
ATOM 7503 O O . VAL B 1 450 ? -11.215 24.391 38.121 1.00 16.80 450 VAL B O 1
ATOM 7507 N N . TYR B 1 451 ? -11.353 22.127 38.071 1.00 14.63 451 TYR B N 1
ATOM 7508 C CA . TYR B 1 451 ? -12.755 22.065 38.481 1.00 16.76 451 TYR B CA 1
ATOM 7509 C C . TYR B 1 451 ? -12.862 21.265 39.772 1.00 18.73 451 TYR B C 1
ATOM 7510 O O . TYR B 1 451 ? -11.962 20.489 40.116 1.00 17.26 451 TYR B O 1
ATOM 7519 N N . ALA B 1 452 ? -13.982 21.423 40.469 1.00 16.22 452 ALA B N 1
ATOM 7520 C CA . ALA B 1 452 ? -14.202 20.732 41.734 1.00 15.38 452 ALA B CA 1
ATOM 7521 C C . ALA B 1 452 ? -15.664 20.373 41.919 1.00 20.19 452 ALA B C 1
ATOM 7522 O O . ALA B 1 452 ? -16.558 21.059 41.409 1.00 23.14 452 ALA B O 1
ATOM 7524 N N . ARG B 1 453 ? -15.895 19.293 42.655 1.00 20.81 453 ARG B N 1
ATOM 7525 C CA . ARG B 1 453 ? -17.234 18.917 43.075 1.00 20.18 453 ARG B CA 1
ATOM 7526 C C . ARG B 1 453 ? -17.395 19.368 44.514 1.00 21.50 453 ARG B C 1
ATOM 7527 O O . ARG B 1 453 ? -16.532 19.096 45.353 1.00 25.10 453 ARG B O 1
ATOM 7535 N N . LYS B 1 454 ? -18.491 20.066 44.797 1.00 25.55 454 LYS B N 1
ATOM 7536 C CA . LYS B 1 454 ? -18.726 20.651 46.116 1.00 27.28 454 LYS B CA 1
ATOM 7537 C C . LYS B 1 454 ? -19.147 19.619 47.161 1.00 25.46 454 LYS B C 1
ATOM 7538 O O . LYS B 1 454 ? -19.702 18.578 46.826 1.00 30.65 454 LYS B O 1
ATOM 7544 N N . GLY B 1 455 ? -18.873 19.920 48.429 1.00 27.25 455 GLY B N 1
ATOM 7545 C CA . GLY B 1 455 ? -19.344 19.097 49.527 1.00 27.54 455 GLY B CA 1
ATOM 7546 C C . GLY B 1 455 ? -18.376 18.017 49.972 1.00 29.07 455 GLY B C 1
ATOM 7547 O O . GLY B 1 455 ? -17.272 17.886 49.446 1.00 28.30 455 GLY B O 1
ATOM 7548 N N . GLU B 1 456 ? -18.792 17.246 50.968 1.00 30.64 456 GLU B N 1
ATOM 7549 C CA . GLU B 1 456 ? -18.006 16.106 51.417 1.00 26.48 456 GLU B CA 1
ATOM 7550 C C . GLU B 1 456 ? -18.516 14.810 50.803 1.00 27.35 456 GLU B C 1
ATOM 7551 O O . GLU B 1 456 ? -19.721 14.554 50.785 1.00 31.21 456 GLU B O 1
ATOM 7557 N N . ASP B 1 457 ? -17.593 14.004 50.285 1.00 25.29 457 ASP B N 1
ATOM 7558 C CA . ASP B 1 457 ? -17.906 12.660 49.824 1.00 31.51 457 ASP B CA 1
ATOM 7559 C C . ASP B 1 457 ? -18.395 11.863 51.027 1.00 32.76 457 ASP B C 1
ATOM 7560 O O . ASP B 1 457 ? -17.653 11.682 51.993 1.00 35.52 457 ASP B O 1
ATOM 7565 N N . PRO B 1 458 ? -19.653 11.389 50.982 1.00 32.63 458 PRO B N 1
ATOM 7566 C CA . PRO B 1 458 ? -20.202 10.680 52.145 1.00 36.76 458 PRO B CA 1
ATOM 7567 C C . PRO B 1 458 ? -19.444 9.391 52.469 1.00 36.24 458 PRO B C 1
ATOM 7568 O O . PRO B 1 458 ? -19.571 8.875 53.580 1.00 34.11 458 PRO B O 1
ATOM 7572 N N . ALA B 1 459 ? -18.655 8.898 51.517 1.00 36.87 459 ALA B N 1
ATOM 7573 C CA . ALA B 1 459 ? -17.845 7.701 51.723 1.00 40.58 459 ALA B CA 1
ATOM 7574 C C . ALA B 1 459 ? -16.561 7.967 52.514 1.00 42.67 459 ALA B C 1
ATOM 7575 O O . ALA B 1 459 ? -16.042 7.068 53.175 1.00 43.07 459 ALA B O 1
ATOM 7577 N N . THR B 1 460 ? -16.041 9.190 52.432 1.00 41.26 460 THR B N 1
ATOM 7578 C CA . THR B 1 460 ? -14.800 9.537 53.127 1.00 40.44 460 THR B CA 1
ATOM 7579 C C . THR B 1 460 ? -14.965 10.601 54.211 1.00 37.83 460 THR B C 1
ATOM 7580 O O . THR B 1 460 ? -14.120 10.720 55.099 1.00 41.38 460 THR B O 1
ATOM 7584 N N . GLY B 1 461 ? -16.038 11.383 54.131 1.00 30.47 461 GLY B N 1
ATOM 7585 C CA . GLY B 1 461 ? -16.214 12.515 55.027 1.00 30.88 461 GLY B CA 1
ATOM 7586 C C . GLY B 1 461 ? -15.228 13.631 54.728 1.00 28.55 461 GLY B C 1
ATOM 7587 O O . GLY B 1 461 ? -15.075 14.568 55.514 1.00 33.95 461 GLY B O 1
ATOM 7588 N N . GLN B 1 462 ? -14.562 13.537 53.579 1.00 30.64 462 GLN B N 1
ATOM 7589 C CA . GLN B 1 462 ? -13.624 14.571 53.153 1.00 24.86 462 GLN B CA 1
ATOM 7590 C C . GLN B 1 462 ? -14.027 15.134 51.794 1.00 22.05 462 GLN B C 1
ATOM 7591 O O . GLN B 1 462 ? -14.799 14.518 51.061 1.00 26.61 462 GLN B O 1
ATOM 7597 N N . ARG B 1 463 ? -13.493 16.300 51.461 1.00 20.36 463 ARG B N 1
ATOM 7598 C CA . ARG B 1 463 ? -13.794 16.942 50.189 0.73 17.55 463 ARG B CA 1
ATOM 7599 C C . ARG B 1 463 ? -13.397 16.088 48.973 1.00 23.21 463 ARG B C 1
ATOM 7600 O O . ARG B 1 463 ? -12.501 15.241 49.057 1.00 24.91 463 ARG B O 1
ATOM 7608 N N . TYR B 1 464 ? -14.085 16.290 47.853 1.00 20.16 464 TYR B N 1
ATOM 7609 C CA . TYR B 1 464 ? -13.753 15.568 46.626 1.00 21.40 464 TYR B CA 1
ATOM 7610 C C . TYR B 1 464 ? -12.486 16.160 46.017 1.00 21.48 464 TYR B C 1
ATOM 7611 O O . TYR B 1 464 ? -12.297 17.368 46.035 1.00 22.29 464 TYR B O 1
ATOM 7620 N N . THR B 1 465 ? -11.633 15.308 45.456 1.00 19.91 465 THR B N 1
ATOM 7621 C CA . THR B 1 465 ? -10.381 15.763 44.852 1.00 20.12 465 THR B CA 1
ATOM 7622 C C . THR B 1 465 ? -10.667 16.612 43.613 1.00 17.80 465 THR B C 1
ATOM 7623 O O . THR B 1 465 ? -11.496 16.232 42.782 1.00 21.01 465 THR B O 1
ATOM 7627 N N . PRO B 1 466 ? -9.989 17.768 43.488 1.00 16.54 466 PRO B N 1
ATOM 7628 C CA . PRO B 1 466 ? -10.138 18.598 42.292 1.00 15.31 466 PRO B CA 1
ATOM 7629 C C . PRO B 1 466 ? -9.606 17.878 41.059 1.00 17.49 466 PRO B C 1
ATOM 7630 O O . PRO B 1 466 ? -8.788 16.955 41.177 1.00 19.23 466 PRO B O 1
ATOM 7634 N N . ILE B 1 467 ? -10.076 18.292 39.888 1.00 16.30 467 ILE B N 1
ATOM 7635 C CA . ILE B 1 467 ? -9.648 17.683 38.632 1.00 14.42 467 ILE B CA 1
ATOM 7636 C C . ILE B 1 467 ? -9.121 18.739 37.664 1.00 16.65 467 ILE B C 1
ATOM 7637 O O . ILE B 1 467 ? -9.517 19.907 37.727 1.00 16.97 467 ILE B O 1
ATOM 7642 N N . VAL B 1 468 ? -8.225 18.327 36.765 1.00 14.33 468 VAL B N 1
ATOM 7643 C CA . VAL B 1 468 ? -7.430 19.280 35.986 1.00 13.70 468 VAL B CA 1
ATOM 7644 C C . VAL B 1 468 ? -7.439 18.861 34.521 1.00 13.77 468 VAL B C 1
ATOM 7645 O O . VAL B 1 468 ? -7.362 17.670 34.227 1.00 16.75 468 VAL B O 1
ATOM 7649 N N . ARG B 1 469 ? -7.515 19.833 33.614 1.00 14.30 469 ARG B N 1
ATOM 7650 C CA . ARG B 1 469 ? -7.476 19.564 32.173 1.00 15.48 469 ARG B CA 1
ATOM 7651 C C . ARG B 1 469 ? -6.491 20.540 31.543 1.00 15.60 469 ARG B C 1
ATOM 7652 O O . ARG B 1 469 ? -6.459 21.715 31.923 1.00 15.29 469 ARG B O 1
ATOM 7660 N N . MET B 1 470 ? -5.706 20.070 30.573 1.00 14.78 470 MET B N 1
ATOM 7661 C CA . MET B 1 470 ? -4.670 20.910 29.955 1.00 12.84 470 MET B CA 1
ATOM 7662 C C . MET B 1 470 ? -4.932 21.242 28.480 1.00 13.84 470 MET B C 1
ATOM 7663 O O . MET B 1 470 ? -5.371 20.388 27.715 1.00 16.15 470 MET B O 1
ATOM 7668 N N . LEU B 1 471 ? -4.670 22.493 28.103 1.00 13.73 471 LEU B N 1
ATOM 7669 C CA . LEU B 1 471 ? -4.575 22.887 26.692 1.00 12.49 471 LEU B CA 1
ATOM 7670 C C . LEU B 1 471 ? -3.114 23.254 26.403 1.00 14.21 471 LEU B C 1
ATOM 7671 O O . LEU B 1 471 ? -2.448 23.882 27.231 1.00 17.26 471 LEU B O 1
ATOM 7676 N N . TYR B 1 472 ? -2.623 22.884 25.225 1.00 13.09 472 TYR B N 1
ATOM 7677 C CA . TYR B 1 472 ? -1.264 23.218 24.831 1.00 11.33 472 TYR B CA 1
ATOM 7678 C C . TYR B 1 472 ? -1.380 23.886 23.473 1.00 14.29 472 TYR B C 1
ATOM 7679 O O . TYR B 1 472 ? -1.872 23.268 22.531 1.00 11.81 472 TYR B O 1
ATOM 7688 N N . ASN B 1 473 ? -0.987 25.159 23.393 1.00 13.81 473 ASN B N 1
ATOM 7689 C CA . ASN B 1 473 ? -1.227 25.979 22.205 1.00 14.32 473 ASN B CA 1
ATOM 7690 C C . ASN B 1 473 ? -2.703 25.952 21.801 1.00 16.43 473 ASN B C 1
ATOM 7691 O O . ASN B 1 473 ? -3.059 25.929 20.612 1.00 15.54 473 ASN B O 1
ATOM 7696 N N . GLU B 1 474 ? -3.537 25.942 22.837 1.00 15.89 474 GLU B N 1
ATOM 7697 C CA . GLU B 1 474 ? -4.990 25.912 22.733 1.00 16.52 474 GLU B CA 1
ATOM 7698 C C . GLU B 1 474 ? -5.575 24.673 22.053 1.00 15.81 474 GLU B C 1
ATOM 7699 O O . GLU B 1 474 ? -6.736 24.679 21.624 1.00 18.96 474 GLU B O 1
ATOM 7705 N N . ASN B 1 475 ? -4.776 23.611 21.985 1.00 14.61 475 ASN B N 1
ATOM 7706 C CA . ASN B 1 475 ? -5.289 22.275 21.664 1.00 17.45 475 ASN B CA 1
ATOM 7707 C C . ASN B 1 475 ? -5.446 21.483 22.957 1.00 16.06 475 ASN B C 1
ATOM 7708 O O . ASN B 1 475 ? -4.521 21.428 23.767 1.00 16.00 475 ASN B O 1
ATOM 7713 N N . GLU B 1 476 ? -6.606 20.867 23.163 1.00 15.41 476 GLU B N 1
ATOM 7714 C CA . GLU B 1 476 ? -6.789 20.029 24.344 1.00 19.71 476 GLU B CA 1
ATOM 7715 C C . GLU B 1 476 ? -5.923 18.773 24.223 1.00 17.29 476 GLU B C 1
ATOM 7716 O O . GLU B 1 476 ? -5.967 18.074 23.203 1.00 20.22 476 GLU B O 1
ATOM 7722 N N . VAL B 1 477 ? -5.115 18.495 25.243 1.00 16.94 477 VAL B N 1
ATOM 7723 C CA . VAL B 1 477 ? -4.225 17.338 25.208 1.00 14.45 477 VAL B CA 1
ATOM 7724 C C . VAL B 1 477 ? -4.292 16.516 26.485 1.00 17.13 477 VAL B C 1
ATOM 7725 O O . VAL B 1 477 ? -4.589 17.045 27.551 1.00 18.99 477 VAL B O 1
ATOM 7729 N N . PRO B 1 478 ? -4.016 15.209 26.382 1.00 18.46 478 PRO B N 1
ATOM 7730 C CA . PRO B 1 478 ? -3.900 14.442 27.623 1.00 15.59 478 PRO B CA 1
ATOM 7731 C C . PRO B 1 478 ? -2.632 14.839 28.350 1.00 18.21 478 PRO B C 1
ATOM 7732 O O . PRO B 1 478 ? -1.744 15.433 27.735 1.00 19.27 478 PRO B O 1
ATOM 7736 N N . PHE B 1 479 ? -2.549 14.533 29.640 1.00 16.87 479 PHE B N 1
ATOM 7737 C CA . PHE B 1 479 ? -1.272 14.572 30.342 1.00 15.66 479 PHE B CA 1
ATOM 7738 C C . PHE B 1 479 ? -0.457 13.346 29.919 1.00 21.97 479 PHE B C 1
ATOM 7739 O O . PHE B 1 479 ? -0.962 12.486 29.195 1.00 23.11 479 PHE B O 1
ATOM 7747 N N . ARG B 1 480 ? 0.797 13.272 30.351 1.00 17.08 480 ARG B N 1
ATOM 7748 C CA . ARG B 1 480 ? 1.702 12.222 29.888 1.00 18.98 480 ARG B CA 1
ATOM 7749 C C . ARG B 1 480 ? 1.120 10.830 30.119 1.00 22.28 480 ARG B C 1
ATOM 7750 O O . ARG B 1 480 ? 0.238 10.652 30.965 1.00 22.11 480 ARG B O 1
ATOM 7758 N N . SER B 1 481 ? 1.611 9.857 29.353 1.00 17.13 481 SER B N 1
ATOM 7759 C CA . SER B 1 481 ? 0.973 8.541 29.248 1.00 23.30 481 SER B CA 1
ATOM 7760 C C . SER B 1 481 ? 0.892 7.778 30.560 1.00 27.44 481 SER B C 1
ATOM 7761 O O . SER B 1 481 ? -0.032 6.985 30.764 1.00 28.35 481 SER B O 1
ATOM 7764 N N . GLU B 1 482 ? 1.853 7.999 31.450 1.00 20.09 482 GLU B N 1
ATOM 7765 C CA . GLU B 1 482 ? 1.816 7.331 32.740 1.00 23.56 482 GLU B CA 1
ATOM 7766 C C . GLU B 1 482 ? 0.585 7.747 33.560 1.00 25.42 482 GLU B C 1
ATOM 7767 O O . GLU B 1 482 ? 0.080 6.970 34.371 1.00 32.54 482 GLU B O 1
ATOM 7773 N N . CYS B 1 483 ? 0.100 8.966 33.346 1.00 23.88 483 CYS B N 1
ATOM 7774 C CA . CYS B 1 483 ? -1.011 9.493 34.140 1.00 19.71 483 CYS B CA 1
ATOM 7775 C C . CYS B 1 483 ? -2.335 8.818 33.814 1.00 19.06 483 CYS B C 1
ATOM 7776 O O . CYS B 1 483 ? -2.654 8.591 32.647 1.00 20.28 483 CYS B O 1
ATOM 7779 N N . THR B 1 484 ? -3.108 8.514 34.856 1.00 22.55 484 THR B N 1
ATOM 7780 C CA . THR B 1 484 ? -4.433 7.918 34.687 1.00 25.39 484 THR B CA 1
ATOM 7781 C C . THR B 1 484 ? -5.526 8.970 34.861 1.00 20.05 484 THR B C 1
ATOM 7782 O O . THR B 1 484 ? -5.616 9.593 35.918 1.00 20.27 484 THR B O 1
ATOM 7786 N N . PRO B 1 485 ? -6.362 9.170 33.831 1.00 17.77 485 PRO B N 1
ATOM 7787 C CA . PRO B 1 485 ? -7.443 10.164 33.932 1.00 15.26 485 PRO B CA 1
ATOM 7788 C C . PRO B 1 485 ? -8.611 9.704 34.804 1.00 20.09 485 PRO B C 1
ATOM 7789 O O . PRO B 1 485 ? -8.658 8.544 35.223 1.00 22.42 485 PRO B O 1
ATOM 7793 N N . VAL B 1 486 ? -9.550 10.608 35.063 1.00 19.70 486 VAL B N 1
ATOM 7794 C CA . VAL B 1 486 ? -10.616 10.337 36.025 1.00 17.35 486 VAL B CA 1
ATOM 7795 C C . VAL B 1 486 ? -11.552 9.225 35.577 1.00 20.59 486 VAL B C 1
ATOM 7796 O O . VAL B 1 486 ? -12.228 8.620 36.406 1.00 20.46 486 VAL B O 1
ATOM 7800 N N . ALA B 1 487 ? -11.589 8.959 34.274 1.00 20.67 487 ALA B N 1
ATOM 7801 C CA . ALA B 1 487 ? -12.509 7.967 33.728 1.00 20.84 487 ALA B CA 1
ATOM 7802 C C . ALA B 1 487 ? -12.072 7.600 32.319 1.00 20.80 487 ALA B C 1
ATOM 7803 O O . ALA B 1 487 ? -11.250 8.298 31.729 1.00 21.84 487 ALA B O 1
ATOM 7805 N N . ASP B 1 488 ? -12.622 6.515 31.778 1.00 19.93 488 ASP B N 1
ATOM 7806 C CA . ASP B 1 488 ? -12.405 6.193 30.368 1.00 19.29 488 ASP B CA 1
ATOM 7807 C C . ASP B 1 488 ? -12.818 7.348 29.468 1.00 18.09 488 ASP B C 1
ATOM 7808 O O . ASP B 1 488 ? -13.874 7.950 29.675 1.00 24.95 488 ASP B O 1
ATOM 7813 N N . GLY B 1 489 ? -12.004 7.633 28.452 1.00 27.14 489 GLY B N 1
ATOM 7814 C CA . GLY B 1 489 ? -12.351 8.626 27.451 1.00 28.78 489 GLY B CA 1
ATOM 7815 C C . GLY B 1 489 ? -12.279 10.060 27.936 1.00 31.51 489 GLY B C 1
ATOM 7816 O O . GLY B 1 489 ? -12.835 10.969 27.309 1.00 32.01 489 GLY B O 1
ATOM 7817 N N . SER B 1 490 ? -11.606 10.274 29.061 1.00 25.51 490 SER B N 1
ATOM 7818 C CA . SER B 1 490 ? -11.541 11.611 29.646 1.00 19.84 490 SER B CA 1
ATOM 7819 C C . SER B 1 490 ? -10.152 12.219 29.510 1.00 19.20 490 SER B C 1
ATOM 7820 O O . SER B 1 490 ? -9.145 11.498 29.497 1.00 20.93 490 SER B O 1
ATOM 7823 N N . THR B 1 491 ? -10.118 13.549 29.421 1.00 17.88 491 THR B N 1
ATOM 7824 C CA . THR B 1 491 ? -8.881 14.334 29.452 1.00 17.80 491 THR B CA 1
ATOM 7825 C C . THR B 1 491 ? -8.713 15.066 30.797 1.00 17.90 491 THR B C 1
ATOM 7826 O O . THR B 1 491 ? -7.840 15.923 30.948 1.00 18.12 491 THR B O 1
ATOM 7830 N N . TRP B 1 492 ? -9.559 14.719 31.764 1.00 18.84 492 TRP B N 1
ATOM 7831 C CA . TRP B 1 492 ? -9.486 15.291 33.110 1.00 15.85 492 TRP B CA 1
ATOM 7832 C C . TRP B 1 492 ? -8.746 14.352 34.054 1.00 18.62 492 TRP B C 1
ATOM 7833 O O . TRP B 1 492 ? -8.888 13.125 33.958 1.00 19.71 492 TRP B O 1
ATOM 7844 N N . TYR B 1 493 ? -7.947 14.930 34.955 1.00 16.22 493 TYR B N 1
ATOM 7845 C CA . TYR B 1 493 ? -7.089 14.172 35.865 1.00 15.41 493 TYR B CA 1
ATOM 7846 C C . TYR B 1 493 ? -7.221 14.702 37.290 1.00 17.00 493 TYR B C 1
ATOM 7847 O O . TYR B 1 493 ? -7.230 15.921 37.501 1.00 17.35 493 TYR B O 1
ATOM 7856 N N . LYS B 1 494 ? -7.300 13.798 38.268 1.00 16.06 494 LYS B N 1
ATOM 7857 C CA . LYS B 1 494 ? -7.296 14.207 39.677 1.00 16.06 494 LYS B CA 1
ATOM 7858 C C . LYS B 1 494 ? -6.014 14.942 40.034 1.00 19.28 494 LYS B C 1
ATOM 7859 O O . LYS B 1 494 ? -4.934 14.579 39.562 1.00 16.87 494 LYS B O 1
ATOM 7865 N N . LEU B 1 495 ? -6.134 15.959 40.882 1.00 17.42 495 LEU B N 1
ATOM 7866 C CA . LEU B 1 495 ? -4.969 16.702 41.343 1.00 17.21 495 LEU B CA 1
ATOM 7867 C C . LEU B 1 495 ? -3.985 15.776 42.051 1.00 21.00 495 LEU B C 1
ATOM 7868 O O . LEU B 1 495 ? -2.771 15.912 41.895 1.00 21.67 495 LEU B O 1
ATOM 7873 N N . THR B 1 496 ? -4.515 14.827 42.819 1.00 17.80 496 THR B N 1
ATOM 7874 C CA . THR B 1 496 ? -3.684 13.852 43.517 1.00 22.14 496 THR B CA 1
ATOM 7875 C C . THR B 1 496 ? -2.871 13.016 42.537 1.00 23.35 496 THR B C 1
ATOM 7876 O O . THR B 1 496 ? -1.695 12.730 42.780 1.00 21.93 496 THR B O 1
ATOM 7880 N N . GLU B 1 497 ? -3.500 12.627 41.432 1.00 20.80 497 GLU B N 1
ATOM 7881 C CA . GLU B 1 497 ? -2.831 11.825 40.413 1.00 20.28 497 GLU B CA 1
ATOM 7882 C C . GLU B 1 497 ? -1.701 12.610 39.759 1.00 19.93 497 GLU B C 1
ATOM 7883 O O . GLU B 1 497 ? -0.621 12.068 39.520 1.00 20.63 497 GLU B O 1
ATOM 7889 N N . LEU B 1 498 ? -1.939 13.890 39.472 1.00 19.72 498 LEU B N 1
ATOM 7890 C CA . LEU B 1 498 ? -0.905 14.701 38.845 1.00 18.45 498 LEU B CA 1
ATOM 7891 C C . LEU B 1 498 ? 0.305 14.886 39.759 1.00 23.50 498 LEU B C 1
ATOM 7892 O O . LEU B 1 498 ? 1.446 14.835 39.299 1.00 22.21 498 LEU B O 1
ATOM 7897 N N . LYS B 1 499 ? 0.062 15.082 41.053 1.00 18.35 499 LYS B N 1
ATOM 7898 C CA . LYS B 1 499 ? 1.158 15.257 41.999 1.00 20.83 499 LYS B CA 1
ATOM 7899 C C . LYS B 1 499 ? 2.030 14.003 42.041 1.00 23.76 499 LYS B C 1
ATOM 7900 O O . LYS B 1 499 ? 3.241 14.087 42.235 1.00 28.88 499 LYS B O 1
ATOM 7906 N N . SER B 1 500 ? 1.410 12.846 41.835 1.00 21.47 500 SER B N 1
ATOM 7907 C CA . SER B 1 500 ? 2.145 11.582 41.782 1.00 18.37 500 SER B CA 1
ATOM 7908 C C . SER B 1 500 ? 2.827 11.352 40.431 1.00 20.82 500 SER B C 1
ATOM 7909 O O . SER B 1 500 ? 4.032 11.094 40.362 1.00 27.88 500 SER B O 1
ATOM 7912 N N . CYS B 1 501 ? 2.062 11.477 39.356 1.00 18.96 501 CYS B N 1
ATOM 7913 C CA A CYS B 1 501 ? 2.514 11.055 38.024 0.67 20.18 501 CYS B CA 1
ATOM 7914 C CA B CYS B 1 501 ? 2.555 11.041 38.064 0.33 20.41 501 CYS B CA 1
ATOM 7915 C C . CYS B 1 501 ? 3.391 12.077 37.309 1.00 23.23 501 CYS B C 1
ATOM 7916 O O . CYS B 1 501 ? 4.088 11.740 36.345 1.00 24.69 501 CYS B O 1
ATOM 7921 N N . LEU B 1 502 ? 3.352 13.326 37.760 1.00 18.83 502 LEU B N 1
ATOM 7922 C CA . LEU B 1 502 ? 4.224 14.340 37.170 1.00 20.36 502 LEU B CA 1
ATOM 7923 C C . LEU B 1 502 ? 5.539 14.450 37.950 1.00 24.87 502 LEU B C 1
ATOM 7924 O O . LEU B 1 502 ? 6.472 15.124 37.511 1.00 25.27 502 LEU B O 1
ATOM 7929 N N . ALA B 1 503 ? 5.623 13.765 39.089 1.00 25.71 503 ALA B N 1
ATOM 7930 C CA . ALA B 1 503 ? 6.873 13.698 39.845 1.00 21.84 503 ALA B CA 1
ATOM 7931 C C . ALA B 1 503 ? 7.866 12.748 39.171 1.00 25.95 503 ALA B C 1
ATOM 7932 O O . ALA B 1 503 ? 7.506 12.015 38.257 1.00 26.94 503 ALA B O 1
ATOM 7934 N N . ALA B 1 504 ? 9.108 12.752 39.648 1.00 32.59 504 ALA B N 1
ATOM 7935 C CA . ALA B 1 504 ? 10.220 12.083 38.965 1.00 36.18 504 ALA B CA 1
ATOM 7936 C C . ALA B 1 504 ? 10.023 10.594 38.628 1.00 32.16 504 ALA B C 1
ATOM 7937 O O . ALA B 1 504 ? 10.501 10.124 37.592 1.00 38.29 504 ALA B O 1
ATOM 7939 N N . ASP B 1 505 ? 9.337 9.853 39.495 1.00 32.96 505 ASP B N 1
ATOM 7940 C CA . ASP B 1 505 ? 9.127 8.423 39.259 1.00 35.82 505 ASP B CA 1
ATOM 7941 C C . ASP B 1 505 ? 7.925 8.139 38.355 1.00 32.47 505 ASP B C 1
ATOM 7942 O O . ASP B 1 505 ? 7.769 7.023 37.857 1.00 33.71 505 ASP B O 1
ATOM 7947 N N . HIS B 1 506 ? 7.087 9.153 38.145 1.00 27.62 506 HIS B N 1
ATOM 7948 C CA . HIS B 1 506 ? 5.938 9.056 37.236 1.00 28.39 506 HIS B CA 1
ATOM 7949 C C . HIS B 1 506 ? 5.000 7.885 37.549 1.00 26.75 506 HIS B C 1
ATOM 7950 O O . HIS B 1 506 ? 4.543 7.181 36.647 1.00 29.35 506 HIS B O 1
ATOM 7957 N N . LYS B 1 507 ? 4.717 7.692 38.832 1.00 25.03 507 LYS B N 1
ATOM 7958 C CA A LYS B 1 507 ? 3.817 6.637 39.293 0.42 29.63 507 LYS B CA 1
ATOM 7959 C CA C LYS B 1 507 ? 3.816 6.622 39.243 0.58 28.66 507 LYS B CA 1
ATOM 7960 C C . LYS B 1 507 ? 2.371 7.083 39.162 1.00 30.91 507 LYS B C 1
ATOM 7961 O O . LYS B 1 507 ? 2.064 8.251 39.389 1.00 31.99 507 LYS B O 1
ATOM 7972 N N . THR B 1 508 ? 1.481 6.158 38.824 1.00 30.29 508 THR B N 1
ATOM 7973 C CA . THR B 1 508 ? 0.064 6.477 38.805 1.00 26.98 508 THR B CA 1
ATOM 7974 C C . THR B 1 508 ? -0.566 5.953 40.088 1.00 28.79 508 THR B C 1
ATOM 7975 O O . THR B 1 508 ? -0.078 4.986 40.680 1.00 28.08 508 T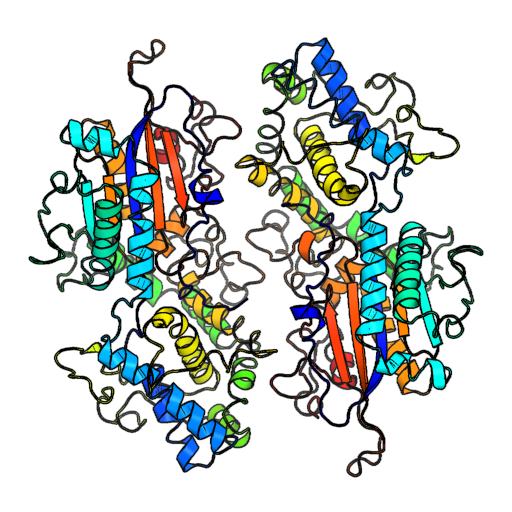HR B O 1
ATOM 7979 N N . LEU B 1 509 ? -1.637 6.602 40.531 1.00 21.31 509 LEU B N 1
ATOM 7980 C CA . LEU B 1 509 ? -2.364 6.127 41.701 1.00 20.91 509 LEU B CA 1
ATOM 7981 C C . LEU B 1 509 ? -3.293 4.976 41.323 1.00 28.55 509 LEU B C 1
ATOM 7982 O O . LEU B 1 509 ? -3.968 4.400 42.181 1.00 32.80 509 LEU B O 1
ATOM 7987 N N . GLY B 1 510 ? -3.319 4.640 40.038 1.00 32.79 510 GLY B N 1
ATOM 7988 C CA . GLY B 1 510 ? -4.136 3.540 39.554 1.00 35.15 510 GLY B CA 1
ATOM 7989 C C . GLY B 1 510 ? -5.624 3.798 39.690 1.00 31.58 510 GLY B C 1
ATOM 7990 O O . GLY B 1 510 ? -6.107 4.871 39.348 1.00 30.66 510 GLY B O 1
ATOM 7991 N N . GLN B 1 511 ? -6.351 2.808 40.199 1.00 31.66 511 GLN B N 1
ATOM 7992 C CA . GLN B 1 511 ? -7.797 2.921 40.370 1.00 28.33 511 GLN B CA 1
ATOM 7993 C C . GLN B 1 511 ? -8.178 4.111 41.265 1.00 28.88 511 GLN B C 1
ATOM 7994 O O . GLN B 1 511 ? -9.257 4.691 41.116 1.00 33.90 511 GLN B O 1
ATOM 8000 N N . ASP B 1 512 ? -7.278 4.481 42.176 1.00 25.84 512 ASP B N 1
ATOM 8001 C CA A ASP B 1 512 ? -7.522 5.611 43.062 0.59 28.76 512 ASP B CA 1
ATOM 8002 C CA B ASP B 1 512 ? -7.463 5.618 43.073 0.41 30.39 512 ASP B CA 1
ATOM 8003 C C . ASP B 1 512 ? -7.517 6.941 42.311 1.00 30.00 512 ASP B C 1
ATOM 8004 O O . ASP B 1 512 ? -7.912 7.967 42.858 1.00 28.42 512 ASP B O 1
ATOM 8013 N N . ALA B 1 513 ? -7.091 6.917 41.052 1.00 26.97 513 ALA B N 1
ATOM 8014 C CA . ALA B 1 513 ? -7.096 8.118 40.222 1.00 22.75 513 ALA B CA 1
ATOM 8015 C C . ALA B 1 513 ? -8.475 8.342 39.599 1.00 21.40 513 ALA B C 1
ATOM 8016 O O . ALA B 1 513 ? -8.769 9.427 39.103 1.00 22.17 513 ALA B O 1
ATOM 8018 N N . ARG B 1 514 ? -9.323 7.314 39.647 1.00 22.78 514 ARG B N 1
ATOM 8019 C CA . ARG B 1 514 ? -10.659 7.387 39.048 1.00 19.86 514 ARG B CA 1
ATOM 8020 C C . ARG B 1 514 ? -11.667 8.068 39.968 1.00 21.96 514 ARG B C 1
ATOM 8021 O O . ARG B 1 514 ? -11.611 7.914 41.190 1.00 24.34 514 ARG B O 1
ATOM 8029 N N . ILE B 1 515 ? -12.601 8.814 39.386 1.00 24.54 515 ILE B N 1
ATOM 8030 C CA . ILE B 1 515 ? -13.712 9.335 40.173 1.00 19.61 515 ILE B CA 1
ATOM 8031 C C . ILE B 1 515 ? -14.810 8.283 40.271 1.00 33.91 515 ILE B C 1
ATOM 8032 O O . ILE B 1 515 ? -14.805 7.303 39.514 1.00 30.78 515 ILE B O 1
#

B-factor: mean 23.25, std 10.44, range [8.53, 72.81]

Solvent-accessible surface area: 40422 Å² total; per-residue (Å²): 78,102,44,26,4,12,54,37,20,20,110,54,22,97,129,70,40,44,90,81,24,43,176,19,36,203,52,29,28,26,36,1,2,1,3,0,2,11,14,0,0,62,5,5,66,22,4,35,57,1,0,4,0,33,18,0,0,87,22,0,46,181,61,59,2,17,102,48,127,77,56,51,57,68,0,46,120,1,0,56,6,0,9,42,0,0,32,127,46,14,7,4,66,22,2,27,25,0,27,119,16,0,64,9,1,0,49,42,3,0,93,44,4,112,63,5,0,53,93,4,40,86,120,45,6,38,1,18,4,22,0,1,15,35,46,42,0,3,43,0,0,31,26,2,18,124,0,0,28,109,23,0,62,28,116,0,107,80,16,32,34,94,29,132,72,54,24,63,106,35,128,0,112,38,0,44,34,33,21,64,12,0,29,2,8,83,17,113,16,43,53,73,76,61,10,94,95,77,57,152,16,49,66,24,0,44,84,10,62,80,42,31,81,120,19,82,30,4,62,20,0,39,138,49,13,38,73,44,113,58,3,95,79,4,0,41,15,0,0,2,37,0,0,32,89,125,5,0,51,77,1,95,99,41,118,22,98,8,28,1,2,72,70,1,51,140,162,17,36,123,24,38,2,93,80,24,66,53,101,166,21,93,69,0,20,4,119,65,71,83,86,0,101,28,13,70,24,0,0,12,12,0,0,16,0,8,0,12,12,19,0,0,124,58,21,52,68,68,148,28,49,8,32,2,70,113,18,0,84,62,30,38,11,58,13,0,87,50,0,2,18,10,51,2,1,84,28,0,0,48,49,0,2,0,24,39,83,22,75,70,0,40,40,7,0,64,23,0,1,59,27,0,22,86,26,0,35,57,66,22,115,68,27,68,44,3,0,3,2,0,0,0,13,9,47,0,0,3,0,0,0,9,25,2,12,4,73,13,4,84,43,48,1,47,76,28,54,107,78,12,0,43,27,11,17,4,50,0,41,0,67,59,0,0,8,5,0,0,0,0,3,0,1,0,35,22,105,195,47,120,34,127,93,89,44,124,157,42,36,13,0,0,7,1,0,12,22,3,82,45,19,52,6,48,61,61,4,6,21,2,41,34,23,23,12,4,6,32,7,61,0,0,88,28,0,6,46,94,104,44,134,58,74,26,146,104,0,58,108,94,168,44,28,3,5,52,38,23,21,110,54,24,96,131,68,41,39,92,82,26,44,178,19,35,202,51,28,27,38,30,2,3,1,3,0,2,10,3,0,0,39,1,5,60,25,8,39,54,1,0,4,0,37,33,0,2,124,19,0,49,181,48,56,0,22,94,46,146,77,57,65,57,65,0,37,102,1,0,54,0,0,9,31,4,0,35,129,47,13,7,3,66,9,4,25,28,0,24,117,17,0,59,11,1,0,52,43,3,0,89,46,5,115,77,6,0,54,106,4,42,80,103,47,6,33,1,17,4,23,0,1,15,27,60,40,0,6,66,0,0,39,21,1,18,107,0,0,25,103,25,0,66,28,118,1,105,80,17,34,34,92,29,131,71,56,26,60,104,35,128,0,109,38,0,43,35,32,23,67,12,0,26,3,12,80,38,80,11,43,56,55,76,57,9,97,100,69,57,135,16,49,49,31,0,46,83,13,76,79,40,30,83,119,18,82,28,4,64,18,0,32,151,49,8,24,83,38,98,44,0,96,88,7,0,41,23,0,0,2,34,0,0,30,90,110,0,0,61,44,2,93,112,57,108,23,87,11,27,0,0,72,92,4,72,142,192,19,37,124,17,48,2,101,65,30,76,46,86,160,24,89,68,0,15,0,100,64,72,69,82,0,104,20,10,52,30,0,0,15,12,0,0,10,0,13,0,6,13,20,0,0,124,56,47,42,97,61,155,64,45,8,34,1,67,108,18,8,87,67,23,42,27,61,13,1,96,46,0,2,15,3,37,1,1,72,29,0,0,36,40,0,3,0,26,39,84,23,83,73,0,38,45,8,0,67,27,0,2,61,28,0,22,86,26,0,34,57,64,24,117,70,30,64,44,2,0,2,2,0,0,0,6,8,57,0,0,3,0,0,0,8,23,2,10,3,67,13,4,82,44,48,1,48,78,32,53,106,78,10,0,41,25,9,18,5,52,0,40,0,73,60,0,0,8,1,0,0,0,0,3,0,2,0,36,17,107,181,49,117,35,125,93,89,40,125,155,42,36,14,0,0,8,1,0,11,22,2,81,46,17,52,6,48,80,66,4,15,15,2,39,36,24,23,13,4,6,32,6,61,0,0,90,29,0,8,50,97,108,47,127,62,74,27,145,106,0,48,106

Foldseek 3Di:
DALLFQLFAQDADDPVLLVDDDDDDPQKDFFFKEKEWAQFFFFAQFCFLLLFLVLVLVVCVVVVWWPDPVLSVQSNQQSLLSLVLCQVQFHGAQAPSRLVLLLSVLLSVCVSRVVNVVVCLVPLFAAAEAELLAVRLLSSSLSSVVSNCVNVVNSCVVRQDQEPDFSDDPSGRSYHHDCLQFVLQAQQGNNRDGNDPPDPSNCLNVVLVVCLVDPPQLVLQLVLLVPDVVLQVLLCVLCVNTTPPVSQVCLAVQVDKAWSAPNRDLPHHWDFRPPHDCVVRVRRTDDGRRMRRHSSRSSLSLLVSVSSCVSNVVSCDDPRHHDSCVSCPDPNVVSSNSSQFSVQQNCCCSAAPHEPPDLSNQCSNVVNVVVVLVVVVCSVVPHRHRYYYYTHHPSNQRSVCLLQVPPQRPDYFYSHSNRGDDVVPGSHTSNQRNHGGWMKMKIKIARDDADPVPRHGDFIKMWMATSSRTDAGDPLADAQDPPDSIWGSVQCVQQSPPVNHGPPPVGHD/DQLLFQQFAFDADDPCLLVDDDDDDPQKFFQFKEKEWAQFFWAAQFCFLLLFVVLVLVVCVVVVWWPDPVLSVQSNLQSLLSLVLCQVQFHGAAAPSRLVLLLSVLLSVCVSRVVNQVVLLVPLFAAAEAELLAVSLLSSSLSSVNSNCVSVVNSCVVRQDQEPDFSDPPSRRSYHNDCLQFVLQAQQGNNRDGNDPPDPSNCLNVVLVVCCVDPPLLVLQLVQLLPDPLLQVLLCVLCVNTTPPVSQVCLAVQVDKAFSAPNRDLPHHWDFRPNDDCVVRVSSTDDRHRMRRHSSSSSLSLLNSVSSLVSNVVSQDDDRHHDSCVSCDDPSVVSSLSSQFSVQQNCCCQAALHAPPDLSNQCSNVVNVVVVLVVVVCSVVPHSHRYYYYTHHPSNQRSNCLLQCPPQRVDYFYSHSNSGDDVVPGSHTSNQSNHGGWMKMKIKIARDDADPVPRHGDFIKIWMATSSRTDAGDPLADAQDPPDSIWGSVQCVQQSDDVRHGPPPVGHD

Organism: Bifidobacterium longum subsp. infantis (strain ATCC 15697 / DSM 20088 / JCM 1222 / NCTC 11817 / S12) (NCBI:txid391904)

Nearest PDB structures (foldseek):
  6rxd-assembly2_B  TM=9.863E-01  e=2.072E-92  Bifidobacterium longum subsp. infantis ATCC 15697 = JCM 1222 = DSM 20088
  6rxg-assembly1_A  TM=9.834E-01  e=1.962E-90  Bifidobacterium longum subsp. infantis ATCC 15697 = JCM 1222 = DSM 20088
  6rxe-assembly2_B  TM=9.514E-01  e=2.412E-90  Bifidobacterium longum subsp. infantis ATCC 15697 = JCM 1222 = DSM 20088
  6rxe-assembly1_A  TM=9.534E-01  e=2.110E-87  Bifidobacterium longum subsp. infantis ATCC 15697 = JCM 1222 = DSM 20088
  7zgg-assembly2_B  TM=9.568E-01  e=2.454E-32  Amycolatopsis jejuensis

Radius of gyration: 31.35 Å; Cα contacts (8 Å, |Δi|>4): 2167; chains: 2; bounding box: 70×81×89 Å

Sequence (1018 aa):
GRYYSSKQPYVAPNDATASSYSKAPKGYGPIYTESMARHGSRGLSSSYKYDALLMRMAETAARDGGFKSEAIKAEEFVVKNLSSGITAANVENNGYGMLLTGQGAQQHYGIGERAYQRNRSLFDQQAAADGGTIAYQSSGEARATESGENFEKGFNEASGGRLIGNVSAPTNPADSGNGKDFQKNPDTLYFHKVQNPDGTSKVPGTKAYDIANNYQNFVANDATIAGAEKTIGDNVDVKRRASHDDLLSSQIFTEEFLAKLENGEYKKWYNTTDGTKKKGGKKNCCAPGADASKDPDACGEVSSKKIKKSEYDAAMDLYNLYIIAADMHNENTGDHTFAFDQQYFQGAYADDARRMFAWALDAEEDFYEKGPSYAGQNEETYSIAQPLLDDFLNTIDARVNGGSSTVATFRFAHAETMMPFAALLGLPGSTQQAPASTTDVYTYGNNEWRGESVTPMAANVQWDVYARKGEEDPATGQRYTPIVRMLYNENEVPFRSECTPVADGSTWYKLTELKSCCLAADHKTLGQDARIGRYYSSKQPYVAPNDATASSYSKAPKGYGPIYTESMARHGSRGLSSYKYDALLMRMAEETAARDGGFKSEAIKAEFVKNLSSGITAANVENGYGMLTGQGAQQHYGIGEERAYQRNRSSLFDQAAADGGTTIAYQSSGEEARATEESGENFEKGFNEASGGRLIGNVSAPTNPADSGNGKDFQKNPDTLYFHKVQNPDGTSKVPGTKAYDIANNYQNFVANDATIAGAEKTIGDNVDVKRRASHDLLSSQIFTEEFLAKLENGEYKWYNTTDGTKKGGKNCAPGADASKDPDACGEVSKKIKKSEYDAAMDLYNLYIIIAADMHNENTGDHTFAFDQQYFQGAYADDDARRRMFAWALDAEDFYEKKGPSYAGQNETYSIAQPLLDDFLNTIDARVNGGSSTVATFRFAHAETMMPFAALLGLPGSTQQAPASTTDVYTYGNNEWRGESSVTPMAANVQWDVYARKGEDPATGQRYTPIVRMLYNENEVPFRSECTPVADGSTWYKLTELKSCCLAADHKKTLGQDDARI

InterPro domains:
  IPR000560 Histidine phosphatase superfamily, clade-2 [PF00328] (72-503)
  IPR029033 Histidine phosphatase superfamily [G3DSA:3.40.50.1240] (37-541)
  IPR029033 Histidine phosphatase superfamily [SSF53254] (39-533)